Protein AF-0000000078266854 (afdb_homodimer)

Radius of gyration: 40.48 Å; Cα contacts (8 Å, |Δi|>4): 2737; chains: 2; bounding box: 69×132×96 Å

Sequence (1358 aa):
MKRDEHLATLQALGISSAATYREAAFSRNIGLFSPGEQERLAKARVAIPGMGGVGGVHLINLVRTGIGRFNLADFDQYEPVNVNRQYGARVPSFGRPKLEVMIDEAHSINPFLDITPYPAGLTADNMETFLTDVDVVLDGLDFFQFEIRRALFNMARSMGVPVITAGPLGFSSALLVFTPQGMGFDDYFDVGGKLPEEQKYLRFAMGLAPRPTHIGYMDLSRVDLKGGKGPSLNIACQLCSSLAATEAVRIIHCKPGLKPAPHFLQFDPFRQVLRKGRLARGNRSLSQRAKLWYVQNVLIKATDQARVRIPDPPALSVAHFDSLPQGVGTYLLQAAIQAPSGDNVQPWQFRLAGNDIHVFLNPEADVSFFNVRQTASIIACGAAMENIRLAATTMGMNATTQIRPDAAQKNLMATVRIHPGDRTADPLARHIWTRCTNRRPYSKRPLPDWVQADLETRIRSMPEAHLHLLTDRAQLRKLAKVIYLADRIRTEHQGLHEHFTSMIRFNMKEAEQRRDGLPLKNLEAGLPGEAFLRLTKPWPAMRVANGIGLGRLVALHSAQGILTSGAAGMVVIDGFESRDFMLGGQALQRIWLAMEHHGLQMQPMTAVTLFWLRWLWEGPSSFSEKHRKLLERVWQDLKRLFASVDFEKQGLVMLFRTGYGPGIRHRTLRRGAGDSLMKMKRDEHLATLQALGISSAATYREAAFSRNIGLFSPGEQERLAKARVAIPGMGGVGGVHLINLVRTGIGRFNLADFDQYEPVNVNRQYGARVPSFGRPKLEVMIDEAHSINPFLDITPYPAGLTADNMETFLTDVDVVLDGLDFFQFEIRRALFNMARSMGVPVITAGPLGFSSALLVFTPQGMGFDDYFDVGGKLPEEQKYLRFAMGLAPRPTHIGYMDLSRVDLKGGKGPSLNIACQLCSSLAATEAVRIIHCKPGLKPAPHFLQFDPFRQVLRKGRLARGNRSLSQRAKLWYVQNVLIKATDQARVRIPDPPALSVAHFDSLPQGVGTYLLQAAIQAPSGDNVQPWQFRLAGNDIHVFLNPEADVSFFNVRQTASIIACGAAMENIRLAATTMGMNATTQIRPDAAQKNLMATVRIHPGDRTADPLARHIWTRCTNRRPYSKRPLPDWVQADLETRIRSMPEAHLHLLTDRAQLRKLAKVIYLADRIRTEHQGLHEHFTSMIRFNMKEAEQRRDGLPLKNLEAGLPGEAFLRLTKPWPAMRVANGIGLGRLVALHSAQGILTSGAAGMVVIDGFESRDFMLGGQALQRIWLAMEHHGLQMQPMTAVTLFWLRWLWEGPSSFSEKHRKLLERVWQDLKRLFASVDFEKQGLVMLFRTGYGPGIRHRTLRRGAGDSLMK

InterPro domains:
  IPR000415 Nitroreductase-like [G3DSA:3.40.109.10] (320-425)
  IPR000415 Nitroreductase-like [G3DSA:3.40.109.10] (426-678)
  IPR000415 Nitroreductase-like [SSF55469] (324-405)
  IPR000594 THIF-type NAD/FAD binding fold [PF00899] (26-278)
  IPR035985 Ubiquitin-activating enzyme-like [SSF69572] (23-268)
  IPR045886 ThiF/MoeB/HesA family [PTHR43267] (24-166)

Foldseek 3Di:
DLLVVLQVVCVVVVNNDLVSCLCPLQVVCPPVDDPVLLVLQQVAEEEEQAQAQQRLVLLQVSLSNRHAEYEYFDQDFADPVRPQGGPQHDDVRHPPTSQVSSVSVSSNSPSRHHYDYHNVTDDPVCLLVSLPRHLEYEYHDALLPQPSVLVNQVSCLVVQHKYKYWDQAALKIKIAIAGNPEDGPCQQLVPPDDDDSVLSSLSVVCSRCVPDPRVVPDDLLPADVVVVGGDDGNNRSNVRSVVRSVVVSCSSVVPPDDDHPVWMWMAHVVVRDIDIDHPPRHCPDPSNVVVSCCCVPPVVVLSVLLHFDFDDQDADPDQFFQADDPSNVQQLLVLLLLFDAVLQLSQWFWAGDGQKIWIFGNQVSDPFPLCVVPLRSLLRSLLSLLLSQLLLVSNQKHKDKDQDPDPVDHRTGIMIGIGHHRHHRDLLNRLSRVFFAALDFFAQAADDPVLVVVLQVLCVVPVQKGKDKDQDLVLLLLVLVLLLLLCLCCLVPLRNLQVLLVQEDLDVVVQVVVLGGHDLVLNVLPPVRSVVCVQPSDSVSSNVCVVVPNSSVVSNSSSVRSNRFRMKMWMKGFADDSSRSSSSSSSVSSSSSSCVVVQKHKHWSFSLLSVLVCCLPVNLVSDDPVSSVSNVVSVVSVCVSVVVDDSNGMRTNTMMGMHHDDDGSDGGGTDRSVVRYDD/DLLVVLQVVCVVVVNNDLVSCLCPLQVVCPPVDDPVLLVLQQVAEEEEQEQAQQRLVLLQVSLSNRHAEYEYFDQDFADPVRPQGGPQHDDVRHPPTSQVSSVSVSSNSPSRHHYDYHNVTDDPVCLLVSLPRHLEYEYHDALLPQPSVLVNQVSCLVVQHKYKYWDQAALKIKIAIAGNPEDGPCQQLVPPDDDDSVLSSLSVVCQRCVPDPRVVPDDLLVADVVVVGGDDGNNSSNVRSVVRSVVVSCSSVVPPDDDHPVWMWMAHVVVRDIDIDHPPRHCPDPSNVVVSCCCVPPVVVLSVLLHFDFDDQDADPDQDDQADDPSNVQQLLVLLLLFDAVLQLSQWFWAGDGQKIWIFGNQVSDPFPLCVVPLRSLLRSLLSLLLSQLLLVSNQKHKDKDQDPDPVDHRTGIMIGIGHHRHHRDLLNRLSRVFFAALDFFAQAADDPVLVVVLQVLCVVPVQKDKDKDQDLVLLLLVLVLLLLLCLCCLQPLRNLQVLLVQEDLDVVVQVVVLGGHDLVQNVLPPVRSVVCVQPSDSVSSNVCVVVPNSSVVSNSSSVNSNRFRMKMWMKGFADDSSRSSSSSSSVSSSSSSCVVVQKHKHWSFSLLSVLVCCLPVNLVSDDPVSSVSNVVSVVSVCVSVVVDDSNGMRTNTMMGMHHDDDGSDGGGTDRSVVRYDD

Structure (mmCIF, N/CA/C/O backbone):
data_AF-0000000078266854-model_v1
#
loop_
_entity.id
_entity.type
_entity.pdbx_description
1 polymer 'Molybdopterin or thiamine biosynthesis adenylyltransferase'
#
loop_
_atom_site.group_PDB
_atom_site.id
_atom_site.type_symbol
_atom_site.label_atom_id
_atom_site.label_alt_id
_atom_site.label_comp_id
_atom_site.label_asym_id
_atom_site.label_entity_id
_atom_site.label_seq_id
_atom_site.pdbx_PDB_ins_code
_atom_site.Cartn_x
_atom_site.Cartn_y
_atom_site.Cartn_z
_atom_site.occupancy
_atom_site.B_iso_or_equiv
_atom_site.auth_seq_id
_atom_site.auth_comp_id
_atom_site.auth_asym_id
_atom_site.auth_atom_id
_atom_site.pdbx_PDB_model_num
ATOM 1 N N . MET A 1 1 ? -1.176 -5.699 32.781 1 56.78 1 MET A N 1
ATOM 2 C CA . MET A 1 1 ? 0.141 -6.086 33.281 1 56.78 1 MET A CA 1
ATOM 3 C C . MET A 1 1 ? 1.23 -5.723 32.281 1 56.78 1 MET A C 1
ATOM 5 O O . MET A 1 1 ? 2.227 -5.094 32.625 1 56.78 1 MET A O 1
ATOM 9 N N . LYS A 1 2 ? 0.969 -5.871 31.094 1 81.31 2 LYS A N 1
ATOM 10 C CA . LYS A 1 2 ? 2.043 -5.602 30.141 1 81.31 2 LYS A CA 1
ATOM 11 C C . LYS A 1 2 ? 2.176 -4.102 29.875 1 81.31 2 LYS A C 1
ATOM 13 O O . LYS A 1 2 ? 3.289 -3.576 29.797 1 81.31 2 LYS A O 1
ATOM 18 N N . ARG A 1 3 ? 1.038 -3.502 30 1 91 3 ARG A N 1
ATOM 19 C CA . ARG A 1 3 ? 1.066 -2.068 29.734 1 91 3 ARG A CA 1
ATOM 20 C C . ARG A 1 3 ? 1.845 -1.324 30.812 1 91 3 ARG A C 1
ATOM 22 O O . ARG A 1 3 ? 2.643 -0.436 30.516 1 91 3 ARG A O 1
ATOM 29 N N . ASP A 1 4 ? 1.665 -1.671 32.031 1 93.06 4 ASP A N 1
ATOM 30 C CA . ASP A 1 4 ? 2.348 -1.031 33.156 1 93.06 4 ASP A CA 1
ATOM 31 C C . ASP A 1 4 ? 3.859 -1.24 33.062 1 93.06 4 ASP A C 1
ATOM 33 O O . ASP A 1 4 ? 4.633 -0.347 33.406 1 93.06 4 ASP A O 1
ATOM 37 N N . GLU A 1 5 ? 4.152 -2.385 32.625 1 94.75 5 GLU A N 1
ATOM 38 C CA . GLU A 1 5 ? 5.57 -2.672 32.406 1 94.75 5 GLU A CA 1
ATOM 39 C C . GLU A 1 5 ? 6.176 -1.769 31.344 1 94.75 5 GLU A C 1
ATOM 41 O O . GLU A 1 5 ? 7.316 -1.315 31.484 1 94.75 5 GLU A O 1
ATOM 46 N N . HIS A 1 6 ? 5.41 -1.521 30.297 1 96.19 6 HIS A N 1
ATOM 47 C CA . HIS A 1 6 ? 5.875 -0.64 29.234 1 96.19 6 HIS A CA 1
ATOM 48 C C . HIS A 1 6 ? 6.047 0.79 29.734 1 96.19 6 HIS A C 1
ATOM 50 O O . HIS A 1 6 ? 7.035 1.451 29.406 1 96.19 6 HIS A O 1
ATOM 56 N N . LEU A 1 7 ? 5.133 1.234 30.562 1 95.44 7 LEU A N 1
ATOM 57 C CA . LEU A 1 7 ? 5.203 2.58 31.125 1 95.44 7 LEU A CA 1
ATOM 58 C C . LEU A 1 7 ? 6.418 2.73 32.031 1 95.44 7 LEU A C 1
ATOM 60 O O . LEU A 1 7 ? 7.086 3.768 32 1 95.44 7 LEU A O 1
ATOM 64 N N . ALA A 1 8 ? 6.711 1.694 32.75 1 94.69 8 ALA A N 1
ATOM 65 C CA . ALA A 1 8 ? 7.883 1.697 33.625 1 94.69 8 ALA A CA 1
ATOM 66 C C . ALA A 1 8 ? 9.172 1.771 32.812 1 94.69 8 ALA A C 1
ATOM 68 O O . ALA A 1 8 ? 10.117 2.469 33.188 1 94.69 8 ALA A O 1
ATOM 69 N N . THR A 1 9 ? 9.141 1.059 31.734 1 94.69 9 THR A N 1
ATOM 70 C CA . THR A 1 9 ? 10.297 1.074 30.859 1 94.69 9 THR A CA 1
ATOM 71 C C . THR A 1 9 ? 10.523 2.471 30.281 1 94.69 9 THR A C 1
ATOM 73 O O . THR A 1 9 ? 11.656 2.949 30.219 1 94.69 9 THR A O 1
ATOM 76 N N . LEU A 1 10 ? 9.492 3.113 29.859 1 95.06 10 LEU A N 1
ATOM 77 C CA . LEU A 1 10 ? 9.594 4.461 29.312 1 95.06 10 LEU A CA 1
ATOM 78 C C . LEU A 1 10 ? 10.078 5.445 30.359 1 95.06 10 LEU A C 1
ATOM 80 O O . LEU A 1 10 ? 10.906 6.312 30.078 1 95.06 10 LEU A O 1
ATOM 84 N N . GLN A 1 11 ? 9.594 5.285 31.531 1 93.38 11 GLN A N 1
ATOM 85 C CA . GLN A 1 11 ? 10.031 6.148 32.625 1 93.38 11 GLN A CA 1
ATOM 86 C C . GLN A 1 11 ? 11.531 6.008 32.875 1 93.38 11 GLN A C 1
ATOM 88 O O . GLN A 1 11 ? 12.219 7 33.125 1 93.38 11 GLN A O 1
ATOM 93 N N . ALA A 1 12 ? 11.969 4.852 32.781 1 92.88 12 ALA A N 1
ATOM 94 C CA . ALA A 1 12 ? 13.391 4.582 32.969 1 92.88 12 ALA A CA 1
ATOM 95 C C . ALA A 1 12 ? 14.219 5.227 31.844 1 92.88 12 ALA A C 1
ATOM 97 O O . ALA A 1 12 ? 15.391 5.566 32.062 1 92.88 12 ALA A O 1
ATOM 98 N N . LEU A 1 13 ? 13.609 5.473 30.734 1 92.69 13 LEU A N 1
ATOM 99 C CA . LEU A 1 13 ? 14.289 6.09 29.594 1 92.69 13 LEU A CA 1
ATOM 100 C C . LEU A 1 13 ? 14.109 7.605 29.609 1 92.69 13 LEU A C 1
ATOM 102 O O . LEU A 1 13 ? 14.492 8.289 28.656 1 92.69 13 LEU A O 1
ATOM 106 N N . GLY A 1 14 ? 13.453 8.125 30.625 1 90.12 14 GLY A N 1
ATOM 107 C CA . GLY A 1 14 ? 13.266 9.562 30.766 1 90.12 14 GLY A CA 1
ATOM 108 C C . GLY A 1 14 ? 12.016 10.07 30.078 1 90.12 14 GLY A C 1
ATOM 109 O O . GLY A 1 14 ? 11.844 11.273 29.891 1 90.12 14 GLY A O 1
ATOM 110 N N . ILE A 1 15 ? 11.219 9.188 29.578 1 91.94 15 ILE A N 1
ATOM 111 C CA . ILE A 1 15 ? 9.953 9.539 28.953 1 91.94 15 ILE A CA 1
ATOM 112 C C . ILE A 1 15 ? 8.812 9.32 29.938 1 91.94 15 ILE A C 1
ATOM 114 O O . ILE A 1 15 ? 8.32 8.203 30.094 1 91.94 15 ILE A O 1
ATOM 118 N N . SER A 1 16 ? 8.359 10.414 30.5 1 87.44 16 SER A N 1
ATOM 119 C CA . SER A 1 16 ? 7.492 10.25 31.656 1 87.44 16 SER A CA 1
ATOM 120 C C . SER A 1 16 ? 6.051 10.625 31.328 1 87.44 16 SER A C 1
ATOM 122 O O . SER A 1 16 ? 5.156 10.445 32.156 1 87.44 16 SER A O 1
ATOM 124 N N . SER A 1 17 ? 5.84 11.164 30.156 1 91.06 17 SER A N 1
ATOM 125 C CA . SER A 1 17 ? 4.484 11.594 29.828 1 91.06 17 SER A CA 1
ATOM 126 C C . SER A 1 17 ? 4.129 11.242 28.391 1 91.06 17 SER A C 1
ATOM 128 O O . SER A 1 17 ? 5.016 10.969 27.578 1 91.06 17 SER A O 1
ATOM 130 N N . ALA A 1 18 ? 2.824 11.234 28.125 1 94.19 18 ALA A N 1
ATOM 131 C CA . ALA A 1 18 ? 2.328 10.992 26.781 1 94.19 18 ALA A CA 1
ATOM 132 C C . ALA A 1 18 ? 2.865 12.039 25.797 1 94.19 18 ALA A C 1
ATOM 134 O O . ALA A 1 18 ? 3.178 11.719 24.656 1 94.19 18 ALA A O 1
ATOM 135 N N . ALA A 1 19 ? 2.943 13.242 26.266 1 91.19 19 ALA A N 1
ATOM 136 C CA . ALA A 1 19 ? 3.414 14.344 25.422 1 91.19 19 ALA A CA 1
ATOM 137 C C . ALA A 1 19 ? 4.875 14.148 25.031 1 91.19 19 ALA A C 1
ATOM 139 O O . ALA A 1 19 ? 5.238 14.312 23.859 1 91.19 19 ALA A O 1
ATOM 140 N N . THR A 1 20 ? 5.668 13.797 26 1 91.12 20 THR A N 1
ATOM 141 C CA . THR A 1 20 ? 7.086 13.578 25.734 1 91.12 20 THR A CA 1
ATOM 142 C C . THR A 1 20 ? 7.285 12.375 24.812 1 91.12 20 THR A C 1
ATOM 144 O O . THR A 1 20 ? 8.148 12.391 23.938 1 91.12 20 THR A O 1
ATOM 147 N N . TYR A 1 21 ? 6.535 11.352 25.031 1 95.56 21 TYR A N 1
ATOM 148 C CA . TYR A 1 21 ? 6.609 10.18 24.172 1 95.56 21 TYR A CA 1
ATOM 149 C C . TYR A 1 21 ? 6.238 10.539 22.734 1 95.56 21 TYR A C 1
ATOM 151 O O . TYR A 1 21 ? 6.91 10.117 21.781 1 95.56 21 TYR A O 1
ATOM 159 N N . ARG A 1 22 ? 5.188 11.273 22.594 1 95.19 22 ARG A N 1
ATOM 160 C CA . ARG A 1 22 ? 4.715 11.68 21.266 1 95.19 22 ARG A CA 1
ATOM 161 C C . ARG A 1 22 ? 5.785 12.453 20.516 1 95.19 22 ARG A C 1
ATOM 163 O O . ARG A 1 22 ? 5.984 12.25 19.312 1 95.19 22 ARG A O 1
ATOM 170 N N . GLU A 1 23 ? 6.461 13.289 21.172 1 91.56 23 GLU A N 1
ATOM 171 C CA . GLU A 1 23 ? 7.508 14.102 20.547 1 91.56 23 GLU A CA 1
ATOM 172 C C . GLU A 1 23 ? 8.641 13.227 20.031 1 91.56 23 GLU A C 1
ATOM 174 O O . GLU A 1 23 ? 9.203 13.508 18.969 1 91.56 23 GLU A O 1
ATOM 179 N N . ALA A 1 24 ? 8.914 12.25 20.719 1 93.81 24 ALA A N 1
ATOM 180 C CA . ALA A 1 24 ? 10.008 11.367 20.328 1 93.81 24 ALA A CA 1
ATOM 181 C C . ALA A 1 24 ? 9.539 10.359 19.281 1 93.81 24 ALA A C 1
ATOM 183 O O . ALA A 1 24 ? 10.156 10.234 18.219 1 93.81 24 ALA A O 1
ATOM 184 N N . ALA A 1 25 ? 8.477 9.727 19.531 1 96.69 25 ALA A N 1
ATOM 185 C CA . ALA A 1 25 ? 8.008 8.578 18.766 1 96.69 25 ALA A CA 1
ATOM 186 C C . ALA A 1 25 ? 7.527 9 17.375 1 96.69 25 ALA A C 1
ATOM 188 O O . ALA A 1 25 ? 7.633 8.234 16.422 1 96.69 25 ALA A O 1
ATOM 189 N N . PHE A 1 26 ? 7.035 10.234 17.266 1 96.31 26 PHE A N 1
ATOM 190 C CA . PHE A 1 26 ? 6.418 10.625 16 1 96.31 26 PHE A CA 1
ATOM 191 C C . PHE A 1 26 ? 7.156 11.797 15.375 1 96.31 26 PHE A C 1
ATOM 193 O O . PHE A 1 26 ? 6.598 12.523 14.555 1 96.31 26 PHE A O 1
ATOM 200 N N . SER A 1 27 ? 8.414 11.977 15.758 1 92.62 27 SER A N 1
ATOM 201 C CA . SER A 1 27 ? 9.227 13.102 15.297 1 92.62 27 SER A CA 1
ATOM 202 C C . SER A 1 27 ? 9.461 13.039 13.789 1 92.62 27 SER A C 1
ATOM 204 O O . SER A 1 27 ? 9.609 14.07 13.141 1 92.62 27 SER A O 1
ATOM 206 N N . ARG A 1 28 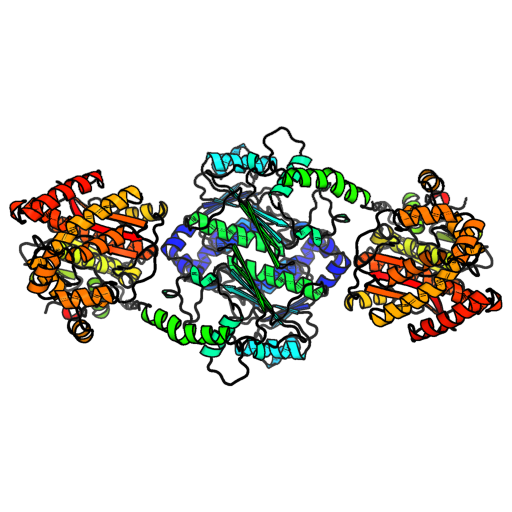? 9.367 11.82 13.211 1 93.12 28 ARG A N 1
ATOM 207 C CA . ARG A 1 28 ? 9.688 11.664 11.797 1 93.12 28 ARG A CA 1
ATOM 208 C C . ARG A 1 28 ? 8.453 11.883 10.93 1 93.12 28 ARG A C 1
ATOM 210 O O . ARG A 1 28 ? 8.531 11.789 9.703 1 93.12 28 ARG A O 1
ATOM 217 N N . ASN A 1 29 ? 7.32 12.242 11.602 1 95.06 29 ASN A N 1
ATOM 218 C CA . ASN A 1 29 ? 6.168 12.719 10.844 1 95.06 29 ASN A CA 1
ATOM 219 C C . ASN A 1 29 ? 6.352 14.172 10.398 1 95.06 29 ASN A C 1
ATOM 221 O O . ASN A 1 29 ? 5.465 14.742 9.758 1 95.06 29 ASN A O 1
ATOM 225 N N . 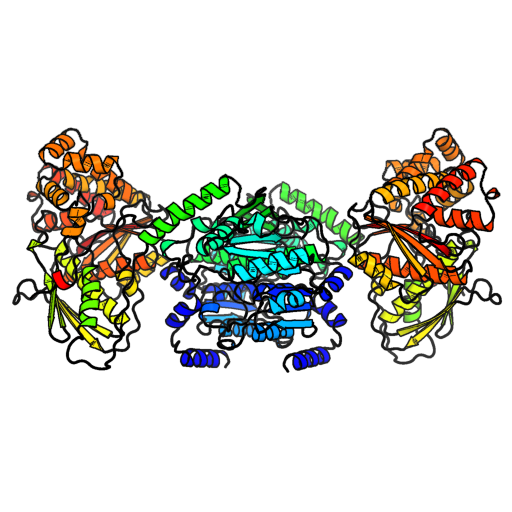ILE A 1 30 ? 7.516 14.703 10.609 1 89.31 30 ILE A N 1
ATOM 226 C CA . ILE A 1 30 ? 7.867 16.109 10.383 1 89.31 30 ILE A CA 1
ATOM 227 C C . ILE A 1 30 ? 7.637 16.453 8.914 1 89.31 30 ILE A C 1
ATOM 229 O O . ILE A 1 30 ? 7.926 15.656 8.023 1 89.31 30 ILE A O 1
ATOM 233 N N . GLY A 1 31 ? 7 17.594 8.719 1 89.94 31 GLY A N 1
ATOM 234 C CA . GLY A 1 31 ? 6.754 18.078 7.363 1 89.94 31 GLY A CA 1
ATOM 235 C C . GLY A 1 31 ? 5.43 17.594 6.801 1 89.94 31 GLY A C 1
ATOM 236 O O . GLY A 1 31 ? 4.934 18.156 5.816 1 89.94 31 GLY A O 1
ATOM 237 N N . LEU A 1 32 ? 4.898 16.547 7.434 1 94.56 32 LEU A N 1
ATOM 238 C CA . LEU A 1 32 ? 3.623 16.031 6.949 1 94.56 32 LEU A CA 1
ATOM 239 C C . LEU A 1 32 ? 2.477 16.5 7.84 1 94.56 32 LEU A C 1
ATOM 241 O O . LEU A 1 32 ? 1.359 16.703 7.359 1 94.56 32 LEU A O 1
ATOM 245 N N . PHE A 1 33 ? 2.791 16.547 9.117 1 95.62 33 PHE A N 1
ATOM 246 C CA . PHE A 1 33 ? 1.842 17.062 10.094 1 95.62 33 PHE A CA 1
ATOM 247 C C . PHE A 1 33 ? 2.434 18.234 10.859 1 95.62 33 PHE A C 1
ATOM 249 O O . PHE A 1 33 ? 3.613 18.219 11.219 1 95.62 33 PHE A O 1
ATOM 256 N N . SER A 1 34 ? 1.61 19.281 11.039 1 93.81 34 SER A N 1
ATOM 257 C CA . SER A 1 34 ? 1.988 20.297 12.023 1 93.81 34 SER A CA 1
ATOM 258 C C . SER A 1 34 ? 1.932 19.734 13.445 1 93.81 34 SER A C 1
ATOM 260 O O . SER A 1 34 ? 1.326 18.688 13.68 1 93.81 34 SER A O 1
ATOM 262 N N . PRO A 1 35 ? 2.602 20.375 14.398 1 94.19 35 PRO A N 1
ATOM 263 C CA . PRO A 1 35 ? 2.477 19.906 15.781 1 94.19 35 PRO A CA 1
ATOM 264 C C . PRO A 1 35 ? 1.026 19.844 16.25 1 94.19 35 PRO A C 1
ATOM 266 O O . PRO A 1 35 ? 0.651 18.922 16.984 1 94.19 35 PRO A O 1
ATOM 269 N N . GLY A 1 36 ? 0.238 20.797 15.852 1 95.12 36 GLY A N 1
ATOM 270 C CA . GLY A 1 36 ? -1.177 20.766 16.188 1 95.12 36 GLY A CA 1
ATOM 271 C C . GLY A 1 36 ? -1.917 19.594 15.594 1 95.12 36 GLY A C 1
ATOM 272 O O . GLY A 1 36 ? -2.779 19 16.25 1 95.12 36 GLY A O 1
ATOM 273 N N . GLU A 1 37 ? -1.59 19.328 14.391 1 96.69 37 GLU A N 1
ATOM 274 C CA . GLU A 1 37 ? -2.201 18.172 13.734 1 96.69 37 GLU A CA 1
ATOM 275 C C . GLU A 1 37 ? -1.797 16.859 14.422 1 96.69 37 GLU A C 1
ATOM 277 O O . GLU A 1 37 ? -2.611 15.953 14.547 1 96.69 37 GLU A O 1
ATOM 282 N N . GLN A 1 38 ? -0.554 16.781 14.812 1 97.06 38 GLN A N 1
ATOM 283 C CA . GLN A 1 38 ? -0.101 15.594 15.539 1 97.06 38 GLN A CA 1
ATOM 284 C C . GLN A 1 38 ? -0.859 15.438 16.859 1 97.06 38 GLN A C 1
ATOM 286 O O . GLN A 1 38 ? -1.235 14.32 17.234 1 97.06 38 GLN A O 1
ATOM 291 N N . GLU A 1 39 ? -1.042 16.516 17.531 1 96.38 39 GLU A N 1
ATOM 292 C CA . GLU A 1 39 ? -1.827 16.5 18.766 1 96.38 39 GLU A CA 1
ATOM 293 C C . GLU A 1 39 ? -3.27 16.094 18.484 1 96.38 39 GLU A C 1
ATOM 295 O O . GLU A 1 39 ? -3.865 15.344 19.266 1 96.38 39 GLU A O 1
ATOM 300 N N . ARG A 1 40 ? -3.811 16.594 17.375 1 97.38 40 ARG A N 1
ATOM 301 C CA . ARG A 1 40 ? -5.172 16.25 16.984 1 97.38 40 ARG A CA 1
ATOM 302 C C . ARG A 1 40 ? -5.309 14.75 16.766 1 97.38 40 ARG A C 1
ATOM 304 O O . ARG A 1 40 ? -6.305 14.141 17.172 1 97.38 40 ARG A O 1
ATOM 311 N N . LEU A 1 41 ? -4.32 14.18 16.156 1 98.31 41 LEU A N 1
ATOM 312 C CA . LEU A 1 41 ? -4.336 12.734 15.93 1 98.31 41 LEU A CA 1
ATOM 313 C C . LEU A 1 41 ? -4.371 11.984 17.266 1 98.31 41 LEU A C 1
ATOM 315 O O . LEU A 1 41 ? -5.09 10.992 17.391 1 98.31 41 LEU A O 1
ATOM 319 N N . ALA A 1 42 ? -3.631 12.438 18.25 1 97.88 42 ALA A N 1
ATOM 320 C CA . ALA A 1 42 ? -3.555 11.781 19.547 1 97.88 42 ALA A CA 1
ATOM 321 C C . ALA A 1 42 ? -4.906 11.805 20.266 1 97.88 42 ALA A C 1
ATOM 323 O O . ALA A 1 42 ? -5.207 10.922 21.078 1 97.88 42 ALA A O 1
ATOM 324 N N . LYS A 1 43 ? -5.738 12.75 19.938 1 97.19 43 LYS A N 1
ATOM 325 C CA . LYS A 1 43 ? -7.035 12.914 20.578 1 97.19 43 LYS A CA 1
ATOM 326 C C . LYS A 1 43 ? -8.148 12.281 19.75 1 97.19 43 LYS A C 1
ATOM 328 O O . LYS A 1 43 ? -9.266 12.094 20.25 1 97.19 43 LYS A O 1
ATOM 333 N N . ALA A 1 44 ? -7.863 11.945 18.516 1 98.38 44 ALA A N 1
ATOM 334 C CA . ALA A 1 44 ? -8.867 11.367 17.609 1 98.38 44 ALA A CA 1
ATOM 335 C C . ALA A 1 44 ? -9.211 9.945 18.031 1 98.38 44 ALA A C 1
ATOM 337 O O . ALA A 1 44 ? -8.352 9.195 18.5 1 98.38 44 ALA A O 1
ATOM 338 N N . ARG A 1 45 ? -10.469 9.57 17.906 1 98.81 45 ARG A N 1
ATOM 339 C CA . ARG A 1 45 ? -10.953 8.227 18.203 1 98.81 45 ARG A CA 1
ATOM 340 C C . ARG A 1 45 ? -11.391 7.504 16.938 1 98.81 45 ARG A C 1
ATOM 342 O O . ARG A 1 45 ? -12.227 8.008 16.188 1 98.81 45 ARG A O 1
ATOM 349 N N . VAL A 1 46 ? -10.82 6.355 16.672 1 98.88 46 VAL A N 1
ATOM 350 C CA . VAL A 1 46 ? -11.133 5.539 15.5 1 98.88 46 VAL A CA 1
ATOM 351 C C . VAL A 1 46 ? -11.758 4.219 15.945 1 98.88 46 VAL A C 1
ATOM 353 O O . VAL A 1 46 ? -11.273 3.586 16.891 1 98.88 46 VAL A O 1
ATOM 356 N N . ALA A 1 47 ? -12.867 3.857 15.328 1 98.94 47 ALA A N 1
ATOM 357 C CA . ALA A 1 47 ? -13.5 2.566 15.586 1 98.94 47 ALA A CA 1
ATOM 358 C C . ALA A 1 47 ? -13.148 1.557 14.492 1 98.94 47 ALA A C 1
ATOM 360 O O . ALA A 1 47 ? -13.211 1.874 13.305 1 98.94 47 ALA A O 1
ATOM 361 N N . ILE A 1 48 ? -12.719 0.353 14.883 1 98.88 48 ILE A N 1
ATOM 362 C CA . ILE A 1 48 ? -12.406 -0.722 13.945 1 98.88 48 ILE A CA 1
ATOM 363 C C . ILE A 1 48 ? -13.18 -1.981 14.328 1 98.88 48 ILE A C 1
ATOM 365 O O . ILE A 1 48 ? -12.805 -2.689 15.266 1 98.88 48 ILE A O 1
ATOM 369 N N . PRO A 1 49 ? -14.266 -2.244 13.57 1 98.38 49 PRO A N 1
ATOM 370 C CA . PRO A 1 49 ? -15.047 -3.459 13.828 1 98.38 49 PRO A CA 1
ATOM 371 C C . PRO A 1 49 ? -14.43 -4.699 13.18 1 98.38 49 PRO A C 1
ATOM 373 O O . PRO A 1 49 ? -14.781 -5.055 12.055 1 98.38 49 PRO A O 1
ATOM 376 N N . GLY A 1 50 ? -13.531 -5.395 13.867 1 97.62 50 GLY A N 1
ATOM 377 C CA . GLY A 1 50 ? -12.875 -6.59 13.367 1 97.62 50 GLY A CA 1
ATOM 378 C C . GLY A 1 50 ? -11.359 -6.496 13.398 1 97.62 50 GLY A C 1
ATOM 379 O O . GLY A 1 50 ? -10.789 -5.48 12.984 1 97.62 50 GLY A O 1
ATOM 380 N N . MET A 1 51 ? -10.711 -7.523 13.805 1 97.5 51 MET A N 1
ATOM 381 C CA . MET A 1 51 ? -9.25 -7.57 13.906 1 97.5 51 MET A CA 1
ATOM 382 C C . MET A 1 51 ? -8.688 -8.664 13.008 1 97.5 51 MET A C 1
ATOM 384 O O . MET A 1 51 ? -7.676 -9.281 13.336 1 97.5 51 MET A O 1
ATOM 388 N N . GLY A 1 52 ? -9.359 -8.891 11.859 1 94.69 52 GLY A N 1
ATOM 389 C CA . GLY A 1 52 ? -8.938 -9.938 10.938 1 94.69 52 GLY A CA 1
ATOM 390 C C . GLY A 1 52 ? -7.883 -9.469 9.953 1 94.69 52 GLY A C 1
ATOM 391 O O . GLY A 1 52 ? -6.875 -8.875 10.336 1 94.69 52 GLY A O 1
ATOM 392 N N . GLY A 1 53 ? -8.047 -9.758 8.648 1 92.62 53 GLY A N 1
ATOM 393 C CA . GLY A 1 53 ? -7.078 -9.539 7.59 1 92.62 53 GLY A CA 1
ATOM 394 C C . GLY A 1 53 ? -6.664 -8.086 7.457 1 92.62 53 GLY A C 1
ATOM 395 O O . GLY A 1 53 ? -5.48 -7.785 7.281 1 92.62 53 GLY A O 1
ATOM 396 N N . VAL A 1 54 ? -7.566 -7.184 7.566 1 95.62 54 VAL A N 1
ATOM 397 C CA . VAL A 1 54 ? -7.199 -5.789 7.359 1 95.62 54 VAL A CA 1
ATOM 398 C C . VAL A 1 54 ? -7.309 -5.023 8.672 1 95.62 54 VAL A C 1
ATOM 400 O O . VAL A 1 54 ? -6.566 -4.066 8.906 1 95.62 54 VAL A O 1
ATOM 403 N N . GLY A 1 55 ? -8.195 -5.438 9.609 1 98.06 55 GLY A N 1
ATOM 404 C CA . GLY A 1 55 ? -8.438 -4.691 10.836 1 98.06 55 GLY A CA 1
ATOM 405 C C . GLY A 1 55 ? -7.203 -4.551 11.703 1 98.06 55 GLY A C 1
ATOM 406 O O . GLY A 1 55 ? -6.926 -3.465 12.219 1 98.06 55 GLY A O 1
ATOM 407 N N . GLY A 1 56 ? -6.523 -5.645 11.898 1 98.12 56 GLY A N 1
ATOM 408 C CA . GLY A 1 56 ? -5.301 -5.586 12.68 1 98.12 56 GLY A CA 1
ATOM 409 C C . GLY A 1 56 ? -4.246 -4.676 12.078 1 98.12 56 GLY A C 1
ATOM 410 O O . GLY A 1 56 ? -3.578 -3.928 12.797 1 98.12 56 GLY A O 1
ATOM 411 N N . VAL A 1 57 ? -4.086 -4.734 10.781 1 97.94 57 VAL A N 1
ATOM 412 C CA . VAL A 1 57 ? -3.113 -3.902 10.086 1 97.94 57 VAL A CA 1
ATOM 413 C C . VAL A 1 57 ? -3.539 -2.438 10.156 1 97.94 57 VAL A C 1
ATOM 415 O O . VAL A 1 57 ? -2.701 -1.55 10.328 1 97.94 57 VAL A O 1
ATOM 418 N N . HIS A 1 58 ? -4.879 -2.176 10.031 1 98.69 58 HIS A N 1
ATOM 419 C CA . HIS A 1 58 ? -5.383 -0.82 10.211 1 98.69 58 HIS A CA 1
ATOM 420 C C . HIS A 1 58 ? -4.969 -0.25 11.562 1 98.69 58 HIS A C 1
ATOM 422 O O . HIS A 1 58 ? -4.441 0.861 11.641 1 98.69 58 HIS A O 1
ATOM 428 N N . LEU A 1 59 ? -5.219 -1.036 12.57 1 98.81 59 LEU A N 1
ATOM 429 C CA . LEU A 1 59 ? -4.945 -0.588 13.93 1 98.81 59 LEU A CA 1
ATOM 430 C C . LEU A 1 59 ? -3.486 -0.176 14.086 1 98.81 59 LEU A C 1
ATOM 432 O O . LEU A 1 59 ? -3.195 0.941 14.516 1 98.81 59 LEU A O 1
ATOM 436 N N . ILE A 1 60 ? -2.586 -1.024 13.688 1 98.56 60 ILE A N 1
ATOM 437 C CA . ILE A 1 60 ? -1.162 -0.796 13.906 1 98.56 60 ILE A CA 1
ATOM 438 C C . ILE A 1 60 ? -0.696 0.388 13.062 1 98.56 60 ILE A C 1
ATOM 440 O O . ILE A 1 60 ? 0.091 1.217 13.523 1 98.56 60 ILE A O 1
ATOM 444 N N . ASN A 1 61 ? -1.163 0.445 11.836 1 98.38 61 ASN A N 1
ATOM 445 C CA . ASN A 1 61 ? -0.817 1.57 10.977 1 98.38 61 ASN A CA 1
ATOM 446 C C . ASN A 1 61 ? -1.252 2.898 11.586 1 98.38 61 ASN A C 1
ATOM 448 O O . ASN A 1 61 ? -0.49 3.867 11.586 1 98.38 61 ASN A O 1
ATOM 452 N N . LEU A 1 62 ? -2.449 2.939 12.141 1 98.81 62 LEU A N 1
ATOM 453 C CA . LEU A 1 62 ? -2.982 4.16 12.742 1 98.81 62 LEU A CA 1
ATOM 454 C C . LEU A 1 62 ? -2.248 4.5 14.031 1 98.81 62 LEU A C 1
ATOM 456 O O . LEU A 1 62 ? -1.963 5.668 14.305 1 98.81 62 LEU A O 1
ATOM 460 N N . VAL A 1 63 ? -1.921 3.465 14.82 1 98.75 63 VAL A N 1
ATOM 461 C CA . VAL A 1 63 ? -1.152 3.676 16.047 1 98.75 63 VAL A CA 1
ATOM 462 C C . VAL A 1 63 ? 0.189 4.324 15.703 1 98.75 63 VAL A C 1
ATOM 464 O O . VAL A 1 63 ? 0.59 5.305 16.328 1 98.75 63 VAL A O 1
ATOM 467 N N . ARG A 1 64 ? 0.831 3.859 14.711 1 98.56 64 ARG A N 1
ATOM 468 C CA . ARG A 1 64 ? 2.16 4.34 14.344 1 98.56 64 ARG A CA 1
ATOM 469 C C . ARG A 1 64 ? 2.08 5.695 13.656 1 98.56 64 ARG A C 1
ATOM 471 O O . ARG A 1 64 ? 3.086 6.398 13.539 1 98.56 64 ARG A O 1
ATOM 478 N N . THR A 1 65 ? 0.875 6.059 13.227 1 98.25 65 THR A N 1
ATOM 479 C CA . THR A 1 65 ? 0.663 7.375 12.633 1 98.25 65 THR A CA 1
ATOM 480 C C . THR A 1 65 ? 0.449 8.43 13.719 1 98.25 65 THR A C 1
ATOM 482 O O . THR A 1 65 ? 0.631 9.625 13.484 1 98.25 65 THR A O 1
ATOM 485 N N . GLY A 1 66 ? 0.023 7.973 14.914 1 98.31 66 GLY A N 1
ATOM 486 C CA . GLY A 1 66 ? -0.109 8.891 16.031 1 98.31 66 GLY A CA 1
ATOM 487 C C . GLY A 1 66 ? -1.525 8.977 16.578 1 98.31 66 GLY A C 1
ATOM 488 O O . GLY A 1 66 ? -1.812 9.789 17.453 1 98.31 66 GLY A O 1
ATOM 489 N N . ILE A 1 67 ? -2.479 8.148 16.062 1 98.69 67 ILE A N 1
ATOM 490 C CA . ILE A 1 67 ? -3.834 8.133 16.594 1 98.69 67 ILE A CA 1
ATOM 491 C C . ILE A 1 67 ? -3.822 7.566 18.016 1 98.69 67 ILE A C 1
ATOM 493 O O . ILE A 1 67 ? -3.117 6.594 18.297 1 98.69 67 ILE A O 1
ATOM 497 N N . GLY A 1 68 ? -4.664 8.164 18.922 1 98.56 68 GLY A N 1
ATOM 498 C CA . GLY A 1 68 ? -4.461 7.844 20.328 1 98.56 68 GLY A CA 1
ATOM 499 C C . GLY A 1 68 ? -5.625 7.09 20.938 1 98.56 68 GLY A C 1
ATOM 500 O O . GLY A 1 68 ? -5.5 6.516 22.031 1 98.56 68 GLY A O 1
ATOM 501 N N . ARG A 1 69 ? -6.801 7.031 20.281 1 98.81 69 ARG A N 1
ATOM 502 C CA . ARG A 1 69 ? -7.973 6.41 20.891 1 98.81 69 ARG A CA 1
ATOM 503 C C . ARG A 1 69 ? -8.664 5.465 19.922 1 98.81 69 ARG A C 1
ATOM 505 O O . ARG A 1 69 ? -8.742 5.758 18.719 1 98.81 69 ARG A O 1
ATOM 512 N N . PHE A 1 70 ? -9.125 4.305 20.516 1 98.88 70 PHE A N 1
ATOM 513 C CA . PHE A 1 70 ? -9.711 3.305 19.625 1 98.88 70 PHE A CA 1
ATOM 514 C C . PHE A 1 70 ? -10.898 2.615 20.297 1 98.88 70 PHE A C 1
ATOM 516 O O . PHE A 1 70 ? -10.883 2.393 21.516 1 98.88 70 PHE A O 1
ATOM 523 N N . ASN A 1 71 ? -11.969 2.385 19.562 1 98.88 71 ASN A N 1
ATOM 524 C CA . ASN A 1 71 ? -12.953 1.341 19.828 1 98.88 71 ASN A CA 1
ATOM 525 C C . ASN A 1 71 ? -12.719 0.11 18.953 1 98.88 71 ASN A C 1
ATOM 527 O O . ASN A 1 71 ? -12.781 0.19 17.734 1 98.88 71 ASN A O 1
ATOM 531 N N . LEU A 1 72 ? -12.391 -1.051 19.625 1 98.81 72 LEU A N 1
ATOM 532 C CA . LEU A 1 72 ? -12.008 -2.246 18.875 1 98.81 72 LEU A CA 1
ATOM 533 C C . LEU A 1 72 ? -12.953 -3.402 19.188 1 98.81 72 LEU A C 1
ATOM 535 O O . LEU A 1 72 ? -13.266 -3.664 20.344 1 98.81 72 LEU A O 1
ATOM 539 N N . ALA A 1 73 ? -13.422 -4.047 18.109 1 98.5 73 ALA A N 1
ATOM 540 C CA . ALA A 1 73 ? -14.344 -5.164 18.297 1 98.5 73 ALA A CA 1
ATOM 541 C C . ALA A 1 73 ? -13.867 -6.398 17.531 1 98.5 73 ALA A C 1
ATOM 543 O O . ALA A 1 73 ? -13.453 -6.297 16.375 1 98.5 73 ALA A O 1
ATOM 544 N N . ASP A 1 74 ? -13.828 -7.504 18.125 1 97.94 74 ASP A N 1
ATOM 545 C CA . ASP A 1 74 ? -13.562 -8.812 17.531 1 97.94 74 ASP A CA 1
ATOM 546 C C . ASP A 1 74 ? -13.852 -9.93 18.516 1 97.94 74 ASP A C 1
ATOM 548 O O . ASP A 1 74 ? -13.578 -9.805 19.719 1 97.94 74 ASP A O 1
ATOM 552 N N . PHE A 1 75 ? -14.375 -11.07 18.047 1 96.81 75 PHE A N 1
ATOM 553 C CA . PHE A 1 75 ? -14.719 -12.148 18.969 1 96.81 75 PHE A CA 1
ATOM 554 C C . PHE A 1 75 ? -13.953 -13.422 18.609 1 96.81 75 PHE A C 1
ATOM 556 O O . PHE A 1 75 ? -14.102 -14.445 19.266 1 96.81 75 PHE A O 1
ATOM 563 N N . ASP A 1 76 ? -13.133 -13.445 17.516 1 96.44 76 ASP A N 1
ATOM 564 C CA . ASP A 1 76 ? -12.461 -14.641 17.016 1 96.44 76 ASP A CA 1
ATOM 565 C C . ASP A 1 76 ? -11.117 -14.852 17.719 1 96.44 76 ASP A C 1
ATOM 567 O O . ASP A 1 76 ? -10.648 -13.977 18.438 1 96.44 76 ASP A O 1
ATOM 571 N N . GLN A 1 77 ? -10.555 -16.016 17.422 1 98.06 77 GLN A N 1
ATOM 572 C CA . GLN A 1 77 ? -9.227 -16.391 17.891 1 98.06 77 GLN A CA 1
ATOM 573 C C . GLN A 1 77 ? -8.273 -16.609 16.719 1 98.06 77 GLN A C 1
ATOM 575 O O . GLN A 1 77 ? -8.711 -16.828 15.594 1 98.06 77 GLN A O 1
ATOM 580 N N . TYR A 1 78 ? -6.996 -16.531 16.984 1 98.06 78 TYR A N 1
ATOM 581 C CA . TYR A 1 78 ? -6.016 -16.766 15.922 1 98.06 78 TYR A CA 1
ATOM 582 C C . TYR A 1 78 ? -5.797 -18.25 15.703 1 98.06 78 TYR A C 1
ATOM 584 O O . TYR A 1 78 ? -5.754 -19.031 16.656 1 98.06 78 TYR A O 1
ATOM 592 N N . GLU A 1 79 ? -5.695 -18.594 14.484 1 96.69 79 GLU A N 1
ATOM 593 C CA . GLU A 1 79 ? -5.402 -19.953 14.016 1 96.69 79 GLU A CA 1
ATOM 594 C C . GLU A 1 79 ? -4.328 -19.938 12.938 1 96.69 79 GLU A C 1
ATOM 596 O O . GLU A 1 79 ? -4.047 -18.891 12.344 1 96.69 79 GLU A O 1
ATOM 601 N N . PRO A 1 80 ? -3.75 -21.062 12.633 1 96.19 80 PRO A N 1
ATOM 602 C CA . PRO A 1 80 ? -2.695 -21.109 11.617 1 96.19 80 PRO A CA 1
ATOM 603 C C . PRO A 1 80 ? -3.16 -20.562 10.266 1 96.19 80 PRO A C 1
ATOM 605 O O . PRO A 1 80 ? -2.381 -19.938 9.547 1 96.19 80 PRO A O 1
ATOM 608 N N . VAL A 1 81 ? -4.434 -20.719 9.93 1 94.5 81 VAL A N 1
ATOM 609 C CA . VAL A 1 81 ? -4.969 -20.312 8.633 1 94.5 81 VAL A CA 1
ATOM 610 C C . VAL A 1 81 ? -4.898 -18.797 8.5 1 94.5 81 VAL A C 1
ATOM 612 O O . VAL A 1 81 ? -4.938 -18.266 7.391 1 94.5 81 VAL A O 1
ATOM 615 N N . ASN A 1 82 ? -4.68 -18.062 9.656 1 96.81 82 ASN A N 1
ATOM 616 C CA . ASN A 1 82 ? -4.664 -16.609 9.664 1 96.81 82 ASN A CA 1
ATOM 617 C C . ASN A 1 82 ? -3.266 -16.062 9.383 1 96.81 82 ASN A C 1
ATOM 619 O O . ASN A 1 82 ? -3.1 -14.867 9.141 1 96.81 82 ASN A O 1
ATOM 623 N N . VAL A 1 83 ? -2.242 -16.859 9.273 1 97.38 83 VAL A N 1
ATOM 624 C CA . VAL A 1 83 ? -0.833 -16.484 9.305 1 97.38 83 VAL A CA 1
ATOM 625 C C . VAL A 1 83 ? -0.487 -15.695 8.039 1 97.38 83 VAL A C 1
ATOM 627 O O . VAL A 1 83 ? 0.278 -14.727 8.094 1 97.38 83 VAL A O 1
ATOM 630 N N . ASN A 1 84 ? -1.073 -16.016 6.98 1 97.12 84 ASN A N 1
ATOM 631 C CA . ASN A 1 84 ? -0.643 -15.453 5.703 1 97.12 84 ASN A CA 1
ATOM 632 C C . ASN A 1 84 ? -1.002 -13.969 5.594 1 97.12 84 ASN A C 1
ATOM 634 O O . ASN A 1 84 ? -0.454 -13.258 4.754 1 97.12 84 ASN A O 1
ATOM 638 N N . ARG A 1 85 ? -1.927 -13.453 6.555 1 96.31 85 ARG A N 1
ATOM 639 C CA . ARG A 1 85 ? -2.322 -12.086 6.227 1 96.31 85 ARG A CA 1
ATOM 640 C C . ARG A 1 85 ? -2.676 -11.305 7.48 1 96.31 85 ARG A C 1
ATOM 642 O O . ARG A 1 85 ? -2.82 -10.078 7.434 1 96.31 85 ARG A O 1
ATOM 649 N N . GLN A 1 86 ? -2.871 -11.945 8.602 1 98 86 GLN A N 1
ATOM 650 C CA . GLN A 1 86 ? -3.328 -11.203 9.773 1 98 86 GLN A CA 1
ATOM 651 C C . GLN A 1 86 ? -2.158 -10.82 10.672 1 98 86 GLN A C 1
ATOM 653 O O . GLN A 1 86 ? -1.351 -11.672 11.047 1 98 86 GLN A O 1
ATOM 658 N N . TYR A 1 87 ? -2.104 -9.625 11.078 1 97.81 87 TYR A N 1
ATOM 659 C CA . TYR A 1 87 ? -0.96 -9.016 11.75 1 97.81 87 TYR A CA 1
ATOM 660 C C . TYR A 1 87 ? -0.585 -9.781 13.008 1 97.81 87 TYR A C 1
ATOM 662 O O . TYR A 1 87 ? 0.594 -10.047 13.25 1 97.81 87 TYR A O 1
ATOM 670 N N . GLY A 1 88 ? -1.521 -10.188 13.773 1 98 88 GLY A N 1
ATOM 671 C CA . GLY A 1 88 ? -1.266 -10.789 15.07 1 98 88 GLY A CA 1
ATOM 672 C C . GLY A 1 88 ? -1.145 -12.305 15.016 1 98 88 GLY A C 1
ATOM 673 O O . GLY A 1 88 ? -0.898 -12.953 16.031 1 98 88 GLY A O 1
ATOM 674 N N . ALA A 1 89 ? -1.342 -12.852 13.852 1 98.19 89 ALA A N 1
ATOM 675 C CA . ALA A 1 89 ? -1.31 -14.305 13.711 1 98.19 89 ALA A CA 1
ATOM 676 C C . ALA A 1 89 ? 0.124 -14.828 13.727 1 98.19 89 ALA A C 1
ATOM 678 O O . ALA A 1 89 ? 0.841 -14.719 12.727 1 98.19 89 ALA A O 1
ATOM 679 N N . ARG A 1 90 ? 0.522 -15.438 14.742 1 97.5 90 ARG A N 1
ATOM 680 C CA . ARG A 1 90 ? 1.815 -16.078 14.969 1 97.5 90 ARG A CA 1
ATOM 681 C C . ARG A 1 90 ? 1.687 -17.25 15.938 1 97.5 90 ARG A C 1
ATOM 683 O O . ARG A 1 90 ? 0.64 -17.438 16.562 1 97.5 90 ARG A O 1
ATOM 690 N N . VAL A 1 91 ? 2.699 -18 16.062 1 97.56 91 VAL A N 1
ATOM 691 C CA . VAL A 1 91 ? 2.65 -19.266 16.797 1 97.56 91 VAL A CA 1
ATOM 692 C C . VAL A 1 91 ? 2.25 -19.016 18.234 1 97.56 91 VAL A C 1
ATOM 694 O O . VAL A 1 91 ? 1.345 -19.672 18.766 1 97.56 91 VAL A O 1
ATOM 697 N N . PRO A 1 92 ? 2.807 -17.969 18.859 1 96.44 92 PRO A N 1
ATOM 698 C CA . PRO A 1 92 ? 2.441 -17.766 20.266 1 96.44 92 PRO A CA 1
ATOM 699 C C . PRO A 1 92 ? 1.009 -17.266 20.438 1 96.44 92 PRO A C 1
ATOM 701 O O . PRO A 1 92 ? 0.466 -17.312 21.547 1 96.44 92 PRO A O 1
ATOM 704 N N . SER A 1 93 ? 0.423 -16.797 19.406 1 97.81 93 SER A N 1
ATOM 705 C CA . SER A 1 93 ? -0.906 -16.203 19.531 1 97.81 93 SER A CA 1
ATOM 706 C C . SER A 1 93 ? -1.995 -17.219 19.203 1 97.81 93 SER A C 1
ATOM 708 O O . SER A 1 93 ? -3.178 -16.969 19.438 1 97.81 93 SER A O 1
ATOM 710 N N . PHE A 1 94 ? -1.619 -18.422 18.75 1 97.69 94 PHE A N 1
ATOM 711 C CA . PHE A 1 94 ? -2.625 -19.422 18.375 1 97.69 94 PHE A CA 1
ATOM 712 C C . PHE A 1 94 ? -3.5 -19.781 19.578 1 97.69 94 PHE A C 1
ATOM 714 O O . PHE A 1 94 ? -2.992 -20.047 20.656 1 97.69 94 PHE A O 1
ATOM 721 N N . GLY A 1 95 ? -4.828 -19.688 19.359 1 97.12 95 GLY A N 1
ATOM 722 C CA . GLY A 1 95 ? -5.785 -20.016 20.406 1 97.12 95 GLY A CA 1
ATOM 723 C C . GLY A 1 95 ? -6.164 -18.828 21.281 1 97.12 95 GLY A C 1
ATOM 724 O O . GLY A 1 95 ? -7.117 -18.906 22.047 1 97.12 95 GLY A O 1
ATOM 725 N N . ARG A 1 96 ? -5.488 -17.734 21.141 1 97.81 96 ARG A N 1
ATOM 726 C CA . ARG A 1 96 ? -5.793 -16.531 21.906 1 97.81 96 ARG A CA 1
ATOM 727 C C . ARG A 1 96 ? -6.785 -15.641 21.156 1 97.81 96 ARG A C 1
ATOM 729 O O . ARG A 1 96 ? -6.793 -15.602 19.922 1 97.81 96 ARG A O 1
ATOM 736 N N . PRO A 1 97 ? -7.617 -14.891 21.938 1 98.38 97 PRO A N 1
ATOM 737 C CA . PRO A 1 97 ? -8.523 -13.953 21.281 1 98.38 97 PRO A CA 1
ATOM 738 C C . PRO A 1 97 ? -7.781 -12.875 20.484 1 98.38 97 PRO A C 1
ATOM 740 O O . PRO A 1 97 ? -6.82 -12.289 20.984 1 98.38 97 PRO A O 1
ATOM 743 N N . LYS A 1 98 ? -8.25 -12.672 19.266 1 98.38 98 LYS A N 1
ATOM 744 C CA . LYS A 1 98 ? -7.609 -11.695 18.391 1 98.38 98 LYS A CA 1
ATOM 745 C C . LYS A 1 98 ? -7.555 -10.32 19.062 1 98.38 98 LYS A C 1
ATOM 747 O O . LYS A 1 98 ? -6.539 -9.625 18.969 1 98.38 98 LYS A O 1
ATOM 752 N N . LEU A 1 99 ? -8.641 -9.922 19.688 1 98.38 99 LEU A N 1
ATOM 753 C CA . LEU A 1 99 ? -8.758 -8.602 20.297 1 98.38 99 LEU A CA 1
ATOM 754 C C . LEU A 1 99 ? -7.703 -8.414 21.375 1 98.38 99 LEU A C 1
ATOM 756 O O . LEU A 1 99 ? -7.051 -7.367 21.438 1 98.38 99 LEU A O 1
ATOM 760 N N . GLU A 1 100 ? -7.496 -9.375 22.219 1 98.19 100 GLU A N 1
ATOM 761 C CA . GLU A 1 100 ? -6.508 -9.312 23.281 1 98.19 100 GLU A CA 1
ATOM 762 C C . GLU A 1 100 ? -5.094 -9.18 22.734 1 98.19 100 GLU A C 1
ATOM 764 O O . GLU A 1 100 ? -4.309 -8.352 23.203 1 98.19 100 GLU A O 1
ATOM 769 N N . VAL A 1 101 ? -4.789 -10 21.75 1 98.25 101 VAL A N 1
ATOM 770 C CA . VAL A 1 101 ? -3.467 -10 21.141 1 98.25 101 VAL A CA 1
ATOM 771 C C . VAL A 1 101 ? -3.188 -8.633 20.516 1 98.25 101 VAL A C 1
ATOM 773 O O . VAL A 1 101 ? -2.109 -8.062 20.719 1 98.25 101 VAL A O 1
ATOM 776 N N . MET A 1 102 ? -4.148 -8.078 19.812 1 98.5 102 MET A N 1
ATOM 777 C CA . MET A 1 102 ? -3.939 -6.828 19.094 1 98.5 102 MET A CA 1
ATOM 778 C C . MET A 1 102 ? -3.85 -5.648 20.047 1 98.5 102 MET A C 1
ATOM 780 O O . MET A 1 102 ? -3.111 -4.695 19.797 1 98.5 102 MET A O 1
ATOM 784 N N . ILE A 1 103 ? -4.59 -5.664 21.156 1 98.5 103 ILE A N 1
ATOM 785 C CA . ILE A 1 103 ? -4.484 -4.621 22.172 1 98.5 103 ILE A CA 1
ATOM 786 C C . ILE A 1 103 ? -3.094 -4.648 22.797 1 98.5 103 ILE A C 1
ATOM 788 O O . ILE A 1 103 ? -2.471 -3.604 22.984 1 98.5 103 ILE A O 1
ATOM 792 N N . ASP A 1 104 ? -2.6 -5.875 23.062 1 97.94 104 ASP A N 1
ATOM 793 C CA . ASP A 1 104 ? -1.243 -6.023 23.578 1 97.94 104 ASP A CA 1
ATOM 794 C C . ASP A 1 104 ? -0.218 -5.449 22.594 1 97.94 104 ASP A C 1
ATOM 796 O O . ASP A 1 104 ? 0.716 -4.754 23.016 1 97.94 104 ASP A O 1
ATOM 800 N N . GLU A 1 105 ? -0.428 -5.762 21.328 1 97.69 105 GLU A N 1
ATOM 801 C CA . GLU A 1 105 ? 0.463 -5.246 20.297 1 97.69 105 GLU A CA 1
ATOM 802 C C . GLU A 1 105 ? 0.441 -3.719 20.266 1 97.69 105 GLU A C 1
ATOM 804 O O . GLU A 1 105 ? 1.493 -3.08 20.219 1 97.69 105 GLU A O 1
ATOM 809 N N . ALA A 1 106 ? -0.708 -3.176 20.281 1 98.5 106 ALA A N 1
ATOM 810 C CA . ALA A 1 106 ? -0.86 -1.726 20.219 1 98.5 106 ALA A CA 1
ATOM 811 C C . ALA A 1 106 ? -0.212 -1.05 21.422 1 98.5 106 ALA A C 1
ATOM 813 O O . ALA A 1 106 ? 0.526 -0.073 21.266 1 98.5 106 ALA A O 1
ATOM 814 N N . HIS A 1 107 ? -0.43 -1.581 22.594 1 98.44 107 HIS A N 1
ATOM 815 C CA . HIS A 1 107 ? 0.114 -1.002 23.828 1 98.44 107 HIS A CA 1
ATOM 816 C C . HIS A 1 107 ? 1.631 -1.147 23.875 1 98.44 107 HIS A C 1
ATOM 818 O O . HIS A 1 107 ? 2.316 -0.33 24.5 1 98.44 107 HIS A O 1
ATOM 824 N N . SER A 1 108 ? 2.141 -2.207 23.234 1 98.06 108 SER A N 1
ATOM 825 C CA . SER A 1 108 ? 3.592 -2.355 23.188 1 98.06 108 SER A CA 1
ATOM 826 C C . SER A 1 108 ? 4.234 -1.26 22.344 1 98.06 108 SER A C 1
ATOM 828 O O . SER A 1 108 ? 5.402 -0.917 22.547 1 98.06 108 SER A O 1
ATOM 830 N N . ILE A 1 109 ? 3.527 -0.701 21.406 1 98.25 109 ILE A N 1
ATOM 831 C CA . ILE A 1 109 ? 4.004 0.368 20.531 1 98.25 109 ILE A CA 1
ATOM 832 C C . ILE A 1 109 ? 3.797 1.72 21.219 1 98.25 109 ILE A C 1
ATOM 834 O O . ILE A 1 109 ? 4.703 2.553 21.234 1 98.25 109 ILE A O 1
ATOM 838 N N . ASN A 1 110 ? 2.635 1.924 21.781 1 98.25 110 ASN A N 1
ATOM 839 C CA . ASN A 1 110 ? 2.268 3.139 22.5 1 98.25 110 ASN A CA 1
ATOM 840 C C . ASN A 1 110 ? 1.431 2.824 23.734 1 98.25 110 ASN A C 1
ATOM 842 O O . ASN A 1 110 ? 0.208 2.695 23.641 1 98.25 110 ASN A O 1
ATOM 846 N N . PRO A 1 111 ? 2.023 2.791 24.844 1 97.81 111 PRO A N 1
ATOM 847 C CA . PRO A 1 111 ? 1.319 2.404 26.062 1 97.81 111 PRO A CA 1
ATOM 848 C C . PRO A 1 111 ? 0.33 3.467 26.547 1 97.81 111 PRO A C 1
ATOM 850 O O . PRO A 1 111 ? -0.431 3.23 27.484 1 97.81 111 PRO A O 1
ATOM 853 N N . PHE A 1 112 ? 0.257 4.629 25.938 1 97.5 112 PHE A N 1
ATOM 854 C CA . PHE A 1 112 ? -0.61 5.723 26.375 1 97.5 112 PHE A CA 1
ATOM 855 C C . PHE A 1 112 ? -1.942 5.676 25.641 1 97.5 112 PHE A C 1
ATOM 857 O O . PHE A 1 112 ? -2.797 6.543 25.828 1 97.5 112 PHE A O 1
ATOM 864 N N . LEU A 1 113 ? -2.18 4.68 24.812 1 98.25 113 LEU A N 1
ATOM 865 C CA . LEU A 1 113 ? -3.404 4.57 24.016 1 98.25 113 LEU A CA 1
ATOM 866 C C . LEU A 1 113 ? -4.617 4.398 24.938 1 98.25 113 LEU A C 1
ATOM 868 O O . LEU A 1 113 ? -4.539 3.721 25.953 1 98.25 113 LEU A O 1
ATOM 872 N N . ASP A 1 114 ? -5.66 5.074 24.562 1 98.38 114 ASP A N 1
ATOM 873 C CA . ASP A 1 114 ? -6.98 4.844 25.141 1 98.38 114 ASP A CA 1
ATOM 874 C C . ASP A 1 114 ? -7.797 3.887 24.266 1 98.38 114 ASP A C 1
ATOM 876 O O . ASP A 1 114 ? -8.344 4.289 23.234 1 98.38 114 ASP A O 1
ATOM 880 N N . ILE A 1 115 ? -7.941 2.611 24.719 1 98.62 115 ILE A N 1
ATOM 881 C CA . ILE A 1 115 ? -8.609 1.599 23.906 1 98.62 115 ILE A CA 1
ATOM 882 C C . ILE A 1 115 ? -9.836 1.07 24.641 1 98.62 115 ILE A C 1
ATOM 884 O O . ILE A 1 115 ? -9.734 0.633 25.797 1 98.62 115 ILE A O 1
ATOM 888 N N . THR A 1 116 ? -11.008 1.153 24.031 1 98.69 116 THR A N 1
ATOM 889 C CA . THR A 1 116 ? -12.219 0.509 24.516 1 98.69 116 THR A CA 1
ATOM 890 C C . THR A 1 116 ? -12.484 -0.79 23.766 1 98.69 116 THR A C 1
ATOM 892 O O . THR A 1 116 ? -12.812 -0.766 22.578 1 98.69 116 THR A O 1
ATOM 895 N N . PRO A 1 117 ? -12.375 -1.917 24.422 1 98.56 117 PRO A N 1
ATOM 896 C CA . PRO A 1 117 ? -12.547 -3.213 23.766 1 98.56 117 PRO A CA 1
ATOM 897 C C . PRO A 1 117 ? -14 -3.686 23.75 1 98.56 117 PRO A C 1
ATOM 899 O O . PRO A 1 117 ? -14.742 -3.443 24.703 1 98.56 117 PRO A O 1
ATOM 902 N N . TYR A 1 118 ? -14.414 -4.305 22.703 1 98.44 118 TYR A N 1
ATOM 903 C CA . TYR A 1 118 ? -15.68 -5.012 22.547 1 98.44 118 TYR A CA 1
ATOM 904 C C . TYR A 1 118 ? -15.445 -6.477 22.203 1 98.44 118 TYR A C 1
ATOM 906 O O . TYR A 1 118 ? -15.57 -6.871 21.047 1 98.44 118 TYR A O 1
ATOM 914 N N . PRO A 1 119 ? -15.203 -7.32 23.203 1 97.62 119 PRO A N 1
ATOM 915 C CA . PRO A 1 119 ? -14.773 -8.703 22.984 1 97.62 119 PRO A CA 1
ATOM 916 C C . PRO A 1 119 ? -15.875 -9.57 22.391 1 97.62 119 PRO A C 1
ATOM 918 O O . PRO A 1 119 ? -15.586 -10.609 21.781 1 97.62 119 PRO A O 1
ATOM 921 N N . ALA A 1 120 ? -17.141 -9.172 22.547 1 96.38 120 ALA A N 1
ATOM 922 C CA . ALA A 1 120 ? -18.25 -9.93 21.969 1 96.38 120 ALA A CA 1
ATOM 923 C C . ALA A 1 120 ? -18.406 -9.641 20.484 1 96.38 120 ALA A C 1
ATOM 925 O O . ALA A 1 120 ? -19.25 -10.25 19.812 1 96.38 120 ALA A O 1
ATOM 926 N N . GLY A 1 121 ? -17.578 -8.797 19.984 1 96.56 121 GLY A N 1
ATOM 927 C CA . GLY A 1 121 ? -17.766 -8.328 18.625 1 96.56 121 GLY A CA 1
ATOM 928 C C . GLY A 1 121 ? -18.828 -7.238 18.5 1 96.56 121 GLY A C 1
ATOM 929 O O . GLY A 1 121 ? -19.344 -6.762 19.516 1 96.56 121 GLY A O 1
ATOM 930 N N . LEU A 1 122 ? -19.016 -6.828 17.281 1 95.81 122 LEU A N 1
ATOM 931 C CA . LEU A 1 122 ? -20.047 -5.832 17.031 1 95.81 122 LEU A CA 1
ATOM 932 C C . LEU A 1 122 ? -21.422 -6.484 16.938 1 95.81 122 LEU A C 1
ATOM 934 O O . LEU A 1 122 ? -21.594 -7.477 16.234 1 95.81 122 LEU A O 1
ATOM 938 N N . THR A 1 123 ? -22.344 -5.996 17.703 1 94.75 123 THR A N 1
ATOM 939 C CA . THR A 1 123 ? -23.719 -6.461 17.703 1 94.75 123 THR A CA 1
ATOM 940 C C . THR A 1 123 ? -24.688 -5.289 17.578 1 94.75 123 THR A C 1
ATOM 942 O O . THR A 1 123 ? -24.281 -4.129 17.703 1 94.75 123 THR A O 1
ATOM 945 N N . ALA A 1 124 ? -25.922 -5.617 17.359 1 93.38 124 ALA A N 1
ATOM 946 C CA . ALA A 1 124 ? -26.938 -4.574 17.281 1 93.38 124 ALA A CA 1
ATOM 947 C C . ALA A 1 124 ? -27.047 -3.812 18.594 1 93.38 124 ALA A C 1
ATOM 949 O O . ALA A 1 124 ? -27.312 -2.609 18.609 1 93.38 124 ALA A O 1
ATOM 950 N N . ASP A 1 125 ? -26.75 -4.453 19.641 1 95.62 125 ASP A N 1
ATOM 951 C CA . ASP A 1 125 ? -26.953 -3.885 20.969 1 95.62 125 ASP A CA 1
ATOM 952 C C . ASP A 1 125 ? -25.812 -2.924 21.328 1 95.62 125 ASP A C 1
ATOM 954 O O . ASP A 1 125 ? -26.016 -1.974 22.078 1 95.62 125 ASP A O 1
ATOM 958 N N . ASN A 1 126 ? -24.656 -3.125 20.828 1 97.56 126 ASN A N 1
ATOM 959 C CA . ASN A 1 126 ? -23.516 -2.312 21.266 1 97.56 126 ASN A CA 1
ATOM 960 C C . ASN A 1 126 ? -23.062 -1.356 20.172 1 97.56 126 ASN A C 1
ATOM 962 O O . ASN A 1 126 ? -22.141 -0.557 20.391 1 97.56 126 ASN A O 1
ATOM 966 N N . MET A 1 127 ? -23.672 -1.37 19.078 1 97.81 127 MET A N 1
ATOM 967 C CA . MET A 1 127 ? -23.234 -0.625 17.906 1 97.81 127 MET A CA 1
ATOM 968 C C . MET A 1 127 ? -23.266 0.877 18.172 1 97.81 127 MET A C 1
ATOM 970 O O . MET A 1 127 ? -22.344 1.599 17.797 1 97.81 127 MET A O 1
ATOM 974 N N . GLU A 1 128 ? -24.344 1.376 18.781 1 98 128 GLU A N 1
ATOM 975 C CA . GLU A 1 128 ? -24.453 2.803 19.078 1 98 128 GLU A CA 1
ATOM 976 C C . GLU A 1 128 ? -23.328 3.279 19.984 1 98 128 GLU A C 1
ATOM 978 O O . GLU A 1 128 ? -22.703 4.316 19.719 1 98 128 GLU A O 1
ATOM 983 N N . THR A 1 129 ? -23.062 2.537 21.031 1 98.38 129 THR A N 1
ATOM 984 C CA . THR A 1 129 ? -21.969 2.889 21.938 1 98.38 129 THR A CA 1
ATOM 985 C C . THR A 1 129 ? -20.625 2.797 21.234 1 98.38 129 THR A C 1
ATOM 987 O O . THR A 1 129 ? -19.734 3.613 21.484 1 98.38 129 THR A O 1
ATOM 990 N N . PHE A 1 130 ? -20.484 1.81 20.422 1 98.5 130 PHE A N 1
ATOM 991 C CA . PHE A 1 130 ? -19.266 1.586 19.641 1 98.5 130 PHE A CA 1
ATOM 992 C C . PHE A 1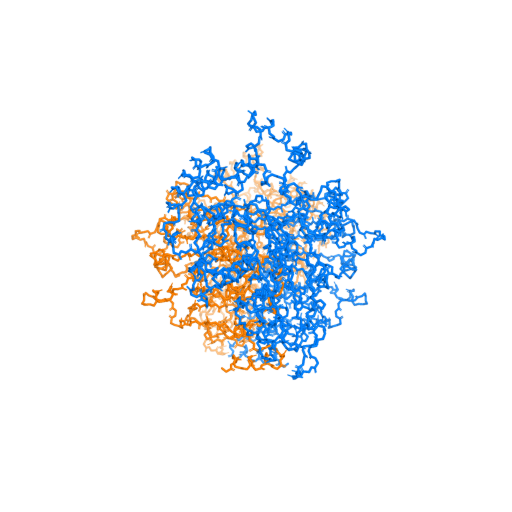 130 ? -18.953 2.791 18.766 1 98.5 130 PHE A C 1
ATOM 994 O O . PHE A 1 130 ? -17.797 3.104 18.531 1 98.5 130 PHE A O 1
ATOM 1001 N N . LEU A 1 131 ? -20 3.518 18.328 1 98.62 131 LEU A N 1
ATOM 1002 C CA . LEU A 1 131 ? -19.859 4.609 17.375 1 98.62 131 LEU A CA 1
ATOM 1003 C C . LEU A 1 131 ? -19.875 5.961 18.078 1 98.62 131 LEU A C 1
ATOM 1005 O O . LEU A 1 131 ? -19.672 7 17.453 1 98.62 131 LEU A O 1
ATOM 1009 N N . THR A 1 132 ? -20.094 5.996 19.391 1 98.19 132 THR A N 1
ATOM 1010 C CA . THR A 1 132 ? -20.203 7.25 20.125 1 98.19 132 THR A CA 1
ATOM 1011 C C . THR A 1 132 ? -18.844 7.941 20.234 1 98.19 132 THR A C 1
ATOM 1013 O O . THR A 1 132 ? -17.859 7.312 20.609 1 98.19 132 THR A O 1
ATOM 1016 N N . ASP A 1 133 ? -18.766 9.211 19.906 1 96.94 133 ASP A N 1
ATOM 1017 C CA . ASP A 1 133 ? -17.609 10.086 20 1 96.94 133 ASP A CA 1
ATOM 1018 C C . ASP A 1 133 ? -16.469 9.602 19.094 1 96.94 133 ASP A C 1
ATOM 1020 O O . ASP A 1 133 ? -15.297 9.672 19.469 1 96.94 133 ASP A O 1
ATOM 1024 N N . VAL A 1 134 ? -16.859 8.93 17.984 1 98.5 134 VAL A N 1
ATOM 1025 C CA . VAL A 1 134 ? -15.891 8.398 17.016 1 98.5 134 VAL A CA 1
ATOM 1026 C C . VAL A 1 134 ? -15.727 9.375 15.859 1 98.5 134 VAL A C 1
ATOM 1028 O O . VAL A 1 134 ? -16.719 9.914 15.352 1 98.5 134 VAL A O 1
ATOM 1031 N N . ASP A 1 135 ? -14.461 9.57 15.484 1 98.56 135 ASP A N 1
ATOM 1032 C CA . ASP A 1 135 ? -14.172 10.484 14.383 1 98.56 135 ASP A CA 1
ATOM 1033 C C . ASP A 1 135 ? -14.328 9.781 13.031 1 98.56 135 ASP A C 1
ATOM 1035 O O . ASP A 1 135 ? -14.742 10.398 12.047 1 98.56 135 ASP A O 1
ATOM 1039 N N . VAL A 1 136 ? -14.008 8.531 12.984 1 98.81 136 VAL A N 1
ATOM 1040 C CA . VAL A 1 136 ? -14.086 7.781 11.734 1 98.81 136 VAL A CA 1
ATOM 1041 C C . VAL A 1 136 ? -14.047 6.281 12.023 1 98.81 136 VAL A C 1
ATOM 1043 O O . VAL A 1 136 ? -13.453 5.852 13.016 1 98.81 136 VAL A O 1
ATOM 1046 N N . VAL A 1 137 ? -14.734 5.496 11.211 1 98.88 137 VAL A N 1
ATOM 1047 C CA . VAL A 1 137 ? -14.719 4.039 11.297 1 98.88 137 VAL A CA 1
ATOM 1048 C C . VAL A 1 137 ? -13.883 3.465 10.156 1 98.88 137 VAL A C 1
ATOM 1050 O O . VAL A 1 137 ? -14 3.898 9.008 1 98.88 137 VAL A O 1
ATOM 1053 N N . LEU A 1 138 ? -12.938 2.557 10.445 1 98.75 138 LEU A N 1
ATOM 1054 C CA . LEU A 1 138 ? -12.289 1.729 9.438 1 98.75 138 LEU A CA 1
ATOM 1055 C C . LEU A 1 138 ? -12.844 0.309 9.461 1 98.75 138 LEU A C 1
ATOM 1057 O O . LEU A 1 138 ? -12.594 -0.445 10.398 1 98.75 138 LEU A O 1
ATOM 1061 N N . ASP A 1 139 ? -13.531 0.005 8.406 1 97.81 139 ASP A N 1
ATOM 1062 C CA . ASP A 1 139 ? -14.211 -1.279 8.281 1 97.81 139 ASP A CA 1
ATOM 1063 C C . ASP A 1 139 ? -13.211 -2.434 8.25 1 97.81 139 ASP A C 1
ATOM 1065 O O . ASP A 1 139 ? -12.367 -2.51 7.355 1 97.81 139 ASP A O 1
ATOM 1069 N N . GLY A 1 140 ? -13.273 -3.314 9.227 1 96 140 GLY A N 1
ATOM 1070 C CA . GLY A 1 140 ? -12.445 -4.508 9.297 1 96 140 GLY A CA 1
ATOM 1071 C C . GLY A 1 140 ? -13.25 -5.789 9.383 1 96 140 GLY A C 1
ATOM 1072 O O . GLY A 1 140 ? -12.742 -6.82 9.836 1 96 140 GLY A O 1
ATOM 1073 N N . LEU A 1 141 ? -14.492 -5.719 9 1 93 141 LEU A N 1
ATOM 1074 C CA . LEU A 1 141 ? -15.391 -6.867 9.094 1 93 141 LEU A CA 1
ATOM 1075 C C . LEU A 1 141 ? -15.109 -7.871 7.977 1 93 141 LEU A C 1
ATOM 1077 O O . LEU A 1 141 ? -14.695 -7.484 6.883 1 93 141 LEU A O 1
ATOM 1081 N N . ASP A 1 142 ? -15.375 -9.047 8.328 1 83.75 142 ASP A N 1
ATOM 1082 C CA . ASP A 1 142 ? -15.25 -10.125 7.348 1 83.75 142 ASP A CA 1
ATOM 1083 C C . ASP A 1 142 ? -16.234 -9.938 6.195 1 83.75 142 ASP A C 1
ATOM 1085 O O . ASP A 1 142 ? -17.344 -9.438 6.398 1 83.75 142 ASP A O 1
ATOM 1089 N N . PHE A 1 143 ? -15.852 -10.406 5.141 1 74.62 143 PHE A N 1
ATOM 1090 C CA . PHE A 1 143 ? -16.641 -10.25 3.928 1 74.62 143 PHE A CA 1
ATOM 1091 C C . PHE A 1 143 ? -18.016 -10.883 4.098 1 74.62 143 PHE A C 1
ATOM 1093 O O . PHE A 1 143 ? -19.016 -10.375 3.572 1 74.62 143 PHE A O 1
ATOM 1100 N N . PHE A 1 144 ? -18.188 -11.828 4.977 1 75.5 144 PHE A N 1
ATOM 1101 C CA . PHE A 1 144 ? -19.422 -12.617 5.059 1 75.5 144 PHE A CA 1
ATOM 1102 C C . PHE A 1 144 ? -20.312 -12.117 6.188 1 75.5 144 PHE A C 1
ATOM 1104 O O . PHE A 1 144 ? -21.422 -12.617 6.375 1 75.5 144 PHE A O 1
ATOM 1111 N N . GLN A 1 145 ? -19.828 -11.117 6.785 1 83.88 145 GLN A N 1
ATOM 1112 C CA . GLN A 1 145 ? -20.656 -10.453 7.793 1 83.88 145 GLN A CA 1
ATOM 1113 C C . GLN A 1 145 ? -21.406 -9.273 7.203 1 83.88 145 GLN A C 1
ATOM 1115 O O . GLN A 1 145 ? -21.25 -8.133 7.652 1 83.88 145 GLN A O 1
ATOM 1120 N N . PHE A 1 146 ? -22.328 -9.586 6.398 1 90.19 146 PHE A N 1
ATOM 1121 C CA . PHE A 1 146 ? -22.969 -8.57 5.566 1 90.19 146 PHE A CA 1
ATOM 1122 C C . PHE A 1 146 ? -23.969 -7.758 6.379 1 90.19 146 PHE A C 1
ATOM 1124 O O . PHE A 1 146 ? -23.953 -6.527 6.324 1 90.19 146 PHE A O 1
ATOM 1131 N N . GLU A 1 147 ? -24.797 -8.391 7.176 1 92.44 147 GLU A N 1
ATOM 1132 C CA . GLU A 1 147 ? -25.891 -7.68 7.852 1 92.44 147 GLU A CA 1
ATOM 1133 C C . GLU A 1 147 ? -25.344 -6.742 8.922 1 92.44 147 GLU A C 1
ATOM 1135 O O . GLU A 1 147 ? -25.859 -5.637 9.109 1 92.44 147 GLU A O 1
ATOM 1140 N N . ILE A 1 148 ? -24.406 -7.207 9.625 1 94.75 148 ILE A N 1
ATOM 1141 C CA . ILE A 1 148 ? -23.812 -6.367 10.656 1 94.75 148 ILE A CA 1
ATOM 1142 C C . ILE A 1 148 ? -23.094 -5.18 10.008 1 94.75 148 ILE A C 1
ATOM 1144 O O . ILE A 1 148 ? -23.094 -4.078 10.555 1 94.75 148 ILE A O 1
ATOM 1148 N N . ARG A 1 149 ? -22.469 -5.398 8.906 1 95.88 149 ARG A N 1
ATOM 1149 C CA . ARG A 1 149 ? -21.828 -4.324 8.156 1 95.88 149 ARG A CA 1
ATOM 1150 C C . ARG A 1 149 ? -22.844 -3.293 7.691 1 95.88 149 ARG A C 1
ATOM 1152 O O . ARG A 1 149 ? -22.641 -2.088 7.863 1 95.88 149 ARG A O 1
ATOM 1159 N N . ARG A 1 150 ? -23.875 -3.826 7.066 1 96.06 150 ARG A N 1
ATOM 1160 C CA . ARG A 1 150 ? -24.938 -2.945 6.605 1 96.06 150 ARG A CA 1
ATOM 1161 C C . ARG A 1 150 ? -25.484 -2.096 7.75 1 96.06 150 ARG A C 1
ATOM 1163 O O . ARG A 1 150 ? -25.625 -0.879 7.613 1 96.06 150 ARG A O 1
ATOM 1170 N N . ALA A 1 151 ? -25.734 -2.738 8.859 1 96.81 151 ALA A N 1
ATOM 1171 C CA . ALA A 1 151 ? -26.25 -2.035 10.031 1 96.81 151 ALA A CA 1
ATOM 1172 C C . ALA A 1 151 ? -25.25 -0.978 10.516 1 96.81 151 ALA A C 1
ATOM 1174 O O . ALA A 1 151 ? -25.656 0.125 10.898 1 96.81 151 ALA A O 1
ATOM 1175 N N . LEU A 1 152 ? -24.016 -1.278 10.523 1 97.81 152 LEU A N 1
ATOM 1176 C CA . LEU A 1 152 ? -22.953 -0.368 10.953 1 97.81 152 LEU A CA 1
ATOM 1177 C C . LEU A 1 152 ? -22.938 0.888 10.094 1 97.81 152 LEU A C 1
ATOM 1179 O O . LEU A 1 152 ? -22.891 2.004 10.609 1 97.81 152 LEU A O 1
ATOM 1183 N N . PHE A 1 153 ? -22.922 0.698 8.805 1 97.88 153 PHE A N 1
ATOM 1184 C CA . PHE A 1 153 ? -22.844 1.813 7.867 1 97.88 153 PHE A CA 1
ATOM 1185 C C . PHE A 1 153 ? -24.062 2.729 8.016 1 97.88 153 PHE A C 1
ATOM 1187 O O . PHE A 1 153 ? -23.922 3.953 8.008 1 97.88 153 PHE A O 1
ATOM 1194 N N . ASN A 1 154 ? -25.203 2.133 8.148 1 97.31 154 ASN A N 1
ATOM 1195 C CA . ASN A 1 154 ? -26.422 2.92 8.289 1 97.31 154 ASN A CA 1
ATOM 1196 C C . ASN A 1 154 ? -26.453 3.678 9.617 1 97.31 154 ASN A C 1
ATOM 1198 O O . ASN A 1 154 ? -26.844 4.848 9.656 1 97.31 154 ASN A O 1
ATOM 1202 N N . MET A 1 155 ? -26.094 3.027 10.672 1 98.06 155 MET A N 1
ATOM 1203 C CA . MET A 1 155 ? -26.062 3.684 11.977 1 98.06 155 MET A CA 1
ATOM 1204 C C . MET A 1 155 ? -25.016 4.793 12.008 1 98.06 155 MET A C 1
ATOM 1206 O O . MET A 1 155 ? -25.266 5.875 12.547 1 98.06 155 MET A O 1
ATOM 1210 N N . ALA A 1 156 ? -23.844 4.508 11.492 1 98.5 156 ALA A N 1
ATOM 1211 C CA . ALA A 1 156 ? -22.797 5.523 11.43 1 98.5 156 ALA A CA 1
ATOM 1212 C C . ALA A 1 156 ? -23.297 6.77 10.695 1 98.5 156 ALA A C 1
ATOM 1214 O O . ALA A 1 156 ? -23.047 7.895 11.133 1 98.5 156 ALA A O 1
ATOM 1215 N N . ARG A 1 157 ? -23.969 6.57 9.586 1 97.94 157 ARG A N 1
ATOM 1216 C CA . ARG A 1 157 ? -24.516 7.68 8.82 1 97.94 157 ARG A CA 1
ATOM 1217 C C . ARG A 1 157 ? -25.484 8.5 9.664 1 97.94 157 ARG A C 1
ATOM 1219 O O . ARG A 1 157 ? -25.422 9.734 9.68 1 97.94 157 ARG A O 1
ATOM 1226 N N . SER A 1 158 ? -26.359 7.82 10.336 1 97.56 158 SER A N 1
ATOM 1227 C CA . SER A 1 158 ? -27.359 8.492 11.156 1 97.56 158 SER A CA 1
ATOM 1228 C C . SER A 1 158 ? -26.703 9.281 12.289 1 97.56 158 SER A C 1
ATOM 1230 O O . SER A 1 158 ? -27.234 10.305 12.727 1 97.56 158 SER A O 1
ATOM 1232 N N . MET A 1 159 ? -25.547 8.805 12.719 1 98.06 159 MET A N 1
ATOM 1233 C CA . MET A 1 159 ? -24.859 9.43 13.844 1 98.06 159 MET A CA 1
ATOM 1234 C C . MET A 1 159 ? -23.828 10.445 13.359 1 98.06 159 MET A C 1
ATOM 1236 O O . MET A 1 159 ? -23.125 11.047 14.164 1 98.06 159 MET A O 1
ATOM 1240 N N . GLY A 1 160 ? -23.688 10.57 12.07 1 97.69 160 GLY A N 1
ATOM 1241 C CA . GLY A 1 160 ? -22.797 11.562 11.492 1 97.69 160 GLY A CA 1
ATOM 1242 C C . GLY A 1 160 ? -21.344 11.109 11.453 1 97.69 160 GLY A C 1
ATOM 1243 O O . GLY A 1 160 ? -20.438 11.938 11.398 1 97.69 160 GLY A O 1
ATOM 1244 N N . VAL A 1 161 ? -21.078 9.789 11.484 1 98.62 161 VAL A N 1
ATOM 1245 C CA . VAL A 1 161 ? -19.719 9.25 11.539 1 98.62 161 VAL A CA 1
ATOM 1246 C C . VAL A 1 161 ? -19.328 8.68 10.172 1 98.62 161 VAL A C 1
ATOM 1248 O O . VAL A 1 161 ? -20 7.789 9.656 1 98.62 161 VAL A O 1
ATOM 1251 N N . PRO A 1 162 ? -18.281 9.164 9.523 1 98.75 162 PRO A N 1
ATOM 1252 C CA . PRO A 1 162 ? -17.828 8.578 8.258 1 98.75 162 PRO A CA 1
ATOM 1253 C C . PRO A 1 162 ? -17.297 7.156 8.422 1 98.75 162 PRO A C 1
ATOM 1255 O O . PRO A 1 162 ? -16.75 6.816 9.477 1 98.75 162 PRO A O 1
ATOM 1258 N N . VAL A 1 163 ? -17.453 6.344 7.352 1 98.81 163 VAL A N 1
ATOM 1259 C CA . VAL A 1 163 ? -16.953 4.969 7.344 1 98.81 163 VAL A CA 1
ATOM 1260 C C . VAL A 1 163 ? -16.094 4.738 6.109 1 98.81 163 VAL A C 1
ATOM 1262 O O . VAL A 1 163 ? -16.484 5.086 4.992 1 98.81 163 VAL A O 1
ATOM 1265 N N . ILE A 1 164 ? -14.883 4.203 6.375 1 98.81 164 ILE A N 1
ATOM 1266 C CA . ILE A 1 164 ? -13.961 3.834 5.305 1 98.81 164 ILE A CA 1
ATOM 1267 C C . ILE A 1 164 ? -13.938 2.314 5.141 1 98.81 164 ILE A C 1
ATOM 1269 O O . ILE A 1 164 ? -13.789 1.582 6.121 1 98.81 164 ILE A O 1
ATOM 1273 N N . THR A 1 165 ? -14.125 1.849 3.943 1 98 165 THR A N 1
ATOM 1274 C CA . THR A 1 165 ? -13.984 0.426 3.652 1 98 165 THR A CA 1
ATOM 1275 C C . THR A 1 165 ? -12.992 0.203 2.516 1 98 165 THR A C 1
ATOM 1277 O O . THR A 1 165 ? -13.133 0.789 1.439 1 98 165 THR A O 1
ATOM 1280 N N . ALA A 1 166 ? -12.016 -0.562 2.785 1 97.25 166 ALA A N 1
ATOM 1281 C CA . ALA A 1 166 ? -11.031 -1.005 1.801 1 97.25 166 ALA A CA 1
ATOM 1282 C C . ALA A 1 166 ? -10.922 -2.527 1.776 1 97.25 166 ALA A C 1
ATOM 1284 O O . ALA A 1 166 ? -10.859 -3.168 2.828 1 97.25 166 ALA A O 1
ATOM 1285 N N . GLY A 1 167 ? -11.008 -3.105 0.569 1 96.5 167 GLY A N 1
ATOM 1286 C CA . GLY A 1 167 ? -10.953 -4.555 0.459 1 96.5 167 GLY A CA 1
ATOM 1287 C C . GLY A 1 167 ? -9.766 -5.051 -0.339 1 96.5 167 GLY A C 1
ATOM 1288 O O . GLY A 1 167 ? -9.453 -4.504 -1.4 1 96.5 167 GLY A O 1
ATOM 1289 N N . PRO A 1 168 ? -9.031 -6.004 0.236 1 96.38 168 PRO A N 1
ATOM 1290 C CA . PRO A 1 168 ? -7.977 -6.664 -0.536 1 96.38 168 PRO A CA 1
ATOM 1291 C C . PRO A 1 168 ? -8.531 -7.602 -1.606 1 96.38 168 PRO A C 1
ATOM 1293 O O . PRO A 1 168 ? -9.398 -8.43 -1.319 1 96.38 168 PRO A O 1
ATOM 1296 N N . LEU A 1 169 ? -8.141 -7.457 -2.824 1 95.19 169 LEU A N 1
ATOM 1297 C CA . LEU A 1 169 ? -8.539 -8.258 -3.98 1 95.19 169 LEU A CA 1
ATOM 1298 C C . LEU A 1 169 ? -7.324 -8.703 -4.781 1 95.19 169 LEU A C 1
ATOM 1300 O O . LEU A 1 169 ? -6.816 -7.945 -5.613 1 95.19 169 LEU A O 1
ATOM 1304 N N . GLY A 1 170 ? -6.922 -10.039 -4.633 1 95.69 170 GLY A N 1
ATOM 1305 C CA . GLY A 1 170 ? -5.66 -10.438 -5.234 1 95.69 170 GLY A CA 1
ATOM 1306 C C . GLY A 1 170 ? -4.473 -9.648 -4.711 1 95.69 170 GLY A C 1
ATOM 1307 O O . GLY A 1 170 ? -4.266 -9.562 -3.498 1 95.69 170 GLY A O 1
ATOM 1308 N N . PHE A 1 171 ? -3.791 -8.984 -5.633 1 97.75 171 PHE A N 1
ATOM 1309 C CA . PHE A 1 171 ? -2.703 -8.086 -5.258 1 97.75 171 PHE A CA 1
ATOM 1310 C C . PHE A 1 171 ? -3.215 -6.664 -5.074 1 97.75 171 PHE A C 1
ATOM 1312 O O . PHE A 1 171 ? -2.482 -5.789 -4.602 1 97.75 171 PHE A O 1
ATOM 1319 N N . SER A 1 172 ? -4.457 -6.434 -5.355 1 97.62 172 SER A N 1
ATOM 1320 C CA . SER A 1 172 ? -5 -5.086 -5.473 1 97.62 172 SER A CA 1
ATOM 1321 C C . SER A 1 172 ? -5.867 -4.734 -4.27 1 97.62 172 SER A C 1
ATOM 1323 O O . SER A 1 172 ? -6.059 -5.555 -3.371 1 97.62 172 SER A O 1
ATOM 1325 N N . SER A 1 173 ? -6.297 -3.518 -4.23 1 97.94 173 SER A N 1
ATOM 1326 C CA . SER A 1 173 ? -7.211 -3.031 -3.203 1 97.94 173 SER A CA 1
ATOM 1327 C C . SER A 1 173 ? -8.242 -2.072 -3.791 1 97.94 173 SER A C 1
ATOM 1329 O O . SER A 1 173 ? -7.957 -1.358 -4.754 1 97.94 173 SER A O 1
ATOM 1331 N N . ALA A 1 174 ? -9.445 -2.178 -3.291 1 98.19 174 ALA A N 1
ATOM 1332 C CA . ALA A 1 174 ? -10.523 -1.246 -3.6 1 98.19 174 ALA A CA 1
ATOM 1333 C C . ALA A 1 174 ? -10.891 -0.409 -2.377 1 98.19 174 ALA A C 1
ATOM 1335 O O . ALA A 1 174 ? -10.898 -0.911 -1.251 1 98.19 174 ALA A O 1
ATOM 1336 N N . LEU A 1 175 ? -11.219 0.841 -2.588 1 98.5 175 LEU A N 1
ATOM 1337 C CA . LEU A 1 175 ? -11.477 1.771 -1.496 1 98.5 175 LEU A CA 1
ATOM 1338 C C . LEU A 1 175 ? -12.781 2.533 -1.729 1 98.5 175 LEU A C 1
ATOM 1340 O O . LEU A 1 175 ? -13.016 3.049 -2.824 1 98.5 175 LEU A O 1
ATOM 1344 N N . LEU A 1 176 ? -13.617 2.588 -0.714 1 98.56 176 LEU A N 1
ATOM 1345 C CA . LEU A 1 176 ? -14.82 3.418 -0.643 1 98.56 176 LEU A CA 1
ATOM 1346 C C . LEU A 1 176 ? -14.867 4.191 0.67 1 98.56 176 LEU A C 1
ATOM 1348 O O . LEU A 1 176 ? -14.484 3.666 1.72 1 98.56 176 LEU A O 1
ATOM 1352 N N . VAL A 1 177 ? -15.273 5.391 0.588 1 98.75 177 VAL A N 1
ATOM 1353 C CA . VAL A 1 177 ? -15.523 6.219 1.765 1 98.75 177 VAL A CA 1
ATOM 1354 C C . VAL A 1 177 ? -16.984 6.641 1.801 1 98.75 177 VAL A C 1
ATOM 1356 O O . VAL A 1 177 ? -17.5 7.203 0.831 1 98.75 177 VAL A O 1
ATOM 1359 N N . PHE A 1 178 ? -17.641 6.406 2.914 1 98.75 178 PHE A N 1
ATOM 1360 C CA . PHE A 1 178 ? -19.031 6.824 3.109 1 98.75 178 PHE A CA 1
ATOM 1361 C C . PHE A 1 178 ? -19.109 7.953 4.129 1 98.75 178 PHE A C 1
ATOM 1363 O O . PHE A 1 178 ? -18.625 7.82 5.254 1 98.75 178 PHE A O 1
ATOM 1370 N N . THR A 1 179 ? -19.688 9.031 3.736 1 97.88 179 THR A N 1
ATOM 1371 C CA . THR A 1 179 ? -19.938 10.156 4.633 1 97.88 179 THR A CA 1
ATOM 1372 C C . THR A 1 179 ? -21.438 10.375 4.832 1 97.88 179 THR A C 1
ATOM 1374 O O . THR A 1 179 ? -22.25 9.898 4.039 1 97.88 179 THR A O 1
ATOM 1377 N N . PRO A 1 180 ? -21.797 11.047 5.887 1 95.38 180 PRO A N 1
ATOM 1378 C CA . PRO A 1 180 ? -23.219 11.305 6.148 1 95.38 180 PRO A CA 1
ATOM 1379 C C . PRO A 1 180 ? -23.906 12.055 5.008 1 95.38 180 PRO A C 1
ATOM 1381 O O . PRO A 1 180 ? -25.109 11.898 4.797 1 95.38 180 PRO A O 1
ATOM 1384 N N . GLN A 1 181 ? -23.203 12.852 4.25 1 93 181 GLN A N 1
ATOM 1385 C CA . GLN A 1 181 ? -23.766 13.688 3.201 1 93 181 GLN A CA 1
ATOM 1386 C C . GLN A 1 181 ? -23.734 12.977 1.851 1 93 181 GLN A C 1
ATOM 1388 O O . GLN A 1 181 ? -24.406 13.406 0.902 1 93 181 GLN A O 1
ATOM 1393 N N . GLY A 1 182 ? -22.984 11.906 1.738 1 93.88 182 GLY A N 1
ATOM 1394 C CA . GLY A 1 182 ? -22.844 11.203 0.474 1 93.88 182 GLY A CA 1
ATOM 1395 C C . GLY A 1 182 ? -23.891 10.125 0.278 1 93.88 182 GLY A C 1
ATOM 1396 O O . GLY A 1 182 ? -24.859 10.047 1.04 1 93.88 182 GLY A O 1
ATOM 1397 N N . MET A 1 183 ? -23.719 9.32 -0.772 1 96.44 183 MET A N 1
ATOM 1398 C CA . MET A 1 183 ? -24.609 8.195 -1.038 1 96.44 183 MET A CA 1
ATOM 1399 C C . MET A 1 183 ? -24.516 7.145 0.062 1 96.44 183 MET A C 1
ATOM 1401 O O . MET A 1 183 ? -23.406 6.836 0.533 1 96.44 183 MET A O 1
ATOM 1405 N N . GLY A 1 184 ? -25.625 6.641 0.451 1 97.06 184 GLY A N 1
ATOM 1406 C CA . GLY A 1 184 ? -25.656 5.656 1.522 1 97.06 184 GLY A CA 1
ATOM 1407 C C . GLY A 1 184 ? -25.312 4.254 1.054 1 97.06 184 GLY A C 1
ATOM 1408 O O . GLY A 1 184 ? -25.344 3.969 -0.145 1 97.06 184 GLY A O 1
ATOM 1409 N N . PHE A 1 185 ? -25.016 3.42 2.002 1 97.56 185 PHE A N 1
ATOM 1410 C CA . PHE A 1 185 ? -24.609 2.037 1.774 1 97.56 185 PHE A CA 1
ATOM 1411 C C . PHE A 1 185 ? -25.672 1.293 0.966 1 97.56 185 PHE A C 1
ATOM 1413 O O . PHE A 1 185 ? -25.359 0.667 -0.048 1 97.56 185 PHE A O 1
ATOM 1420 N N . ASP A 1 186 ? -26.922 1.318 1.37 1 96.94 186 ASP A N 1
ATOM 1421 C CA . ASP A 1 186 ? -28.016 0.591 0.732 1 96.94 186 ASP A CA 1
ATOM 1422 C C . ASP A 1 186 ? -28.203 1.043 -0.714 1 96.94 186 ASP A C 1
ATOM 1424 O O . ASP A 1 186 ? -28.422 0.218 -1.604 1 96.94 186 ASP A O 1
ATOM 1428 N N . ASP A 1 187 ? -28.109 2.312 -0.908 1 96.62 187 ASP A N 1
ATOM 1429 C CA . ASP A 1 187 ? -28.297 2.859 -2.248 1 96.62 187 ASP A CA 1
ATOM 1430 C C . ASP A 1 187 ? -27.109 2.518 -3.148 1 96.62 187 ASP A C 1
ATOM 1432 O O . ASP A 1 187 ? -27.281 2.166 -4.316 1 96.62 187 ASP A O 1
ATOM 1436 N N . TYR A 1 188 ? -25.938 2.617 -2.633 1 97.88 188 TYR A N 1
ATOM 1437 C CA . TYR A 1 188 ? -24.734 2.381 -3.422 1 97.88 188 TYR A CA 1
ATOM 1438 C C . TYR A 1 188 ? -24.656 0.927 -3.869 1 97.88 188 TYR A C 1
ATOM 1440 O O . TYR A 1 188 ? -24.406 0.645 -5.043 1 97.88 188 TYR A O 1
ATOM 1448 N N . PHE A 1 189 ? -24.938 0.011 -2.945 1 97.38 189 PHE A N 1
ATOM 1449 C CA . PHE A 1 189 ? -24.766 -1.408 -3.24 1 97.38 189 PHE A CA 1
ATOM 1450 C C . PHE A 1 189 ? -26.078 -2.014 -3.732 1 97.38 189 PHE A C 1
ATOM 1452 O O . PHE A 1 189 ? -26.109 -3.174 -4.148 1 97.38 189 PHE A O 1
ATOM 1459 N N . ASP A 1 190 ? -27.203 -1.26 -3.697 1 95.88 190 ASP A N 1
ATOM 1460 C CA . ASP A 1 190 ? -28.531 -1.708 -4.105 1 95.88 190 ASP A CA 1
ATOM 1461 C C . ASP A 1 190 ? -28.953 -2.938 -3.311 1 95.88 190 ASP A C 1
ATOM 1463 O O . ASP A 1 190 ? -29.281 -3.977 -3.891 1 95.88 190 ASP A O 1
ATOM 1467 N N . VAL A 1 191 ? -28.969 -2.748 -1.934 1 94.25 191 VAL A N 1
ATOM 1468 C CA . VAL A 1 191 ? -29.25 -3.895 -1.076 1 94.25 191 VAL A CA 1
ATOM 1469 C C . VAL A 1 191 ? -30.344 -3.541 -0.079 1 94.25 191 VAL A C 1
ATOM 1471 O O . VAL A 1 191 ? -30.516 -4.223 0.934 1 94.25 191 VAL A O 1
ATOM 1474 N N . GLY A 1 192 ? -31.125 -2.58 -0.267 1 85.19 192 GLY A N 1
ATOM 1475 C CA . GLY A 1 192 ? -32.156 -2.131 0.637 1 85.19 192 GLY A CA 1
ATOM 1476 C C . GLY A 1 192 ? -33.344 -3.074 0.693 1 85.19 192 GLY A C 1
ATOM 1477 O O . GLY A 1 192 ? -34.062 -3.127 1.698 1 85.19 192 GLY A O 1
ATOM 1478 N N . GLY A 1 193 ? -33.531 -3.846 -0.323 1 82.38 193 GLY A N 1
ATOM 1479 C CA . GLY A 1 193 ? -34.688 -4.73 -0.354 1 82.38 193 GLY A CA 1
ATOM 1480 C C . GLY A 1 193 ? -34.375 -6.129 0.152 1 82.38 193 GLY A C 1
ATOM 1481 O O . GLY A 1 193 ? -33.281 -6.371 0.707 1 82.38 193 GLY A O 1
ATOM 1482 N N . LYS A 1 194 ? -35.438 -7.004 0.256 1 86.06 194 LYS A N 1
ATOM 1483 C CA . LYS A 1 194 ? -35.281 -8.406 0.624 1 86.06 194 LYS A CA 1
ATOM 1484 C C . LYS A 1 194 ? -34.562 -9.18 -0.473 1 86.06 194 LYS A C 1
ATOM 1486 O O . LYS A 1 194 ? -35.062 -9.312 -1.589 1 86.06 194 LYS A O 1
ATOM 1491 N N . LEU A 1 195 ? -33.25 -9.469 -0.269 1 90.5 195 LEU A N 1
ATOM 1492 C CA . LEU A 1 195 ? -32.438 -10.211 -1.214 1 90.5 195 LEU A CA 1
ATOM 1493 C C . LEU A 1 195 ? -31.812 -11.445 -0.554 1 90.5 195 LEU A C 1
ATOM 1495 O O . LEU A 1 195 ? -31.516 -11.43 0.639 1 90.5 195 LEU A O 1
ATOM 1499 N N . PRO A 1 196 ? -31.781 -12.469 -1.336 1 89.19 196 PRO A N 1
ATOM 1500 C CA . PRO A 1 196 ? -31.031 -13.617 -0.813 1 89.19 196 PRO A CA 1
ATOM 1501 C C . PRO A 1 196 ? -29.578 -13.266 -0.474 1 89.19 196 PRO A C 1
ATOM 1503 O O . PRO A 1 196 ? -29.016 -12.336 -1.055 1 89.19 196 PRO A O 1
ATOM 1506 N N . GLU A 1 197 ? -29 -13.969 0.421 1 87.19 197 GLU A N 1
ATOM 1507 C CA . GLU A 1 197 ? -27.656 -13.703 0.936 1 87.19 197 GLU A CA 1
ATOM 1508 C C . GLU A 1 197 ? -26.625 -13.711 -0.186 1 87.19 197 GLU A C 1
ATOM 1510 O O . GLU A 1 197 ? -25.719 -12.867 -0.215 1 87.19 197 GLU A O 1
ATOM 1515 N N . GLU A 1 198 ? -26.703 -14.594 -1.049 1 84.38 198 GLU A N 1
ATOM 1516 C CA . GLU A 1 198 ? -25.75 -14.711 -2.148 1 84.38 198 GLU A CA 1
ATOM 1517 C C . GLU A 1 198 ? -25.766 -13.477 -3.037 1 84.38 198 GLU A C 1
ATOM 1519 O O . GLU A 1 198 ? -24.734 -13.047 -3.543 1 84.38 198 GLU A O 1
ATOM 1524 N N . GLN A 1 199 ? -26.922 -12.977 -3.18 1 89.12 199 GLN A N 1
ATOM 1525 C CA . GLN A 1 199 ? -27.062 -11.781 -4 1 89.12 199 GLN A CA 1
ATOM 1526 C C . GLN A 1 199 ? -26.469 -10.562 -3.303 1 89.12 199 GLN A C 1
ATOM 1528 O O . GLN A 1 199 ? -25.922 -9.664 -3.957 1 89.12 199 GLN A O 1
ATOM 1533 N N . LYS A 1 200 ? -26.656 -10.531 -2.035 1 91.88 200 LYS A N 1
ATOM 1534 C CA . LYS A 1 200 ? -26.078 -9.43 -1.263 1 91.88 200 LYS A CA 1
ATOM 1535 C C . LYS A 1 200 ? -24.562 -9.414 -1.377 1 91.88 200 LYS A C 1
ATOM 1537 O O . LYS A 1 200 ? -23.953 -8.359 -1.564 1 91.88 200 LYS A O 1
ATOM 1542 N N . TYR A 1 201 ? -23.984 -10.578 -1.263 1 89.25 201 TYR A N 1
ATOM 1543 C CA . TYR A 1 201 ? -22.547 -10.695 -1.374 1 89.25 201 TYR A CA 1
ATOM 1544 C C . TYR A 1 201 ? -22.062 -10.281 -2.762 1 89.25 201 TYR A C 1
ATOM 1546 O O . TYR A 1 201 ? -21.047 -9.609 -2.896 1 89.25 201 TYR A O 1
ATOM 1554 N N . LEU A 1 202 ? -22.766 -10.719 -3.715 1 90.12 202 LEU A N 1
ATOM 1555 C CA . LEU A 1 202 ? -22.391 -10.398 -5.086 1 90.12 202 LEU A CA 1
ATOM 1556 C C . LEU A 1 202 ? -22.5 -8.891 -5.336 1 90.12 202 LEU A C 1
ATOM 1558 O O . LEU A 1 202 ? -21.609 -8.297 -5.961 1 90.12 202 LEU A O 1
ATOM 1562 N N . ARG A 1 203 ? -23.578 -8.312 -4.895 1 94.06 203 ARG A N 1
ATOM 1563 C CA . ARG A 1 203 ? -23.781 -6.879 -5.062 1 94.06 203 ARG A CA 1
ATOM 1564 C C . ARG A 1 203 ? -22.719 -6.086 -4.301 1 94.06 203 ARG A C 1
ATOM 1566 O O . ARG A 1 203 ? -22.266 -5.043 -4.773 1 94.06 203 ARG A O 1
ATOM 1573 N N . PHE A 1 204 ? -22.375 -6.527 -3.188 1 94.31 204 PHE A N 1
ATOM 1574 C CA . PHE A 1 204 ? -21.312 -5.902 -2.416 1 94.31 204 PHE A CA 1
ATOM 1575 C C . PHE A 1 204 ? -20 -5.949 -3.182 1 94.31 204 PHE A C 1
ATOM 1577 O O . PHE A 1 204 ? -19.312 -4.934 -3.314 1 94.31 204 PHE A O 1
ATOM 1584 N N . ALA A 1 205 ? -19.672 -7.148 -3.674 1 92 205 ALA A N 1
ATOM 1585 C CA . ALA A 1 205 ? -18.422 -7.336 -4.402 1 92 205 ALA A CA 1
ATOM 1586 C C . ALA A 1 205 ? -18.375 -6.449 -5.645 1 92 205 ALA A C 1
ATOM 1588 O O . ALA A 1 205 ? -17.344 -5.832 -5.934 1 92 205 ALA A O 1
ATOM 1589 N N . MET A 1 206 ? -19.469 -6.352 -6.309 1 93.44 206 MET A N 1
ATOM 1590 C CA . MET A 1 206 ? -19.531 -5.602 -7.562 1 93.44 206 MET A CA 1
ATOM 1591 C C . MET A 1 206 ? -19.438 -4.102 -7.301 1 93.44 206 MET A C 1
ATOM 1593 O O . MET A 1 206 ? -18.891 -3.355 -8.109 1 93.44 206 MET A O 1
ATOM 1597 N N . GLY A 1 207 ? -20.047 -3.725 -6.246 1 95.81 207 GLY A N 1
ATOM 1598 C CA . GLY A 1 207 ? -19.969 -2.32 -5.879 1 95.81 207 GLY A CA 1
ATOM 1599 C C . GLY A 1 207 ? -18.594 -1.922 -5.344 1 95.81 207 GLY A C 1
ATOM 1600 O O . GLY A 1 207 ? -18.125 -0.809 -5.594 1 95.81 207 GLY A O 1
ATOM 1601 N N . LEU A 1 208 ? -17.984 -2.805 -4.613 1 95.56 208 LEU A N 1
ATOM 1602 C CA . LEU A 1 208 ? -16.672 -2.537 -4.035 1 95.56 208 LEU A CA 1
ATOM 1603 C C . LEU A 1 208 ? -15.617 -2.361 -5.125 1 95.56 208 LEU A C 1
ATOM 1605 O O . LEU A 1 208 ? -14.766 -1.474 -5.035 1 95.56 208 LEU A O 1
ATOM 1609 N N . ALA A 1 209 ? -15.703 -3.215 -6.125 1 95.38 209 ALA A N 1
ATOM 1610 C CA . ALA A 1 209 ? -14.766 -3.156 -7.242 1 95.38 209 ALA A CA 1
ATOM 1611 C C . ALA A 1 209 ? -15.5 -3.156 -8.578 1 95.38 209 ALA A C 1
ATOM 1613 O O . ALA A 1 209 ? -15.531 -4.172 -9.273 1 95.38 209 ALA A O 1
ATOM 1614 N N . PRO A 1 210 ? -15.984 -2.014 -9 1 95.88 210 PRO A N 1
ATOM 1615 C CA . PRO A 1 210 ? -16.734 -1.917 -10.25 1 95.88 210 PRO A CA 1
ATOM 1616 C C . PRO A 1 210 ? -15.883 -2.238 -11.477 1 95.88 210 PRO A C 1
ATOM 1618 O O . PRO A 1 210 ? -16.422 -2.627 -12.516 1 95.88 210 PRO A O 1
ATOM 1621 N N . ARG A 1 211 ? -14.586 -2.086 -11.422 1 95.19 211 ARG A N 1
ATOM 1622 C CA . ARG A 1 211 ? -13.633 -2.416 -12.477 1 95.19 211 ARG A CA 1
ATOM 1623 C C . ARG A 1 211 ? -12.57 -3.381 -11.969 1 95.19 211 ARG A C 1
ATOM 1625 O O . ARG A 1 211 ? -11.406 -3.004 -11.812 1 95.19 211 ARG A O 1
ATOM 1632 N N . PRO A 1 212 ? -12.945 -4.613 -11.828 1 92.25 212 PRO A N 1
ATOM 1633 C CA . PRO A 1 212 ? -12.055 -5.574 -11.164 1 92.25 212 PRO A CA 1
ATOM 1634 C C . PRO A 1 212 ? -10.82 -5.914 -12 1 92.25 212 PRO A C 1
ATOM 1636 O O . PRO A 1 212 ? -10.945 -6.516 -13.07 1 92.25 212 PRO A O 1
ATOM 1639 N N . THR A 1 213 ? -9.695 -5.57 -11.539 1 94.12 213 THR A N 1
ATOM 1640 C CA . THR A 1 213 ? -8.445 -5.805 -12.266 1 94.12 213 THR A CA 1
ATOM 1641 C C . THR A 1 213 ? -7.832 -7.145 -11.867 1 94.12 213 THR A C 1
ATOM 1643 O O . THR A 1 213 ? -7.023 -7.707 -12.609 1 94.12 213 THR A O 1
ATOM 1646 N N . HIS A 1 214 ? -8.234 -7.711 -10.727 1 93.44 214 HIS A N 1
ATOM 1647 C CA . HIS A 1 214 ? -7.594 -8.875 -10.133 1 93.44 214 HIS A CA 1
ATOM 1648 C C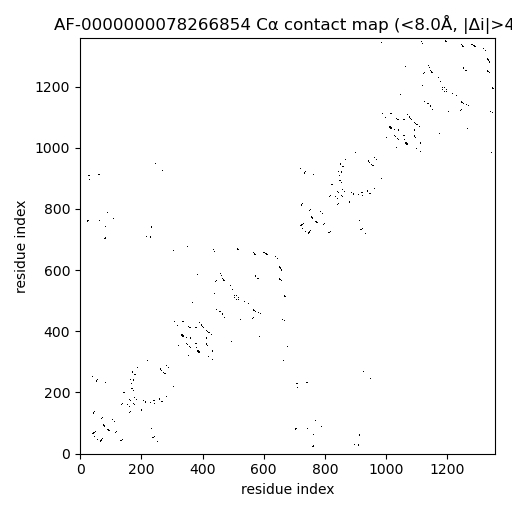 . HIS A 1 214 ? -8.047 -10.164 -10.812 1 93.44 214 HIS A C 1
ATOM 1650 O O . HIS A 1 214 ? -7.363 -11.188 -10.734 1 93.44 214 HIS A O 1
ATOM 1656 N N . ILE A 1 215 ? -9.164 -10.18 -11.484 1 89 215 ILE A N 1
ATOM 1657 C CA . ILE A 1 215 ? -9.75 -11.375 -12.078 1 89 215 ILE A CA 1
ATOM 1658 C C . ILE A 1 215 ? -8.812 -11.93 -13.148 1 89 215 ILE A C 1
ATOM 1660 O O . ILE A 1 215 ? -8.703 -13.148 -13.32 1 89 215 ILE A O 1
ATOM 1664 N N . GLY A 1 216 ? -8.055 -11.047 -13.695 1 87.69 216 GLY A N 1
ATOM 1665 C CA . GLY A 1 216 ? -7.211 -11.43 -14.82 1 87.69 216 GLY A CA 1
ATOM 1666 C C . GLY A 1 216 ? -6.055 -12.328 -14.414 1 87.69 216 GLY A C 1
ATOM 1667 O O . GLY A 1 216 ? -5.473 -13.016 -15.25 1 87.69 216 GLY A O 1
ATOM 1668 N N . TYR A 1 217 ? -5.715 -12.344 -13.133 1 91.81 217 TYR A N 1
ATOM 1669 C CA . TYR A 1 217 ? -4.57 -13.156 -12.742 1 91.81 217 TYR A CA 1
ATOM 1670 C C . TYR A 1 217 ? -4.949 -14.141 -11.633 1 91.81 217 TYR A C 1
ATOM 1672 O O . TYR A 1 217 ? -4.078 -14.773 -11.039 1 91.81 217 TYR A O 1
ATOM 1680 N N . MET A 1 218 ? -6.184 -14.289 -11.398 1 90.12 218 MET A N 1
ATOM 1681 C CA . MET A 1 218 ? -6.648 -15.258 -10.414 1 90.12 218 MET A CA 1
ATOM 1682 C C . MET A 1 218 ? -7.176 -16.516 -11.086 1 90.12 218 MET A C 1
ATOM 1684 O O . MET A 1 218 ? -7.801 -16.453 -12.148 1 90.12 218 MET A O 1
ATOM 1688 N N . ASP A 1 219 ? -6.891 -17.625 -10.477 1 86.81 219 ASP A N 1
ATOM 1689 C CA . ASP A 1 219 ? -7.508 -18.875 -10.898 1 86.81 219 ASP A CA 1
ATOM 1690 C C . ASP A 1 219 ? -8.805 -19.125 -10.133 1 86.81 219 ASP A C 1
ATOM 1692 O O . ASP A 1 219 ? -8.797 -19.75 -9.07 1 86.81 219 ASP A O 1
ATOM 1696 N N . LEU A 1 220 ? -9.875 -18.781 -10.695 1 80.5 220 LEU A N 1
ATOM 1697 C CA . LEU A 1 220 ? -11.18 -18.812 -10.039 1 80.5 220 LEU A CA 1
ATOM 1698 C C . LEU A 1 220 ? -11.648 -20.25 -9.82 1 80.5 220 LEU A C 1
ATOM 1700 O O . LEU A 1 220 ? -12.516 -20.5 -8.984 1 80.5 220 LEU A O 1
ATOM 1704 N N . SER A 1 221 ? -11.102 -21.156 -10.57 1 77 221 SER A N 1
ATOM 1705 C CA . SER A 1 221 ? -11.508 -22.547 -10.43 1 77 221 SER A CA 1
ATOM 1706 C C . SER A 1 221 ? -11.031 -23.125 -9.102 1 77 221 SER A C 1
ATOM 1708 O O . SER A 1 221 ? -11.555 -24.141 -8.641 1 77 221 SER A O 1
ATOM 1710 N N . ARG A 1 222 ? -10.141 -22.438 -8.555 1 79.19 222 ARG A N 1
ATOM 1711 C CA . ARG A 1 222 ? -9.594 -22.938 -7.289 1 79.19 222 ARG A CA 1
ATOM 1712 C C . ARG A 1 222 ? -10.227 -22.219 -6.102 1 79.19 222 ARG A C 1
ATOM 1714 O O . ARG A 1 222 ? -10.016 -22.609 -4.953 1 79.19 222 ARG A O 1
ATOM 1721 N N . VAL A 1 223 ? -10.945 -21.172 -6.457 1 76.62 223 VAL A N 1
ATOM 1722 C CA . VAL A 1 223 ? -11.508 -20.359 -5.391 1 76.62 223 VAL A CA 1
ATOM 1723 C C . VAL A 1 223 ? -12.836 -20.938 -4.934 1 76.62 223 VAL A C 1
ATOM 1725 O O . VAL A 1 223 ? -13.648 -21.375 -5.754 1 76.62 223 VAL A O 1
ATOM 1728 N N . ASP A 1 224 ? -12.938 -21.125 -3.641 1 69.94 224 ASP A N 1
ATOM 1729 C CA . ASP A 1 224 ? -14.18 -21.625 -3.045 1 69.94 224 ASP A CA 1
ATOM 1730 C C . ASP A 1 224 ? -14.891 -20.516 -2.256 1 69.94 224 ASP A C 1
ATOM 1732 O O . ASP A 1 224 ? -14.75 -20.438 -1.034 1 69.94 224 ASP A O 1
ATOM 1736 N N . LEU A 1 225 ? -15.672 -19.781 -2.941 1 64.75 225 LEU A N 1
ATOM 1737 C CA . LEU A 1 225 ? -16.359 -18.688 -2.275 1 64.75 225 LEU A CA 1
ATOM 1738 C C . LEU A 1 225 ? -17.484 -19.188 -1.4 1 64.75 225 LEU A C 1
ATOM 1740 O O . LEU A 1 225 ? -17.75 -18.641 -0.326 1 64.75 225 LEU A O 1
ATOM 1744 N N . LYS A 1 226 ? -18.109 -20.328 -1.864 1 61.56 226 LYS A N 1
ATOM 1745 C CA . LYS A 1 226 ? -19.219 -20.891 -1.117 1 61.56 226 LYS A CA 1
ATOM 1746 C C . LYS A 1 226 ? -18.75 -21.469 0.21 1 61.56 226 LYS A C 1
ATOM 1748 O O . LYS A 1 226 ? -19.469 -21.391 1.217 1 61.56 226 LYS A O 1
ATOM 1753 N N . GLY A 1 227 ? -17.5 -21.938 0.146 1 61.12 227 GLY A N 1
ATOM 1754 C CA . GLY A 1 227 ? -16.953 -22.531 1.363 1 61.12 227 GLY A CA 1
ATOM 1755 C C . GLY A 1 227 ? -16.344 -21.5 2.295 1 61.12 227 GLY A C 1
ATOM 1756 O O . GLY A 1 227 ? -15.773 -21.859 3.332 1 61.12 227 GLY A O 1
ATOM 1757 N N . GLY A 1 228 ? -16.5 -20.312 1.858 1 63.38 228 GLY A N 1
ATOM 1758 C CA . GLY A 1 228 ? -16 -19.234 2.713 1 63.38 228 GLY A CA 1
ATOM 1759 C C . GLY A 1 228 ? -14.5 -19.062 2.631 1 63.38 228 GLY A C 1
ATOM 1760 O O . GLY A 1 228 ? -13.891 -18.484 3.533 1 63.38 228 GLY A O 1
ATOM 1761 N N . LYS A 1 229 ? -13.867 -19.656 1.716 1 71.31 229 LYS A N 1
ATOM 1762 C CA . LYS A 1 229 ? -12.414 -19.562 1.616 1 71.31 229 LYS A CA 1
ATOM 1763 C C . LYS A 1 229 ? -12 -18.797 0.362 1 71.31 229 LYS A C 1
ATOM 1765 O O . LYS A 1 229 ? -11.758 -19.391 -0.687 1 71.31 229 LYS A O 1
ATOM 1770 N N . GLY A 1 230 ? -11.961 -17.516 0.474 1 79.06 230 GLY A N 1
ATOM 1771 C CA . GLY A 1 230 ? -11.508 -16.703 -0.65 1 79.06 230 GLY A CA 1
ATOM 1772 C C . GLY A 1 230 ? -10.062 -16.266 -0.527 1 79.06 230 GLY A C 1
ATOM 1773 O O . GLY A 1 230 ? -9.469 -16.344 0.554 1 79.06 230 GLY A O 1
ATOM 1774 N N . PRO A 1 231 ? -9.477 -15.93 -1.631 1 88 231 PRO A N 1
ATOM 1775 C CA . PRO A 1 231 ? -8.086 -15.477 -1.64 1 88 231 PRO A CA 1
ATOM 1776 C C . PRO A 1 231 ? -7.879 -14.18 -0.867 1 88 231 PRO A C 1
ATOM 1778 O O . PRO A 1 231 ? -8.711 -13.266 -0.949 1 88 231 PRO A O 1
ATOM 1781 N N . SER A 1 232 ? -6.902 -14.148 -0.061 1 91.69 232 SER A N 1
ATOM 1782 C CA . SER A 1 232 ? -6.461 -12.945 0.634 1 91.69 232 SER A CA 1
ATOM 1783 C C . SER A 1 232 ? -4.949 -12.953 0.842 1 91.69 232 SER A C 1
ATOM 1785 O O . SER A 1 232 ? -4.406 -13.875 1.457 1 91.69 232 SER A O 1
ATOM 1787 N N . LEU A 1 233 ? -4.336 -12.008 0.346 1 95.69 233 LEU A N 1
ATOM 1788 C CA . LEU A 1 233 ? -2.881 -11.891 0.358 1 95.69 233 LEU A CA 1
ATOM 1789 C C . LEU A 1 233 ? -2.432 -10.742 1.246 1 95.69 233 LEU A C 1
ATOM 1791 O O . LEU A 1 233 ? -3.016 -9.656 1.204 1 95.69 233 LEU A O 1
ATOM 1795 N N . ASN A 1 234 ? -1.422 -11 2.104 1 97.25 234 ASN A N 1
ATOM 1796 C CA . ASN A 1 234 ? -0.927 -9.953 2.99 1 97.25 234 ASN A CA 1
ATOM 1797 C C . ASN A 1 234 ? -0.507 -8.711 2.213 1 97.25 234 ASN A C 1
ATOM 1799 O O . ASN A 1 234 ? -0.662 -7.59 2.695 1 97.25 234 ASN A O 1
ATOM 1803 N N . ILE A 1 235 ? 0.113 -8.859 1.035 1 98 235 ILE A N 1
ATOM 1804 C CA . ILE A 1 235 ? 0.542 -7.754 0.185 1 98 235 ILE A CA 1
ATOM 1805 C C . ILE A 1 235 ? -0.629 -6.801 -0.052 1 98 235 ILE A C 1
ATOM 1807 O O . ILE A 1 235 ? -0.494 -5.59 0.119 1 98 235 ILE A O 1
ATOM 1811 N N . ALA A 1 236 ? -1.761 -7.375 -0.361 1 98 236 ALA A N 1
ATOM 1812 C CA . ALA A 1 236 ? -2.961 -6.582 -0.613 1 98 236 ALA A CA 1
ATOM 1813 C C . ALA A 1 236 ? -3.506 -5.984 0.681 1 98 236 ALA A C 1
ATOM 1815 O O . ALA A 1 236 ? -4.047 -4.875 0.681 1 98 236 ALA A O 1
ATOM 1816 N N . CYS A 1 237 ? -3.402 -6.715 1.783 1 97.88 237 CYS A N 1
ATOM 1817 C CA . CYS A 1 237 ? -3.875 -6.215 3.068 1 97.88 237 CYS A CA 1
ATOM 1818 C C . CYS A 1 237 ? -3.09 -4.977 3.494 1 97.88 237 CYS A C 1
ATOM 1820 O O . CYS A 1 237 ? -3.664 -4.023 4.02 1 97.88 237 CYS A O 1
ATOM 1822 N N . GLN A 1 238 ? -1.754 -5 3.262 1 97.88 238 GLN A N 1
ATOM 1823 C CA . GLN A 1 238 ? -0.933 -3.828 3.545 1 97.88 238 GLN A CA 1
ATOM 1824 C C . GLN A 1 238 ? -1.35 -2.643 2.68 1 97.88 238 GLN A C 1
ATOM 1826 O O . GLN A 1 238 ? -1.429 -1.512 3.164 1 97.88 238 GLN A O 1
ATOM 1831 N N . LEU A 1 239 ? -1.585 -2.924 1.41 1 98.31 239 LEU A N 1
ATOM 1832 C CA . LEU A 1 239 ? -2.057 -1.89 0.494 1 98.31 239 LEU A CA 1
ATOM 1833 C C . LEU A 1 239 ? -3.375 -1.295 0.977 1 98.31 239 LEU A C 1
ATOM 1835 O O . LEU A 1 239 ? -3.547 -0.074 0.975 1 98.31 239 LEU A O 1
ATOM 1839 N N . CYS A 1 240 ? -4.27 -2.164 1.396 1 97.5 240 CYS A N 1
ATOM 1840 C CA . CYS A 1 240 ? -5.57 -1.754 1.914 1 97.5 240 CYS A CA 1
ATOM 1841 C C . CYS A 1 240 ? -5.41 -0.788 3.082 1 97.5 240 CYS A C 1
ATOM 1843 O O . CYS A 1 240 ? -6.07 0.253 3.127 1 97.5 240 CYS A O 1
ATOM 1845 N N . SER A 1 241 ? -4.598 -1.181 3.969 1 98.19 241 SER A N 1
ATOM 1846 C CA . SER A 1 241 ? -4.41 -0.367 5.164 1 98.19 241 SER A CA 1
ATOM 1847 C C . SER A 1 241 ? -3.787 0.983 4.824 1 98.19 241 SER A C 1
ATOM 1849 O O . SER A 1 241 ? -4.105 1.995 5.449 1 98.19 241 SER A O 1
ATOM 1851 N N . SER A 1 242 ? -2.855 1.006 3.867 1 98.31 242 SER A N 1
ATOM 1852 C CA . SER A 1 242 ? -2.252 2.264 3.438 1 98.31 242 SER A CA 1
ATOM 1853 C C . SER A 1 242 ? -3.299 3.213 2.863 1 98.31 242 SER A C 1
ATOM 1855 O O . SER A 1 242 ? -3.318 4.398 3.197 1 98.31 242 SER A O 1
ATOM 1857 N N . LEU A 1 243 ? -4.172 2.68 2.027 1 98.62 243 LEU A N 1
ATOM 1858 C CA . LEU A 1 243 ? -5.223 3.494 1.421 1 98.62 243 LEU A CA 1
ATOM 1859 C C . LEU A 1 243 ? -6.199 3.996 2.479 1 98.62 243 LEU A C 1
ATOM 1861 O O . LEU A 1 243 ? -6.512 5.188 2.523 1 98.62 243 LEU A O 1
ATOM 1865 N N . ALA A 1 244 ? -6.637 3.094 3.33 1 98.75 244 ALA A N 1
ATOM 1866 C CA . ALA A 1 244 ? -7.637 3.43 4.34 1 98.75 244 ALA A CA 1
ATOM 1867 C C . ALA A 1 244 ? -7.078 4.43 5.352 1 98.75 244 ALA A C 1
ATOM 1869 O O . ALA A 1 244 ? -7.758 5.387 5.727 1 98.75 244 ALA A O 1
ATOM 1870 N N . ALA A 1 245 ? -5.867 4.203 5.816 1 98.75 245 ALA A N 1
ATOM 1871 C CA . ALA A 1 245 ? -5.254 5.086 6.805 1 98.75 245 ALA A CA 1
ATOM 1872 C C . ALA A 1 245 ? -5.047 6.488 6.234 1 98.75 245 ALA A C 1
ATOM 1874 O O . ALA A 1 245 ? -5.168 7.48 6.953 1 98.75 245 ALA A O 1
ATOM 1875 N N . THR A 1 246 ? -4.68 6.57 4.949 1 98.75 246 THR A N 1
ATOM 1876 C CA . THR A 1 246 ? -4.551 7.863 4.289 1 98.75 246 THR A CA 1
ATOM 1877 C C . THR A 1 246 ? -5.855 8.648 4.383 1 98.75 246 THR A C 1
ATOM 1879 O O . THR A 1 246 ? -5.852 9.828 4.742 1 98.75 246 THR A O 1
ATOM 1882 N N . GLU A 1 247 ? -6.965 8.039 4.137 1 98.75 247 GLU A N 1
ATOM 1883 C CA . GLU A 1 247 ? -8.258 8.711 4.18 1 98.75 247 GLU A CA 1
ATOM 1884 C C . GLU A 1 247 ? -8.664 9.031 5.613 1 98.75 247 GLU A C 1
ATOM 1886 O O . GLU A 1 247 ? -9.312 10.047 5.871 1 98.75 247 GLU A O 1
ATOM 1891 N N . ALA A 1 248 ? -8.281 8.156 6.539 1 98.81 248 ALA A N 1
ATOM 1892 C CA . ALA A 1 248 ? -8.562 8.438 7.945 1 98.81 248 ALA A CA 1
ATOM 1893 C C . ALA A 1 248 ? -7.898 9.742 8.383 1 98.81 248 ALA A C 1
ATOM 1895 O O . ALA A 1 248 ? -8.531 10.586 9.016 1 98.81 248 ALA A O 1
ATOM 1896 N N . VAL A 1 249 ? -6.645 9.891 8.008 1 98.56 249 VAL A N 1
ATOM 1897 C CA . VAL A 1 249 ? -5.906 11.109 8.328 1 98.56 249 VAL A CA 1
ATOM 1898 C C . VAL A 1 249 ? -6.574 12.312 7.664 1 98.56 249 VAL A C 1
ATOM 1900 O O . VAL A 1 249 ? -6.738 13.359 8.289 1 98.56 249 VAL A O 1
ATOM 1903 N N . ARG A 1 250 ? -6.957 12.156 6.434 1 98.12 250 ARG A N 1
ATOM 1904 C CA . ARG A 1 250 ? -7.629 13.227 5.699 1 98.12 250 ARG A CA 1
ATOM 1905 C C . ARG A 1 250 ? -8.891 13.68 6.422 1 98.12 250 ARG A C 1
ATOM 1907 O O . ARG A 1 250 ? -9.133 14.875 6.582 1 98.12 250 ARG A O 1
ATOM 1914 N N . ILE A 1 251 ? -9.656 12.727 6.883 1 98.38 251 ILE A N 1
ATOM 1915 C CA . ILE A 1 251 ? -10.938 13.008 7.527 1 98.38 251 ILE A CA 1
ATOM 1916 C C . ILE A 1 251 ? -10.695 13.672 8.883 1 98.38 251 ILE A C 1
ATOM 1918 O O . ILE A 1 251 ? -11.32 14.688 9.195 1 98.38 251 ILE A O 1
ATOM 1922 N N . ILE A 1 252 ? -9.766 13.156 9.641 1 98.38 252 ILE A N 1
ATOM 1923 C CA . ILE A 1 252 ? -9.5 13.648 10.992 1 98.38 252 ILE A CA 1
ATOM 1924 C C . ILE A 1 252 ? -8.984 15.086 10.922 1 98.38 252 ILE A C 1
ATOM 1926 O O . ILE A 1 252 ? -9.375 15.93 11.734 1 98.38 252 ILE A O 1
ATOM 1930 N N . HIS A 1 253 ? -8.156 15.367 9.922 1 97.06 253 HIS A N 1
ATOM 1931 C CA . HIS A 1 253 ? -7.555 16.688 9.789 1 97.06 253 HIS A CA 1
ATOM 1932 C C . HIS A 1 253 ? -8.414 17.609 8.922 1 97.06 253 HIS A C 1
ATOM 1934 O O . HIS A 1 253 ? -8.109 18.797 8.773 1 97.06 253 HIS A O 1
ATOM 1940 N N . CYS A 1 254 ? -9.484 17.062 8.312 1 95.44 254 CYS A N 1
ATOM 1941 C CA . CYS A 1 254 ? -10.344 17.812 7.402 1 95.44 254 CYS A CA 1
ATOM 1942 C C . CYS A 1 254 ? -9.539 18.375 6.234 1 95.44 254 CYS A C 1
ATOM 1944 O O . CYS A 1 254 ? -9.664 19.547 5.898 1 95.44 254 CYS A O 1
ATOM 1946 N N . LYS A 1 255 ? -8.648 17.562 5.711 1 94.88 255 LYS A N 1
ATOM 1947 C CA . LYS A 1 255 ? -7.875 17.953 4.539 1 94.88 255 LYS A CA 1
ATOM 1948 C C . LYS A 1 255 ? -8.711 17.844 3.266 1 94.88 255 LYS A C 1
ATOM 1950 O O . LYS A 1 255 ? -9.648 17.047 3.197 1 94.88 255 LYS A O 1
ATOM 1955 N N . PRO A 1 256 ? -8.391 18.641 2.238 1 93.12 256 PRO A N 1
ATOM 1956 C CA . PRO A 1 256 ? -9.18 18.609 1.002 1 93.12 256 PRO A CA 1
ATOM 1957 C C . PRO A 1 256 ? -8.922 17.344 0.184 1 93.12 256 PRO A C 1
ATOM 1959 O O . PRO A 1 256 ? -7.926 16.656 0.399 1 93.12 256 PRO A O 1
ATOM 1962 N N . GLY A 1 257 ? -9.859 17.031 -0.689 1 93.94 257 GLY A N 1
ATOM 1963 C CA . GLY A 1 257 ? -9.656 15.969 -1.667 1 93.94 257 GLY A CA 1
ATOM 1964 C C . GLY A 1 257 ? -10.406 14.695 -1.336 1 93.94 257 GLY A C 1
ATOM 1965 O O . GLY A 1 257 ? -10.258 13.68 -2.021 1 93.94 257 GLY A O 1
ATOM 1966 N N . LEU A 1 258 ? -11.227 14.664 -0.279 1 96.31 258 LEU A N 1
ATOM 1967 C CA . LEU A 1 258 ? -12.047 13.508 0.055 1 96.31 258 LEU A CA 1
ATOM 1968 C C . LEU A 1 258 ? -13.062 13.227 -1.05 1 96.31 258 LEU A C 1
ATOM 1970 O O . LEU A 1 258 ? -13.719 14.141 -1.548 1 96.31 258 LEU A O 1
ATOM 1974 N N . LYS A 1 259 ? -13.172 12.031 -1.486 1 97.44 259 LYS A N 1
ATOM 1975 C CA . LYS A 1 259 ? -14.109 11.609 -2.52 1 97.44 259 LYS A CA 1
ATOM 1976 C C . LYS A 1 259 ? -15.016 10.484 -2.012 1 97.44 259 LYS A C 1
ATOM 1978 O O . LYS A 1 259 ? -14.742 9.305 -2.258 1 97.44 259 LYS A O 1
ATOM 1983 N N . PRO A 1 260 ? -16.047 10.797 -1.383 1 98 260 PRO A N 1
ATOM 1984 C CA . PRO A 1 260 ? -16.953 9.781 -0.826 1 98 260 PRO A CA 1
ATOM 1985 C C . PRO A 1 260 ? -17.781 9.086 -1.896 1 98 260 PRO A C 1
ATOM 1987 O O . PRO A 1 260 ? -17.859 9.562 -3.033 1 98 260 PRO A O 1
ATOM 1990 N N . ALA A 1 261 ? -18.359 7.91 -1.525 1 97.75 261 ALA A N 1
ATOM 1991 C CA . ALA A 1 261 ? -19.344 7.281 -2.398 1 97.75 261 ALA A CA 1
ATOM 1992 C C . ALA A 1 261 ? -20.359 8.305 -2.908 1 97.75 261 ALA A C 1
ATOM 1994 O O . ALA A 1 261 ? -20.844 9.141 -2.143 1 97.75 261 ALA A O 1
ATOM 1995 N N . PRO A 1 262 ? -20.609 8.336 -4.277 1 97.62 262 PRO A N 1
ATOM 1996 C CA . PRO A 1 262 ? -20.469 7.137 -5.109 1 97.62 262 PRO A CA 1
ATOM 1997 C C . PRO A 1 262 ? -19.125 7.078 -5.844 1 97.62 262 PRO A C 1
ATOM 1999 O O . PRO A 1 262 ? -19 6.375 -6.852 1 97.62 262 PRO A O 1
ATOM 2002 N N . HIS A 1 263 ? -18.172 7.918 -5.426 1 98.06 263 HIS A N 1
ATOM 2003 C CA . HIS A 1 263 ? -16.828 7.777 -5.98 1 98.06 263 HIS A CA 1
ATOM 2004 C C . HIS A 1 263 ? -16.156 6.5 -5.492 1 98.06 263 HIS A C 1
ATOM 2006 O O . HIS A 1 263 ? -16.375 6.082 -4.352 1 98.06 263 HIS A O 1
ATOM 2012 N N . PHE A 1 264 ? -15.398 5.812 -6.371 1 98.06 264 PHE A N 1
ATOM 2013 C CA . PHE A 1 264 ? -14.633 4.633 -5.988 1 98.06 264 PHE A CA 1
ATOM 2014 C C . PHE A 1 264 ? -13.195 4.746 -6.465 1 98.06 264 PHE A C 1
ATOM 2016 O O . PHE A 1 264 ? -12.898 5.5 -7.395 1 98.06 264 PHE A O 1
ATOM 2023 N N . LEU A 1 265 ? -12.297 4.062 -5.762 1 98.5 265 LEU A N 1
ATOM 2024 C CA . LEU A 1 265 ? -10.875 4 -6.105 1 98.5 265 LEU A CA 1
ATOM 2025 C C . LEU A 1 265 ? -10.367 2.568 -6.039 1 98.5 265 LEU A C 1
ATOM 2027 O O . LEU A 1 265 ? -10.656 1.843 -5.086 1 98.5 265 LEU A O 1
ATOM 2031 N N . GLN A 1 266 ? -9.688 2.111 -7.09 1 98.31 266 GLN A N 1
ATOM 2032 C CA . GLN A 1 266 ? -9.023 0.812 -7.141 1 98.31 266 GLN A CA 1
ATOM 2033 C C . GLN A 1 266 ? -7.582 0.948 -7.625 1 98.31 266 GLN A C 1
ATOM 2035 O O . GLN A 1 266 ? -7.309 1.67 -8.586 1 98.31 266 GLN A O 1
ATOM 2040 N N . PHE A 1 267 ? -6.688 0.297 -6.918 1 98.62 267 PHE A N 1
ATOM 2041 C CA . PHE A 1 267 ? -5.297 0.268 -7.352 1 98.62 267 PHE A CA 1
ATOM 2042 C C . PHE A 1 267 ? -4.766 -1.16 -7.371 1 98.62 267 PHE A C 1
ATOM 2044 O O . PHE A 1 267 ? -4.961 -1.913 -6.414 1 98.62 267 PHE A O 1
ATOM 2051 N N . ASP A 1 268 ? -4.141 -1.544 -8.461 1 98.5 268 ASP A N 1
ATOM 2052 C CA . ASP A 1 268 ? -3.551 -2.863 -8.664 1 98.5 268 ASP A CA 1
ATOM 2053 C C . ASP A 1 268 ? -2.064 -2.756 -9 1 98.5 268 ASP A C 1
ATOM 2055 O O . ASP A 1 268 ? -1.696 -2.486 -10.141 1 98.5 268 ASP A O 1
ATOM 2059 N N . PRO A 1 269 ? -1.224 -3.006 -8.016 1 98.19 269 PRO A N 1
ATOM 2060 C CA . PRO A 1 269 ? 0.213 -2.879 -8.273 1 98.19 269 PRO A CA 1
ATOM 2061 C C . PRO A 1 269 ? 0.735 -3.951 -9.227 1 98.19 269 PRO A C 1
ATOM 2063 O O . PRO A 1 269 ? 1.732 -3.732 -9.922 1 98.19 269 PRO A O 1
ATOM 2066 N N . PHE A 1 270 ? 0.149 -5.121 -9.273 1 98.12 270 PHE A N 1
ATOM 2067 C CA . PHE A 1 270 ? 0.599 -6.191 -10.156 1 98.12 270 PHE A CA 1
ATOM 2068 C C . PHE A 1 270 ? 0.414 -5.801 -11.617 1 98.12 270 PHE A C 1
ATOM 2070 O O . PHE A 1 270 ? 1.302 -6.023 -12.445 1 98.12 270 PHE A O 1
ATOM 2077 N N . ARG A 1 271 ? -0.704 -5.199 -11.891 1 97.62 271 ARG A N 1
ATOM 2078 C CA . ARG A 1 271 ? -0.981 -4.73 -13.242 1 97.62 271 ARG A CA 1
ATOM 2079 C C . ARG A 1 271 ? -0.486 -3.305 -13.438 1 97.62 271 ARG A C 1
ATOM 2081 O O . ARG A 1 271 ? -0.419 -2.816 -14.57 1 97.62 271 ARG A O 1
ATOM 2088 N N . GLN A 1 272 ? -0.156 -2.621 -12.406 1 97.62 272 GLN A N 1
ATOM 2089 C CA . GLN A 1 272 ? 0.255 -1.221 -12.391 1 97.62 272 GLN A CA 1
ATOM 2090 C C . GLN A 1 272 ? -0.82 -0.325 -13 1 97.62 272 GLN A C 1
ATOM 2092 O O . GLN A 1 272 ? -0.539 0.465 -13.906 1 97.62 272 GLN A O 1
ATOM 2097 N N . VAL A 1 273 ? -2.043 -0.45 -12.422 1 97.94 273 VAL A N 1
ATOM 2098 C CA . VAL A 1 273 ? -3.193 0.285 -12.938 1 97.94 273 VAL A CA 1
ATOM 2099 C C . VAL A 1 273 ? -3.949 0.939 -11.781 1 97.94 273 VAL A C 1
ATOM 2101 O O . VAL A 1 273 ? -4.105 0.341 -10.711 1 97.94 273 VAL A O 1
ATOM 2104 N N . LEU A 1 274 ? -4.328 2.176 -11.961 1 98.38 274 LEU A N 1
ATOM 2105 C CA . LEU A 1 274 ? -5.227 2.912 -11.078 1 98.38 274 LEU A CA 1
ATOM 2106 C C . LEU A 1 274 ? -6.574 3.146 -11.742 1 98.38 274 LEU A C 1
ATOM 2108 O O . LEU A 1 274 ? -6.637 3.697 -12.844 1 98.38 274 LEU A O 1
ATOM 2112 N N . ARG A 1 275 ? -7.66 2.656 -11.125 1 97.94 275 ARG A N 1
ATOM 2113 C CA . ARG A 1 275 ? -9.023 2.885 -11.602 1 97.94 275 ARG A CA 1
ATOM 2114 C C . ARG A 1 275 ? -9.812 3.746 -10.625 1 97.94 275 ARG A C 1
ATOM 2116 O O . ARG A 1 275 ? -9.875 3.436 -9.43 1 97.94 275 ARG A O 1
ATOM 2123 N N . LYS A 1 276 ? -10.258 4.832 -11.039 1 96.94 276 LYS A N 1
ATOM 2124 C CA . LYS A 1 276 ? -11.141 5.676 -10.242 1 96.94 276 LYS A CA 1
ATOM 2125 C C . LYS A 1 276 ? -12.336 6.16 -11.062 1 96.94 276 LYS A C 1
ATOM 2127 O O . LYS A 1 276 ? -12.25 6.258 -12.289 1 96.94 276 LYS A O 1
ATOM 2132 N N . GLY A 1 277 ? -13.461 6.359 -10.438 1 95.94 277 GLY A N 1
ATOM 2133 C CA . GLY A 1 277 ? -14.672 6.801 -11.117 1 95.94 277 GLY A CA 1
ATOM 2134 C C . GLY A 1 277 ? -15.828 7.035 -10.164 1 95.94 277 GLY A C 1
ATOM 2135 O O . GLY A 1 277 ? -15.633 7.156 -8.953 1 95.94 277 GLY A O 1
ATOM 2136 N N . ARG A 1 278 ? -16.984 7.262 -10.75 1 95.69 278 ARG A N 1
ATOM 2137 C CA . ARG A 1 278 ? -18.219 7.516 -10.016 1 95.69 278 ARG A CA 1
ATOM 2138 C C . ARG A 1 278 ? -19.328 6.59 -10.484 1 95.69 278 ARG A C 1
ATOM 2140 O O . ARG A 1 278 ? -19.594 6.48 -11.688 1 95.69 278 ARG A O 1
ATOM 2147 N N . LEU A 1 279 ? -19.891 5.852 -9.531 1 95.81 279 LEU A N 1
ATOM 2148 C CA . LEU A 1 279 ? -21.125 5.121 -9.805 1 95.81 279 LEU A CA 1
ATOM 2149 C C . LEU A 1 279 ? -22.344 5.945 -9.406 1 95.81 279 LEU A C 1
ATOM 2151 O O . LEU A 1 279 ? -22.953 5.695 -8.359 1 95.81 279 LEU A O 1
ATOM 2155 N N . ALA A 1 280 ? -22.797 6.781 -10.227 1 94.31 280 ALA A N 1
ATOM 2156 C CA . ALA A 1 280 ? -23.797 7.793 -9.906 1 94.31 280 ALA A CA 1
ATOM 2157 C C . ALA A 1 280 ? -25.062 7.156 -9.328 1 94.31 280 ALA A C 1
ATOM 2159 O O . ALA A 1 280 ? -25.703 7.734 -8.453 1 94.31 280 ALA A O 1
ATOM 2160 N N . ARG A 1 281 ? -25.422 5.992 -9.82 1 95.56 281 ARG A N 1
ATOM 2161 C CA . ARG A 1 281 ? -26.594 5.312 -9.297 1 95.56 281 ARG A CA 1
ATOM 2162 C C . ARG A 1 281 ? -26.219 4.027 -8.57 1 95.56 281 ARG A C 1
ATOM 2164 O O . ARG A 1 281 ? -27.016 3.088 -8.5 1 95.56 281 ARG A O 1
ATOM 2171 N N . GLY A 1 282 ? -24.969 3.957 -8.125 1 96.12 282 GLY A N 1
ATOM 2172 C CA . GLY A 1 282 ? -24.516 2.727 -7.496 1 96.12 282 GLY A CA 1
ATOM 2173 C C . GLY A 1 282 ? -24.656 1.51 -8.391 1 96.12 282 GLY A C 1
ATOM 2174 O O . GLY A 1 282 ? -24.453 1.592 -9.602 1 96.12 282 GLY A O 1
ATOM 2175 N N . ASN A 1 283 ? -24.969 0.422 -7.793 1 96.12 283 ASN A N 1
ATOM 2176 C CA . ASN A 1 283 ? -25.141 -0.837 -8.508 1 96.12 283 ASN A CA 1
ATOM 2177 C C . ASN A 1 283 ? -26.391 -0.814 -9.391 1 96.12 283 ASN A C 1
ATOM 2179 O O . ASN A 1 283 ? -26.609 -1.73 -10.188 1 96.12 283 ASN A O 1
ATOM 2183 N N . ARG A 1 284 ? -27.125 0.241 -9.352 1 94.38 284 ARG A N 1
ATOM 2184 C CA . ARG A 1 284 ? -28.359 0.33 -10.133 1 94.38 284 ARG A CA 1
ATOM 2185 C C . ARG A 1 284 ? -28.078 0.817 -11.547 1 94.38 284 ARG A C 1
ATOM 2187 O O . ARG A 1 284 ? -28.953 0.781 -12.406 1 94.38 284 ARG A O 1
ATOM 2194 N N . SER A 1 285 ? -26.875 1.261 -11.734 1 93.75 285 SER A N 1
ATOM 2195 C CA . SER A 1 285 ? -26.531 1.683 -13.086 1 93.75 285 SER A CA 1
ATOM 2196 C C . SER A 1 285 ? -26.672 0.533 -14.078 1 93.75 285 SER A C 1
ATOM 2198 O O . SER A 1 285 ? -26.516 -0.633 -13.711 1 93.75 285 SER A O 1
ATOM 2200 N N . LEU A 1 286 ? -26.906 0.77 -15.352 1 92.44 286 LEU A N 1
ATOM 2201 C CA . LEU A 1 286 ? -27.156 -0.237 -16.375 1 92.44 286 LEU A CA 1
ATOM 2202 C C . LEU A 1 286 ? -25.922 -1.127 -16.562 1 92.44 286 LEU A C 1
ATOM 2204 O O . LEU A 1 286 ? -26.062 -2.344 -16.719 1 92.44 286 LEU A O 1
ATOM 2208 N N . SER A 1 287 ? -24.844 -0.477 -16.594 1 91.94 287 SER A N 1
ATOM 2209 C CA . SER A 1 287 ? -23.609 -1.245 -16.781 1 91.94 287 SER A CA 1
ATOM 2210 C C . SER A 1 287 ? -23.391 -2.211 -15.617 1 91.94 287 SER A C 1
ATOM 2212 O O . SER A 1 287 ? -23 -3.361 -15.828 1 91.94 287 SER A O 1
ATOM 2214 N N . GLN A 1 288 ? -23.656 -1.768 -14.438 1 93.94 288 GLN A N 1
ATOM 2215 C CA . GLN A 1 288 ? -23.484 -2.617 -13.266 1 93.94 288 GLN A CA 1
ATOM 2216 C C . GLN A 1 288 ? -24.5 -3.754 -13.258 1 93.94 288 GLN A C 1
ATOM 2218 O O . GLN A 1 288 ? -24.172 -4.879 -12.867 1 93.94 288 GLN A O 1
ATOM 2223 N N . ARG A 1 289 ? -25.625 -3.463 -13.656 1 92.75 289 ARG A N 1
ATOM 2224 C CA . ARG A 1 289 ? -26.672 -4.488 -13.703 1 92.75 289 ARG A CA 1
ATOM 2225 C C . ARG A 1 289 ? -26.328 -5.559 -14.734 1 92.75 289 ARG A C 1
ATOM 2227 O O . ARG A 1 289 ? -26.562 -6.746 -14.5 1 92.75 289 ARG A O 1
ATOM 2234 N N . ALA A 1 290 ? -25.828 -5.16 -15.812 1 94.12 290 ALA A N 1
ATOM 2235 C CA . ALA A 1 290 ? -25.406 -6.102 -16.844 1 94.12 290 ALA A CA 1
ATOM 2236 C C . ALA A 1 290 ? -24.266 -6.996 -16.344 1 94.12 290 ALA A C 1
ATOM 2238 O O . ALA A 1 290 ? -24.266 -8.203 -16.594 1 94.12 290 ALA A O 1
ATOM 2239 N N . LYS A 1 291 ? -23.344 -6.41 -15.688 1 93.25 291 LYS A N 1
ATOM 2240 C CA . LYS A 1 291 ? -22.234 -7.176 -15.125 1 93.25 291 LYS A CA 1
ATOM 2241 C C . LYS A 1 291 ? -22.734 -8.172 -14.086 1 93.25 291 LYS A C 1
ATOM 2243 O O . LYS A 1 291 ? -22.266 -9.32 -14.039 1 93.25 291 LYS A O 1
ATOM 2248 N N . LEU A 1 292 ? -23.609 -7.684 -13.273 1 91.19 292 LEU A N 1
ATOM 2249 C CA . LEU A 1 292 ? -24.172 -8.555 -12.242 1 91.19 292 LEU A CA 1
ATOM 2250 C C . LEU A 1 292 ? -24.844 -9.766 -12.867 1 91.19 292 LEU A C 1
ATOM 2252 O O . LEU A 1 292 ? -24.672 -10.891 -12.391 1 91.19 292 LEU A O 1
ATOM 2256 N N . TRP A 1 293 ? -25.562 -9.523 -13.82 1 90.62 293 TRP A N 1
ATOM 2257 C CA . TRP A 1 293 ? -26.234 -10.609 -14.523 1 90.62 293 TRP A CA 1
ATOM 2258 C C . TRP A 1 293 ? -25.234 -11.586 -15.109 1 90.62 293 TRP A C 1
ATOM 2260 O O . TRP A 1 293 ? -25.391 -12.805 -15 1 90.62 293 TRP A O 1
ATOM 2270 N N . TYR A 1 294 ? -24.219 -11.078 -15.688 1 90.12 294 TYR A N 1
ATOM 2271 C CA . TYR A 1 294 ? -23.203 -11.906 -16.312 1 90.12 294 TYR A CA 1
ATOM 2272 C C . TYR A 1 294 ? -22.469 -12.758 -15.281 1 90.12 294 TYR A C 1
ATOM 2274 O O . TYR A 1 294 ? -22.266 -13.953 -15.484 1 90.12 294 TYR A O 1
ATOM 2282 N N . VAL A 1 295 ? -22.094 -12.203 -14.195 1 87.44 295 VAL A N 1
ATOM 2283 C CA . VAL A 1 295 ? -21.375 -12.914 -13.148 1 87.44 295 VAL A CA 1
ATOM 2284 C C . VAL A 1 295 ? -22.266 -14 -12.555 1 87.44 295 VAL A C 1
ATOM 2286 O O . VAL A 1 295 ? -21.828 -15.141 -12.367 1 87.44 295 VAL A O 1
ATOM 2289 N N . GLN A 1 296 ? -23.484 -13.664 -12.391 1 86 296 GLN A N 1
ATOM 2290 C CA . GLN A 1 296 ? -24.422 -14.57 -11.75 1 86 296 GLN A CA 1
ATOM 2291 C C . GLN A 1 296 ? -24.781 -15.727 -12.672 1 86 296 GLN A C 1
ATOM 2293 O O . GLN A 1 296 ? -24.906 -16.875 -12.227 1 86 296 GLN A O 1
ATOM 2298 N N . ASN A 1 297 ? -24.906 -15.398 -13.867 1 86.38 297 ASN A N 1
ATOM 2299 C CA . ASN A 1 297 ? -25.547 -16.375 -14.742 1 86.38 297 ASN A CA 1
ATOM 2300 C C . ASN A 1 297 ? -24.516 -17.062 -15.648 1 86.38 297 ASN A C 1
ATOM 2302 O O . ASN A 1 297 ? -24.797 -18.109 -16.234 1 86.38 297 ASN A O 1
ATOM 2306 N N . VAL A 1 298 ? -23.375 -16.5 -15.688 1 83.5 298 VAL A N 1
ATOM 2307 C CA . VAL A 1 298 ? -22.406 -17.047 -16.641 1 83.5 298 VAL A CA 1
ATOM 2308 C C . VAL A 1 298 ? -21.141 -17.453 -15.906 1 83.5 298 VAL A C 1
ATOM 2310 O O . VAL A 1 298 ? -20.797 -18.641 -15.852 1 83.5 298 VAL A O 1
ATOM 2313 N N . LEU A 1 299 ? -20.578 -16.578 -15.234 1 80.25 299 LEU A N 1
ATOM 2314 C CA . LEU A 1 299 ? -19.25 -16.812 -14.672 1 80.25 299 LEU A CA 1
ATOM 2315 C C . LEU A 1 299 ? -19.312 -17.828 -13.539 1 80.25 299 LEU A C 1
ATOM 2317 O O . LEU A 1 299 ? -18.516 -18.75 -13.492 1 80.25 299 LEU A O 1
ATOM 2321 N N . ILE A 1 300 ? -20.188 -17.656 -12.672 1 79.06 300 ILE A N 1
ATOM 2322 C CA . ILE A 1 300 ? -20.281 -18.547 -11.516 1 79.06 300 ILE A CA 1
ATOM 2323 C C . ILE A 1 300 ? -20.656 -19.953 -11.977 1 79.06 300 ILE A C 1
ATOM 2325 O O . ILE A 1 300 ? -20.078 -20.938 -11.492 1 79.06 300 ILE A O 1
ATOM 2329 N N . LYS A 1 301 ? -21.516 -20.047 -12.875 1 77.38 301 LYS A N 1
ATOM 2330 C CA . LYS A 1 301 ? -21.922 -21.344 -13.406 1 77.38 301 LYS A CA 1
ATOM 2331 C C . LYS A 1 301 ? -20.766 -22.031 -14.125 1 77.38 301 LYS A C 1
ATOM 2333 O O . LYS A 1 301 ? -20.531 -23.234 -13.961 1 77.38 301 LYS A O 1
ATOM 2338 N N . ALA A 1 302 ? -20.109 -21.25 -14.82 1 75.75 302 ALA A N 1
ATOM 2339 C CA . ALA A 1 302 ? -18.969 -21.797 -15.562 1 75.75 302 ALA A CA 1
ATOM 2340 C C . ALA A 1 302 ? -17.875 -22.281 -14.617 1 75.75 302 ALA A C 1
ATOM 2342 O O . ALA A 1 302 ? -17.281 -23.328 -14.836 1 75.75 302 ALA A O 1
ATOM 2343 N N . THR A 1 303 ? -17.703 -21.609 -13.602 1 77.19 303 THR A N 1
ATOM 2344 C CA . THR A 1 303 ? -16.672 -21.953 -12.633 1 77.19 303 THR A CA 1
ATOM 2345 C C . THR A 1 303 ? -17.062 -23.188 -11.844 1 77.19 303 THR A C 1
ATOM 2347 O O . THR A 1 303 ? -16.203 -24.031 -11.523 1 77.19 303 THR A O 1
ATOM 2350 N N . ASP A 1 304 ? -18.297 -23.281 -11.555 1 76.56 304 ASP A N 1
ATOM 2351 C CA . ASP A 1 304 ? -18.797 -24.438 -10.836 1 76.56 304 ASP A CA 1
ATOM 2352 C C . ASP A 1 304 ? -18.672 -25.703 -11.688 1 76.56 304 ASP A C 1
ATOM 2354 O O . ASP A 1 304 ? -18.344 -26.781 -11.172 1 76.56 304 ASP A O 1
ATOM 2358 N N . GLN A 1 305 ? -18.906 -25.531 -12.883 1 73.25 305 GLN A N 1
ATOM 2359 C CA . GLN A 1 305 ? -18.812 -26.672 -13.805 1 73.25 305 GLN A CA 1
ATOM 2360 C C . GLN A 1 305 ? -17.359 -27.078 -14.023 1 73.25 305 GLN A C 1
ATOM 2362 O O . GLN A 1 305 ? -17.078 -28.25 -14.25 1 73.25 305 GLN A O 1
ATOM 2367 N N . ALA A 1 306 ? -16.516 -26.172 -13.852 1 75.25 306 ALA A N 1
ATOM 2368 C CA . ALA A 1 306 ? -15.102 -26.406 -14.109 1 75.25 306 ALA A CA 1
ATOM 2369 C C . ALA A 1 306 ? -14.414 -27 -12.883 1 75.25 306 ALA A C 1
ATOM 2371 O O . ALA A 1 306 ? -13.328 -27.578 -12.992 1 75.25 306 ALA A O 1
ATOM 2372 N N . ARG A 1 307 ? -15.039 -26.922 -11.773 1 80.56 307 ARG A N 1
ATOM 2373 C CA . ARG A 1 307 ? -14.43 -27.422 -10.539 1 80.56 307 ARG A CA 1
ATOM 2374 C C . ARG A 1 307 ? -14.469 -28.938 -10.484 1 80.56 307 ARG A C 1
ATOM 2376 O O . ARG A 1 307 ? -15.516 -29.547 -10.703 1 80.56 307 ARG A O 1
ATOM 2383 N N . VAL A 1 308 ? -13.297 -29.516 -10.258 1 82.75 308 VAL A N 1
ATOM 2384 C CA . VAL A 1 308 ? -13.18 -30.969 -10.141 1 82.75 308 VAL A CA 1
ATOM 2385 C C . VAL A 1 308 ? -13.297 -31.375 -8.672 1 82.75 308 VAL A C 1
ATOM 2387 O O . VAL A 1 308 ? -12.633 -30.797 -7.809 1 82.75 308 VAL A O 1
ATOM 2390 N N . ARG A 1 309 ? -14.148 -32.25 -8.453 1 82.94 309 ARG A N 1
ATOM 2391 C CA . ARG A 1 309 ? -14.289 -32.75 -7.09 1 82.94 309 ARG A CA 1
ATOM 2392 C C . ARG A 1 309 ? -13.234 -33.812 -6.789 1 82.94 309 ARG A C 1
ATOM 2394 O O . ARG A 1 309 ? -13.141 -34.812 -7.496 1 82.94 309 ARG A O 1
ATOM 2401 N N . ILE A 1 310 ? -12.492 -33.562 -5.848 1 88.94 310 ILE A N 1
ATOM 2402 C CA . ILE A 1 310 ? -11.484 -34.5 -5.387 1 88.94 310 ILE A CA 1
ATOM 2403 C C . ILE A 1 310 ? -12.07 -35.406 -4.289 1 88.94 310 ILE A C 1
ATOM 2405 O O . ILE A 1 310 ? -12.5 -34.906 -3.248 1 88.94 310 ILE A O 1
ATOM 2409 N N . PRO A 1 311 ? -12.109 -36.656 -4.508 1 92.12 311 PRO A N 1
ATOM 2410 C CA . PRO A 1 311 ? -12.656 -37.531 -3.463 1 92.12 311 PRO A CA 1
ATOM 2411 C C . PRO A 1 311 ? -11.797 -37.562 -2.199 1 92.12 311 PRO A C 1
ATOM 2413 O O . PRO A 1 311 ? -10.57 -37.5 -2.281 1 92.12 311 PRO A O 1
ATOM 2416 N N . ASP A 1 312 ? -12.461 -37.719 -1.087 1 91.69 312 ASP A N 1
ATOM 2417 C CA . ASP A 1 312 ? -11.75 -37.844 0.182 1 91.69 312 ASP A CA 1
ATOM 2418 C C . ASP A 1 312 ? -11.18 -39.25 0.351 1 91.69 312 ASP A C 1
ATOM 2420 O O . ASP A 1 312 ? -11.875 -40.25 0.102 1 91.69 312 ASP A O 1
ATOM 2424 N N . PRO A 1 313 ? -9.969 -39.281 0.752 1 92.56 313 PRO A N 1
ATOM 2425 C CA . PRO A 1 313 ? -9.453 -40.594 1.061 1 92.56 313 PRO A CA 1
ATOM 2426 C C . PRO A 1 313 ? -10.164 -41.25 2.242 1 92.56 313 PRO A C 1
ATOM 2428 O O . PRO A 1 313 ? -10.539 -40.562 3.197 1 92.56 313 PRO A O 1
ATOM 2431 N N . PRO A 1 314 ? -10.328 -42.531 2.137 1 90.69 314 PRO A N 1
ATOM 2432 C CA . PRO A 1 314 ? -10.992 -43.188 3.258 1 90.69 314 PRO A CA 1
ATOM 2433 C C . PRO A 1 314 ? -10.172 -43.156 4.543 1 90.69 314 PRO A C 1
ATOM 2435 O O . PRO A 1 314 ? -8.938 -43.156 4.492 1 90.69 314 PRO A O 1
ATOM 2438 N N . ALA A 1 315 ? -10.812 -43.062 5.707 1 80.62 315 ALA A N 1
ATOM 2439 C CA . ALA A 1 315 ? -10.172 -43.094 7.016 1 80.62 315 ALA A CA 1
ATOM 2440 C C . ALA A 1 315 ? -9.664 -44.469 7.352 1 80.62 315 ALA A C 1
ATOM 2442 O O . ALA A 1 315 ? -10.375 -45.469 7.141 1 80.62 315 ALA A O 1
ATOM 2443 N N . LEU A 1 316 ? -8.414 -44.562 7.637 1 78.12 316 LEU A N 1
ATOM 2444 C CA . LEU A 1 316 ? -7.871 -45.875 8.016 1 78.12 316 LEU A CA 1
ATOM 2445 C C . LEU A 1 316 ? -8.117 -46.156 9.492 1 78.12 316 LEU A C 1
ATOM 2447 O O . LEU A 1 316 ? -7.742 -45.344 10.352 1 78.12 316 LEU A O 1
ATOM 2451 N N . SER A 1 317 ? -9.094 -46.906 9.844 1 62.59 317 SER A N 1
ATOM 2452 C CA . SER A 1 317 ? -9.414 -47.25 11.227 1 62.59 317 SER A CA 1
ATOM 2453 C C . SER A 1 317 ? -8.383 -48.219 11.812 1 62.59 317 SER A C 1
ATOM 2455 O O . SER A 1 317 ? -8.336 -48.406 13.031 1 62.59 317 SER A O 1
ATOM 2457 N N . VAL A 1 318 ? -7.602 -49 10.969 1 65.88 318 VAL A N 1
ATOM 2458 C CA . VAL A 1 318 ? -6.762 -50.062 11.5 1 65.88 318 VAL A CA 1
ATOM 2459 C C . VAL A 1 318 ? -5.305 -49.812 11.133 1 65.88 318 VAL A C 1
ATOM 2461 O O . VAL A 1 318 ? -5.004 -49.344 10.023 1 65.88 318 VAL A O 1
ATOM 2464 N N . ALA A 1 319 ? -4.477 -50 12.125 1 67.81 319 ALA A N 1
ATOM 2465 C CA . ALA A 1 319 ? -3.031 -49.844 11.961 1 67.81 319 ALA A CA 1
ATOM 2466 C C . ALA A 1 319 ? -2.455 -51 11.125 1 67.81 319 ALA A C 1
ATOM 2468 O O . ALA A 1 319 ? -1.418 -50.844 10.477 1 67.81 319 ALA A O 1
ATOM 2469 N N . HIS A 1 320 ? -3.117 -52.156 11.125 1 74.88 320 HIS A N 1
ATOM 2470 C CA . HIS A 1 320 ? -2.637 -53.312 10.422 1 74.88 320 HIS A CA 1
ATOM 2471 C C . HIS A 1 320 ? -3.783 -54.062 9.742 1 74.88 320 HIS A C 1
ATOM 2473 O O . HIS A 1 320 ? -4.902 -54.094 10.266 1 74.88 320 HIS A O 1
ATOM 2479 N N . PHE A 1 321 ? -3.594 -54.438 8.461 1 79.31 321 PHE A N 1
ATOM 2480 C CA . PHE A 1 321 ? -4.594 -55.25 7.773 1 79.31 321 PHE A CA 1
ATOM 2481 C C . PHE A 1 321 ? -3.93 -56.375 6.992 1 79.31 321 PHE A C 1
ATOM 2483 O O . PHE A 1 321 ? -2.84 -56.219 6.445 1 79.31 321 PHE A O 1
ATOM 2490 N N . ASP A 1 322 ? -4.566 -57.531 6.992 1 80.06 322 ASP A N 1
ATOM 2491 C CA . ASP A 1 322 ? -4.113 -58.656 6.211 1 80.06 322 ASP A CA 1
ATOM 2492 C C . ASP A 1 322 ? -4.559 -58.531 4.754 1 80.06 322 ASP A C 1
ATOM 2494 O O . ASP A 1 322 ? -3.945 -59.125 3.861 1 80.06 322 ASP A O 1
ATOM 2498 N N . SER A 1 323 ? -5.793 -57.875 4.586 1 88.44 323 SER A N 1
ATOM 2499 C CA . SER A 1 323 ? -6.316 -57.562 3.258 1 88.44 323 SER A CA 1
ATOM 2500 C C . SER A 1 323 ? -6.773 -56.125 3.154 1 88.44 323 SER A C 1
ATOM 2502 O O . SER A 1 323 ? -7.27 -55.531 4.129 1 88.44 323 SER A O 1
ATOM 2504 N N . LEU A 1 324 ? -6.594 -55.656 1.938 1 90.25 324 LEU A N 1
ATOM 2505 C CA . LEU A 1 324 ? -6.969 -54.281 1.708 1 90.25 324 LEU A CA 1
ATOM 2506 C C . LEU A 1 324 ? -8.43 -54.031 2.055 1 90.25 324 LEU A C 1
ATOM 2508 O O . LEU A 1 324 ? -9.32 -54.719 1.523 1 90.25 324 LEU A O 1
ATOM 2512 N N . PRO A 1 325 ? -8.656 -53.125 2.943 1 90.69 325 PRO A N 1
ATOM 2513 C CA . PRO A 1 325 ? -10.055 -52.781 3.178 1 90.69 325 PRO A CA 1
ATOM 2514 C C . PRO A 1 325 ? -10.781 -52.344 1.904 1 90.69 325 PRO A C 1
ATOM 2516 O O . PRO A 1 325 ? -10.188 -51.656 1.061 1 90.69 325 PRO A O 1
ATOM 2519 N N . GLN A 1 326 ? -12.047 -52.656 1.814 1 89.12 326 GLN A N 1
ATOM 2520 C CA . GLN A 1 326 ? -12.828 -52.438 0.601 1 89.12 326 GLN A CA 1
ATOM 2521 C C . GLN A 1 326 ? -12.797 -50.969 0.192 1 89.12 326 GLN A C 1
ATOM 2523 O O . GLN A 1 326 ? -12.625 -50.656 -0.986 1 89.12 326 GLN A O 1
ATOM 2528 N N . GLY A 1 327 ? -13.031 -50.094 1.112 1 91.62 327 GLY A N 1
ATOM 2529 C CA . GLY A 1 327 ? -13.023 -48.688 0.811 1 91.62 327 GLY A CA 1
ATOM 2530 C C . GLY A 1 327 ? -11.695 -48.188 0.263 1 91.62 327 GLY A C 1
ATOM 2531 O O . GLY A 1 327 ? -11.656 -47.344 -0.629 1 91.62 327 GLY A O 1
ATOM 2532 N N . VAL A 1 328 ? -10.625 -48.75 0.8 1 94.06 328 VAL A N 1
ATOM 2533 C CA . VAL A 1 328 ? -9.273 -48.375 0.369 1 94.06 328 VAL A CA 1
ATOM 2534 C C . VAL A 1 328 ? -9.031 -48.875 -1.053 1 94.06 328 VAL A C 1
ATOM 2536 O O . VAL A 1 328 ? -8.539 -48.156 -1.904 1 94.06 328 VAL A O 1
ATOM 2539 N N . GLY A 1 329 ? -9.414 -50.125 -1.243 1 93.88 329 GLY A N 1
ATOM 2540 C CA . GLY A 1 329 ? -9.281 -50.688 -2.578 1 93.88 329 GLY A CA 1
ATOM 2541 C C . GLY A 1 329 ? -10.039 -49.906 -3.633 1 93.88 329 GLY A C 1
ATOM 2542 O O . GLY A 1 329 ? -9.508 -49.625 -4.711 1 93.88 329 GLY A O 1
ATOM 2543 N N . THR A 1 330 ? -11.219 -49.531 -3.34 1 94.56 330 THR A N 1
ATOM 2544 C CA . THR A 1 330 ? -12.047 -48.75 -4.258 1 94.56 330 THR A CA 1
ATOM 2545 C C . THR A 1 330 ? -11.422 -47.406 -4.559 1 94.56 330 THR A C 1
ATOM 2547 O O . THR A 1 330 ? -11.398 -46.969 -5.711 1 94.56 330 THR A O 1
ATOM 2550 N N . TYR A 1 331 ? -10.93 -46.75 -3.523 1 96.12 331 TYR A N 1
ATOM 2551 C CA . TYR A 1 331 ? -10.305 -45.438 -3.686 1 96.12 331 TYR A CA 1
ATOM 2552 C C . TYR A 1 331 ? -9.078 -45.531 -4.59 1 96.12 331 TYR A C 1
ATOM 2554 O O . TYR A 1 331 ? -8.883 -44.688 -5.469 1 96.12 331 TYR A O 1
ATOM 2562 N N . LEU A 1 332 ? -8.273 -46.531 -4.355 1 97.19 332 LEU A N 1
ATOM 2563 C CA . LEU A 1 332 ? -7.059 -46.719 -5.141 1 97.19 332 LEU A CA 1
ATOM 2564 C C . LEU A 1 332 ? -7.395 -47.031 -6.594 1 97.19 332 LEU A C 1
ATOM 2566 O O . LEU A 1 332 ? -6.711 -46.562 -7.512 1 97.19 332 LEU A O 1
ATOM 2570 N N . LEU A 1 333 ? -8.453 -47.781 -6.852 1 96.94 333 LEU A N 1
ATOM 2571 C CA . LEU A 1 333 ? -8.883 -48.094 -8.211 1 96.94 333 LEU A CA 1
ATOM 2572 C C . LEU A 1 333 ? -9.461 -46.875 -8.898 1 96.94 333 LEU A C 1
ATOM 2574 O O . LEU A 1 333 ? -9.258 -46.688 -10.102 1 96.94 333 LEU A O 1
ATOM 2578 N N . GLN A 1 334 ? -10.203 -46.125 -8.164 1 96.69 334 GLN A N 1
ATOM 2579 C CA . GLN A 1 334 ? -10.703 -44.844 -8.711 1 96.69 334 GLN A CA 1
ATOM 2580 C C . GLN A 1 334 ? -9.555 -43.969 -9.164 1 96.69 334 GLN A C 1
ATOM 2582 O O . GLN A 1 334 ? -9.664 -43.281 -10.18 1 96.69 334 GLN A O 1
ATOM 2587 N N . ALA A 1 335 ? -8.477 -43.938 -8.359 1 98.06 335 ALA A N 1
ATOM 2588 C CA . ALA A 1 335 ? -7.289 -43.188 -8.734 1 98.06 335 ALA A CA 1
ATOM 2589 C C . ALA A 1 335 ? -6.633 -43.75 -9.984 1 98.06 335 ALA A C 1
ATOM 2591 O O . ALA A 1 335 ? -6.215 -43.031 -10.875 1 98.06 335 ALA A O 1
ATOM 2592 N N . ALA A 1 336 ? -6.582 -45.031 -10.062 1 98.25 336 ALA A N 1
ATOM 2593 C CA . ALA A 1 336 ? -5.941 -45.719 -11.18 1 98.25 336 ALA A CA 1
ATOM 2594 C C . ALA A 1 336 ? -6.613 -45.375 -12.5 1 98.25 336 ALA A C 1
ATOM 2596 O O . ALA A 1 336 ? -5.938 -45.094 -13.492 1 98.25 336 ALA A O 1
ATOM 2597 N N . ILE A 1 337 ? -7.891 -45.312 -12.5 1 97.31 337 ILE A N 1
ATOM 2598 C CA . ILE A 1 337 ? -8.633 -45.188 -13.758 1 97.31 337 ILE A CA 1
ATOM 2599 C C . ILE A 1 337 ? -8.578 -43.719 -14.242 1 97.31 337 ILE A C 1
ATOM 2601 O O . ILE A 1 337 ? -9 -43.438 -15.367 1 97.31 337 ILE A O 1
ATOM 2605 N N . GLN A 1 338 ? -8.031 -42.844 -13.414 1 97.56 338 GLN A N 1
ATOM 2606 C CA . GLN A 1 338 ? -7.859 -41.469 -13.859 1 97.56 338 GLN A CA 1
ATOM 2607 C C . GLN A 1 338 ? -6.664 -41.344 -14.797 1 97.56 338 GLN A C 1
ATOM 2609 O O . GLN A 1 338 ? -6.438 -40.281 -15.383 1 97.56 338 GLN A O 1
ATOM 2614 N N . ALA A 1 339 ? -5.898 -42.406 -15.023 1 98.25 339 ALA A N 1
ATOM 2615 C CA . ALA A 1 339 ? -4.703 -42.375 -15.859 1 98.25 339 ALA A CA 1
ATOM 2616 C C . ALA A 1 339 ? -5.055 -42.031 -17.312 1 98.25 339 ALA A C 1
ATOM 2618 O O . ALA A 1 339 ? -6.164 -42.312 -17.766 1 98.25 339 ALA A O 1
ATOM 2619 N N . PRO A 1 340 ? -4.141 -41.406 -18 1 97.88 340 PRO A N 1
ATOM 2620 C CA . PRO A 1 340 ? -4.375 -41.156 -19.422 1 97.88 340 PRO A CA 1
ATOM 2621 C C . PRO A 1 340 ? -4.254 -42.438 -20.266 1 97.88 340 PRO A C 1
ATOM 2623 O O . PRO A 1 340 ? -3.602 -43.406 -19.859 1 97.88 340 PRO A O 1
ATOM 2626 N N . SER A 1 341 ? -4.91 -42.469 -21.375 1 97.81 341 SER A N 1
ATOM 2627 C CA . SER A 1 341 ? -4.789 -43.5 -22.391 1 97.81 341 SER A CA 1
ATOM 2628 C C . SER A 1 341 ? -5.09 -42.969 -23.781 1 97.81 341 SER A C 1
ATOM 2630 O O . SER A 1 341 ? -5.73 -41.906 -23.922 1 97.81 341 SER A O 1
ATOM 2632 N N . GLY A 1 342 ? -4.496 -43.594 -24.75 1 96.44 342 GLY A N 1
ATOM 2633 C CA . GLY A 1 342 ? -4.785 -43.156 -26.109 1 96.44 342 GLY A CA 1
ATOM 2634 C C . GLY A 1 342 ? -6.27 -43.062 -26.406 1 96.44 342 GLY A C 1
ATOM 2635 O O . GLY A 1 342 ? -7.02 -44.031 -26.188 1 96.44 342 GLY A O 1
ATOM 2636 N N . ASP A 1 343 ? -6.676 -41.906 -26.828 1 96.38 343 ASP A N 1
ATOM 2637 C CA . ASP A 1 343 ? -8.062 -41.625 -27.188 1 96.38 343 ASP A CA 1
ATOM 2638 C C . ASP A 1 343 ? -9.016 -42.031 -26.078 1 96.38 343 ASP A C 1
ATOM 2640 O O . ASP A 1 343 ? -10.188 -42.312 -26.328 1 96.38 343 ASP A O 1
ATOM 2644 N N . ASN A 1 344 ? -8.477 -42.188 -24.906 1 97.62 344 ASN A N 1
ATOM 2645 C CA . ASN A 1 344 ? -9.258 -42.531 -23.719 1 97.62 344 ASN A CA 1
ATOM 2646 C C . ASN A 1 344 ? -9.953 -43.875 -23.859 1 97.62 344 ASN A C 1
ATOM 2648 O O . ASN A 1 344 ? -11.125 -44.031 -23.5 1 97.62 344 ASN A O 1
ATOM 2652 N N . VAL A 1 345 ? -9.227 -44.844 -24.312 1 97.38 345 VAL A N 1
ATOM 2653 C CA . VAL A 1 345 ? -9.766 -46.188 -24.516 1 97.38 345 VAL A CA 1
ATOM 2654 C C . VAL A 1 345 ? -9.805 -46.938 -23.188 1 97.38 345 VAL A C 1
ATOM 2656 O O . VAL A 1 345 ? -10.523 -47.938 -23.047 1 97.38 345 VAL A O 1
ATOM 2659 N N . GLN A 1 346 ? -8.93 -46.562 -22.203 1 97.88 346 GLN A N 1
ATOM 2660 C CA . GLN A 1 346 ? -8.898 -47.125 -20.859 1 97.88 346 GLN A CA 1
ATOM 2661 C C . GLN A 1 346 ? -8.57 -48.625 -20.906 1 97.88 346 GLN A C 1
ATOM 2663 O O . GLN A 1 346 ? -9.359 -49.469 -20.453 1 97.88 346 GLN A O 1
ATOM 2668 N N . PRO A 1 347 ? -7.262 -48.906 -21.375 1 97.62 347 PRO A N 1
ATOM 2669 C CA . PRO A 1 347 ? -6.887 -50.281 -21.703 1 97.62 347 PRO A CA 1
ATOM 2670 C C . PRO A 1 347 ? -6.395 -51.094 -20.5 1 97.62 347 PRO A C 1
ATOM 2672 O O . PRO A 1 347 ? -5.406 -51.812 -20.594 1 97.62 347 PRO A O 1
ATOM 2675 N N . TRP A 1 348 ? -7.008 -50.969 -19.359 1 97.12 348 TRP A N 1
ATOM 2676 C CA . TRP A 1 348 ? -6.543 -51.625 -18.141 1 97.12 348 TRP A CA 1
ATOM 2677 C C . TRP A 1 348 ? -7.672 -52.406 -17.484 1 97.12 348 TRP A C 1
ATOM 2679 O O . TRP A 1 348 ? -8.852 -52.094 -17.672 1 97.12 348 TRP A O 1
ATOM 2689 N N . GLN A 1 349 ? -7.301 -53.438 -16.75 1 96.12 349 GLN A N 1
ATOM 2690 C CA . GLN A 1 349 ? -8.133 -54.156 -15.805 1 96.12 349 GLN A CA 1
ATOM 2691 C C . GLN A 1 349 ? -7.379 -54.438 -14.5 1 96.12 349 GLN A C 1
ATOM 2693 O O . GLN A 1 349 ? -6.148 -54.438 -14.484 1 96.12 349 GLN A O 1
ATOM 2698 N N . PHE A 1 350 ? -8.141 -54.625 -13.477 1 96.81 350 PHE A N 1
ATOM 2699 C CA . PHE A 1 350 ? -7.504 -54.781 -12.172 1 96.81 350 PHE A CA 1
ATOM 2700 C C . PHE A 1 350 ? -8.078 -56 -11.43 1 96.81 350 PHE A C 1
ATOM 2702 O O . PHE A 1 350 ? -9.219 -56.375 -11.672 1 96.81 350 PHE A O 1
ATOM 2709 N N . ARG A 1 351 ? -7.281 -56.562 -10.609 1 95.19 351 ARG A N 1
ATOM 2710 C CA . ARG A 1 351 ? -7.703 -57.594 -9.664 1 95.19 351 ARG A CA 1
ATOM 2711 C C . ARG A 1 351 ? -7.141 -57.312 -8.273 1 95.19 351 ARG A C 1
ATOM 2713 O O . ARG A 1 351 ? -5.953 -57.031 -8.125 1 95.19 351 ARG A O 1
ATOM 2720 N N . LEU A 1 352 ? -8.008 -57.344 -7.312 1 94.12 352 LEU A N 1
ATOM 2721 C CA . LEU A 1 352 ? -7.598 -57.188 -5.918 1 94.12 352 LEU A CA 1
ATOM 2722 C C . LEU A 1 352 ? -7.414 -58.562 -5.27 1 94.12 352 LEU A C 1
ATOM 2724 O O . LEU A 1 352 ? -8.305 -59.406 -5.336 1 94.12 352 LEU A O 1
ATOM 2728 N N . ALA A 1 353 ? -6.254 -58.812 -4.695 1 93.25 353 ALA A N 1
ATOM 2729 C CA . ALA A 1 353 ? -5.941 -60.031 -3.986 1 93.25 353 ALA A CA 1
ATOM 2730 C C . ALA A 1 353 ? -5.113 -59.75 -2.734 1 93.25 353 ALA A C 1
ATOM 2732 O O . ALA A 1 353 ? -3.896 -59.562 -2.814 1 93.25 353 ALA A O 1
ATOM 2733 N N . GLY A 1 354 ? -5.766 -59.844 -1.565 1 93 354 GLY A N 1
ATOM 2734 C CA . GLY A 1 354 ? -5.074 -59.469 -0.346 1 93 354 GLY A CA 1
ATOM 2735 C C . GLY A 1 354 ? -4.688 -58 -0.318 1 93 354 GLY A C 1
ATOM 2736 O O . GLY A 1 354 ? -5.543 -57.125 -0.465 1 93 354 GLY A O 1
ATOM 2737 N N . ASN A 1 355 ? -3.348 -57.844 -0.275 1 94.12 355 ASN A N 1
ATOM 2738 C CA . ASN A 1 355 ? -2.83 -56.5 -0.27 1 94.12 355 ASN A CA 1
ATOM 2739 C C . ASN A 1 355 ? -2.279 -56.094 -1.637 1 94.12 355 ASN A C 1
ATOM 2741 O O . ASN A 1 355 ? -1.646 -55.031 -1.777 1 94.12 355 ASN A O 1
ATOM 2745 N N . ASP A 1 356 ? -2.617 -56.969 -2.562 1 94.88 356 ASP A N 1
ATOM 2746 C CA . ASP A 1 356 ? -2.043 -56.75 -3.887 1 94.88 356 ASP A CA 1
ATOM 2747 C C . ASP A 1 356 ? -3.094 -56.219 -4.863 1 94.88 356 ASP A C 1
ATOM 2749 O O . ASP A 1 356 ? -4.25 -56.656 -4.828 1 94.88 356 ASP A O 1
ATOM 2753 N N . ILE A 1 357 ? -2.684 -55.312 -5.621 1 96.31 357 ILE A N 1
ATOM 2754 C CA . ILE A 1 357 ? -3.443 -54.875 -6.789 1 96.31 357 ILE A CA 1
ATOM 2755 C C . ILE A 1 357 ? -2.711 -55.312 -8.062 1 96.31 357 ILE A C 1
ATOM 2757 O O . ILE A 1 357 ? -1.617 -54.812 -8.352 1 96.31 357 ILE A O 1
ATOM 2761 N N . HIS A 1 358 ? -3.33 -56.219 -8.781 1 95.62 358 HIS A N 1
ATOM 2762 C CA . HIS A 1 358 ? -2.764 -56.656 -10.047 1 95.62 358 HIS A CA 1
ATOM 2763 C C . HIS A 1 358 ? -3.277 -55.812 -11.211 1 95.62 358 HIS A C 1
ATOM 2765 O O . HIS A 1 358 ? -4.484 -55.594 -11.344 1 95.62 358 HIS A O 1
ATOM 2771 N N . VAL A 1 359 ? -2.404 -55.312 -12.031 1 96.75 359 VAL A N 1
ATOM 2772 C CA . VAL A 1 359 ? -2.738 -54.5 -13.195 1 96.75 359 VAL A CA 1
ATOM 2773 C C . VAL A 1 359 ? -2.617 -55.344 -14.461 1 96.75 359 VAL A C 1
ATOM 2775 O O . VAL A 1 359 ? -1.538 -55.875 -14.773 1 96.75 359 VAL A O 1
ATOM 2778 N N . PHE A 1 360 ? -3.709 -55.438 -15.188 1 96.19 360 PHE A N 1
ATOM 2779 C CA . PHE A 1 360 ? -3.742 -56.219 -16.422 1 96.19 360 PHE A CA 1
ATOM 2780 C C . PHE A 1 360 ? -3.959 -55.312 -17.625 1 96.19 360 PHE A C 1
ATOM 2782 O O . PHE A 1 360 ? -4.684 -54.312 -17.531 1 96.19 360 PHE A O 1
ATOM 2789 N N . LEU A 1 361 ? -3.32 -55.656 -18.703 1 96.19 361 LEU A N 1
ATOM 2790 C CA . LEU A 1 361 ? -3.572 -55.031 -20 1 96.19 361 LEU A CA 1
ATOM 2791 C C . LEU A 1 361 ? -4.781 -55.656 -20.688 1 96.19 361 LEU A C 1
ATOM 2793 O O . LEU A 1 361 ? -4.945 -56.875 -20.672 1 96.19 361 LEU A O 1
ATOM 2797 N N . ASN A 1 362 ? -5.691 -54.844 -21.125 1 95.75 362 ASN A N 1
ATOM 2798 C CA . ASN A 1 362 ? -6.746 -55.281 -22.031 1 95.75 362 ASN A CA 1
ATOM 2799 C C . ASN A 1 362 ? -6.406 -54.938 -23.484 1 95.75 362 ASN A C 1
ATOM 2801 O O . ASN A 1 362 ? -6.746 -53.875 -24 1 95.75 362 ASN A O 1
ATOM 2805 N N . PRO A 1 363 ? -5.875 -55.875 -24.188 1 95.06 363 PRO A N 1
ATOM 2806 C CA . PRO A 1 363 ? -5.367 -55.594 -25.531 1 95.06 363 PRO A CA 1
ATOM 2807 C C . PRO A 1 363 ? -6.484 -55.281 -26.531 1 95.06 363 PRO A C 1
ATOM 2809 O O . PRO A 1 363 ? -6.234 -54.688 -27.578 1 95.06 363 PRO A O 1
ATOM 2812 N N . GLU A 1 364 ? -7.719 -55.656 -26.266 1 95.31 364 GLU A N 1
ATOM 2813 C CA . GLU A 1 364 ? -8.836 -55.469 -27.203 1 95.31 364 GLU A CA 1
ATOM 2814 C C . GLU A 1 364 ? -9.328 -54.031 -27.188 1 95.31 364 GLU A C 1
ATOM 2816 O O . GLU A 1 364 ? -10.055 -53.594 -28.078 1 95.31 364 GLU A O 1
ATOM 2821 N N . ALA A 1 365 ? -8.93 -53.312 -26.172 1 95.56 365 ALA A N 1
ATOM 2822 C CA . ALA A 1 365 ? -9.422 -51.938 -26.031 1 95.56 365 ALA A CA 1
ATOM 2823 C C . ALA A 1 365 ? -8.914 -51.062 -27.156 1 95.56 365 ALA A C 1
ATOM 2825 O O . ALA A 1 365 ? -9.578 -50.094 -27.531 1 95.56 365 ALA A O 1
ATOM 2826 N N . ASP A 1 366 ? -7.758 -51.375 -27.719 1 96.81 366 ASP A N 1
ATOM 2827 C CA . ASP A 1 366 ? -7.184 -50.562 -28.812 1 96.81 366 ASP A CA 1
ATOM 2828 C C . ASP A 1 366 ? -6.371 -51.469 -29.75 1 96.81 366 ASP A C 1
ATOM 2830 O O . ASP A 1 366 ? -5.258 -51.875 -29.422 1 96.81 366 ASP A O 1
ATOM 2834 N N . VAL A 1 367 ? -6.859 -51.656 -30.859 1 95.62 367 VAL A N 1
ATOM 2835 C CA . VAL A 1 367 ? -6.18 -52.469 -31.875 1 95.62 367 VAL A CA 1
ATOM 2836 C C . VAL A 1 367 ? -5.855 -51.594 -33.094 1 95.62 367 VAL A C 1
ATOM 2838 O O . VAL A 1 367 ? -5.68 -52.094 -34.188 1 95.62 367 VAL A O 1
ATOM 2841 N N . SER A 1 368 ? -5.855 -50.406 -32.938 1 94.88 368 SER A N 1
ATOM 2842 C CA . SER A 1 368 ? -5.672 -49.438 -34.031 1 94.88 368 SER A CA 1
ATOM 2843 C C . SER A 1 368 ? -4.246 -49.5 -34.562 1 94.88 368 SER A C 1
ATOM 2845 O O . SER A 1 368 ? -3.348 -50.031 -33.938 1 94.88 368 SER A O 1
ATOM 2847 N N . PHE A 1 369 ? -4.043 -48.844 -35.688 1 95.19 369 PHE A N 1
ATOM 2848 C CA . PHE A 1 369 ? -2.756 -48.75 -36.375 1 95.19 369 PHE A CA 1
ATOM 2849 C C . PHE A 1 369 ? -1.729 -48.031 -35.5 1 95.19 369 PHE A C 1
ATOM 2851 O O . PHE A 1 369 ? -0.533 -48.344 -35.594 1 95.19 369 PHE A O 1
ATOM 2858 N N . PHE A 1 370 ? -2.102 -47.156 -34.656 1 92.75 370 PHE A N 1
ATOM 2859 C CA . PHE A 1 370 ? -1.222 -46.406 -33.75 1 92.75 370 PHE A CA 1
ATOM 2860 C C . PHE A 1 370 ? -0.578 -47.312 -32.719 1 92.75 370 PHE A C 1
ATOM 2862 O O . PHE A 1 370 ? 0.604 -47.188 -32.406 1 92.75 370 PHE A O 1
ATOM 2869 N N . ASN A 1 371 ? -1.346 -48.25 -32.219 1 96.94 371 ASN A N 1
ATOM 2870 C CA . ASN A 1 371 ? -0.963 -48.969 -31.016 1 96.94 371 ASN A CA 1
ATOM 2871 C C . ASN A 1 371 ? -0.101 -50.188 -31.344 1 96.94 371 ASN A C 1
ATOM 2873 O O . ASN A 1 371 ? -0.419 -51.312 -30.953 1 96.94 371 ASN A O 1
ATOM 2877 N N . VAL A 1 372 ? 1.001 -49.875 -31.953 1 96.19 372 VAL A N 1
ATOM 2878 C CA . VAL A 1 372 ? 1.934 -50.938 -32.375 1 96.19 372 VAL A CA 1
ATOM 2879 C C . VAL A 1 372 ? 2.441 -51.688 -31.141 1 96.19 372 VAL A C 1
ATOM 2881 O O . VAL A 1 372 ? 2.895 -51.062 -30.172 1 96.19 372 VAL A O 1
ATOM 2884 N N . ARG A 1 373 ? 2.252 -53 -31.125 1 95.69 373 ARG A N 1
ATOM 2885 C CA . ARG A 1 373 ? 2.688 -53.906 -30.078 1 95.69 373 ARG A CA 1
ATOM 2886 C C . ARG A 1 373 ? 2.088 -53.531 -28.734 1 95.69 373 ARG A C 1
ATOM 2888 O O . ARG A 1 373 ? 2.717 -53.719 -27.688 1 95.69 373 ARG A O 1
ATOM 2895 N N . GLN A 1 374 ? 0.972 -52.781 -28.734 1 96.5 374 GLN A N 1
ATOM 2896 C CA . GLN A 1 374 ? 0.213 -52.375 -27.562 1 96.5 374 GLN A CA 1
ATOM 2897 C C . GLN A 1 374 ? 0.992 -51.344 -26.734 1 96.5 374 GLN A C 1
ATOM 2899 O O . GLN A 1 374 ? 0.762 -51.219 -25.531 1 96.5 374 GLN A O 1
ATOM 2904 N N . THR A 1 375 ? 1.909 -50.719 -27.344 1 97.56 375 THR A N 1
ATOM 2905 C CA . THR A 1 375 ? 2.822 -49.844 -26.609 1 97.56 375 THR A CA 1
ATOM 2906 C C . THR A 1 375 ? 2.059 -48.719 -25.922 1 97.56 375 THR A C 1
ATOM 2908 O O . THR A 1 375 ? 2.293 -48.438 -24.75 1 97.56 375 THR A O 1
ATOM 2911 N N . ALA A 1 376 ? 1.171 -48.062 -26.609 1 98.12 376 ALA A N 1
ATOM 2912 C CA . ALA A 1 376 ? 0.384 -46.969 -26.016 1 98.12 376 ALA A CA 1
ATOM 2913 C C . ALA A 1 376 ? -0.415 -47.5 -24.812 1 98.12 376 ALA A C 1
ATOM 2915 O O . ALA A 1 376 ? -0.522 -46.812 -23.797 1 98.12 376 ALA A O 1
ATOM 2916 N N . SER A 1 377 ? -0.991 -48.656 -24.938 1 98.12 377 SER A N 1
ATOM 2917 C CA . SER A 1 377 ? -1.773 -49.281 -23.875 1 98.12 377 SER A CA 1
ATOM 2918 C C . SER A 1 377 ? -0.897 -49.625 -22.672 1 98.12 377 SER A C 1
ATOM 2920 O O . SER A 1 377 ? -1.317 -49.469 -21.516 1 98.12 377 SER A O 1
ATOM 2922 N N . ILE A 1 378 ? 0.28 -50.094 -22.969 1 97.69 378 ILE A N 1
ATOM 2923 C CA . ILE A 1 378 ? 1.222 -50.438 -21.906 1 97.69 378 ILE A CA 1
ATOM 2924 C C . ILE A 1 378 ? 1.635 -49.188 -21.141 1 97.69 378 ILE A C 1
ATOM 2926 O O . ILE A 1 378 ? 1.688 -49.188 -19.906 1 97.69 378 ILE A O 1
ATOM 2930 N N . ILE A 1 379 ? 1.936 -48.125 -21.844 1 98.31 379 ILE A N 1
ATOM 2931 C CA . ILE A 1 379 ? 2.26 -46.844 -21.219 1 98.31 379 ILE A CA 1
ATOM 2932 C C . ILE A 1 379 ? 1.113 -46.406 -20.312 1 98.31 379 ILE A C 1
ATOM 2934 O O . ILE A 1 379 ? 1.341 -45.938 -19.188 1 98.31 379 ILE A O 1
ATOM 2938 N N . ALA A 1 380 ? -0.113 -46.562 -20.75 1 98.5 380 ALA A N 1
ATOM 2939 C CA . ALA A 1 380 ? -1.296 -46.188 -19.969 1 98.5 380 ALA A CA 1
ATOM 2940 C C . ALA A 1 380 ? -1.36 -47.031 -18.672 1 98.5 380 ALA A C 1
ATOM 2942 O O . ALA A 1 380 ? -1.712 -46.5 -17.625 1 98.5 380 ALA A O 1
ATOM 2943 N N . CYS A 1 381 ? -1.09 -48.281 -18.766 1 98 381 CYS A N 1
ATOM 2944 C CA . CYS A 1 381 ? -1.069 -49.125 -17.578 1 98 381 CYS A CA 1
ATOM 2945 C C . CYS A 1 381 ? -0.01 -48.656 -16.594 1 98 381 CYS A C 1
ATOM 2947 O O . CYS A 1 381 ? -0.229 -48.688 -15.383 1 98 381 CYS A O 1
ATOM 2949 N N . GLY A 1 382 ? 1.148 -48.25 -17.141 1 98.19 382 GLY A N 1
ATOM 2950 C CA . GLY A 1 382 ? 2.168 -47.688 -16.281 1 98.19 382 GLY A CA 1
ATOM 2951 C C . GLY A 1 382 ? 1.693 -46.469 -15.531 1 98.19 382 GLY A C 1
ATOM 2952 O O . GLY A 1 382 ? 1.992 -46.281 -14.352 1 98.19 382 GLY A O 1
ATOM 2953 N N . ALA A 1 383 ? 1.015 -45.594 -16.25 1 98.69 383 ALA A N 1
ATOM 2954 C CA . ALA A 1 383 ? 0.451 -44.406 -15.641 1 98.69 383 ALA A CA 1
ATOM 2955 C C . ALA A 1 383 ? -0.565 -44.781 -14.555 1 98.69 383 ALA A C 1
ATOM 2957 O O . ALA A 1 383 ? -0.604 -44.125 -13.5 1 98.69 383 ALA A O 1
ATOM 2958 N N . ALA A 1 384 ? -1.407 -45.719 -14.805 1 98.44 384 ALA A N 1
ATOM 2959 C CA . ALA A 1 384 ? -2.395 -46.188 -13.828 1 98.44 384 ALA A CA 1
ATOM 2960 C C . ALA A 1 384 ? -1.716 -46.719 -12.57 1 98.44 384 ALA A C 1
ATOM 2962 O O . ALA A 1 384 ? -2.168 -46.438 -11.453 1 98.44 384 ALA A O 1
ATOM 2963 N N . MET A 1 385 ? -0.692 -47.469 -12.766 1 97.88 385 MET A N 1
ATOM 2964 C CA . MET A 1 385 ? 0.079 -48 -11.641 1 97.88 385 MET A CA 1
ATOM 2965 C C . MET A 1 385 ? 0.644 -46.875 -10.789 1 97.88 385 MET A C 1
ATOM 2967 O O . MET A 1 385 ? 0.611 -46.938 -9.562 1 97.88 385 MET A O 1
ATOM 2971 N N . GLU A 1 386 ? 1.179 -45.844 -11.461 1 98.06 386 GLU A N 1
ATOM 2972 C CA . GLU A 1 386 ? 1.731 -44.719 -10.734 1 98.06 386 GLU A CA 1
ATOM 2973 C C . GLU A 1 386 ? 0.652 -44 -9.93 1 98.06 386 GLU A C 1
ATOM 2975 O O . GLU A 1 386 ? 0.905 -43.531 -8.812 1 98.06 386 GLU A O 1
ATOM 2980 N N . ASN A 1 387 ? -0.546 -43.844 -10.469 1 98.5 387 ASN A N 1
ATOM 2981 C CA . ASN A 1 387 ? -1.661 -43.25 -9.742 1 98.5 387 ASN A CA 1
ATOM 2982 C C . ASN A 1 387 ? -1.949 -44.031 -8.445 1 98.5 387 ASN A C 1
ATOM 2984 O O . ASN A 1 387 ? -2.193 -43.406 -7.406 1 98.5 387 ASN A O 1
ATOM 2988 N N . ILE A 1 388 ? -1.937 -45.344 -8.531 1 98.12 388 ILE A N 1
ATOM 2989 C CA . ILE A 1 388 ? -2.174 -46.156 -7.355 1 98.12 388 ILE A CA 1
ATOM 2990 C C . ILE A 1 388 ? -1.119 -45.875 -6.293 1 98.12 388 ILE A C 1
ATOM 2992 O O . ILE A 1 388 ? -1.449 -45.656 -5.125 1 98.12 388 ILE A O 1
ATOM 2996 N N . ARG A 1 389 ? 0.083 -45.844 -6.719 1 97.19 389 ARG A N 1
ATOM 2997 C CA . ARG A 1 389 ? 1.198 -45.594 -5.805 1 97.19 389 ARG A CA 1
ATOM 2998 C C . ARG A 1 389 ? 1.059 -44.25 -5.105 1 97.19 389 ARG A C 1
ATOM 3000 O O . ARG A 1 389 ? 1.187 -44.156 -3.883 1 97.19 389 ARG A O 1
ATOM 3007 N N . LEU A 1 390 ? 0.812 -43.219 -5.871 1 97.06 390 LEU A N 1
ATOM 3008 C CA . LEU A 1 390 ? 0.709 -41.875 -5.336 1 97.06 390 LEU A CA 1
ATOM 3009 C C . LEU A 1 390 ? -0.518 -41.75 -4.441 1 97.06 390 LEU A C 1
ATOM 3011 O O . LEU A 1 390 ? -0.454 -41.094 -3.387 1 97.06 390 LEU A O 1
ATOM 3015 N N . ALA A 1 391 ? -1.646 -42.281 -4.867 1 97.56 391 ALA A N 1
ATOM 3016 C CA . ALA A 1 391 ? -2.875 -42.219 -4.082 1 97.56 391 ALA A CA 1
ATOM 3017 C C . ALA A 1 391 ? -2.703 -42.906 -2.727 1 97.56 391 ALA A C 1
ATOM 3019 O O . ALA A 1 391 ? -3.281 -42.469 -1.729 1 97.56 391 ALA A O 1
ATOM 3020 N N . ALA A 1 392 ? -1.944 -43.938 -2.648 1 96.44 392 ALA A N 1
ATOM 3021 C CA . ALA A 1 392 ? -1.694 -44.656 -1.402 1 96.44 392 ALA A CA 1
ATOM 3022 C C . ALA A 1 392 ? -1.049 -43.75 -0.362 1 96.44 392 ALA A C 1
ATOM 3024 O O . ALA A 1 392 ? -1.342 -43.844 0.832 1 96.44 392 ALA A O 1
ATOM 3025 N N . THR A 1 393 ? -0.232 -42.875 -0.795 1 94.38 393 THR A N 1
ATOM 3026 C CA . THR A 1 393 ? 0.475 -42 0.128 1 94.38 393 THR A CA 1
ATOM 3027 C C . THR A 1 393 ? -0.5 -41.062 0.833 1 94.38 393 THR A C 1
ATOM 3029 O O . THR A 1 393 ? -0.221 -40.562 1.934 1 94.38 393 THR A O 1
ATOM 3032 N N . THR A 1 394 ? -1.61 -40.719 0.209 1 93.75 394 THR A N 1
ATOM 3033 C CA . THR A 1 394 ? -2.586 -39.812 0.812 1 93.75 394 THR A CA 1
ATOM 3034 C C . THR A 1 394 ? -3.186 -40.406 2.072 1 93.75 394 THR A C 1
ATOM 3036 O O . THR A 1 394 ? -3.742 -39.719 2.912 1 93.75 394 THR A O 1
ATOM 3039 N N . MET A 1 395 ? -3.059 -41.688 2.199 1 92.75 395 MET A N 1
ATOM 3040 C CA . MET A 1 395 ? -3.559 -42.406 3.369 1 92.75 395 MET A CA 1
ATOM 3041 C C . MET A 1 395 ? -2.406 -42.844 4.262 1 92.75 395 MET A C 1
ATOM 3043 O O . MET A 1 395 ? -2.59 -43.719 5.133 1 92.75 395 MET A O 1
ATOM 3047 N N . GLY A 1 396 ? -1.202 -42.406 3.934 1 90.5 396 GLY A N 1
ATOM 3048 C CA . GLY A 1 396 ? -0.026 -42.719 4.723 1 90.5 396 GLY A CA 1
ATOM 3049 C C . GLY A 1 396 ? 0.534 -44.094 4.422 1 90.5 396 GLY A C 1
ATOM 3050 O O . GLY A 1 396 ? 1.354 -44.625 5.18 1 90.5 396 GLY A O 1
ATOM 3051 N N . MET A 1 397 ? 0.14 -44.719 3.363 1 93.19 397 MET A N 1
ATOM 3052 C CA . MET A 1 397 ? 0.533 -46.094 3.061 1 93.19 397 MET A CA 1
ATOM 3053 C C . MET A 1 397 ? 1.713 -46.125 2.094 1 93.19 397 MET A C 1
ATOM 3055 O O . MET A 1 397 ? 1.968 -45.125 1.391 1 93.19 397 MET A O 1
ATOM 3059 N N . ASN A 1 398 ? 2.375 -47.25 2.15 1 92.44 398 ASN A N 1
ATOM 3060 C CA . ASN A 1 398 ? 3.451 -47.531 1.205 1 92.44 398 ASN A CA 1
ATOM 3061 C C . ASN A 1 398 ? 2.99 -48.438 0.083 1 92.44 398 ASN A C 1
ATOM 3063 O O . ASN A 1 398 ? 2.121 -49.312 0.289 1 92.44 398 ASN A O 1
ATOM 3067 N N . ALA A 1 399 ? 3.529 -48.219 -1.079 1 94.81 399 ALA A N 1
ATOM 3068 C CA . ALA A 1 399 ? 3.244 -49.094 -2.229 1 94.81 399 ALA A CA 1
ATOM 3069 C C . ALA A 1 399 ? 4.535 -49.562 -2.879 1 94.81 399 ALA A C 1
ATOM 3071 O O . ALA A 1 399 ? 5.398 -48.781 -3.242 1 94.81 399 ALA A O 1
ATOM 3072 N N . THR A 1 400 ? 4.684 -50.844 -2.922 1 93.69 400 THR A N 1
ATOM 3073 C CA . THR A 1 400 ? 5.793 -51.438 -3.65 1 93.69 400 THR A CA 1
ATOM 3074 C C . THR A 1 400 ? 5.316 -52.031 -4.977 1 93.69 400 THR A C 1
ATOM 3076 O O . THR A 1 400 ? 4.281 -52.688 -5.031 1 93.69 400 THR A O 1
ATOM 3079 N N . THR A 1 401 ? 6.055 -51.75 -6.008 1 93.81 401 THR A N 1
ATOM 3080 C CA . THR A 1 401 ? 5.605 -52.188 -7.332 1 93.81 401 THR A CA 1
ATOM 3081 C C . THR A 1 401 ? 6.543 -53.219 -7.914 1 93.81 401 THR A C 1
ATOM 3083 O O . THR A 1 401 ? 7.758 -53.156 -7.73 1 93.81 401 THR A O 1
ATOM 3086 N N . GLN A 1 402 ? 5.98 -54.219 -8.43 1 92.81 402 GLN A N 1
ATOM 3087 C CA . GLN A 1 402 ? 6.691 -55.219 -9.234 1 92.81 402 GLN A CA 1
ATOM 3088 C C . GLN A 1 402 ? 6.188 -55.219 -10.672 1 92.81 402 GLN A C 1
ATOM 3090 O O . GLN A 1 402 ? 5.043 -55.594 -10.93 1 92.81 402 GLN A O 1
ATOM 3095 N N . ILE A 1 403 ? 7.043 -54.75 -11.57 1 92.19 403 ILE A N 1
ATOM 3096 C CA . ILE A 1 403 ? 6.695 -54.781 -12.984 1 92.19 403 ILE A CA 1
ATOM 3097 C C . ILE A 1 403 ? 7.117 -56.094 -13.609 1 92.19 403 ILE A C 1
ATOM 3099 O O . ILE A 1 403 ? 8.312 -56.406 -13.719 1 92.19 403 ILE A O 1
ATOM 3103 N N . ARG A 1 404 ? 6.262 -56.969 -13.797 1 78.88 404 ARG A N 1
ATOM 3104 C CA . ARG A 1 404 ? 6.602 -58.281 -14.344 1 78.88 404 ARG A CA 1
ATOM 3105 C C . ARG A 1 404 ? 5.609 -58.688 -15.422 1 78.88 404 ARG A C 1
ATOM 3107 O O . ARG A 1 404 ? 4.66 -59.406 -15.148 1 78.88 404 ARG A O 1
ATOM 3114 N N . PRO A 1 405 ? 5.758 -57.969 -16.625 1 67.19 405 PRO A N 1
ATOM 3115 C CA . PRO A 1 405 ? 4.914 -58.594 -17.641 1 67.19 405 PRO A CA 1
ATOM 3116 C C . PRO A 1 405 ? 5.141 -60.094 -17.766 1 67.19 405 PRO A C 1
ATOM 3118 O O . PRO A 1 405 ? 6.281 -60.531 -17.891 1 67.19 405 PRO A O 1
ATOM 3121 N N . ASP A 1 406 ? 4.438 -60.812 -16.891 1 64.81 406 ASP A N 1
ATOM 3122 C CA . ASP A 1 406 ? 4.641 -62.25 -16.688 1 64.81 406 ASP A CA 1
ATOM 3123 C C . ASP A 1 406 ? 4.102 -63.062 -17.875 1 64.81 406 ASP A C 1
ATOM 3125 O O . ASP A 1 406 ? 2.924 -62.938 -18.219 1 64.81 406 ASP A O 1
ATOM 3129 N N . ALA A 1 407 ? 4.945 -63.625 -18.453 1 60.47 407 ALA A N 1
ATOM 3130 C CA . ALA A 1 407 ? 4.574 -64.5 -19.547 1 60.47 407 ALA A CA 1
ATOM 3131 C C . ALA A 1 407 ? 3.629 -65.625 -19.062 1 60.47 407 ALA A C 1
ATOM 3133 O O . ALA A 1 407 ? 2.805 -66.125 -19.828 1 60.47 407 ALA A O 1
ATOM 3134 N N . ALA A 1 408 ? 3.711 -65.875 -17.797 1 63.75 408 ALA A N 1
ATOM 3135 C CA . ALA A 1 408 ? 2.904 -66.938 -17.297 1 63.75 408 ALA A CA 1
ATOM 3136 C C . ALA A 1 408 ? 1.436 -66.562 -17.188 1 63.75 408 ALA A C 1
ATOM 3138 O O . ALA A 1 408 ? 0.545 -67.375 -17.344 1 63.75 408 ALA A O 1
ATOM 3139 N N . GLN A 1 409 ? 1.192 -65.375 -16.859 1 74.94 409 GLN A N 1
ATOM 3140 C CA . GLN A 1 409 ? -0.177 -64.875 -16.812 1 74.94 409 GLN A CA 1
ATOM 3141 C C . GLN A 1 409 ? -0.419 -63.844 -17.906 1 74.94 409 GLN A C 1
ATOM 3143 O O . GLN A 1 409 ? 0.153 -62.75 -17.875 1 74.94 409 GLN A O 1
ATOM 3148 N N . LYS A 1 410 ? -1.294 -64.25 -18.625 1 82.81 410 LYS A N 1
ATOM 3149 C CA . LYS A 1 410 ? -1.574 -63.469 -19.812 1 82.81 410 LYS A CA 1
ATOM 3150 C C . LYS A 1 410 ? -2.037 -62.062 -19.453 1 82.81 410 LYS A C 1
ATOM 3152 O O . LYS A 1 410 ? -2.885 -61.906 -18.578 1 82.81 410 LYS A O 1
ATOM 3157 N N . ASN A 1 411 ? -1.331 -61.062 -19.938 1 91.56 411 ASN A N 1
ATOM 3158 C CA . ASN A 1 411 ? -1.714 -59.656 -19.922 1 91.56 411 ASN A CA 1
ATOM 3159 C C . ASN A 1 411 ? -1.439 -59.031 -18.562 1 91.56 411 ASN A C 1
ATOM 3161 O O . ASN A 1 411 ? -1.768 -57.844 -18.344 1 91.56 411 ASN A O 1
ATOM 3165 N N . LEU A 1 412 ? -0.896 -59.781 -17.594 1 94.75 412 LEU A N 1
ATOM 3166 C CA . LEU A 1 412 ? -0.493 -59.188 -16.328 1 94.75 412 LEU A CA 1
ATOM 3167 C C . LEU A 1 412 ? 0.709 -58.25 -16.531 1 94.75 412 LEU A C 1
ATOM 3169 O O . LEU A 1 412 ? 1.754 -58.688 -17.016 1 94.75 412 LEU A O 1
ATOM 3173 N N . MET A 1 413 ? 0.56 -57.062 -16.172 1 95.25 413 MET A N 1
ATOM 3174 C CA . MET A 1 413 ? 1.605 -56.062 -16.438 1 95.25 413 MET A CA 1
ATOM 3175 C C . MET A 1 413 ? 2.398 -55.781 -15.172 1 95.25 413 MET A C 1
ATOM 3177 O O . MET A 1 413 ? 3.607 -55.531 -15.227 1 95.25 413 MET A O 1
ATOM 3181 N N . ALA A 1 414 ? 1.704 -55.719 -14.023 1 95.44 414 ALA A N 1
ATOM 3182 C CA . ALA A 1 414 ? 2.379 -55.375 -12.781 1 95.44 414 ALA A CA 1
ATOM 3183 C C . ALA A 1 414 ? 1.53 -55.75 -11.562 1 95.44 414 ALA A C 1
ATOM 3185 O O . ALA A 1 414 ? 0.327 -55.969 -11.695 1 95.44 414 ALA A O 1
ATOM 3186 N N . THR A 1 415 ? 2.168 -55.844 -10.438 1 95.31 415 THR A N 1
ATOM 3187 C CA . THR A 1 415 ? 1.539 -55.969 -9.133 1 95.31 415 THR A CA 1
ATOM 3188 C C . THR A 1 415 ? 1.973 -54.844 -8.195 1 95.31 415 THR A C 1
ATOM 3190 O O . THR A 1 415 ? 3.166 -54.562 -8.07 1 95.31 415 THR A O 1
ATOM 3193 N N . VAL A 1 416 ? 1.015 -54.219 -7.602 1 96.75 416 VAL A N 1
ATOM 3194 C CA . VAL A 1 416 ? 1.267 -53.188 -6.586 1 96.75 416 VAL A CA 1
ATOM 3195 C C . VAL A 1 416 ? 0.865 -53.719 -5.211 1 96.75 416 VAL A C 1
ATOM 3197 O O . VAL A 1 416 ? -0.314 -53.969 -4.961 1 96.75 416 VAL A O 1
ATOM 3200 N N . ARG A 1 417 ? 1.817 -53.844 -4.309 1 96 417 ARG A N 1
ATOM 3201 C CA . ARG A 1 417 ? 1.55 -54.281 -2.949 1 96 417 ARG A CA 1
ATOM 3202 C C . ARG A 1 417 ? 1.461 -53.125 -1.979 1 96 417 ARG A C 1
ATOM 3204 O O . ARG A 1 417 ? 2.389 -52.312 -1.885 1 96 417 ARG A O 1
ATOM 3211 N N . ILE A 1 418 ? 0.36 -53.062 -1.348 1 95.19 418 ILE A N 1
ATOM 3212 C CA . ILE A 1 418 ? 0.095 -51.969 -0.437 1 95.19 418 ILE A CA 1
ATOM 3213 C C . ILE A 1 418 ? 0.381 -52.406 1 1 95.19 418 ILE A C 1
ATOM 3215 O O . ILE A 1 418 ? -0.082 -53.469 1.439 1 95.19 418 ILE A O 1
ATOM 3219 N N . HIS A 1 419 ? 1.171 -51.562 1.736 1 91.25 419 HIS A N 1
ATOM 3220 C CA . HIS A 1 419 ? 1.502 -51.812 3.133 1 91.25 419 HIS A CA 1
ATOM 3221 C C . HIS A 1 419 ? 1.241 -50.594 3.998 1 91.25 419 HIS A C 1
ATOM 3223 O O . HIS A 1 419 ? 1.412 -49.438 3.543 1 91.25 419 HIS A O 1
ATOM 3229 N N . PRO A 1 420 ? 0.778 -50.844 5.223 1 88.12 420 PRO A N 1
ATOM 3230 C CA . PRO A 1 420 ? 0.687 -49.719 6.133 1 88.12 420 PRO A CA 1
ATOM 3231 C C . PRO A 1 420 ? 2.029 -49 6.34 1 88.12 420 PRO A C 1
ATOM 3233 O O . PRO A 1 420 ? 3.078 -49.656 6.285 1 88.12 420 PRO A O 1
ATOM 3236 N N . GLY A 1 421 ? 1.974 -47.719 6.504 1 85.69 421 GLY A N 1
ATOM 3237 C CA . GLY A 1 421 ? 3.174 -46.938 6.734 1 85.69 421 GLY A CA 1
ATOM 3238 C C . GLY A 1 421 ? 2.883 -45.562 7.262 1 85.69 421 GLY A C 1
ATOM 3239 O O . GLY A 1 421 ? 1.82 -45.312 7.84 1 85.69 421 GLY A O 1
ATOM 3240 N N . ASP A 1 422 ? 3.906 -44.719 7.402 1 81.12 422 ASP A N 1
ATOM 3241 C CA . ASP A 1 422 ? 3.787 -43.344 7.859 1 81.12 422 ASP A CA 1
ATOM 3242 C C . ASP A 1 422 ? 4.305 -42.344 6.805 1 81.12 422 ASP A C 1
ATOM 3244 O O . ASP A 1 422 ? 4.949 -41.344 7.137 1 81.12 422 ASP A O 1
ATOM 3248 N N . ARG A 1 423 ? 3.877 -42.625 5.625 1 80.81 423 ARG A N 1
ATOM 3249 C CA . ARG A 1 423 ? 4.344 -41.781 4.52 1 80.81 423 ARG A CA 1
ATOM 3250 C C . ARG A 1 423 ? 3.584 -40.469 4.477 1 80.81 423 ARG A C 1
ATOM 3252 O O . ARG A 1 423 ? 2.375 -40.438 4.719 1 80.81 423 ARG A O 1
ATOM 3259 N N . THR A 1 424 ? 4.328 -39.469 4.25 1 84.44 424 THR A N 1
ATOM 3260 C CA . THR A 1 424 ? 3.689 -38.188 3.951 1 84.44 424 THR A CA 1
ATOM 3261 C C . THR A 1 424 ? 3.064 -38.188 2.559 1 84.44 424 THR A C 1
ATOM 3263 O O . THR A 1 424 ? 3.637 -38.75 1.624 1 84.44 424 THR A O 1
ATOM 3266 N N . ALA A 1 425 ? 1.941 -37.625 2.479 1 89.06 425 ALA A N 1
ATOM 3267 C CA . ALA A 1 425 ? 1.257 -37.562 1.189 1 89.06 425 ALA A CA 1
ATOM 3268 C C . ALA A 1 425 ? 2.127 -36.875 0.141 1 89.06 425 ALA A C 1
ATOM 3270 O O . ALA A 1 425 ? 2.666 -35.781 0.386 1 89.06 425 ALA A O 1
ATOM 3271 N N . ASP A 1 426 ? 2.307 -37.531 -0.997 1 92.75 426 ASP A N 1
ATOM 3272 C CA . ASP A 1 426 ? 3.012 -36.906 -2.115 1 92.75 426 ASP A CA 1
ATOM 3273 C C . ASP A 1 426 ? 2.252 -35.688 -2.635 1 92.75 426 ASP A C 1
ATOM 3275 O O . ASP A 1 426 ? 1.033 -35.75 -2.809 1 92.75 426 ASP A O 1
ATOM 3279 N N . PRO A 1 427 ? 2.936 -34.594 -2.924 1 92 427 PRO A N 1
ATOM 3280 C CA . PRO A 1 427 ? 2.262 -33.406 -3.395 1 92 427 PRO A CA 1
ATOM 3281 C C . PRO A 1 427 ? 1.566 -33.594 -4.738 1 92 427 PRO A C 1
ATOM 3283 O O . PRO A 1 427 ? 0.658 -32.812 -5.086 1 92 427 PRO A O 1
ATOM 3286 N N . LEU A 1 428 ? 1.896 -34.562 -5.469 1 96.69 428 LEU A N 1
ATOM 3287 C CA . LEU A 1 428 ? 1.322 -34.781 -6.793 1 96.69 428 LEU A CA 1
ATOM 3288 C C . LEU A 1 428 ? 0.012 -35.562 -6.691 1 96.69 428 LEU A C 1
ATOM 3290 O O . LEU A 1 428 ? -0.76 -35.594 -7.652 1 96.69 428 LEU A O 1
ATOM 3294 N N . ALA A 1 429 ? -0.278 -36.188 -5.547 1 96.56 429 ALA A N 1
ATOM 3295 C CA . ALA A 1 429 ? -1.405 -37.125 -5.41 1 96.56 429 ALA A CA 1
ATOM 3296 C C . ALA A 1 429 ? -2.729 -36.406 -5.676 1 96.56 429 ALA A C 1
ATOM 3298 O O . ALA A 1 429 ? -3.631 -36.969 -6.297 1 96.56 429 ALA A O 1
ATOM 3299 N N . ARG A 1 430 ? -2.803 -35.219 -5.281 1 92.88 430 ARG A N 1
ATOM 3300 C CA . ARG A 1 430 ? -4.062 -34.5 -5.434 1 92.88 430 ARG A CA 1
ATOM 3301 C C . ARG A 1 430 ? -4.375 -34.25 -6.902 1 92.88 430 ARG A C 1
ATOM 3303 O O . ARG A 1 430 ? -5.539 -34.125 -7.285 1 92.88 430 ARG A O 1
ATOM 3310 N N . HIS A 1 431 ? -3.365 -34.188 -7.711 1 96.38 431 HIS A N 1
ATOM 3311 C CA . HIS A 1 431 ? -3.539 -33.812 -9.102 1 96.38 431 HIS A CA 1
ATOM 3312 C C . HIS A 1 431 ? -3.943 -35 -9.969 1 96.38 431 HIS A C 1
ATOM 3314 O O . HIS A 1 431 ? -4.23 -34.812 -11.156 1 96.38 431 HIS A O 1
ATOM 3320 N N . ILE A 1 432 ? -3.998 -36.188 -9.297 1 97.94 432 ILE A N 1
ATOM 3321 C CA . ILE A 1 432 ? -4.562 -37.344 -9.984 1 97.94 432 ILE A CA 1
ATOM 3322 C C . ILE A 1 432 ? -5.98 -37.031 -10.453 1 97.94 432 ILE A C 1
ATOM 3324 O O . ILE A 1 432 ? -6.383 -37.438 -11.547 1 97.94 432 ILE A O 1
ATOM 3328 N N . TRP A 1 433 ? -6.609 -36.281 -9.711 1 95.81 433 TRP A N 1
ATOM 3329 C CA . TRP A 1 433 ? -8.031 -36.031 -9.93 1 95.81 433 TRP A CA 1
ATOM 3330 C C . TRP A 1 433 ? -8.25 -34.844 -10.852 1 95.81 433 TRP A C 1
ATOM 3332 O O . TRP A 1 433 ? -9.258 -34.75 -11.555 1 95.81 433 TRP A O 1
ATOM 3342 N N . THR A 1 434 ? -7.305 -33.938 -10.867 1 93.44 434 THR A N 1
ATOM 3343 C CA . THR A 1 434 ? -7.508 -32.688 -11.625 1 93.44 434 THR A CA 1
ATOM 3344 C C . THR A 1 434 ? -6.828 -32.781 -12.992 1 93.44 434 THR A C 1
ATOM 3346 O O . THR A 1 434 ? -7.172 -32.031 -13.914 1 93.44 434 THR A O 1
ATOM 3349 N N . ARG A 1 435 ? -5.945 -33.688 -13.148 1 95.75 435 ARG A N 1
ATOM 3350 C CA . ARG A 1 435 ? -5.207 -33.812 -14.398 1 95.75 435 ARG A CA 1
ATOM 3351 C C . ARG A 1 435 ? -6.141 -34.156 -15.555 1 95.75 435 ARG A C 1
ATOM 3353 O O . ARG A 1 435 ? -7.004 -35.031 -15.43 1 95.75 435 ARG A O 1
ATOM 3360 N N . CYS A 1 436 ? -6.02 -33.469 -16.656 1 95.31 436 CYS A N 1
ATOM 3361 C CA . CYS A 1 436 ? -6.773 -33.75 -17.875 1 95.31 436 CYS A CA 1
ATOM 3362 C C . CYS A 1 436 ? -6.008 -33.281 -19.109 1 95.31 436 CYS A C 1
ATOM 3364 O O . CYS A 1 436 ? -5.023 -32.531 -18.984 1 95.31 436 CYS A O 1
ATOM 3366 N N . THR A 1 437 ? -6.355 -33.781 -20.234 1 96.75 437 THR A N 1
ATOM 3367 C CA . THR A 1 437 ? -5.852 -33.25 -21.5 1 96.75 437 THR A CA 1
ATOM 3368 C C . THR A 1 437 ? -6.539 -31.938 -21.859 1 96.75 437 THR A C 1
ATOM 3370 O O . THR A 1 437 ? -7.766 -31.844 -21.766 1 96.75 437 THR A O 1
ATOM 3373 N N . ASN A 1 438 ? -5.766 -30.984 -22.156 1 96 438 ASN A N 1
ATOM 3374 C CA . ASN A 1 438 ? -6.293 -29.672 -22.531 1 96 438 ASN A CA 1
ATOM 3375 C C . ASN A 1 438 ? -5.828 -29.266 -23.922 1 96 438 ASN A C 1
ATOM 3377 O O . ASN A 1 438 ? -4.637 -29.047 -24.141 1 96 438 ASN A O 1
ATOM 3381 N N . ARG A 1 439 ? -6.777 -29.047 -24.828 1 95.56 439 ARG A N 1
ATOM 3382 C CA . ARG A 1 439 ? -6.445 -28.812 -26.219 1 95.56 439 ARG A CA 1
ATOM 3383 C C . ARG A 1 439 ? -6.605 -27.344 -26.594 1 95.56 439 ARG A C 1
ATOM 3385 O O . ARG A 1 439 ? -6.512 -26.969 -27.766 1 95.56 439 ARG A O 1
ATOM 3392 N N . ARG A 1 440 ? -6.793 -26.5 -25.609 1 94.94 440 ARG A N 1
ATOM 3393 C CA . ARG A 1 440 ? -6.934 -25.062 -25.844 1 94.94 440 ARG A CA 1
ATOM 3394 C C . ARG A 1 440 ? -5.582 -24.422 -26.125 1 94.94 440 ARG A C 1
ATOM 3396 O O . ARG A 1 440 ? -4.535 -25.016 -25.891 1 94.94 440 ARG A O 1
ATOM 3403 N N . PRO A 1 441 ? -5.637 -23.172 -26.734 1 95.81 441 PRO A N 1
ATOM 3404 C CA . PRO A 1 441 ? -4.371 -22.453 -26.875 1 95.81 441 PRO A CA 1
ATOM 3405 C C . PRO A 1 441 ? -3.785 -22.031 -25.516 1 95.81 441 PRO A C 1
ATOM 3407 O O . PRO A 1 441 ? -4.531 -21.688 -24.609 1 95.81 441 PRO A O 1
ATOM 3410 N N . TYR A 1 442 ? -2.428 -22.078 -25.453 1 96.81 442 TYR A N 1
ATOM 3411 C CA . TYR A 1 442 ? -1.711 -21.672 -24.25 1 96.81 442 TYR A CA 1
ATOM 3412 C C . TYR A 1 442 ? -0.932 -20.391 -24.484 1 96.81 442 TYR A C 1
ATOM 3414 O O . TYR A 1 442 ? -0.913 -19.859 -25.609 1 96.81 442 TYR A O 1
ATOM 3422 N N . SER A 1 443 ? -0.398 -19.922 -23.406 1 95.06 443 SER A N 1
ATOM 3423 C CA . SER A 1 443 ? 0.513 -18.781 -23.516 1 95.06 443 SER A CA 1
ATOM 3424 C C . SER A 1 443 ? 1.802 -19.172 -24.219 1 95.06 443 SER A C 1
ATOM 3426 O O . SER A 1 443 ? 2.33 -20.266 -24.016 1 95.06 443 SER A O 1
ATOM 3428 N N . LYS A 1 444 ? 2.285 -18.234 -25.016 1 96.06 444 LYS A N 1
ATOM 3429 C CA . LYS A 1 444 ? 3.533 -18.469 -25.75 1 96.06 444 LYS A CA 1
ATOM 3430 C C . LYS A 1 444 ? 4.742 -18.188 -24.844 1 96.06 444 LYS A C 1
ATOM 3432 O O . LYS A 1 444 ? 5.879 -18.469 -25.234 1 96.06 444 LYS A O 1
ATOM 3437 N N . ARG A 1 445 ? 4.488 -17.797 -23.719 1 93.25 445 ARG A N 1
ATOM 3438 C CA . ARG A 1 445 ? 5.586 -17.516 -22.797 1 93.25 445 ARG A CA 1
ATOM 3439 C C . ARG A 1 445 ? 6.367 -18.781 -22.469 1 93.25 445 ARG A C 1
ATOM 3441 O O . ARG A 1 445 ? 5.781 -19.797 -22.078 1 93.25 445 ARG A O 1
ATOM 3448 N N . PRO A 1 446 ? 7.629 -18.625 -22.594 1 95.25 446 PRO A N 1
ATOM 3449 C CA . PRO A 1 446 ? 8.43 -19.828 -22.297 1 95.25 446 PRO A CA 1
ATOM 3450 C C . PRO A 1 446 ? 8.297 -20.281 -20.844 1 95.25 446 PRO A C 1
ATOM 3452 O O . PRO A 1 446 ? 8.188 -19.453 -19.938 1 95.25 446 PRO A O 1
ATOM 3455 N N . LEU A 1 447 ? 8.375 -21.578 -20.656 1 95.88 447 LEU A N 1
ATOM 3456 C CA . LEU A 1 447 ? 8.352 -22.125 -19.312 1 95.88 447 LEU A CA 1
ATOM 3457 C C . LEU A 1 447 ? 9.555 -21.641 -18.516 1 95.88 447 LEU A C 1
ATOM 3459 O O . LEU A 1 447 ? 10.695 -21.688 -18.984 1 95.88 447 LEU A O 1
ATOM 3463 N N . PRO A 1 448 ? 9.352 -21.25 -17.344 1 95.12 448 PRO A N 1
ATOM 3464 C CA . PRO A 1 448 ? 10.477 -20.828 -16.5 1 95.12 448 PRO A CA 1
ATOM 3465 C C . PRO A 1 448 ? 11.461 -21.953 -16.219 1 95.12 448 PRO A C 1
ATOM 3467 O O . PRO A 1 448 ? 11.062 -23.109 -16.094 1 95.12 448 PRO A O 1
ATOM 3470 N N . ASP A 1 449 ? 12.711 -21.562 -15.945 1 95.75 449 ASP A N 1
ATOM 3471 C CA . ASP A 1 449 ? 13.781 -22.531 -15.688 1 95.75 449 ASP A CA 1
ATOM 3472 C C . ASP A 1 449 ? 13.484 -23.359 -14.438 1 95.75 449 ASP A C 1
ATOM 3474 O O . ASP A 1 449 ? 13.734 -24.562 -14.406 1 95.75 449 ASP A O 1
ATOM 3478 N N . TRP A 1 450 ? 12.953 -22.703 -13.461 1 95.56 450 TRP A N 1
ATOM 3479 C CA . TRP A 1 450 ? 12.734 -23.422 -12.203 1 95.56 450 TRP A CA 1
ATOM 3480 C C . TRP A 1 450 ? 11.641 -24.469 -12.359 1 95.56 450 TRP A C 1
ATOM 3482 O O . TRP A 1 450 ? 11.688 -25.516 -11.711 1 95.56 450 TRP A O 1
ATOM 3492 N N . VAL A 1 451 ? 10.641 -24.219 -13.211 1 97.69 451 VAL A N 1
ATOM 3493 C CA . VAL A 1 451 ? 9.594 -25.188 -13.477 1 97.69 451 VAL A CA 1
ATOM 3494 C C . VAL A 1 451 ? 10.172 -26.375 -14.242 1 97.69 451 VAL A C 1
ATOM 3496 O O . VAL A 1 451 ? 9.891 -27.531 -13.914 1 97.69 451 VAL A O 1
ATOM 3499 N N . GLN A 1 452 ? 11 -26.062 -15.273 1 97.62 452 GLN A N 1
ATOM 3500 C CA . GLN A 1 452 ? 11.664 -27.109 -16.031 1 97.62 452 GLN A CA 1
ATOM 3501 C C . GLN A 1 452 ? 12.484 -28.016 -15.125 1 97.62 452 GLN A C 1
ATOM 3503 O O . GLN A 1 452 ? 12.406 -29.25 -15.227 1 97.62 452 GLN A O 1
ATOM 3508 N N . ALA A 1 453 ? 13.203 -27.375 -14.25 1 96.81 453 ALA A N 1
ATOM 3509 C CA . ALA A 1 453 ? 14.047 -28.125 -13.32 1 96.81 453 ALA A CA 1
ATOM 3510 C C . ALA A 1 453 ? 13.211 -29 -12.398 1 96.81 453 ALA A C 1
ATOM 3512 O O . ALA A 1 453 ? 13.602 -30.125 -12.086 1 96.81 453 ALA A O 1
ATOM 3513 N N . ASP A 1 454 ? 12.094 -28.516 -11.961 1 96.88 454 ASP A N 1
ATOM 3514 C CA . ASP A 1 454 ? 11.234 -29.281 -11.062 1 96.88 454 ASP A CA 1
ATOM 3515 C C . ASP A 1 454 ? 10.656 -30.5 -11.781 1 96.88 454 ASP A C 1
ATOM 3517 O O . ASP A 1 454 ? 10.555 -31.594 -11.195 1 96.88 454 ASP A O 1
ATOM 3521 N N . LEU A 1 455 ? 10.234 -30.297 -13.008 1 97.75 455 LEU A N 1
ATOM 3522 C CA . LEU A 1 455 ? 9.703 -31.406 -13.789 1 97.75 455 LEU A CA 1
ATOM 3523 C C . LEU A 1 455 ? 10.727 -32.531 -13.906 1 97.75 455 LEU A C 1
ATOM 3525 O O . LEU A 1 455 ? 10.391 -33.719 -13.758 1 97.75 455 LEU A O 1
ATOM 3529 N N . GLU A 1 456 ? 11.938 -32.188 -14.133 1 97.06 456 GLU A N 1
ATOM 3530 C CA . GLU A 1 456 ? 13.008 -33.156 -14.242 1 97.06 456 GLU A CA 1
ATOM 3531 C C . GLU A 1 456 ? 13.273 -33.844 -12.898 1 97.06 456 GLU A C 1
ATOM 3533 O O . GLU A 1 456 ? 13.508 -35.062 -12.836 1 97.06 456 GLU A O 1
ATOM 3538 N N . THR A 1 457 ? 13.188 -33.094 -11.898 1 96.38 457 THR A N 1
ATOM 3539 C CA . THR A 1 457 ? 13.461 -33.594 -10.562 1 96.38 457 THR A CA 1
ATOM 3540 C C . THR A 1 457 ? 12.414 -34.625 -10.156 1 96.38 457 THR A C 1
ATOM 3542 O O . THR A 1 457 ? 12.719 -35.594 -9.43 1 96.38 457 THR A O 1
ATOM 3545 N N . ARG A 1 458 ? 11.188 -34.469 -10.664 1 96.38 458 ARG A N 1
ATOM 3546 C CA . ARG A 1 458 ? 10.086 -35.344 -10.289 1 96.38 458 ARG A CA 1
ATOM 3547 C C . ARG A 1 458 ? 10.336 -36.781 -10.758 1 96.38 458 ARG A C 1
ATOM 3549 O O . ARG A 1 458 ? 9.734 -37.719 -10.234 1 96.38 458 ARG A O 1
ATOM 3556 N N . ILE A 1 459 ? 11.281 -36.969 -11.688 1 97.12 459 ILE A N 1
ATOM 3557 C CA . ILE A 1 459 ? 11.5 -38.312 -12.203 1 97.12 459 ILE A CA 1
ATOM 3558 C C . ILE A 1 459 ? 12.945 -38.75 -11.953 1 97.12 459 ILE A C 1
ATOM 3560 O O . ILE A 1 459 ? 13.43 -39.719 -12.547 1 97.12 459 ILE A O 1
ATOM 3564 N N . ARG A 1 460 ? 13.609 -38.094 -11.125 1 95.31 460 ARG A N 1
ATOM 3565 C CA . ARG A 1 460 ? 15.008 -38.406 -10.836 1 95.31 460 ARG A CA 1
ATOM 3566 C C . ARG A 1 460 ? 15.156 -39.781 -10.242 1 95.31 460 ARG A C 1
ATOM 3568 O O . ARG A 1 460 ? 16.188 -40.438 -10.414 1 95.31 460 ARG A O 1
ATOM 3575 N N . SER A 1 461 ? 14.141 -40.219 -9.523 1 94.19 461 SER A N 1
ATOM 3576 C CA . SER A 1 461 ? 14.172 -41.531 -8.898 1 94.19 461 SER A CA 1
ATOM 3577 C C . SER A 1 461 ? 14.031 -42.656 -9.938 1 94.19 461 SER A C 1
ATOM 3579 O O . SER A 1 461 ? 14.188 -43.812 -9.617 1 94.19 461 SER A O 1
ATOM 3581 N N . MET A 1 462 ? 13.75 -42.344 -11.195 1 95.94 462 MET A N 1
ATOM 3582 C CA . MET A 1 462 ? 13.656 -43.281 -12.32 1 95.94 462 MET A CA 1
ATOM 3583 C C . MET A 1 462 ? 14.766 -43 -13.336 1 95.94 462 MET A C 1
ATOM 3585 O O . MET A 1 462 ? 14.516 -42.438 -14.398 1 95.94 462 MET A O 1
ATOM 3589 N N . PRO A 1 463 ? 15.906 -43.562 -13.109 1 95.69 463 PRO A N 1
ATOM 3590 C CA . PRO A 1 463 ? 17.078 -43.188 -13.906 1 95.69 463 PRO A CA 1
ATOM 3591 C C . PRO A 1 463 ? 16.922 -43.562 -15.375 1 95.69 463 PRO A C 1
ATOM 3593 O O . PRO A 1 463 ? 17.594 -42.969 -16.234 1 95.69 463 PRO A O 1
ATOM 3596 N N . GLU A 1 464 ? 16.078 -44.469 -15.711 1 97.12 464 GLU A N 1
ATOM 3597 C CA . GLU A 1 464 ? 15.898 -44.906 -17.094 1 97.12 464 GLU A CA 1
ATOM 3598 C C . GLU A 1 464 ? 15 -43.969 -17.875 1 97.12 464 GLU A C 1
ATOM 3600 O O . GLU A 1 464 ? 14.945 -44 -19.094 1 97.12 464 GLU A O 1
ATOM 3605 N N . ALA A 1 465 ? 14.305 -43.125 -17.188 1 98.25 465 ALA A N 1
ATOM 3606 C CA . ALA A 1 465 ? 13.375 -42.188 -17.828 1 98.25 465 ALA A CA 1
ATOM 3607 C C . ALA A 1 465 ? 13.984 -40.812 -17.953 1 98.25 465 ALA A C 1
ATOM 3609 O O . ALA A 1 465 ? 14.68 -40.344 -17.047 1 98.25 465 ALA A O 1
ATOM 3610 N N . HIS A 1 466 ? 13.719 -40.156 -19.078 1 98.38 466 HIS A N 1
ATOM 3611 C CA . HIS A 1 466 ? 14.266 -38.812 -19.312 1 98.38 466 HIS A CA 1
ATOM 3612 C C . HIS A 1 466 ? 13.203 -37.875 -19.906 1 98.38 466 HIS A C 1
ATOM 3614 O O . HIS A 1 466 ? 12.297 -38.344 -20.609 1 98.38 466 HIS A O 1
ATOM 3620 N N . LEU A 1 467 ? 13.312 -36.625 -19.578 1 98.5 467 LEU A N 1
ATOM 3621 C CA . LEU A 1 467 ? 12.461 -35.562 -20.125 1 98.5 467 LEU A CA 1
ATOM 3622 C C . LEU A 1 467 ? 13.281 -34.562 -20.938 1 98.5 467 LEU A C 1
ATOM 3624 O O . LEU A 1 467 ? 14.281 -34.031 -20.453 1 98.5 467 LEU A O 1
ATOM 3628 N N . HIS A 1 468 ? 12.945 -34.344 -22.172 1 98.31 468 HIS A N 1
ATOM 3629 C CA . HIS A 1 468 ? 13.562 -33.344 -23.047 1 98.31 468 HIS A CA 1
ATOM 3630 C C . HIS A 1 468 ? 12.586 -32.25 -23.391 1 98.31 468 HIS A C 1
ATOM 3632 O O . HIS A 1 468 ? 11.539 -32.5 -23.984 1 98.31 468 HIS A O 1
ATOM 3638 N N . LEU A 1 469 ? 12.945 -30.984 -23.062 1 98 469 LEU A N 1
ATOM 3639 C CA . LEU A 1 469 ? 12.031 -29.859 -23.25 1 98 469 LEU A CA 1
ATOM 3640 C C . LEU A 1 469 ? 12.555 -28.938 -24.344 1 98 469 LEU A C 1
ATOM 3642 O O . LEU A 1 469 ? 13.766 -28.766 -24.5 1 98 469 LEU A O 1
ATOM 3646 N N . LEU A 1 470 ? 11.688 -28.406 -25.172 1 97.94 470 LEU A N 1
ATOM 3647 C CA . LEU A 1 470 ? 11.914 -27.328 -26.109 1 97.94 470 LEU A CA 1
ATOM 3648 C C . LEU A 1 470 ? 11.172 -26.062 -25.688 1 97.94 470 LEU A C 1
ATOM 3650 O O . LEU A 1 470 ? 9.938 -26.078 -25.578 1 97.94 470 LEU A O 1
ATOM 3654 N N . THR A 1 471 ? 11.875 -25 -25.438 1 96.62 471 THR A N 1
ATOM 3655 C CA . THR A 1 471 ? 11.219 -23.766 -25.016 1 96.62 471 THR A CA 1
ATOM 3656 C C . THR A 1 471 ? 11.531 -22.625 -25.984 1 96.62 471 THR A C 1
ATOM 3658 O O . THR A 1 471 ? 10.875 -21.578 -25.969 1 96.62 471 THR A O 1
ATOM 3661 N N . ASP A 1 472 ? 12.477 -22.906 -26.906 1 96.56 472 ASP A N 1
ATOM 3662 C CA . ASP A 1 472 ? 12.852 -21.891 -27.891 1 96.56 472 ASP A CA 1
ATOM 3663 C C . ASP A 1 472 ? 11.781 -21.75 -28.969 1 96.56 472 ASP A C 1
ATOM 3665 O O . ASP A 1 472 ? 11.305 -22.766 -29.5 1 96.56 472 ASP A O 1
ATOM 3669 N N . ARG A 1 473 ? 11.453 -20.547 -29.375 1 97 473 ARG A N 1
ATOM 3670 C CA . ARG A 1 473 ? 10.367 -20.281 -30.312 1 97 473 ARG A CA 1
ATOM 3671 C C . ARG A 1 473 ? 10.695 -20.844 -31.688 1 97 473 ARG A C 1
ATOM 3673 O O . ARG A 1 473 ? 9.812 -21.344 -32.406 1 97 473 ARG A O 1
ATOM 3680 N N . ALA A 1 474 ? 11.914 -20.703 -32.094 1 97.5 474 ALA A N 1
ATOM 3681 C CA . ALA A 1 474 ? 12.32 -21.234 -33.375 1 97.5 474 ALA A CA 1
ATOM 3682 C C . ALA A 1 474 ? 12.203 -22.75 -33.438 1 97.5 474 ALA A C 1
ATOM 3684 O O . ALA A 1 474 ? 11.781 -23.312 -34.438 1 97.5 474 ALA A O 1
ATOM 3685 N N . GLN A 1 475 ? 12.578 -23.344 -32.406 1 98.06 475 GLN A N 1
ATOM 3686 C CA . GLN A 1 475 ? 12.461 -24.797 -32.312 1 98.06 475 GLN A CA 1
ATOM 3687 C C . GLN A 1 475 ? 11 -25.234 -32.312 1 98.06 475 GLN A C 1
ATOM 3689 O O . GLN A 1 475 ? 10.648 -26.25 -32.938 1 98.06 475 GLN A O 1
ATOM 3694 N N . LEU A 1 476 ? 10.18 -24.5 -31.656 1 98.38 476 LEU A N 1
ATOM 3695 C CA . LEU A 1 476 ? 8.766 -24.828 -31.609 1 98.38 476 LEU A CA 1
ATOM 3696 C C . LEU A 1 476 ? 8.141 -24.672 -33 1 98.38 476 LEU A C 1
ATOM 3698 O O . LEU A 1 476 ? 7.25 -25.438 -33.375 1 98.38 476 LEU A O 1
ATOM 3702 N N . ARG A 1 477 ? 8.555 -23.688 -33.781 1 98.19 477 ARG A N 1
ATOM 3703 C CA . ARG A 1 477 ? 8.078 -23.531 -35.156 1 98.19 477 ARG A CA 1
ATOM 3704 C C . ARG A 1 477 ? 8.453 -24.734 -36 1 98.19 477 ARG A C 1
ATOM 3706 O O . ARG A 1 477 ? 7.641 -25.219 -36.812 1 98.19 477 ARG A O 1
ATOM 3713 N N . LYS A 1 478 ? 9.672 -25.125 -35.844 1 98.44 478 LYS A N 1
ATOM 3714 C CA . LYS A 1 478 ? 10.125 -26.312 -36.594 1 98.44 478 LYS A CA 1
ATOM 3715 C C . LY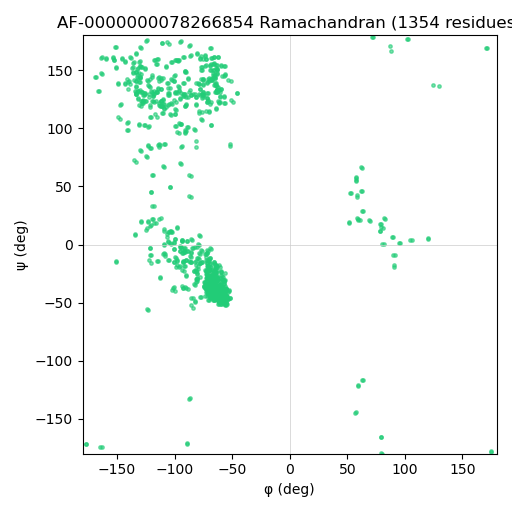S A 1 478 ? 9.344 -27.547 -36.156 1 98.44 478 LYS A C 1
ATOM 3717 O O . LYS A 1 478 ? 8.992 -28.391 -37 1 98.44 478 LYS A O 1
ATOM 3722 N N . LEU A 1 479 ? 9.133 -27.625 -34.906 1 98.62 479 LEU A N 1
ATOM 3723 C CA . LEU A 1 479 ? 8.367 -28.781 -34.406 1 98.62 479 LEU A CA 1
ATOM 3724 C C . LEU A 1 479 ? 6.941 -28.75 -34.938 1 98.62 479 LEU A C 1
ATOM 3726 O O . LEU A 1 479 ? 6.359 -29.797 -35.219 1 98.62 479 LEU A O 1
ATOM 3730 N N . ALA A 1 480 ? 6.367 -27.562 -35.031 1 98.56 480 ALA A N 1
ATOM 3731 C CA . ALA A 1 480 ? 5.023 -27.438 -35.562 1 98.56 480 ALA A CA 1
ATOM 3732 C C . ALA A 1 480 ? 4.938 -28.016 -36.969 1 98.56 480 ALA A C 1
ATOM 3734 O O . ALA A 1 480 ? 3.943 -28.656 -37.312 1 98.56 480 ALA A O 1
ATOM 3735 N N . LYS A 1 481 ? 5.941 -27.812 -37.719 1 98 481 LYS A N 1
ATOM 3736 C CA . LYS A 1 481 ? 5.992 -28.375 -39.062 1 98 481 LYS A CA 1
ATOM 3737 C C . LYS A 1 481 ? 6.051 -29.891 -39.031 1 98 481 LYS A C 1
ATOM 3739 O O . 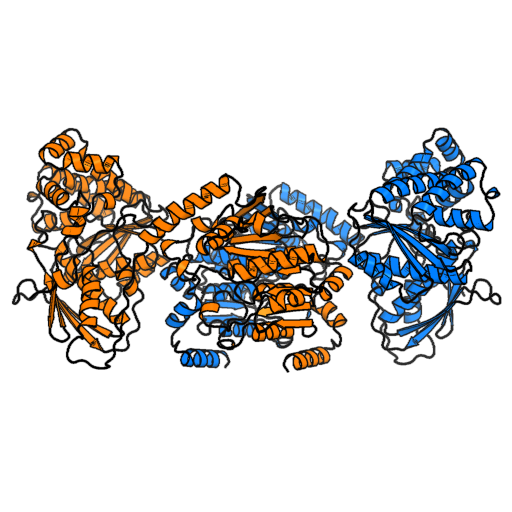LYS A 1 481 ? 5.402 -30.562 -39.844 1 98 481 LYS A O 1
ATOM 3744 N N . VAL A 1 482 ? 6.871 -30.359 -38.156 1 98.19 482 VAL A N 1
ATOM 3745 C CA . VAL A 1 482 ? 7.004 -31.797 -37.969 1 98.19 482 VAL A CA 1
ATOM 3746 C C . VAL A 1 482 ? 5.645 -32.406 -37.625 1 98.19 482 VAL A C 1
ATOM 3748 O O . VAL A 1 482 ? 5.242 -33.406 -38.219 1 98.19 482 VAL A O 1
ATOM 3751 N N . ILE A 1 483 ? 4.953 -31.812 -36.719 1 98 483 ILE A N 1
ATOM 3752 C CA . ILE A 1 483 ? 3.664 -32.312 -36.25 1 98 483 ILE A CA 1
ATOM 3753 C C . ILE A 1 483 ? 2.631 -32.188 -37.375 1 98 483 ILE A C 1
ATOM 3755 O O . ILE A 1 483 ? 1.795 -33.094 -37.531 1 98 483 ILE A O 1
ATOM 3759 N N . TYR A 1 484 ? 2.68 -31.125 -38.125 1 97.44 484 TYR A N 1
ATOM 3760 C CA . TYR A 1 484 ? 1.795 -30.969 -39.281 1 97.44 484 TYR A CA 1
ATOM 3761 C C . TYR A 1 484 ? 1.932 -32.125 -40.219 1 97.44 484 TYR A C 1
ATOM 3763 O O . TYR A 1 484 ? 0.933 -32.75 -40.625 1 97.44 484 TYR A O 1
ATOM 3771 N N . LEU A 1 485 ? 3.133 -32.469 -40.594 1 96.94 485 LEU A N 1
ATOM 3772 C CA . LEU A 1 485 ? 3.395 -33.531 -41.531 1 96.94 485 LEU A CA 1
ATOM 3773 C C . LEU A 1 485 ? 2.938 -34.906 -41 1 96.94 485 LEU A C 1
ATOM 3775 O O . LEU A 1 485 ? 2.307 -35.688 -41.719 1 96.94 485 LEU A O 1
ATOM 3779 N N . ALA A 1 486 ? 3.254 -35.125 -39.781 1 96.44 486 ALA A N 1
ATOM 3780 C CA . ALA A 1 486 ? 2.891 -36.406 -39.188 1 96.44 486 ALA A CA 1
ATOM 3781 C C . ALA A 1 486 ? 1.376 -36.562 -39.031 1 96.44 486 ALA A C 1
ATOM 3783 O O . ALA A 1 486 ? 0.816 -37.625 -39.281 1 96.44 486 ALA A O 1
ATOM 3784 N N . ASP A 1 487 ? 0.701 -35.5 -38.688 1 95.38 487 ASP A N 1
ATOM 3785 C CA . ASP A 1 487 ? -0.727 -35.562 -38.406 1 95.38 487 ASP A CA 1
ATOM 3786 C C . ASP A 1 487 ? -1.554 -35.625 -39.688 1 95.38 487 ASP A C 1
ATOM 3788 O O . ASP A 1 487 ? -2.744 -35.938 -39.656 1 95.38 487 ASP A O 1
ATOM 3792 N N . ARG A 1 488 ? -0.97 -35.312 -40.781 1 95.19 488 ARG A N 1
ATOM 3793 C CA . ARG A 1 488 ? -1.642 -35.531 -42.062 1 95.19 488 ARG A CA 1
ATOM 3794 C C . ARG A 1 488 ? -2.006 -37 -42.25 1 95.19 488 ARG A C 1
ATOM 3796 O O . ARG A 1 488 ? -3.041 -37.312 -42.844 1 95.19 488 ARG A O 1
ATOM 3803 N N . ILE A 1 489 ? -1.128 -37.781 -41.781 1 96.19 489 ILE A N 1
ATOM 3804 C CA . ILE A 1 489 ? -1.307 -39.219 -41.969 1 96.19 489 ILE A CA 1
ATOM 3805 C C . ILE A 1 489 ? -2.576 -39.656 -41.25 1 96.19 489 ILE A C 1
ATOM 3807 O O . ILE A 1 489 ? -3.25 -40.594 -41.688 1 96.19 489 ILE A O 1
ATOM 3811 N N . ARG A 1 490 ? -2.959 -39 -40.188 1 92 490 ARG A N 1
ATOM 3812 C CA . ARG A 1 490 ? -4.113 -39.375 -39.375 1 92 490 ARG A CA 1
ATOM 3813 C C . ARG A 1 490 ? -5.398 -39.312 -40.188 1 92 490 ARG A C 1
ATOM 3815 O O . ARG A 1 490 ? -6.309 -40.125 -40 1 92 490 ARG A O 1
ATOM 3822 N N . THR A 1 491 ? -5.512 -38.344 -41.125 1 92.81 491 THR A N 1
ATOM 3823 C CA . THR A 1 491 ? -6.719 -38.188 -41.906 1 92.81 491 THR A CA 1
ATOM 3824 C C . THR A 1 491 ? -6.578 -38.906 -43.25 1 92.81 491 THR A C 1
ATOM 3826 O O . THR A 1 491 ? -7.578 -39.25 -43.906 1 92.81 491 THR A O 1
ATOM 3829 N N . GLU A 1 492 ? -5.371 -39.188 -43.656 1 95.94 492 GLU A N 1
ATOM 3830 C CA . GLU A 1 492 ? -5.129 -39.781 -44.969 1 95.94 492 GLU A CA 1
ATOM 3831 C C . GLU A 1 492 ? -5.102 -41.281 -44.906 1 95.94 492 GLU A C 1
ATOM 3833 O O . GLU A 1 492 ? -5.23 -41.969 -45.938 1 95.94 492 GLU A O 1
ATOM 3838 N N . HIS A 1 493 ? -4.836 -41.781 -43.75 1 95.5 493 HIS A N 1
ATOM 3839 C CA . HIS A 1 493 ? -4.836 -43.219 -43.531 1 95.5 493 HIS A CA 1
ATOM 3840 C C . HIS A 1 493 ? -6.215 -43.719 -43.094 1 95.5 493 HIS A C 1
ATOM 3842 O O . HIS A 1 493 ? -6.703 -43.344 -42.031 1 95.5 493 HIS A O 1
ATOM 3848 N N . GLN A 1 494 ? -6.812 -44.625 -43.875 1 95.5 494 GLN A N 1
ATOM 3849 C CA . GLN A 1 494 ? -8.188 -45.062 -43.656 1 95.5 494 GLN A CA 1
ATOM 3850 C C . GLN A 1 494 ? -8.359 -45.656 -42.25 1 95.5 494 GLN A C 1
ATOM 3852 O O . GLN A 1 494 ? -9.305 -45.312 -41.531 1 95.5 494 GLN A O 1
ATOM 3857 N N . GLY A 1 495 ? -7.508 -46.531 -41.875 1 95.62 495 GLY A N 1
ATOM 3858 C CA . GLY A 1 495 ? -7.598 -47.188 -40.562 1 95.62 495 GLY A CA 1
ATOM 3859 C C . GLY A 1 495 ? -7.539 -46.219 -39.406 1 95.62 495 GLY A C 1
ATOM 3860 O O . GLY A 1 495 ? -8.281 -46.344 -38.438 1 95.62 495 GLY A O 1
ATOM 3861 N N . LEU A 1 496 ? -6.645 -45.281 -39.531 1 95.62 496 LEU A N 1
ATOM 3862 C CA . LEU A 1 496 ? -6.496 -44.312 -38.5 1 95.62 496 LEU A CA 1
ATOM 3863 C C . LEU A 1 496 ? -7.723 -43.406 -38.406 1 95.62 496 LEU A C 1
ATOM 3865 O O . LEU A 1 496 ? -8.188 -43.062 -37.312 1 95.62 496 LEU A O 1
ATOM 3869 N N . HIS A 1 497 ? -8.234 -42.969 -39.531 1 95.5 497 HIS A N 1
ATOM 3870 C CA . HIS A 1 497 ? -9.422 -42.125 -39.562 1 95.5 497 HIS A CA 1
ATOM 3871 C C . HIS A 1 497 ? -10.625 -42.844 -38.969 1 95.5 497 HIS A C 1
ATOM 3873 O O . HIS A 1 497 ? -11.352 -42.281 -38.156 1 95.5 497 HIS A O 1
ATOM 3879 N N . GLU A 1 498 ? -10.797 -44.062 -39.344 1 96.19 498 GLU A N 1
ATOM 3880 C CA . GLU A 1 498 ? -11.938 -44.812 -38.875 1 96.19 498 GLU A CA 1
ATOM 3881 C C . GLU A 1 498 ? -11.836 -45.062 -37.375 1 96.19 498 GLU A C 1
ATOM 3883 O O . GLU A 1 498 ? -12.836 -45 -36.656 1 96.19 498 GLU A O 1
ATOM 3888 N N . HIS A 1 499 ? -10.68 -45.344 -36.938 1 95.31 499 HIS A N 1
ATOM 3889 C CA . HIS A 1 499 ? -10.484 -45.5 -35.5 1 95.31 499 HIS A CA 1
ATOM 3890 C C . HIS A 1 499 ? -10.812 -44.188 -34.781 1 95.31 499 HIS A C 1
ATOM 3892 O O . HIS A 1 499 ? -11.539 -44.219 -33.781 1 95.31 499 HIS A O 1
ATOM 3898 N N . PHE A 1 500 ? -10.297 -43.125 -35.25 1 94.12 500 PHE A N 1
ATOM 3899 C CA . PHE A 1 500 ? -10.5 -41.844 -34.625 1 94.12 500 PHE A CA 1
ATOM 3900 C C . PHE A 1 500 ? -11.984 -41.5 -34.531 1 94.12 500 PHE A C 1
ATOM 3902 O O . PHE A 1 500 ? -12.477 -41.094 -33.469 1 94.12 500 PHE A O 1
ATOM 3909 N N . THR A 1 501 ? -12.664 -41.656 -35.594 1 95.31 501 THR A N 1
ATOM 3910 C CA . THR A 1 501 ? -14.086 -41.312 -35.625 1 95.31 501 THR A CA 1
ATOM 3911 C C . THR A 1 501 ? -14.883 -42.25 -34.719 1 95.31 501 THR A C 1
ATOM 3913 O O . THR A 1 501 ? -15.883 -41.844 -34.125 1 95.31 501 THR A O 1
ATOM 3916 N N . SER A 1 502 ? -14.391 -43.438 -34.625 1 95.38 502 SER A N 1
ATOM 3917 C CA . SER A 1 502 ? -15.07 -44.375 -33.719 1 95.38 502 SER A CA 1
ATOM 3918 C C . SER A 1 502 ? -14.898 -43.969 -32.281 1 95.38 502 SER A C 1
ATOM 3920 O O . SER A 1 502 ? -15.695 -44.375 -31.406 1 95.38 502 SER A O 1
ATOM 3922 N N . MET A 1 503 ? -13.906 -43.25 -31.984 1 95.94 503 MET A N 1
ATOM 3923 C CA . MET A 1 503 ? -13.617 -42.844 -30.609 1 95.94 503 MET A CA 1
ATOM 3924 C C . MET A 1 503 ? -14.25 -41.5 -30.266 1 95.94 503 MET A C 1
ATOM 3926 O O . MET A 1 503 ? -14.344 -41.125 -29.109 1 95.94 503 MET A O 1
ATOM 3930 N N . ILE A 1 504 ? -14.68 -40.781 -31.25 1 96.31 504 ILE A N 1
ATOM 3931 C CA . ILE A 1 504 ? -15.375 -39.531 -31 1 96.31 504 ILE A CA 1
ATOM 3932 C C . ILE A 1 504 ? -16.812 -39.812 -30.578 1 96.31 504 ILE A C 1
ATOM 3934 O O . ILE A 1 504 ? -17.5 -40.625 -31.203 1 96.31 504 ILE A O 1
ATOM 3938 N N . ARG A 1 505 ? -17.188 -39.25 -29.531 1 96.62 505 ARG A N 1
ATOM 3939 C CA . ARG A 1 505 ? -18.594 -39.281 -29.125 1 96.62 505 ARG A CA 1
ATOM 3940 C C . ARG A 1 505 ? -19.344 -38.031 -29.609 1 96.62 505 ARG A C 1
ATOM 3942 O O . ARG A 1 505 ? -19.266 -37 -28.984 1 96.62 505 ARG A O 1
ATOM 3949 N N . PHE A 1 506 ? -20.109 -38.219 -30.625 1 93.62 506 PHE A N 1
ATOM 3950 C CA . PHE A 1 506 ? -20.719 -37.094 -31.328 1 93.62 506 PHE A CA 1
ATOM 3951 C C . PHE A 1 506 ? -21.969 -36.625 -30.594 1 93.62 506 PHE A C 1
ATOM 3953 O O . PHE A 1 506 ? -22.469 -35.531 -30.844 1 93.62 506 PHE A O 1
ATOM 3960 N N . ASN A 1 507 ? -22.469 -37.438 -29.75 1 90.88 507 ASN A N 1
ATOM 3961 C CA . ASN A 1 507 ? -23.594 -37.031 -28.906 1 90.88 507 ASN A CA 1
ATOM 3962 C C . ASN A 1 507 ? -23.344 -37.312 -27.438 1 90.88 507 ASN A C 1
ATOM 3964 O O . ASN A 1 507 ? -22.672 -38.312 -27.109 1 90.88 507 ASN A O 1
ATOM 3968 N N . MET A 1 508 ? -23.844 -36.5 -26.625 1 89.12 508 MET A N 1
ATOM 3969 C CA . MET A 1 508 ? -23.562 -36.594 -25.188 1 89.12 508 MET A CA 1
ATOM 3970 C C . MET A 1 508 ? -24.172 -37.844 -24.594 1 89.12 508 MET A C 1
ATOM 3972 O O . MET A 1 508 ? -23.625 -38.406 -23.641 1 89.12 508 MET A O 1
ATOM 3976 N N . LYS A 1 509 ? -25.234 -38.25 -25.062 1 93.5 509 LYS A N 1
ATOM 3977 C CA . LYS A 1 509 ? -25.844 -39.5 -24.578 1 93.5 509 LYS A CA 1
ATOM 3978 C C . LYS A 1 509 ? -24.922 -40.688 -24.766 1 93.5 509 LYS A C 1
ATOM 3980 O O . LYS A 1 509 ? -24.766 -41.5 -23.859 1 93.5 509 LYS A O 1
ATOM 3985 N N . GLU A 1 510 ? -24.359 -40.719 -25.969 1 93.75 510 GLU A N 1
ATOM 3986 C CA . GLU A 1 510 ? -23.391 -41.781 -26.234 1 93.75 510 GLU A CA 1
ATOM 3987 C C . GLU A 1 510 ? -22.188 -41.688 -25.312 1 93.75 510 GLU A C 1
ATOM 3989 O O . GLU A 1 510 ? -21.688 -42.719 -24.828 1 93.75 510 GLU A O 1
ATOM 3994 N N . ALA A 1 511 ? -21.719 -40.531 -25.125 1 94.25 511 ALA A N 1
ATOM 3995 C CA . ALA A 1 511 ? -20.562 -40.312 -24.25 1 94.25 511 ALA A CA 1
ATOM 3996 C C . ALA A 1 511 ? -20.844 -40.781 -22.844 1 94.25 511 ALA A C 1
ATOM 3998 O O . ALA A 1 511 ? -20 -41.438 -22.219 1 94.25 511 ALA A O 1
ATOM 3999 N N . GLU A 1 512 ? -22.016 -40.562 -22.297 1 93.69 512 GLU A N 1
ATOM 4000 C CA . GLU A 1 512 ? -22.391 -40.938 -20.938 1 93.69 512 GLU A CA 1
ATOM 4001 C C . GLU A 1 512 ? -22.609 -42.438 -20.812 1 93.69 512 GLU A C 1
ATOM 4003 O O . GLU A 1 512 ? -22.344 -43.031 -19.766 1 93.69 512 GLU A O 1
ATOM 4008 N N . GLN A 1 513 ? -23.062 -42.969 -21.859 1 93.81 513 GLN A N 1
ATOM 4009 C CA . GLN A 1 513 ? -23.312 -44.406 -21.859 1 93.81 513 GLN A CA 1
ATOM 4010 C C . GLN A 1 513 ? -22 -45.188 -21.922 1 93.81 513 GLN A C 1
ATOM 4012 O O . GLN A 1 513 ? -21.812 -46.156 -21.172 1 93.81 513 GLN A O 1
ATOM 4017 N N . ARG A 1 514 ? -21.078 -44.812 -22.75 1 93.94 514 ARG A N 1
ATOM 4018 C CA . ARG A 1 514 ? -19.859 -45.562 -22.969 1 93.94 514 ARG A CA 1
ATOM 4019 C C . ARG A 1 514 ? -18.766 -45.156 -22 1 93.94 514 ARG A C 1
ATOM 4021 O O . ARG A 1 514 ? -17.938 -45.969 -21.594 1 93.94 514 ARG A O 1
ATOM 4028 N N . ARG A 1 515 ? -18.688 -43.812 -21.688 1 96.25 515 ARG A N 1
ATOM 4029 C CA . ARG A 1 515 ? -17.781 -43.219 -20.719 1 96.25 515 ARG A CA 1
ATOM 4030 C C . ARG A 1 515 ? -16.328 -43.469 -21.109 1 96.25 515 ARG A C 1
ATOM 4032 O O . ARG A 1 515 ? -15.469 -43.656 -20.25 1 96.25 515 ARG A O 1
ATOM 4039 N N . ASP A 1 516 ? -16.078 -43.75 -22.375 1 95.81 516 ASP A N 1
ATOM 4040 C CA . ASP A 1 516 ? -14.773 -43.75 -23.031 1 95.81 516 ASP A CA 1
ATOM 4041 C C . ASP A 1 516 ? -14.766 -42.844 -24.25 1 95.81 516 ASP A C 1
ATOM 4043 O O . ASP A 1 516 ? -15.75 -42.156 -24.516 1 95.81 516 ASP A O 1
ATOM 4047 N N . GLY A 1 517 ? -13.609 -42.719 -24.828 1 96.62 517 GLY A N 1
ATOM 4048 C CA . GLY A 1 517 ? -13.539 -41.875 -26.031 1 96.62 517 GLY A CA 1
ATOM 4049 C C . GLY A 1 517 ? -13.484 -40.375 -25.719 1 96.62 517 GLY A C 1
ATOM 4050 O O . GLY A 1 517 ? -13.094 -40 -24.609 1 96.62 517 GLY A O 1
ATOM 4051 N N . LEU A 1 518 ? -13.742 -39.656 -26.828 1 96.62 518 LEU A N 1
ATOM 4052 C CA . LEU A 1 518 ? -13.602 -38.188 -26.75 1 96.62 518 LEU A CA 1
ATOM 4053 C C . LEU A 1 518 ? -14.922 -37.5 -27.094 1 96.62 518 LEU A C 1
ATOM 4055 O O . LEU A 1 518 ? -15.352 -37.5 -28.25 1 96.62 518 LEU A O 1
ATOM 4059 N N . PRO A 1 519 ? -15.547 -36.906 -26.031 1 95.25 519 PRO A N 1
ATOM 4060 C CA . PRO A 1 519 ? -16.656 -36.031 -26.438 1 95.25 519 PRO A CA 1
ATOM 4061 C C . PRO A 1 519 ? -16.266 -35.031 -27.516 1 95.25 519 PRO A C 1
ATOM 4063 O O . PRO A 1 519 ? -15.172 -34.469 -27.453 1 95.25 519 PRO A O 1
ATOM 4066 N N . LEU A 1 520 ? -17.172 -34.812 -28.438 1 94.56 520 LEU A N 1
ATOM 4067 C CA . LEU A 1 520 ? -16.891 -33.938 -29.562 1 94.56 520 LEU A CA 1
ATOM 4068 C C . LEU A 1 520 ? -16.391 -32.594 -29.109 1 94.56 520 LEU A C 1
ATOM 4070 O O . LEU A 1 520 ? -15.414 -32.062 -29.656 1 94.56 520 LEU A O 1
ATOM 4074 N N . LYS A 1 521 ? -16.922 -32 -28.047 1 92.44 521 LYS A N 1
ATOM 4075 C CA . LYS A 1 521 ? -16.578 -30.672 -27.562 1 92.44 521 LYS A CA 1
ATOM 4076 C C . LYS A 1 521 ? -15.203 -30.656 -26.891 1 92.44 521 LYS A C 1
ATOM 4078 O O . LYS A 1 521 ? -14.578 -29.594 -26.766 1 92.44 521 LYS A O 1
ATOM 4083 N N . ASN A 1 522 ? -14.75 -31.812 -26.438 1 94 522 ASN A N 1
ATOM 4084 C CA . ASN A 1 522 ? -13.438 -31.938 -25.812 1 94 522 ASN A CA 1
ATOM 4085 C C . ASN A 1 522 ? -12.32 -31.641 -26.797 1 94 522 ASN A C 1
ATOM 4087 O O . ASN A 1 522 ? -11.211 -31.266 -26.406 1 94 522 ASN A O 1
ATOM 4091 N N . LEU A 1 523 ? -12.586 -31.719 -28.094 1 93.56 523 LEU A N 1
ATOM 4092 C CA . LEU A 1 523 ? -11.578 -31.516 -29.125 1 93.56 523 LEU A CA 1
ATOM 4093 C C . LEU A 1 523 ? -11.32 -30.047 -29.375 1 93.56 523 LEU A C 1
ATOM 4095 O O . LEU A 1 523 ? -10.336 -29.672 -30.016 1 93.56 523 LEU A O 1
ATOM 4099 N N . GLU A 1 524 ? -12.148 -29.188 -28.844 1 91.19 524 GLU A N 1
ATOM 4100 C CA . GLU A 1 524 ? -11.969 -27.734 -28.891 1 91.19 524 GLU A CA 1
ATOM 4101 C C . GLU A 1 524 ? -11.742 -27.25 -30.328 1 91.19 524 GLU A C 1
ATOM 4103 O O . GLU A 1 524 ? -10.812 -26.484 -30.578 1 91.19 524 GLU A O 1
ATOM 4108 N N . ALA A 1 525 ? -12.539 -27.766 -31.266 1 89.75 525 ALA A N 1
ATOM 4109 C CA . ALA A 1 525 ? -12.383 -27.406 -32.656 1 89.75 525 ALA A CA 1
ATOM 4110 C C . ALA A 1 525 ? -13.328 -26.281 -33.062 1 89.75 525 ALA A C 1
ATOM 4112 O O . ALA A 1 525 ? -13.336 -25.844 -34.219 1 89.75 525 ALA A O 1
ATOM 4113 N N . GLY A 1 526 ? -14.109 -25.812 -32.25 1 89 526 GLY A N 1
ATOM 4114 C CA . GLY A 1 526 ? -15.102 -24.797 -32.562 1 89 526 GLY A CA 1
ATOM 4115 C C . GLY A 1 526 ? -16.25 -25.328 -33.406 1 89 526 GLY A C 1
ATOM 4116 O O . GLY A 1 526 ? -16.25 -26.484 -33.812 1 89 526 GLY A O 1
ATOM 4117 N N . LEU A 1 527 ? -17.188 -24.469 -33.688 1 90.38 527 LEU A N 1
ATOM 4118 C CA . LEU A 1 527 ? -18.375 -24.875 -34.406 1 90.38 527 LEU A CA 1
ATOM 4119 C C . LEU A 1 527 ? -18.016 -25.344 -35.812 1 90.38 527 LEU A C 1
ATOM 4121 O O . LEU A 1 527 ? -18.5 -26.406 -36.25 1 90.38 527 LEU A O 1
ATOM 4125 N N . PRO A 1 528 ? -17.203 -24.625 -36.469 1 91.5 528 PRO A N 1
ATOM 4126 C CA . PRO A 1 528 ? -16.844 -25.094 -37.812 1 91.5 528 PRO A CA 1
ATOM 4127 C C . PRO A 1 528 ? -16.094 -26.422 -37.781 1 91.5 528 PRO A C 1
ATOM 4129 O O . PRO A 1 528 ? -16.312 -27.281 -38.656 1 91.5 528 PRO A O 1
ATOM 4132 N N . GLY A 1 529 ? -15.219 -26.594 -36.844 1 91.5 529 GLY A N 1
ATOM 4133 C CA . GLY A 1 529 ? -14.484 -27.844 -36.719 1 91.5 529 GLY A CA 1
ATOM 4134 C C . GLY A 1 529 ? -15.375 -29.016 -36.375 1 91.5 529 GLY A C 1
ATOM 4135 O O . GLY A 1 529 ? -15.172 -30.125 -36.875 1 91.5 529 GLY A O 1
ATOM 4136 N N . GLU A 1 530 ? -16.281 -28.766 -35.562 1 92.75 530 GLU A N 1
ATOM 4137 C CA . GLU A 1 530 ? -17.234 -29.828 -35.188 1 92.75 530 GLU A CA 1
ATOM 4138 C C . GLU A 1 530 ? -18.047 -30.266 -36.406 1 92.75 530 GLU A C 1
ATOM 4140 O O . GLU A 1 530 ? -18.297 -31.453 -36.594 1 92.75 530 GLU A O 1
ATOM 4145 N N . ALA A 1 531 ? -18.484 -29.281 -37.156 1 93.75 531 ALA A N 1
ATOM 4146 C CA . ALA A 1 531 ? -19.234 -29.578 -38.375 1 93.75 531 ALA A CA 1
ATOM 4147 C C . ALA A 1 531 ? -18.391 -30.391 -39.344 1 93.75 531 ALA A C 1
ATOM 4149 O O . ALA A 1 531 ? -18.875 -31.328 -39.969 1 93.75 531 ALA A O 1
ATOM 4150 N N . PHE A 1 532 ? -17.234 -30.031 -39.469 1 93.5 532 PHE A N 1
ATOM 4151 C CA . PHE A 1 532 ? -16.297 -30.719 -40.344 1 93.5 532 PHE A CA 1
ATOM 4152 C C . PHE A 1 532 ? -16.141 -32.188 -39.938 1 93.5 532 PHE A C 1
ATOM 4154 O O . PHE A 1 532 ? -16.188 -33.062 -40.781 1 93.5 532 PHE A O 1
ATOM 4161 N N . LEU A 1 533 ? -15.953 -32.375 -38.656 1 92.69 533 LEU A N 1
ATOM 4162 C CA . LEU A 1 533 ? -15.75 -33.719 -38.156 1 92.69 533 LEU A CA 1
ATOM 4163 C C . LEU A 1 533 ? -17 -34.562 -38.344 1 92.69 533 LEU A C 1
ATOM 4165 O O . LEU A 1 533 ? -16.891 -35.781 -38.656 1 92.69 533 LEU A O 1
ATOM 4169 N N . ARG A 1 534 ? -18.156 -34 -38.219 1 94.38 534 ARG A N 1
ATOM 4170 C CA . ARG A 1 534 ? -19.406 -34.719 -38.469 1 94.38 534 ARG A CA 1
ATOM 4171 C C . ARG A 1 534 ? -19.547 -35.094 -39.938 1 94.38 534 ARG A C 1
ATOM 4173 O O . ARG A 1 534 ? -19.969 -36.188 -40.25 1 94.38 534 ARG A O 1
ATOM 4180 N N . LEU A 1 535 ? -19.172 -34.156 -40.719 1 94.44 535 LEU A N 1
ATOM 4181 C CA . LEU A 1 535 ? -19.344 -34.344 -42.156 1 94.44 535 LEU A CA 1
ATOM 4182 C C . LEU A 1 535 ? -18.359 -35.375 -42.719 1 94.44 535 LEU A C 1
ATOM 4184 O O . LEU A 1 535 ? -18.656 -36.094 -43.656 1 94.44 535 LEU A O 1
ATOM 4188 N N . THR A 1 536 ? -17.234 -35.469 -42.125 1 94.88 536 THR A N 1
ATOM 4189 C CA . THR A 1 536 ? -16.172 -36.312 -42.656 1 94.88 536 THR A CA 1
ATOM 4190 C C . THR A 1 536 ? -16.078 -37.625 -41.875 1 94.88 536 THR A C 1
ATOM 4192 O O . THR A 1 536 ? -15.102 -38.375 -42 1 94.88 536 THR A O 1
ATOM 4195 N N . LYS A 1 537 ? -17 -37.875 -41.094 1 94.62 537 LYS A N 1
ATOM 4196 C CA . LYS A 1 537 ? -17.016 -39.094 -40.312 1 94.62 537 LYS A CA 1
ATOM 4197 C C . LYS A 1 537 ? -16.875 -40.312 -41.188 1 94.62 537 LYS A C 1
ATOM 4199 O O . LYS A 1 537 ? -16.047 -41.188 -40.938 1 94.62 537 LYS A O 1
ATOM 4204 N N . PRO A 1 538 ? -17.625 -40.406 -42.344 1 96.19 538 PRO A N 1
ATOM 4205 C CA . PRO A 1 538 ? -17.438 -41.562 -43.219 1 96.19 538 PRO A CA 1
ATOM 4206 C C . PRO A 1 538 ? -16.156 -41.438 -44.062 1 96.19 538 PRO A C 1
ATOM 4208 O O . PRO A 1 538 ? -15.836 -40.375 -44.562 1 96.19 538 PRO A O 1
ATOM 4211 N N . TRP A 1 539 ? -15.516 -42.531 -44.25 1 95.75 539 TRP A N 1
ATOM 4212 C CA . TRP A 1 539 ? -14.234 -42.531 -44.938 1 95.75 539 TRP A CA 1
ATOM 4213 C C . TRP A 1 539 ? -14.375 -41.969 -46.344 1 95.75 539 TRP A C 1
ATOM 4215 O O . TRP A 1 539 ? -13.531 -41.188 -46.781 1 95.75 539 TRP A O 1
ATOM 4225 N N . PRO A 1 540 ? -15.414 -42.281 -47.094 1 96.69 540 PRO A N 1
ATOM 4226 C CA . PRO A 1 540 ? -15.523 -41.688 -48.438 1 96.69 540 PRO A CA 1
ATOM 4227 C C . PRO A 1 540 ? -15.539 -40.156 -48.438 1 96.69 540 PRO A C 1
ATOM 4229 O O . PRO A 1 540 ? -14.961 -39.531 -49.312 1 96.69 540 PRO A O 1
ATOM 4232 N N . ALA A 1 541 ? -16.188 -39.688 -47.469 1 96.88 541 ALA A N 1
ATOM 4233 C CA . ALA A 1 541 ? -16.219 -38.219 -47.344 1 96.88 541 ALA A CA 1
ATOM 4234 C C . ALA A 1 541 ? -14.836 -37.656 -47.031 1 96.88 541 ALA A C 1
ATOM 4236 O O . ALA A 1 541 ? -14.422 -36.656 -47.625 1 96.88 541 ALA A O 1
ATOM 4237 N N . MET A 1 542 ? -14.172 -38.312 -46.188 1 95.69 542 MET A N 1
ATOM 4238 C CA . MET A 1 542 ? -12.828 -37.875 -45.812 1 95.69 542 MET A CA 1
ATOM 4239 C C . MET A 1 542 ? -11.867 -38.031 -47 1 95.69 542 MET A C 1
ATOM 4241 O O . MET A 1 542 ? -10.977 -37.188 -47.188 1 95.69 542 MET A O 1
ATOM 4245 N N . ARG A 1 543 ? -12.047 -39.062 -47.688 1 95.19 543 ARG A N 1
ATOM 4246 C CA . ARG A 1 543 ? -11.219 -39.281 -48.875 1 95.19 543 ARG A CA 1
ATOM 4247 C C . ARG A 1 543 ? -11.359 -38.125 -49.875 1 95.19 543 ARG A C 1
ATOM 4249 O O . ARG A 1 543 ? -10.367 -37.688 -50.438 1 95.19 543 ARG A O 1
ATOM 4256 N N . VAL A 1 544 ? -12.547 -37.719 -50.031 1 95.94 544 VAL A N 1
ATOM 4257 C CA . VAL A 1 544 ? -12.805 -36.594 -50.938 1 95.94 544 VAL A CA 1
ATOM 4258 C C . VAL A 1 544 ? -12.164 -35.312 -50.375 1 95.94 544 VAL A C 1
ATOM 4260 O O . VAL A 1 544 ? -11.531 -34.562 -51.094 1 95.94 544 VAL A O 1
ATOM 4263 N N . ALA A 1 545 ? -12.438 -35.156 -49.094 1 95.38 545 ALA A N 1
ATOM 4264 C CA . ALA A 1 545 ? -11.859 -34 -48.438 1 95.38 545 ALA A CA 1
ATOM 4265 C C . ALA A 1 545 ? -10.344 -33.969 -48.594 1 95.38 545 ALA A C 1
ATOM 4267 O O . ALA A 1 545 ? -9.75 -32.906 -48.812 1 95.38 545 ALA A O 1
ATOM 4268 N N . ASN A 1 546 ? -9.711 -35.094 -48.406 1 94.31 546 ASN A N 1
ATOM 4269 C CA . ASN A 1 546 ? -8.266 -35.219 -48.594 1 94.31 546 ASN A CA 1
ATOM 4270 C C . ASN A 1 546 ? -7.855 -34.906 -50.031 1 94.31 546 ASN A C 1
ATOM 4272 O O . ASN A 1 546 ? -6.801 -34.312 -50.281 1 94.31 546 ASN A O 1
ATOM 4276 N N . GLY A 1 547 ? -8.625 -35.312 -50.969 1 93.88 547 GLY A N 1
ATOM 4277 C CA . GLY A 1 547 ? -8.359 -35.094 -52.375 1 93.88 547 GLY A CA 1
ATOM 4278 C C . GLY A 1 547 ? -8.281 -33.625 -52.75 1 93.88 547 GLY A C 1
ATOM 4279 O O . GLY A 1 547 ? -7.484 -33.219 -53.594 1 93.88 547 GLY A O 1
ATOM 4280 N N . ILE A 1 548 ? -9.047 -32.875 -52.031 1 94.19 548 ILE A N 1
ATOM 4281 C CA . ILE A 1 548 ? -9.047 -31.453 -52.375 1 94.19 548 ILE A CA 1
ATOM 4282 C C . ILE A 1 548 ? -8.227 -30.688 -51.344 1 94.19 548 ILE A C 1
ATOM 4284 O O . ILE A 1 548 ? -8.258 -29.453 -51.281 1 94.19 548 ILE A O 1
ATOM 4288 N N . GLY A 1 549 ? -7.672 -31.312 -50.406 1 90.94 549 GLY A N 1
ATOM 4289 C CA . GLY A 1 549 ? -6.723 -30.719 -49.469 1 90.94 549 GLY A CA 1
ATOM 4290 C C . GLY A 1 549 ? -7.359 -30.25 -48.188 1 90.94 549 GLY A C 1
ATOM 4291 O O . GLY A 1 549 ? -6.672 -29.734 -47.312 1 90.94 549 GLY A O 1
ATOM 4292 N N . LEU A 1 550 ? -8.617 -30.422 -48 1 89.81 550 LEU A N 1
ATOM 4293 C CA . LEU A 1 550 ? -9.336 -29.953 -46.812 1 89.81 550 LEU A CA 1
ATOM 4294 C C . LEU A 1 550 ? -8.984 -30.781 -45.594 1 89.81 550 LEU A C 1
ATOM 4296 O O . LEU A 1 550 ? -9.094 -30.297 -44.469 1 89.81 550 LEU A O 1
ATOM 4300 N N . GLY A 1 551 ? -8.594 -31.969 -45.75 1 89 551 GLY A N 1
ATOM 4301 C CA . GLY A 1 551 ? -8.164 -32.812 -44.625 1 89 551 GLY A CA 1
ATOM 4302 C C . GLY A 1 551 ? -6.965 -32.25 -43.906 1 89 551 GLY A C 1
ATOM 4303 O O . GLY A 1 551 ? -6.754 -32.562 -42.719 1 89 551 GLY A O 1
ATOM 4304 N N . ARG A 1 552 ? -6.242 -31.359 -44.5 1 90.69 552 ARG A N 1
ATOM 4305 C CA . ARG A 1 552 ? -5.031 -30.781 -43.938 1 90.69 552 ARG A CA 1
ATOM 4306 C C . ARG A 1 552 ? -5.375 -29.812 -42.812 1 90.69 552 ARG A C 1
ATOM 4308 O O . ARG A 1 552 ? -4.508 -29.469 -42 1 90.69 552 ARG A O 1
ATOM 4315 N N . LEU A 1 553 ? -6.617 -29.469 -42.719 1 89.44 553 LEU A N 1
ATOM 4316 C CA . LEU A 1 553 ? -7.051 -28.547 -41.656 1 89.44 553 LEU A CA 1
ATOM 4317 C C . LEU A 1 553 ? -6.875 -29.172 -40.281 1 89.44 553 LEU A C 1
ATOM 4319 O O . LEU A 1 553 ? -6.586 -28.469 -39.312 1 89.44 553 LEU A O 1
ATOM 4323 N N . VAL A 1 554 ? -7.008 -30.391 -40.156 1 89.56 554 VAL A N 1
ATOM 4324 C CA . VAL A 1 554 ? -6.82 -31.094 -38.906 1 89.56 554 VAL A CA 1
ATOM 4325 C C . VAL A 1 554 ? -5.352 -31.047 -38.5 1 89.56 554 VAL A C 1
ATOM 4327 O O . VAL A 1 554 ? -5.039 -30.75 -37.344 1 89.56 554 VAL A O 1
ATOM 4330 N N . ALA A 1 555 ? -4.504 -31.297 -39.438 1 92.94 555 ALA A N 1
ATOM 4331 C CA . ALA A 1 555 ? -3.068 -31.234 -39.188 1 92.94 555 ALA A CA 1
ATOM 4332 C C . ALA A 1 555 ? -2.637 -29.812 -38.844 1 92.94 555 ALA A C 1
ATOM 4334 O O . ALA A 1 555 ? -1.757 -29.609 -38 1 92.94 555 ALA A O 1
ATOM 4335 N N . LEU A 1 556 ? -3.225 -28.859 -39.5 1 93.5 556 LEU A N 1
ATOM 4336 C CA . LEU A 1 556 ? -2.908 -27.453 -39.25 1 93.5 556 LEU A CA 1
ATOM 4337 C C . LEU A 1 556 ? -3.314 -27.062 -37.812 1 93.5 556 LEU A C 1
ATOM 4339 O O . LEU A 1 556 ? -2.633 -26.25 -37.188 1 93.5 556 LEU A O 1
ATOM 4343 N N . HIS A 1 557 ? -4.41 -27.578 -37.375 1 93.06 557 HIS A N 1
ATOM 4344 C CA . HIS A 1 557 ? -4.871 -27.312 -36.031 1 93.06 557 HIS A CA 1
ATOM 4345 C C . HIS A 1 557 ? -3.863 -27.812 -35 1 93.06 557 HIS A C 1
ATOM 4347 O O . HIS A 1 557 ? -3.59 -27.141 -34 1 93.06 557 HIS A O 1
ATOM 4353 N N . SER A 1 558 ? -3.307 -28.953 -35.219 1 94.94 558 SER A N 1
ATOM 4354 C CA . SER A 1 558 ? -2.293 -29.5 -34.312 1 94.94 558 SER A CA 1
ATOM 4355 C C . SER A 1 558 ? -1.026 -28.656 -34.312 1 94.94 558 SER A C 1
ATOM 4357 O O . SER A 1 558 ? -0.447 -28.391 -33.281 1 94.94 558 SER A O 1
ATOM 4359 N N . ALA A 1 559 ? -0.618 -28.266 -35.5 1 97.06 559 ALA A N 1
ATOM 4360 C CA . ALA A 1 559 ? 0.566 -27.422 -35.625 1 97.06 559 ALA A CA 1
ATOM 4361 C C . ALA A 1 559 ? 0.368 -26.094 -34.875 1 97.06 559 ALA A C 1
ATOM 4363 O O . ALA A 1 559 ? 1.288 -25.594 -34.219 1 97.06 559 ALA A O 1
ATOM 4364 N N . GLN A 1 560 ? -0.81 -25.578 -35.031 1 96.31 560 GLN A N 1
ATOM 4365 C CA . GLN A 1 560 ? -1.128 -24.328 -34.344 1 96.31 560 GLN A CA 1
ATOM 4366 C C . GLN A 1 560 ? -1.065 -24.516 -32.812 1 96.31 560 GLN A C 1
ATOM 4368 O O . GLN A 1 560 ? -0.687 -23.578 -32.094 1 96.31 560 GLN A O 1
ATOM 4373 N N . GLY A 1 561 ? -1.464 -25.656 -32.375 1 96.69 561 GLY A N 1
ATOM 4374 C CA . GLY A 1 561 ? -1.334 -25.953 -30.953 1 96.69 561 GLY A CA 1
ATOM 4375 C C . GLY A 1 561 ? 0.089 -25.828 -30.438 1 96.69 561 GLY A C 1
ATOM 4376 O O . GLY A 1 561 ? 0.323 -25.234 -29.391 1 96.69 561 GLY A O 1
ATOM 4377 N N . ILE A 1 562 ? 1.021 -26.344 -31.203 1 97.75 562 ILE A N 1
ATOM 4378 C CA . ILE A 1 562 ? 2.43 -26.266 -30.828 1 97.75 562 ILE A CA 1
ATOM 4379 C C . ILE A 1 562 ? 2.873 -24.797 -30.812 1 97.75 562 ILE A C 1
ATOM 4381 O O . ILE A 1 562 ? 3.588 -24.375 -29.906 1 97.75 562 ILE A O 1
ATOM 4385 N N . LEU A 1 563 ? 2.4 -24.047 -31.75 1 97.62 563 LEU A N 1
ATOM 4386 C CA . LEU A 1 563 ? 2.82 -22.656 -31.891 1 97.62 563 LEU A CA 1
ATOM 4387 C C . LEU A 1 563 ? 2.281 -21.812 -30.734 1 97.62 563 LEU A C 1
ATOM 4389 O O . LEU A 1 563 ? 2.861 -20.766 -30.406 1 97.62 563 LEU A O 1
ATOM 4393 N N . THR A 1 564 ? 1.179 -22.266 -30.203 1 97.06 564 THR A N 1
ATOM 4394 C CA . THR A 1 564 ? 0.573 -21.531 -29.094 1 97.06 564 THR A CA 1
ATOM 4395 C C . THR A 1 564 ? 0.847 -22.25 -27.766 1 97.06 564 THR A C 1
ATOM 4397 O O . THR A 1 564 ? -0.085 -22.578 -27.031 1 97.06 564 THR A O 1
ATOM 4400 N N . SER A 1 565 ? 2.01 -22.578 -27.531 1 97.88 565 SER A N 1
ATOM 4401 C CA . SER A 1 565 ? 2.467 -23.234 -26.312 1 97.88 565 SER A CA 1
ATOM 4402 C C . SER A 1 565 ? 3.768 -22.609 -25.812 1 97.88 565 SER A C 1
ATOM 4404 O O . SER A 1 565 ? 4.523 -22.016 -26.578 1 97.88 565 SER A O 1
ATOM 4406 N N . GLY A 1 566 ? 3.963 -22.703 -24.531 1 97.31 566 GLY A N 1
ATOM 4407 C CA . GLY A 1 566 ? 5.199 -22.203 -23.953 1 97.31 566 GLY A CA 1
ATOM 4408 C C . GLY A 1 566 ? 6.355 -23.172 -24.078 1 97.31 566 GLY A C 1
ATOM 4409 O O . GLY A 1 566 ? 7.52 -22.781 -23.984 1 97.31 566 GLY A O 1
ATOM 4410 N N . ALA A 1 567 ? 6.012 -24.422 -24.234 1 98.44 567 ALA A N 1
ATOM 4411 C CA . ALA A 1 567 ? 7.02 -25.469 -24.391 1 98.44 567 ALA A CA 1
ATOM 4412 C C . ALA A 1 567 ? 6.426 -26.719 -25.031 1 98.44 567 ALA A C 1
ATOM 4414 O O . ALA A 1 567 ? 5.203 -26.875 -25.094 1 98.44 567 ALA A O 1
ATOM 4415 N N . ALA A 1 568 ? 7.305 -27.516 -25.562 1 98.38 568 ALA A N 1
ATOM 4416 C CA . ALA A 1 568 ? 7.023 -28.906 -25.922 1 98.38 568 ALA A CA 1
ATOM 4417 C C . ALA A 1 568 ? 8.031 -29.844 -25.281 1 98.38 568 ALA A C 1
ATOM 4419 O O . ALA A 1 568 ? 9.148 -29.438 -24.938 1 98.38 568 ALA A O 1
ATOM 4420 N N . GLY A 1 569 ? 7.574 -31.047 -25.047 1 98.06 569 GLY A N 1
ATOM 4421 C CA . GLY A 1 569 ? 8.477 -32 -24.406 1 98.06 569 GLY A CA 1
ATOM 4422 C C . GLY A 1 569 ? 8.312 -33.406 -24.922 1 98.06 569 GLY A C 1
ATOM 4423 O O . GLY A 1 569 ? 7.281 -33.75 -25.5 1 98.06 569 GLY A O 1
ATOM 4424 N N . MET A 1 570 ? 9.352 -34.156 -24.734 1 98.31 570 MET A N 1
ATOM 4425 C CA . MET A 1 570 ? 9.352 -35.562 -25.078 1 98.31 570 MET A CA 1
ATOM 4426 C C . MET A 1 570 ? 9.852 -36.406 -23.891 1 98.31 570 MET A C 1
ATOM 4428 O O . MET A 1 570 ? 10.922 -36.156 -23.344 1 98.31 570 MET A O 1
ATOM 4432 N N . VAL A 1 571 ? 9.047 -37.312 -23.5 1 98.62 571 VAL A N 1
ATOM 4433 C CA . VAL A 1 571 ? 9.438 -38.312 -22.484 1 98.62 571 VAL A CA 1
ATOM 4434 C C . VAL A 1 571 ? 9.977 -39.562 -23.172 1 98.62 571 VAL A C 1
ATOM 4436 O O . VAL A 1 571 ? 9.344 -40.094 -24.078 1 98.62 571 VAL A O 1
ATOM 4439 N N . VAL A 1 572 ? 11.141 -40 -22.734 1 98.62 572 VAL A N 1
ATOM 4440 C CA . VAL A 1 572 ? 11.734 -41.188 -23.312 1 98.62 572 VAL A CA 1
ATOM 4441 C C . VAL A 1 572 ? 12.156 -42.156 -22.203 1 98.62 572 VAL A C 1
ATOM 4443 O O . VAL A 1 572 ? 12.266 -41.75 -21.031 1 98.62 572 VAL A O 1
ATOM 4446 N N . ILE A 1 573 ? 12.281 -43.406 -22.531 1 98.56 573 ILE A N 1
ATOM 4447 C CA . ILE A 1 573 ? 12.703 -44.438 -21.594 1 98.56 573 ILE A CA 1
ATOM 4448 C C . ILE A 1 573 ? 13.797 -45.312 -22.234 1 98.56 573 ILE A C 1
ATOM 4450 O O . ILE A 1 573 ? 13.789 -45.531 -23.453 1 98.56 573 ILE A O 1
ATOM 4454 N N . ASP A 1 574 ? 14.742 -45.75 -21.438 1 98.19 574 ASP A N 1
ATOM 4455 C CA . ASP A 1 574 ? 15.773 -46.625 -21.953 1 98.19 574 ASP A CA 1
ATOM 4456 C C . ASP A 1 574 ? 15.211 -48.031 -22.234 1 98.19 574 ASP A C 1
ATOM 4458 O O . ASP A 1 574 ? 14.656 -48.656 -21.328 1 98.19 574 ASP A O 1
ATOM 4462 N N . GLY A 1 575 ? 15.359 -48.438 -23.469 1 97.38 575 GLY A N 1
ATOM 4463 C CA . GLY A 1 575 ? 14.891 -49.75 -23.844 1 97.38 575 GLY A CA 1
ATOM 4464 C C . GLY A 1 575 ? 13.586 -49.75 -24.609 1 97.38 575 GLY A C 1
ATOM 4465 O O . GLY A 1 575 ? 13.023 -48.656 -24.859 1 97.38 575 GLY A O 1
ATOM 4466 N N . PHE A 1 576 ? 13.133 -51 -25.047 1 96.69 576 PHE A N 1
ATOM 4467 C CA . PHE A 1 576 ? 11.969 -51.094 -25.922 1 96.69 576 PHE A CA 1
ATOM 4468 C C . PHE A 1 576 ? 11.016 -52.188 -25.438 1 96.69 576 PHE A C 1
ATOM 4470 O O . PHE A 1 576 ? 10.023 -52.5 -26.109 1 96.69 576 PHE A O 1
ATOM 4477 N N . GLU A 1 577 ? 11.312 -52.688 -24.297 1 94.62 577 GLU A N 1
ATOM 4478 C CA . GLU A 1 577 ? 10.484 -53.812 -23.812 1 94.62 577 GLU A CA 1
ATOM 4479 C C . GLU A 1 577 ? 9.258 -53.281 -23.062 1 94.62 577 GLU A C 1
ATOM 4481 O O . GLU A 1 577 ? 9.203 -52.094 -22.703 1 94.62 577 GLU A O 1
ATOM 4486 N N . SER A 1 578 ? 8.32 -54.188 -22.938 1 95.19 578 SER A N 1
ATOM 4487 C CA . SER A 1 578 ? 7.094 -53.812 -22.234 1 95.19 578 SER A CA 1
ATOM 4488 C C . SER A 1 578 ? 7.391 -53.25 -20.844 1 95.19 578 SER A C 1
ATOM 4490 O O . SER A 1 578 ? 6.746 -52.281 -20.422 1 95.19 578 SER A O 1
ATOM 4492 N N . ARG A 1 579 ? 8.336 -53.812 -20.172 1 95.19 579 ARG A N 1
ATOM 4493 C CA . ARG A 1 579 ? 8.742 -53.344 -18.859 1 95.19 579 ARG A CA 1
ATOM 4494 C C . ARG A 1 579 ? 9.195 -51.875 -18.938 1 95.19 579 ARG A C 1
ATOM 4496 O O . ARG A 1 579 ? 8.883 -51.062 -18.062 1 95.19 579 ARG A O 1
ATOM 4503 N N . ASP A 1 580 ? 10.016 -51.625 -19.969 1 97 580 ASP A N 1
ATOM 4504 C CA . ASP A 1 580 ? 10.523 -50.25 -20.156 1 97 580 ASP A CA 1
ATOM 4505 C C . ASP A 1 580 ? 9.383 -49.281 -20.375 1 97 580 ASP A C 1
ATOM 4507 O O . ASP A 1 580 ? 9.352 -48.219 -19.75 1 97 580 ASP A O 1
ATOM 4511 N N . PHE A 1 581 ? 8.453 -49.625 -21.156 1 97.69 581 PHE A N 1
ATOM 4512 C CA . PHE A 1 581 ? 7.352 -48.719 -21.469 1 97.69 581 PHE A CA 1
ATOM 4513 C C . PHE A 1 581 ? 6.414 -48.562 -20.281 1 97.69 581 PHE A C 1
ATOM 4515 O O . PHE A 1 581 ? 5.773 -47.531 -20.109 1 97.69 581 PHE A O 1
ATOM 4522 N N . MET A 1 582 ? 6.293 -49.594 -19.391 1 97.38 582 MET A N 1
ATOM 4523 C CA . MET A 1 582 ? 5.578 -49.469 -18.125 1 97.38 582 MET A CA 1
ATOM 4524 C C . MET A 1 582 ? 6.215 -48.375 -17.266 1 97.38 582 MET A C 1
ATOM 4526 O O . MET A 1 582 ? 5.516 -47.531 -16.703 1 97.38 582 MET A O 1
ATOM 4530 N N . LEU A 1 583 ? 7.539 -48.438 -17.203 1 97.44 583 LEU A N 1
ATOM 4531 C CA . LEU A 1 583 ? 8.273 -47.406 -16.453 1 97.44 583 LEU A CA 1
ATOM 4532 C C . LEU A 1 583 ? 8.094 -46.031 -17.094 1 97.44 583 LEU A C 1
ATOM 4534 O O . LEU A 1 583 ? 7.965 -45.031 -16.375 1 97.44 583 LEU A O 1
ATOM 4538 N N . GLY A 1 584 ? 8.148 -46.062 -18.375 1 98.19 584 GLY A N 1
ATOM 4539 C CA . GLY A 1 584 ? 7.879 -44.812 -19.094 1 98.19 584 GLY A CA 1
ATOM 4540 C C . GLY A 1 584 ? 6.527 -44.219 -18.766 1 98.19 584 GLY A C 1
ATOM 4541 O O . GLY A 1 584 ? 6.395 -43 -18.656 1 98.19 584 GLY A O 1
ATOM 4542 N N . GLY A 1 585 ? 5.52 -45.062 -18.656 1 98.44 585 GLY A N 1
ATOM 4543 C CA . GLY A 1 585 ? 4.199 -44.625 -18.266 1 98.44 585 GLY A CA 1
ATOM 4544 C C . GLY A 1 585 ? 4.168 -43.969 -16.875 1 98.44 585 GLY A C 1
ATOM 4545 O O . GLY A 1 585 ? 3.465 -43 -16.656 1 98.44 585 GLY A O 1
ATOM 4546 N N . GLN A 1 586 ? 4.906 -44.562 -15.945 1 98.06 586 GLN A N 1
ATOM 4547 C CA . GLN A 1 586 ? 5.043 -43.969 -14.609 1 98.06 586 GLN A CA 1
ATOM 4548 C C . GLN A 1 586 ? 5.66 -42.562 -14.68 1 98.06 586 GLN A C 1
ATOM 4550 O O . GLN A 1 586 ? 5.145 -41.625 -14.078 1 98.06 586 GLN A O 1
ATOM 4555 N N . ALA A 1 587 ? 6.73 -42.5 -15.398 1 98.56 587 ALA A N 1
ATOM 4556 C CA . ALA A 1 587 ? 7.434 -41.219 -15.531 1 98.56 587 ALA A CA 1
ATOM 4557 C C . ALA A 1 587 ? 6.543 -40.188 -16.188 1 98.56 587 ALA A C 1
ATOM 4559 O O . ALA A 1 587 ? 6.5 -39.031 -15.727 1 98.56 587 ALA A O 1
ATOM 4560 N N . LEU A 1 588 ? 5.879 -40.594 -17.219 1 98.62 588 LEU A N 1
ATOM 4561 C CA . LEU A 1 588 ? 4.977 -39.688 -17.906 1 98.62 588 LEU A CA 1
ATOM 4562 C C . LEU A 1 588 ? 3.914 -39.156 -16.969 1 98.62 588 LEU A C 1
ATOM 4564 O O . LEU A 1 588 ? 3.633 -37.938 -16.969 1 98.62 588 LEU A O 1
ATOM 4568 N N . GLN A 1 589 ? 3.354 -40 -16.234 1 98.62 589 GLN A N 1
ATOM 4569 C CA . GLN A 1 589 ? 2.289 -39.594 -15.32 1 98.62 589 GLN A CA 1
ATOM 4570 C C . GLN A 1 589 ? 2.814 -38.625 -14.258 1 98.62 589 GLN A C 1
ATOM 4572 O O . GLN A 1 589 ? 2.152 -37.625 -13.93 1 98.62 589 GLN A O 1
ATOM 4577 N N . ARG A 1 590 ? 3.955 -38.844 -13.734 1 98.25 590 ARG A N 1
ATOM 4578 C CA . ARG A 1 590 ? 4.559 -37.938 -12.766 1 98.25 590 ARG A CA 1
ATOM 4579 C C . ARG A 1 590 ? 4.781 -36.562 -13.367 1 98.25 590 ARG A C 1
ATOM 4581 O O . ARG A 1 590 ? 4.496 -35.562 -12.734 1 98.25 590 ARG A O 1
ATOM 4588 N N . ILE A 1 591 ? 5.301 -36.562 -14.547 1 98.56 591 ILE A N 1
ATOM 4589 C CA . ILE A 1 591 ? 5.555 -35.281 -15.234 1 98.56 591 ILE A CA 1
ATOM 4590 C C . ILE A 1 591 ? 4.238 -34.562 -15.453 1 98.56 591 ILE A C 1
ATOM 4592 O O . ILE A 1 591 ? 4.152 -33.344 -15.234 1 98.56 591 ILE A O 1
ATOM 4596 N N . TRP A 1 592 ? 3.223 -35.281 -15.883 1 98.69 592 TRP A N 1
ATOM 4597 C CA . TRP A 1 592 ? 1.916 -34.719 -16.172 1 98.69 592 TRP A CA 1
ATOM 4598 C C . TRP A 1 592 ? 1.294 -34.125 -14.898 1 98.69 592 TRP A C 1
ATOM 4600 O O . TRP A 1 592 ? 0.782 -33 -14.906 1 98.69 592 TRP A O 1
ATOM 4610 N N . LEU A 1 593 ? 1.358 -34.844 -13.836 1 98.44 593 LEU A N 1
ATOM 4611 C CA . LEU A 1 593 ? 0.843 -34.375 -12.555 1 98.44 593 LEU A CA 1
ATOM 4612 C C . LEU A 1 593 ? 1.651 -33.188 -12.047 1 98.44 593 LEU A C 1
ATOM 4614 O O . LEU A 1 593 ? 1.098 -32.25 -11.438 1 98.44 593 LEU A O 1
ATOM 4618 N N . ALA A 1 594 ? 2.936 -33.219 -12.266 1 98.25 594 ALA A N 1
ATOM 4619 C CA . ALA A 1 594 ? 3.783 -32.094 -11.883 1 98.25 594 ALA A CA 1
ATOM 4620 C C . ALA A 1 594 ? 3.4 -30.828 -12.648 1 98.25 594 ALA A C 1
ATOM 4622 O O . ALA A 1 594 ? 3.471 -29.719 -12.109 1 98.25 594 ALA A O 1
ATOM 4623 N N . MET A 1 595 ? 3.078 -30.969 -13.922 1 97.94 595 MET A N 1
ATOM 4624 C CA . MET A 1 595 ? 2.621 -29.812 -14.695 1 97.94 595 MET A CA 1
ATOM 4625 C C . MET A 1 595 ? 1.354 -29.219 -14.094 1 97.94 595 MET A C 1
ATOM 4627 O O . MET A 1 595 ? 1.243 -28 -13.953 1 97.94 595 MET A O 1
ATOM 4631 N N . GLU A 1 596 ? 0.453 -30.109 -13.727 1 95.88 596 GLU A N 1
ATOM 4632 C CA . GLU A 1 596 ? -0.744 -29.641 -13.023 1 95.88 596 GLU A CA 1
ATOM 4633 C C . GLU A 1 596 ? -0.385 -28.922 -11.727 1 95.88 596 GLU A C 1
ATOM 4635 O O . GLU A 1 596 ? -1.042 -27.953 -11.344 1 95.88 596 GLU A O 1
ATOM 4640 N N . HIS A 1 597 ? 0.562 -29.5 -11.039 1 96.31 597 HIS A N 1
ATOM 4641 C CA . HIS A 1 597 ? 1.053 -28.938 -9.789 1 96.31 597 HIS A CA 1
ATOM 4642 C C . HIS A 1 597 ? 1.539 -27.5 -9.977 1 96.31 597 HIS A C 1
ATOM 4644 O O . HIS A 1 597 ? 1.413 -26.688 -9.07 1 96.31 597 HIS A O 1
ATOM 4650 N N . HIS A 1 598 ? 2.018 -27.172 -11.109 1 96.5 598 HIS A N 1
ATOM 4651 C CA . HIS A 1 598 ? 2.566 -25.859 -11.422 1 96.5 598 HIS A CA 1
ATOM 4652 C C . HIS A 1 598 ? 1.559 -25 -12.18 1 96.5 598 HIS A C 1
ATOM 4654 O O . HIS A 1 598 ? 1.896 -23.922 -12.664 1 96.5 598 HIS A O 1
ATOM 4660 N N . GLY A 1 599 ? 0.307 -25.516 -12.352 1 93.44 599 GLY A N 1
ATOM 4661 C CA . GLY A 1 599 ? -0.744 -24.781 -13.031 1 93.44 599 GLY A CA 1
ATOM 4662 C C . GLY A 1 599 ? -0.618 -24.812 -14.547 1 93.44 599 GLY A C 1
ATOM 4663 O O . GLY A 1 599 ? -1.181 -23.969 -15.242 1 93.44 599 GLY A O 1
ATOM 4664 N N . LEU A 1 600 ? 0.127 -25.719 -15.078 1 96.56 600 LEU A N 1
ATOM 4665 C CA . LEU A 1 600 ? 0.334 -25.844 -16.516 1 96.56 600 LEU A CA 1
ATOM 4666 C C . LEU A 1 600 ? -0.706 -26.781 -17.125 1 96.56 600 LEU A C 1
ATOM 4668 O O . LEU A 1 600 ? -1.203 -27.688 -16.469 1 96.56 600 LEU A O 1
ATOM 4672 N N . GLN A 1 601 ? -1.019 -26.453 -18.359 1 96.56 601 GLN A N 1
ATOM 4673 C CA . GLN A 1 601 ? -1.86 -27.328 -19.188 1 96.56 601 GLN A CA 1
ATOM 4674 C C . GLN A 1 601 ? -1.015 -28.219 -20.094 1 96.56 601 GLN A C 1
ATOM 4676 O O . GLN A 1 601 ? 0.153 -27.922 -20.344 1 96.56 601 GLN A O 1
ATOM 4681 N N . MET A 1 602 ? -1.663 -29.312 -20.531 1 97.69 602 MET A N 1
ATOM 4682 C CA . MET A 1 602 ? -0.88 -30.266 -21.312 1 97.69 602 MET A CA 1
ATOM 4683 C C . MET A 1 602 ? -1.76 -30.984 -22.328 1 97.69 602 MET A C 1
ATOM 4685 O O . MET A 1 602 ? -2.914 -31.297 -22.047 1 97.69 602 MET A O 1
ATOM 4689 N N . GLN A 1 603 ? -1.182 -31.125 -23.531 1 98 603 GLN A N 1
ATOM 4690 C CA . GLN A 1 603 ? -1.825 -31.906 -24.594 1 98 603 GLN A CA 1
ATOM 4691 C C . GLN A 1 603 ? -0.844 -32.875 -25.234 1 98 603 GLN A C 1
ATOM 4693 O O . GLN A 1 603 ? 0.233 -32.5 -25.672 1 98 603 GLN A O 1
ATOM 4698 N N . PRO A 1 604 ? -1.159 -34.188 -25.281 1 97.69 604 PRO A N 1
ATOM 4699 C CA . PRO A 1 604 ? -0.328 -35.156 -26 1 97.69 604 PRO A CA 1
ATOM 4700 C C . PRO A 1 604 ? -0.27 -34.875 -27.516 1 97.69 604 PRO A C 1
ATOM 4702 O O . PRO A 1 604 ? -1.291 -34.562 -28.125 1 97.69 604 PRO A O 1
ATOM 4705 N N . MET A 1 605 ? 0.886 -34.906 -28.031 1 95.31 605 MET A N 1
ATOM 4706 C CA . MET A 1 605 ? 1.162 -34.844 -29.453 1 95.31 605 MET A CA 1
ATOM 4707 C C . MET A 1 605 ? 1.89 -36.094 -29.938 1 95.31 605 MET A C 1
ATOM 4709 O O . MET A 1 605 ? 2.953 -36.031 -30.547 1 95.31 605 MET A O 1
ATOM 4713 N N . THR A 1 606 ? 1.308 -37.219 -29.781 1 86.31 606 THR A N 1
ATOM 4714 C CA . THR A 1 606 ? 2.127 -38.438 -29.688 1 86.31 606 THR A CA 1
ATOM 4715 C C . THR A 1 606 ? 1.965 -39.281 -30.953 1 86.31 606 THR A C 1
ATOM 4717 O O . THR A 1 606 ? 2.445 -40.438 -31 1 86.31 606 THR A O 1
ATOM 4720 N N . ALA A 1 607 ? 1.389 -38.844 -32.031 1 93 607 ALA A N 1
ATOM 4721 C CA . ALA A 1 607 ? 1.369 -39.594 -33.281 1 93 607 ALA A CA 1
ATOM 4722 C C . ALA A 1 607 ? 2.785 -39.906 -33.75 1 93 607 ALA A C 1
ATOM 4724 O O . ALA A 1 607 ? 3.09 -41.031 -34.156 1 93 607 ALA A O 1
ATOM 4725 N N . VAL A 1 608 ? 3.576 -38.969 -33.656 1 96.19 608 VAL A N 1
ATOM 4726 C CA . VAL A 1 608 ? 4.93 -39.031 -34.188 1 96.19 608 VAL A CA 1
ATOM 4727 C C . VAL A 1 608 ? 5.723 -40.094 -33.438 1 96.19 608 VAL A C 1
ATOM 4729 O O . VAL A 1 608 ? 6.496 -40.844 -34.031 1 96.19 608 VAL A O 1
ATOM 4732 N N . THR A 1 609 ? 5.57 -40.25 -32.188 1 97.62 609 THR A N 1
ATOM 4733 C CA . THR A 1 609 ? 6.324 -41.219 -31.391 1 97.62 609 THR A CA 1
ATOM 4734 C C . THR A 1 609 ? 5.867 -42.656 -31.719 1 97.62 609 THR A C 1
ATOM 4736 O O . THR A 1 609 ? 6.688 -43.562 -31.828 1 97.62 609 THR A O 1
ATOM 4739 N N . LEU A 1 610 ? 4.637 -42.812 -31.906 1 97 610 LEU A N 1
ATOM 4740 C CA . LEU A 1 610 ? 4.094 -44.125 -32.219 1 97 610 LEU A CA 1
ATOM 4741 C C . LEU A 1 610 ? 4.43 -44.531 -33.625 1 97 610 LEU A C 1
ATOM 4743 O O . LEU A 1 610 ? 4.703 -45.719 -33.906 1 97 610 LEU A O 1
ATOM 4747 N N . PHE A 1 611 ? 4.418 -43.594 -34.562 1 97.88 611 PHE A N 1
ATOM 4748 C CA . PHE A 1 611 ? 4.852 -43.844 -35.906 1 97.88 611 PHE A CA 1
ATOM 4749 C C . PHE A 1 611 ? 6.32 -44.281 -35.938 1 97.88 611 PHE A C 1
ATOM 4751 O O . PHE A 1 611 ? 6.707 -45.156 -36.719 1 97.88 611 PHE A O 1
ATOM 4758 N N . TRP A 1 612 ? 7.078 -43.625 -35.156 1 97.94 612 TRP A N 1
ATOM 4759 C CA . TRP A 1 612 ? 8.492 -43.969 -35.125 1 97.94 612 TRP A CA 1
ATOM 4760 C C . TRP A 1 612 ? 8.695 -45.406 -34.656 1 97.94 612 TRP A C 1
ATOM 4762 O O . TRP A 1 612 ? 9.484 -46.156 -35.25 1 97.94 612 TRP A O 1
ATOM 4772 N N . LEU A 1 613 ? 8.016 -45.781 -33.594 1 97.56 613 LEU A N 1
ATOM 4773 C CA . LEU A 1 613 ? 8.148 -47.125 -33.094 1 97.56 613 LEU A CA 1
ATOM 4774 C C . LEU A 1 613 ? 7.73 -48.156 -34.156 1 97.56 613 LEU A C 1
ATOM 4776 O O . LEU A 1 613 ? 8.383 -49.188 -34.312 1 97.56 613 LEU A O 1
ATOM 4780 N N . ARG A 1 614 ? 6.633 -47.906 -34.844 1 97.19 614 ARG A N 1
ATOM 4781 C CA . ARG A 1 614 ? 6.223 -48.812 -35.906 1 97.19 614 ARG A CA 1
ATOM 4782 C C . ARG A 1 614 ? 7.27 -48.875 -37.031 1 97.19 614 ARG A C 1
ATOM 4784 O O . ARG A 1 614 ? 7.566 -49.938 -37.562 1 97.19 614 ARG A O 1
ATOM 4791 N N . TRP A 1 615 ? 7.77 -47.688 -37.375 1 97.38 615 TRP A N 1
ATOM 4792 C CA . TRP A 1 615 ? 8.828 -47.594 -38.375 1 97.38 615 TRP A CA 1
ATOM 4793 C C . TRP A 1 615 ? 10.031 -48.438 -38 1 97.38 615 TRP A C 1
ATOM 4795 O O . TRP A 1 615 ? 10.602 -49.156 -38.812 1 97.38 615 TRP A O 1
ATOM 4805 N N . LEU A 1 616 ? 10.398 -48.375 -36.781 1 96.56 616 LEU A N 1
ATOM 4806 C CA . LEU A 1 616 ? 11.555 -49.094 -36.25 1 96.56 616 LEU A CA 1
ATOM 4807 C C . LEU A 1 616 ? 11.312 -50.594 -36.25 1 96.56 616 LEU A C 1
ATOM 4809 O O . LEU A 1 616 ? 12.195 -51.375 -36.625 1 96.56 616 LEU A O 1
ATOM 4813 N N . TRP A 1 617 ? 10.133 -51.031 -35.875 1 96.75 617 TRP A N 1
ATOM 4814 C CA . TRP A 1 617 ? 9.883 -52.438 -35.625 1 96.75 617 TRP A CA 1
ATOM 4815 C C . TRP A 1 617 ? 9.359 -53.125 -36.875 1 96.75 617 TRP A C 1
ATOM 4817 O O . TRP A 1 617 ? 9.664 -54.312 -37.094 1 96.75 617 TRP A O 1
ATOM 4827 N N . GLU A 1 618 ? 8.523 -52.406 -37.625 1 96.88 618 GLU A N 1
ATOM 4828 C CA . GLU A 1 618 ? 7.879 -53.062 -38.781 1 96.88 618 GLU A CA 1
ATOM 4829 C C . GLU A 1 618 ? 8.461 -52.531 -40.094 1 96.88 618 GLU A C 1
ATOM 4831 O O . GLU A 1 618 ? 8.109 -53.031 -41.156 1 96.88 618 GLU A O 1
ATOM 4836 N N . GLY A 1 619 ? 9.234 -51.562 -40.031 1 96.12 619 GLY A N 1
ATOM 4837 C CA . GLY A 1 619 ? 9.93 -51.062 -41.188 1 96.12 619 GLY A CA 1
ATOM 4838 C C . GLY A 1 619 ? 9.125 -50.031 -41.969 1 96.12 619 GLY A C 1
ATOM 4839 O O . GLY A 1 619 ? 7.91 -49.906 -41.781 1 96.12 619 GLY A O 1
ATOM 4840 N N . PRO A 1 620 ? 9.695 -49.375 -42.906 1 95.88 620 PRO A N 1
ATOM 4841 C CA . PRO A 1 620 ? 9.031 -48.344 -43.688 1 95.88 620 PRO A CA 1
ATOM 4842 C C . PRO A 1 620 ? 7.879 -48.906 -44.531 1 95.88 620 PRO A C 1
ATOM 4844 O O . PRO A 1 620 ? 6.945 -48.188 -44.875 1 95.88 620 PRO A O 1
ATOM 4847 N N . SER A 1 621 ? 7.957 -50.188 -44.844 1 95.38 621 SER A N 1
ATOM 4848 C CA . SER A 1 621 ? 6.961 -50.812 -45.719 1 95.38 621 SER A CA 1
ATOM 4849 C C . SER A 1 621 ? 5.613 -50.906 -45 1 95.38 621 SER A C 1
ATOM 4851 O O . SER A 1 621 ? 4.598 -51.188 -45.625 1 95.38 621 SER A O 1
ATOM 4853 N N . SER A 1 622 ? 5.645 -50.656 -43.688 1 95.5 622 SER A N 1
ATOM 4854 C CA . SER A 1 622 ? 4.395 -50.656 -42.938 1 95.5 622 SER A CA 1
ATOM 4855 C C . SER A 1 622 ? 3.557 -49.438 -43.25 1 95.5 622 SER A C 1
ATOM 4857 O O . SER A 1 622 ? 2.396 -49.344 -42.844 1 95.5 622 SER A O 1
ATOM 4859 N N . PHE A 1 623 ? 4.105 -48.531 -43.969 1 96.56 623 PHE A N 1
ATOM 4860 C CA . PHE A 1 623 ? 3.412 -47.312 -44.406 1 96.56 623 PHE A CA 1
ATOM 4861 C C . PHE A 1 623 ? 3.285 -47.281 -45.938 1 96.56 623 PHE A C 1
ATOM 4863 O O . PHE A 1 623 ? 4.047 -47.938 -46.625 1 96.56 623 PHE A O 1
ATOM 4870 N N . SER A 1 624 ? 2.305 -46.562 -46.406 1 95.81 624 SER A N 1
ATOM 4871 C CA . SER A 1 624 ? 2.211 -46.344 -47.844 1 95.81 624 SER A CA 1
ATOM 4872 C C . SER A 1 624 ? 3.42 -45.594 -48.375 1 95.81 624 SER A C 1
ATOM 4874 O O . SER A 1 624 ? 4.129 -44.938 -47.625 1 95.81 624 SER A O 1
ATOM 4876 N N . GLU A 1 625 ? 3.648 -45.656 -49.656 1 95.88 625 GLU A N 1
ATOM 4877 C CA . GLU A 1 625 ? 4.785 -44.969 -50.25 1 95.88 625 GLU A CA 1
ATOM 4878 C C . GLU A 1 625 ? 4.727 -43.469 -50 1 95.88 625 GLU A C 1
ATOM 4880 O O . GLU A 1 625 ? 5.742 -42.844 -49.688 1 95.88 625 GLU A O 1
ATOM 4885 N N . LYS A 1 626 ? 3.547 -42.969 -50.125 1 94.94 626 LYS A N 1
ATOM 4886 C CA . LYS A 1 626 ? 3.348 -41.531 -49.875 1 94.94 626 LYS A CA 1
ATOM 4887 C C . LYS A 1 626 ? 3.684 -41.156 -48.438 1 94.94 626 LYS A C 1
ATOM 4889 O O . LYS A 1 626 ? 4.395 -40.188 -48.188 1 94.94 626 LYS A O 1
ATOM 4894 N N . HIS A 1 627 ? 3.191 -41.906 -47.562 1 97.25 627 HIS A N 1
ATOM 4895 C CA . HIS A 1 627 ? 3.398 -41.656 -46.156 1 97.25 627 HIS A CA 1
ATOM 4896 C C . HIS A 1 627 ? 4.844 -41.906 -45.75 1 97.25 627 HIS A C 1
ATOM 4898 O O . HIS A 1 627 ? 5.383 -41.219 -44.875 1 97.25 627 HIS A O 1
ATOM 4904 N N . ARG A 1 628 ? 5.465 -42.812 -46.344 1 97 628 ARG A N 1
ATOM 4905 C CA . ARG A 1 628 ? 6.871 -43.094 -46.094 1 97 628 ARG A CA 1
ATOM 4906 C C . ARG A 1 628 ? 7.738 -41.875 -46.406 1 97 628 ARG A C 1
ATOM 4908 O O . ARG A 1 628 ? 8.617 -41.531 -45.625 1 97 628 ARG A O 1
ATOM 4915 N N . LYS A 1 629 ? 7.473 -41.281 -47.5 1 96.19 629 LYS A N 1
ATOM 4916 C CA . LYS A 1 629 ? 8.234 -40.094 -47.906 1 96.19 629 LYS A CA 1
ATOM 4917 C C . LYS A 1 629 ? 8.047 -38.938 -46.906 1 96.19 629 LYS A C 1
ATOM 4919 O O . LYS A 1 629 ? 9 -38.25 -46.562 1 96.19 629 LYS A O 1
ATOM 4924 N N . LEU A 1 630 ? 6.828 -38.781 -46.5 1 96.19 630 LEU A N 1
ATOM 4925 C CA . LEU A 1 630 ? 6.531 -37.781 -45.5 1 96.19 630 LEU A CA 1
ATOM 4926 C C . LEU A 1 630 ? 7.281 -38.031 -44.188 1 96.19 630 LEU A C 1
ATOM 4928 O O . LEU A 1 630 ? 7.879 -37.125 -43.625 1 96.19 630 LEU A O 1
ATOM 4932 N N . LEU A 1 631 ? 7.273 -39.25 -43.75 1 98 631 LEU A N 1
ATOM 4933 C CA . LEU A 1 631 ? 7.852 -39.625 -42.469 1 98 631 LEU A CA 1
ATOM 4934 C C . LEU A 1 631 ? 9.375 -39.531 -42.5 1 98 631 LEU A C 1
ATOM 4936 O O . LEU A 1 631 ? 10 -39.188 -41.469 1 98 631 LEU A O 1
ATOM 4940 N N . GLU A 1 632 ? 9.977 -39.812 -43.625 1 97.62 632 GLU A N 1
ATOM 4941 C CA . GLU A 1 632 ? 11.422 -39.625 -43.75 1 97.62 632 GLU A CA 1
ATOM 4942 C C . GLU A 1 632 ? 11.844 -38.219 -43.438 1 97.62 632 GLU A C 1
ATOM 4944 O O . GLU A 1 632 ? 12.844 -37.969 -42.75 1 97.62 632 GLU A O 1
ATOM 4949 N N . ARG A 1 633 ? 11.047 -37.312 -43.906 1 97.25 633 ARG A N 1
ATOM 4950 C CA . ARG A 1 633 ? 11.312 -35.906 -43.594 1 97.25 633 ARG A CA 1
ATOM 4951 C C . ARG A 1 633 ? 11.078 -35.625 -42.094 1 97.25 633 ARG A C 1
ATOM 4953 O O . ARG A 1 633 ? 11.836 -34.875 -41.5 1 97.25 633 ARG A O 1
ATOM 4960 N N . VAL A 1 634 ? 10.047 -36.125 -41.594 1 98.12 634 VAL A N 1
ATOM 4961 C CA . VAL A 1 634 ? 9.688 -35.969 -40.188 1 98.12 634 VAL A CA 1
ATOM 4962 C C . VAL A 1 634 ? 10.836 -36.438 -39.312 1 98.12 634 VAL A C 1
ATOM 4964 O O . VAL A 1 634 ? 11.234 -35.75 -38.375 1 98.12 634 VAL A O 1
ATOM 4967 N N . TRP A 1 635 ? 11.406 -37.656 -39.625 1 98.06 635 TRP A N 1
ATOM 4968 C CA . TRP A 1 635 ? 12.461 -38.25 -38.781 1 98.06 635 TRP A CA 1
ATOM 4969 C C . TRP A 1 635 ? 13.711 -37.375 -38.812 1 98.06 635 TRP A C 1
ATOM 4971 O O . TRP A 1 635 ? 14.352 -37.188 -37.75 1 98.06 635 TRP A O 1
ATOM 4981 N N . GLN A 1 636 ? 14.008 -36.812 -39.938 1 97.75 636 GLN A N 1
ATOM 4982 C CA . GLN A 1 636 ? 15.18 -35.938 -40.031 1 97.75 636 GLN A CA 1
ATOM 4983 C C . GLN A 1 636 ? 15.055 -34.719 -39.125 1 97.75 636 GLN A C 1
ATOM 4985 O O . GLN A 1 636 ? 15.961 -34.438 -38.344 1 97.75 636 GLN A O 1
ATOM 4990 N N . ASP A 1 637 ? 13.984 -34.125 -39.188 1 98 637 ASP A N 1
ATOM 4991 C CA . ASP A 1 637 ? 13.766 -32.906 -38.438 1 98 637 ASP A CA 1
ATOM 4992 C C . ASP A 1 637 ? 13.602 -33.219 -36.938 1 98 637 ASP A C 1
ATOM 4994 O O . ASP A 1 637 ? 14.094 -32.469 -36.094 1 98 637 ASP A O 1
ATOM 4998 N N . LEU A 1 638 ? 12.906 -34.25 -36.625 1 98.06 638 LEU A N 1
ATOM 4999 C CA . LEU A 1 638 ? 12.664 -34.625 -35.25 1 98.06 638 LEU A CA 1
ATOM 5000 C C . LEU A 1 638 ? 13.977 -34.938 -34.531 1 98.06 638 LEU A C 1
ATOM 5002 O O . LEU A 1 638 ? 14.195 -34.531 -33.406 1 98.06 638 LEU A O 1
ATOM 5006 N N . LYS A 1 639 ? 14.844 -35.688 -35.156 1 97.88 639 LYS A N 1
ATOM 5007 C CA . LYS A 1 639 ? 16.141 -36.062 -34.594 1 97.88 639 LYS A CA 1
ATOM 5008 C C . LYS A 1 639 ? 17.016 -34.844 -34.375 1 97.88 639 LYS A C 1
ATOM 5010 O O . LYS A 1 639 ? 17.781 -34.781 -33.406 1 97.88 639 LYS A O 1
ATOM 5015 N N . ARG A 1 640 ? 16.859 -33.875 -35.25 1 97.62 640 ARG A N 1
ATOM 5016 C CA . ARG A 1 640 ? 17.625 -32.625 -35.094 1 97.62 640 ARG A CA 1
ATOM 5017 C C . ARG A 1 640 ? 17.109 -31.812 -33.906 1 97.62 640 ARG A C 1
ATOM 5019 O O . ARG A 1 640 ? 17.906 -31.156 -33.219 1 97.62 640 ARG A O 1
ATOM 5026 N N . LEU A 1 641 ? 15.844 -31.797 -33.781 1 98.06 641 LEU A N 1
ATOM 5027 C CA . LEU A 1 641 ? 15.227 -31.031 -32.688 1 98.06 641 LEU A CA 1
ATOM 5028 C C . LEU A 1 641 ? 15.539 -31.656 -31.344 1 98.06 641 LEU A C 1
ATOM 5030 O O . LEU A 1 641 ? 15.789 -30.938 -30.359 1 98.06 641 LEU A O 1
ATOM 5034 N N . PHE A 1 642 ? 15.484 -32.969 -31.281 1 98.06 642 PHE A N 1
ATOM 5035 C CA . PHE A 1 642 ? 15.773 -33.719 -30.047 1 98.06 642 PHE A CA 1
ATOM 5036 C C . PHE A 1 642 ? 17.094 -34.469 -30.172 1 98.06 642 PHE A C 1
ATOM 5038 O O . PHE A 1 642 ? 17.125 -35.688 -30.016 1 98.06 642 PHE A O 1
ATOM 5045 N N . ALA A 1 643 ? 18.141 -33.719 -30.25 1 96.19 643 ALA A N 1
ATOM 5046 C CA . ALA A 1 643 ? 19.469 -34.281 -30.562 1 96.19 643 ALA A CA 1
ATOM 5047 C C . ALA A 1 643 ? 20 -35.125 -29.406 1 96.19 643 ALA A C 1
ATOM 5049 O O . ALA A 1 643 ? 20.844 -36 -29.609 1 96.19 643 ALA A O 1
ATOM 5050 N N . SER A 1 644 ? 19.516 -34.906 -28.25 1 95.62 644 SER A N 1
ATOM 5051 C CA . SER A 1 644 ? 20.016 -35.625 -27.078 1 95.62 644 SER A CA 1
ATOM 5052 C C . SER A 1 644 ? 19.312 -36.969 -26.906 1 95.62 644 SER A C 1
ATOM 5054 O O . SER A 1 644 ? 19.688 -37.75 -26.047 1 95.62 644 SER A O 1
ATOM 5056 N N . VAL A 1 645 ? 18.328 -37.25 -27.672 1 97.56 645 VAL A N 1
ATOM 5057 C CA . VAL A 1 645 ? 17.578 -38.5 -27.594 1 97.56 645 VAL A CA 1
ATOM 5058 C C . VAL A 1 645 ? 18.266 -39.562 -28.469 1 97.56 645 VAL A C 1
ATOM 5060 O O . VAL A 1 645 ? 18.641 -39.281 -29.609 1 97.56 645 VAL A O 1
ATOM 5063 N N . ASP A 1 646 ? 18.484 -40.719 -27.953 1 97.44 646 ASP A N 1
ATOM 5064 C CA . ASP A 1 646 ? 18.953 -41.844 -28.75 1 97.44 646 ASP A CA 1
ATOM 5065 C C . ASP A 1 646 ? 17.781 -42.656 -29.328 1 97.44 646 ASP A C 1
ATOM 5067 O O . ASP A 1 646 ? 17.297 -43.594 -28.719 1 97.44 646 ASP A O 1
ATOM 5071 N N . PHE A 1 647 ? 17.453 -42.406 -30.5 1 96.81 647 PHE A N 1
ATOM 5072 C CA . PHE A 1 647 ? 16.25 -42.906 -31.141 1 96.81 647 PHE A CA 1
ATOM 5073 C C . PHE A 1 647 ? 16.375 -44.406 -31.391 1 96.81 647 PHE A C 1
ATOM 5075 O O . PHE A 1 647 ? 15.383 -45.094 -31.672 1 96.81 647 PHE A O 1
ATOM 5082 N N . GLU A 1 648 ? 17.547 -45 -31.266 1 94.81 648 GLU A N 1
ATOM 5083 C CA . GLU A 1 648 ? 17.75 -46.406 -31.531 1 94.81 648 GLU A CA 1
ATOM 5084 C C . GLU A 1 648 ? 17.781 -47.219 -30.234 1 94.81 648 GLU A C 1
ATOM 5086 O O . GLU A 1 648 ? 17.641 -48.438 -30.25 1 94.81 648 GLU A O 1
ATOM 5091 N N . LYS A 1 649 ? 17.938 -46.5 -29.172 1 96.94 649 LYS A N 1
ATOM 5092 C CA . LYS A 1 649 ? 18.109 -47.219 -27.906 1 96.94 649 LYS A CA 1
ATOM 5093 C C . LYS A 1 649 ? 17.031 -46.812 -26.906 1 96.94 649 LYS A C 1
ATOM 5095 O O . LYS A 1 649 ? 16.828 -47.5 -25.891 1 96.94 649 LYS A O 1
ATOM 5100 N N . GLN A 1 650 ? 16.406 -45.812 -27.234 1 98.12 650 GLN A N 1
ATOM 5101 C CA . GLN A 1 650 ? 15.406 -45.312 -26.297 1 98.12 650 GLN A CA 1
ATOM 5102 C C . GLN A 1 650 ? 14.008 -45.344 -26.906 1 98.12 650 GLN A C 1
ATOM 5104 O O . GLN A 1 650 ? 13.82 -44.969 -28.062 1 98.12 650 GLN A O 1
ATOM 5109 N N . GLY A 1 651 ? 13.062 -45.875 -26.125 1 98.19 651 GLY A N 1
ATOM 5110 C CA . GLY A 1 651 ? 11.664 -45.844 -26.516 1 98.19 651 GLY A CA 1
ATOM 5111 C C . GLY A 1 651 ? 11.031 -44.469 -26.328 1 98.19 651 GLY A C 1
ATOM 5112 O O . GLY A 1 651 ? 11.219 -43.844 -25.297 1 98.19 651 GLY A O 1
ATOM 5113 N N . LEU A 1 652 ? 10.398 -44 -27.359 1 98.25 652 LEU A N 1
ATOM 5114 C CA . LEU A 1 652 ? 9.664 -42.75 -27.266 1 98.25 652 LEU A CA 1
ATOM 5115 C C . LEU A 1 652 ? 8.32 -42.938 -26.578 1 98.25 652 LEU A C 1
ATOM 5117 O O . LEU A 1 652 ? 7.438 -43.625 -27.125 1 98.25 652 LEU A O 1
ATOM 5121 N N . VAL A 1 653 ? 8.18 -42.375 -25.453 1 98.44 653 VAL A N 1
ATOM 5122 C CA . VAL A 1 653 ? 6.988 -42.594 -24.625 1 98.44 653 VAL A CA 1
ATOM 5123 C C . VAL A 1 653 ? 5.875 -41.656 -25.078 1 98.44 653 VAL A C 1
ATOM 5125 O O . VAL A 1 653 ? 4.754 -42.094 -25.344 1 98.44 653 VAL A O 1
ATOM 5128 N N . MET A 1 654 ? 6.223 -40.312 -25.109 1 98.31 654 MET A N 1
ATOM 5129 C CA . MET A 1 654 ? 5.199 -39.375 -25.516 1 98.31 654 MET A CA 1
ATOM 5130 C C . MET A 1 654 ? 5.82 -38 -25.844 1 98.31 654 MET A C 1
ATOM 5132 O O . MET A 1 654 ? 6.688 -37.531 -25.125 1 98.31 654 MET A O 1
ATOM 5136 N N . LEU A 1 655 ? 5.445 -37.469 -26.938 1 98.5 655 LEU A N 1
ATOM 5137 C CA . LEU A 1 655 ? 5.641 -36.031 -27.219 1 98.5 655 LEU A CA 1
ATOM 5138 C C . LEU A 1 655 ? 4.422 -35.25 -26.797 1 98.5 655 LEU A C 1
ATOM 5140 O O . LEU A 1 655 ? 3.283 -35.688 -26.969 1 98.5 655 LEU A O 1
ATOM 5144 N N . PHE A 1 656 ? 4.637 -34.031 -26.172 1 98.56 656 PHE A N 1
ATOM 5145 C CA . PHE A 1 656 ? 3.514 -33.219 -25.719 1 98.56 656 PHE A CA 1
ATOM 5146 C C . PHE A 1 656 ? 3.824 -31.734 -25.859 1 98.56 656 PHE A C 1
ATOM 5148 O O . PHE A 1 656 ? 4.98 -31.344 -26.047 1 98.56 656 PHE A O 1
ATOM 5155 N N . ARG A 1 657 ? 2.795 -30.938 -25.859 1 98.44 657 ARG A N 1
ATOM 5156 C CA . ARG A 1 657 ? 2.912 -29.484 -25.672 1 98.44 657 ARG A CA 1
ATOM 5157 C C . ARG A 1 657 ? 2.4 -29.062 -24.297 1 98.44 657 ARG A C 1
ATOM 5159 O O . ARG A 1 657 ? 1.571 -29.75 -23.703 1 98.44 657 ARG A O 1
ATOM 5166 N N . THR A 1 658 ? 2.938 -27.953 -23.797 1 98.31 658 THR A N 1
ATOM 5167 C CA . THR A 1 658 ? 2.518 -27.469 -22.484 1 98.31 658 THR A CA 1
ATOM 5168 C C . THR A 1 658 ? 2.682 -25.953 -22.391 1 98.31 658 THR A C 1
ATOM 5170 O O . THR A 1 658 ? 3.359 -25.344 -23.219 1 98.31 658 THR A O 1
ATOM 5173 N N . GLY A 1 659 ? 1.951 -25.406 -21.469 1 97.56 659 GLY A N 1
ATOM 5174 C CA . GLY A 1 659 ? 1.996 -23.969 -21.203 1 97.56 659 GLY A CA 1
ATOM 5175 C C . GLY A 1 659 ? 0.912 -23.5 -20.25 1 97.56 659 GLY A C 1
ATOM 5176 O O . GLY A 1 659 ? 0.029 -24.281 -19.891 1 97.56 659 GLY A O 1
ATOM 5177 N N . TYR A 1 660 ? 1.096 -22.281 -19.844 1 94.88 660 TYR A N 1
ATOM 5178 C CA . TYR A 1 660 ? 0.045 -21.672 -19.031 1 94.88 660 TYR A CA 1
ATOM 5179 C C . TYR A 1 660 ? -1.145 -21.281 -19.906 1 94.88 660 TYR A C 1
ATOM 5181 O O . TYR A 1 660 ? -0.972 -20.828 -21.031 1 94.88 660 TYR A O 1
ATOM 5189 N N . GLY A 1 661 ? -2.336 -21.453 -19.359 1 91.38 661 GLY A N 1
ATOM 5190 C CA . GLY A 1 661 ? -3.523 -21.094 -20.109 1 91.38 661 GLY A CA 1
ATOM 5191 C C . GLY A 1 661 ? -4.816 -21.469 -19.406 1 91.38 661 GLY A C 1
ATOM 5192 O O . GLY A 1 661 ? -4.793 -21.953 -18.266 1 91.38 661 GLY A O 1
ATOM 5193 N N . PRO A 1 662 ? -5.891 -21.203 -20.078 1 88.56 662 PRO A N 1
ATOM 5194 C CA . PRO A 1 662 ? -7.188 -21.516 -19.469 1 88.56 662 PRO A CA 1
ATOM 5195 C C . PRO A 1 662 ? -7.438 -23.016 -19.344 1 88.56 662 PRO A C 1
ATOM 5197 O O . PRO A 1 662 ? -6.91 -23.797 -20.141 1 88.56 662 PRO A O 1
ATOM 5200 N N . GLY A 1 663 ? -8.188 -23.375 -18.359 1 87.88 663 GLY A N 1
ATOM 5201 C CA . GLY A 1 663 ? -8.594 -24.766 -18.219 1 87.88 663 GLY A CA 1
ATOM 5202 C C . GLY A 1 663 ? -9.508 -25.25 -19.328 1 87.88 663 GLY A C 1
ATOM 5203 O O . GLY A 1 663 ? -10.109 -24.438 -20.031 1 87.88 663 GLY A O 1
ATOM 5204 N N . ILE A 1 664 ? -9.578 -26.547 -19.438 1 88.88 664 ILE A N 1
ATOM 5205 C CA . ILE A 1 664 ? -10.43 -27.141 -20.453 1 88.88 664 ILE A CA 1
ATOM 5206 C C . ILE A 1 664 ? -11.898 -26.906 -20.109 1 88.88 664 ILE A C 1
ATOM 5208 O O . ILE A 1 664 ? -12.25 -26.766 -18.938 1 88.88 664 ILE A O 1
ATOM 5212 N N . ARG A 1 665 ? -12.844 -26.891 -21.094 1 81.75 665 ARG A N 1
ATOM 5213 C CA . ARG A 1 665 ? -14.258 -26.625 -20.875 1 81.75 665 ARG A CA 1
ATOM 5214 C C . ARG A 1 665 ? -15.031 -27.922 -20.672 1 81.75 665 ARG A C 1
ATOM 5216 O O . ARG A 1 665 ? -16.031 -27.953 -19.953 1 81.75 665 ARG A O 1
ATOM 5223 N N . HIS A 1 666 ? -14.508 -28.906 -21.453 1 87.81 666 HIS A N 1
ATOM 5224 C CA . HIS A 1 666 ? -15.156 -30.203 -21.422 1 87.81 666 HIS A CA 1
ATOM 5225 C C . HIS A 1 666 ? -14.141 -31.312 -21.219 1 87.81 666 HIS A C 1
ATOM 5227 O O . HIS A 1 666 ? -13.289 -31.562 -22.078 1 87.81 666 HIS A O 1
ATOM 5233 N N . ARG A 1 667 ? -14.336 -32.031 -20.141 1 91.56 667 ARG A N 1
ATOM 5234 C CA . ARG A 1 667 ? -13.406 -33.125 -19.828 1 91.56 667 ARG A CA 1
ATOM 5235 C C . ARG A 1 667 ? -13.906 -34.438 -20.391 1 91.56 667 ARG A C 1
ATOM 5237 O O . ARG A 1 667 ? -15.078 -34.562 -20.75 1 91.56 667 ARG A O 1
ATOM 5244 N N . THR A 1 668 ? -13.016 -35.375 -20.516 1 94.75 668 THR A N 1
ATOM 5245 C CA . THR A 1 668 ? -13.383 -36.75 -20.891 1 94.75 668 THR A CA 1
ATOM 5246 C C . THR A 1 668 ? -13.953 -37.469 -19.688 1 94.75 668 THR A C 1
ATOM 5248 O O . THR A 1 668 ? -13.727 -37.094 -18.531 1 94.75 668 THR A O 1
ATOM 5251 N N . LEU A 1 669 ? -14.672 -38.531 -19.969 1 93.94 669 LEU A N 1
ATOM 5252 C CA . LEU A 1 669 ? -15.297 -39.312 -18.922 1 93.94 669 LEU A CA 1
ATOM 5253 C C . LEU A 1 669 ? -14.508 -40.594 -18.672 1 93.94 669 LEU A C 1
ATOM 5255 O O . LEU A 1 669 ? -13.688 -41 -19.484 1 93.94 669 LEU A O 1
ATOM 5259 N N . ARG A 1 670 ? -14.664 -41.156 -17.5 1 94.69 670 ARG A N 1
ATOM 5260 C CA . ARG A 1 670 ? -14.047 -42.406 -17.109 1 94.69 670 ARG A CA 1
ATOM 5261 C C . ARG A 1 670 ? -15.102 -43.438 -16.75 1 94.69 670 ARG A C 1
ATOM 5263 O O . ARG A 1 670 ? -16.125 -43.125 -16.141 1 94.69 670 ARG A O 1
ATOM 5270 N N . ARG A 1 671 ? -14.781 -44.688 -17.109 1 94.38 671 ARG A N 1
ATOM 5271 C CA . ARG A 1 671 ? -15.609 -45.781 -16.609 1 94.38 671 ARG A CA 1
ATOM 5272 C C . ARG A 1 671 ? -15.477 -45.938 -15.109 1 94.38 671 ARG A C 1
ATOM 5274 O O . ARG A 1 671 ? -14.5 -45.469 -14.508 1 94.38 671 ARG A O 1
ATOM 5281 N N . GLY A 1 672 ? -16.5 -46.5 -14.516 1 91 672 GLY A N 1
ATOM 5282 C CA . GLY A 1 672 ? -16.438 -46.719 -13.078 1 91 672 GLY A CA 1
ATOM 5283 C C . GLY A 1 672 ? -15.367 -47.719 -12.672 1 91 672 GLY A C 1
ATOM 5284 O O . GLY A 1 672 ? -14.961 -48.562 -13.477 1 91 672 GLY A O 1
ATOM 5285 N N . ALA A 1 673 ? -14.93 -47.594 -11.445 1 88.75 673 ALA A N 1
ATOM 5286 C CA . ALA A 1 673 ? -13.922 -48.531 -10.93 1 88.75 673 ALA A CA 1
ATOM 5287 C C . ALA A 1 673 ? -14.398 -49.969 -11.016 1 88.75 673 ALA A C 1
ATOM 5289 O O . ALA A 1 673 ? -13.602 -50.875 -11.281 1 88.75 673 ALA A O 1
ATOM 5290 N N . GLY A 1 674 ? -15.609 -50.188 -10.797 1 87.25 674 GLY A N 1
ATOM 5291 C CA . GLY A 1 674 ? -16.188 -51.531 -10.859 1 87.25 674 GLY A CA 1
ATOM 5292 C C . GLY A 1 674 ? -16.125 -52.156 -12.242 1 87.25 674 GLY A C 1
ATOM 5293 O O . GLY A 1 674 ? -16.016 -53.375 -12.391 1 87.25 674 GLY A O 1
ATOM 5294 N N . ASP A 1 675 ? -16.156 -51.344 -13.242 1 86.06 675 ASP A N 1
ATOM 5295 C CA . ASP A 1 675 ? -16.125 -51.781 -14.633 1 86.06 675 ASP A CA 1
ATOM 5296 C C . ASP A 1 675 ? -14.75 -52.312 -15.008 1 86.06 675 ASP A C 1
ATOM 5298 O O . ASP A 1 675 ? -14.617 -53.094 -15.969 1 86.06 675 ASP A O 1
ATOM 5302 N N . SER A 1 676 ? -13.758 -51.969 -14.234 1 88.31 676 SER A N 1
ATOM 5303 C CA . SER A 1 676 ? -12.391 -52.344 -14.562 1 88.31 676 SER A CA 1
ATOM 5304 C C . SER A 1 676 ? -11.891 -53.469 -13.656 1 88.31 676 SER A C 1
ATOM 5306 O O . SER A 1 676 ? -10.727 -53.875 -13.727 1 88.31 676 SER A O 1
ATOM 5308 N N . LEU A 1 677 ? -12.727 -53.938 -12.828 1 90.88 677 LEU A N 1
ATOM 5309 C CA . LEU A 1 677 ? -12.359 -55 -11.914 1 90.88 677 LEU A CA 1
ATOM 5310 C C . LEU A 1 677 ? -12.633 -56.375 -12.547 1 90.88 677 LEU A C 1
ATOM 5312 O O . LEU A 1 677 ? -13.727 -56.594 -13.062 1 90.88 677 LEU A O 1
ATOM 5316 N N . MET A 1 678 ? -11.562 -57.125 -12.508 1 84.75 678 MET A N 1
ATOM 5317 C CA . MET A 1 678 ? -11.719 -58.5 -13.016 1 84.75 678 MET A CA 1
ATOM 5318 C C . MET A 1 678 ? -12.469 -59.344 -12.016 1 84.75 678 MET A C 1
ATOM 5320 O O . MET A 1 678 ? -12.258 -59.25 -10.805 1 84.75 678 MET A O 1
ATOM 5324 N N . LYS A 1 679 ? -13.547 -60.094 -12.57 1 65.94 679 LYS A N 1
ATOM 5325 C CA . LYS A 1 679 ? -14.297 -61.031 -11.727 1 65.94 679 LYS A CA 1
ATOM 5326 C C . LYS A 1 679 ? -13.469 -62.281 -11.414 1 65.94 679 LYS A C 1
ATOM 5328 O O . LYS A 1 679 ? -12.648 -62.688 -12.227 1 65.94 679 LYS A O 1
ATOM 5333 N N . MET B 1 1 ? 16.266 -20.203 21.172 1 57.69 1 MET B N 1
ATOM 5334 C CA . MET B 1 1 ? 15.383 -20.562 22.281 1 57.69 1 MET B CA 1
ATOM 5335 C C . MET B 1 1 ? 13.922 -20.297 21.922 1 57.69 1 MET B C 1
ATOM 5337 O O . MET B 1 1 ? 13.07 -21.172 22.078 1 57.69 1 MET B O 1
ATOM 5341 N N . LYS B 1 2 ? 13.68 -19.281 21.266 1 81.62 2 LYS B N 1
ATOM 5342 C CA . LYS B 1 2 ? 12.273 -18.984 21 1 81.62 2 LYS B CA 1
ATOM 5343 C C . LYS B 1 2 ? 11.75 -19.797 19.812 1 81.62 2 LYS B C 1
ATOM 5345 O O . LYS B 1 2 ? 10.633 -20.312 19.859 1 81.62 2 LYS B O 1
ATOM 5350 N N . ARG B 1 3 ? 12.695 -20.047 18.969 1 91 3 ARG B N 1
ATOM 5351 C CA . ARG B 1 3 ? 12.273 -20.797 17.797 1 91 3 ARG B CA 1
ATOM 5352 C C . ARG B 1 3 ? 11.898 -22.219 18.156 1 91 3 ARG B C 1
ATOM 5354 O O . ARG B 1 3 ? 10.883 -22.75 17.688 1 91 3 ARG B O 1
ATOM 5361 N N . ASP B 1 4 ? 12.648 -22.828 19 1 93.12 4 ASP B N 1
ATOM 5362 C CA . ASP B 1 4 ? 12.391 -24.203 19.422 1 93.12 4 ASP B CA 1
ATOM 5363 C C . ASP B 1 4 ? 11.055 -24.312 20.172 1 93.12 4 ASP B C 1
ATOM 5365 O O . ASP B 1 4 ? 10.344 -25.297 20.031 1 93.12 4 ASP B O 1
ATOM 5369 N N . GLU B 1 5 ? 10.836 -23.297 20.875 1 94.81 5 GLU B N 1
ATOM 5370 C CA . GLU B 1 5 ? 9.555 -23.266 21.578 1 94.81 5 GLU B CA 1
ATOM 5371 C C . GLU B 1 5 ? 8.391 -23.188 20.594 1 94.81 5 GLU B C 1
ATOM 5373 O O . GLU B 1 5 ? 7.352 -23.812 20.812 1 94.81 5 GLU B O 1
ATOM 5378 N N . HIS B 1 6 ? 8.578 -22.438 19.531 1 96.25 6 HIS B N 1
ATOM 5379 C CA . HIS B 1 6 ? 7.539 -22.328 18.516 1 96.25 6 HIS B CA 1
ATOM 5380 C C . HIS B 1 6 ? 7.312 -23.656 17.812 1 96.25 6 HIS B C 1
ATOM 5382 O O . HIS B 1 6 ? 6.172 -24.062 17.578 1 96.25 6 HIS B O 1
ATOM 5388 N N . LEU B 1 7 ? 8.383 -24.359 17.547 1 95.56 7 LEU B N 1
ATOM 5389 C CA . LEU B 1 7 ? 8.289 -25.672 16.891 1 95.56 7 LEU B CA 1
ATOM 5390 C C . LEU B 1 7 ? 7.574 -26.672 17.797 1 95.56 7 LEU B C 1
ATOM 5392 O O . LEU B 1 7 ? 6.77 -27.469 17.312 1 95.56 7 LEU B O 1
ATOM 5396 N N . ALA B 1 8 ? 7.832 -26.578 19.062 1 94.75 8 ALA B N 1
ATOM 5397 C CA . ALA B 1 8 ? 7.164 -27.453 20.016 1 94.75 8 ALA B CA 1
ATOM 5398 C C . ALA B 1 8 ? 5.668 -27.172 20.078 1 94.75 8 ALA B C 1
ATOM 5400 O O . ALA B 1 8 ? 4.855 -28.094 20.156 1 94.75 8 ALA B O 1
ATOM 5401 N N . THR B 1 9 ? 5.379 -25.922 20 1 94.75 9 THR B N 1
ATOM 5402 C CA . THR B 1 9 ? 3.977 -25.531 20 1 94.75 9 THR B CA 1
ATOM 5403 C C . THR B 1 9 ? 3.26 -26.062 18.766 1 94.75 9 THR B C 1
ATOM 5405 O O . THR B 1 9 ? 2.139 -26.562 18.859 1 94.75 9 THR B O 1
ATOM 5408 N N . LEU B 1 10 ? 3.855 -25.969 17.641 1 95.12 10 LEU B N 1
ATOM 5409 C CA . LEU B 1 10 ? 3.266 -26.469 16.391 1 95.12 10 LEU B CA 1
ATOM 5410 C C . LEU B 1 10 ? 3.086 -27.969 16.453 1 95.12 10 LEU B C 1
ATOM 5412 O O . LEU B 1 10 ? 2.061 -28.5 16.016 1 95.12 10 LEU B O 1
ATOM 5416 N N . GLN B 1 11 ? 4.047 -28.625 16.984 1 93.5 11 GLN B N 1
ATOM 5417 C CA . GLN B 1 11 ? 3.949 -30.078 17.125 1 93.5 11 GLN B CA 1
ATOM 5418 C C . GLN B 1 11 ? 2.754 -30.469 18 1 93.5 11 GLN B C 1
ATOM 5420 O O . GLN B 1 11 ? 2.055 -31.438 17.703 1 93.5 11 GLN B O 1
ATOM 5425 N N . ALA B 1 12 ? 2.555 -29.734 18.984 1 93 12 ALA B N 1
ATOM 5426 C CA . ALA B 1 12 ? 1.428 -29.984 19.875 1 93 12 ALA B CA 1
ATOM 5427 C C . ALA B 1 12 ? 0.099 -29.766 19.156 1 93 12 ALA B C 1
ATOM 5429 O O . ALA B 1 12 ? -0.911 -30.375 19.516 1 93 12 ALA B O 1
ATOM 5430 N N . LEU B 1 13 ? 0.123 -28.984 18.109 1 92.75 13 LEU B N 1
ATOM 5431 C CA . LEU B 1 13 ? -1.079 -28.703 17.344 1 92.75 13 LEU B CA 1
ATOM 5432 C C . LEU B 1 13 ? -1.212 -29.672 16.172 1 92.75 13 LEU B C 1
ATOM 5434 O O . LEU B 1 13 ? -2.086 -29.5 15.312 1 92.75 13 LEU B O 1
ATOM 5438 N N . GLY B 1 14 ? -0.3 -30.609 16.062 1 90.19 14 GLY B N 1
ATOM 5439 C CA . GLY B 1 14 ? -0.363 -31.609 15.016 1 90.19 14 GLY B CA 1
ATOM 5440 C C . GLY B 1 14 ? 0.35 -31.188 13.742 1 90.19 14 GLY B C 1
ATOM 5441 O O . GLY B 1 14 ? 0.185 -31.812 12.695 1 90.19 14 GLY B O 1
ATOM 5442 N N . ILE B 1 15 ? 1.005 -30.094 13.781 1 91.88 15 ILE B N 1
ATOM 5443 C CA . ILE B 1 15 ? 1.791 -29.609 12.656 1 91.88 15 ILE B CA 1
ATOM 5444 C C . ILE B 1 15 ? 3.264 -29.953 12.867 1 91.88 15 ILE B C 1
ATOM 5446 O O . ILE B 1 15 ? 3.982 -29.234 13.57 1 91.88 15 ILE B O 1
ATOM 5450 N N . SER B 1 16 ? 3.68 -30.969 12.188 1 87.38 16 SER B N 1
ATOM 5451 C CA . SER B 1 16 ? 4.973 -31.531 12.57 1 87.38 16 SER B CA 1
ATOM 5452 C C . SER B 1 16 ? 6.031 -31.25 11.508 1 87.38 16 SER B C 1
ATOM 5454 O O . SER B 1 16 ? 7.211 -31.562 11.711 1 87.38 16 SER B O 1
ATOM 5456 N N . SER B 1 17 ? 5.617 -30.734 10.391 1 91 17 SER B N 1
ATOM 5457 C CA . SER B 1 17 ? 6.59 -30.5 9.328 1 91 17 SER B CA 1
ATOM 5458 C C . SER B 1 17 ? 6.363 -29.156 8.648 1 91 17 SER B C 1
ATOM 5460 O O . SER B 1 17 ? 5.289 -28.562 8.789 1 91 17 SER B O 1
ATOM 5462 N N . ALA B 1 18 ? 7.41 -28.688 7.973 1 94.19 18 ALA B N 1
ATOM 5463 C CA . ALA B 1 18 ? 7.324 -27.453 7.207 1 94.19 18 ALA B CA 1
ATOM 5464 C C . ALA B 1 18 ? 6.227 -27.531 6.152 1 94.19 18 ALA B C 1
ATOM 5466 O O . ALA B 1 18 ? 5.523 -26.547 5.895 1 94.19 18 ALA B O 1
ATOM 5467 N N . ALA B 1 19 ? 6.109 -28.672 5.551 1 91.25 19 ALA B N 1
ATOM 5468 C CA . ALA B 1 19 ? 5.121 -28.875 4.496 1 91.25 19 ALA B CA 1
ATOM 5469 C C . ALA B 1 19 ? 3.701 -28.766 5.047 1 91.25 19 ALA B C 1
ATOM 5471 O O . ALA B 1 19 ? 2.854 -28.094 4.449 1 91.25 19 ALA B O 1
ATOM 5472 N N . THR B 1 20 ? 3.477 -29.391 6.16 1 91.25 20 THR B N 1
ATOM 5473 C CA . THR B 1 20 ? 2.156 -29.344 6.777 1 91.25 20 THR B CA 1
ATOM 5474 C C . THR B 1 20 ? 1.834 -27.922 7.242 1 91.25 20 THR B C 1
ATOM 5476 O O . THR B 1 20 ? 0.692 -27.469 7.125 1 91.25 20 THR B O 1
ATOM 5479 N N . TYR B 1 21 ? 2.785 -27.266 7.793 1 95.62 21 TYR B N 1
ATOM 5480 C CA . TYR B 1 21 ? 2.588 -25.875 8.203 1 95.62 21 TYR B CA 1
ATOM 5481 C C . TYR B 1 21 ? 2.238 -25 7.016 1 95.62 21 TYR B C 1
ATOM 5483 O O . TYR B 1 21 ? 1.328 -24.172 7.094 1 95.62 21 TYR B O 1
ATOM 5491 N N . ARG B 1 22 ? 2.965 -25.156 5.953 1 95.19 22 ARG B N 1
ATOM 5492 C CA . ARG B 1 22 ? 2.744 -24.359 4.746 1 95.19 22 ARG B CA 1
ATOM 5493 C C . ARG B 1 22 ? 1.321 -24.547 4.227 1 95.19 22 ARG B C 1
ATOM 5495 O O . ARG B 1 22 ? 0.681 -23.578 3.811 1 95.19 22 ARG B O 1
ATOM 5502 N N . GLU B 1 23 ? 0.834 -25.703 4.262 1 91.56 23 GLU B N 1
ATOM 5503 C CA . GLU B 1 23 ? -0.514 -25.984 3.783 1 91.56 23 GLU B CA 1
ATOM 5504 C C . GLU B 1 23 ? -1.564 -25.266 4.617 1 91.56 23 GLU B C 1
ATOM 5506 O O . GLU B 1 23 ? -2.568 -24.781 4.082 1 91.56 23 GLU B O 1
ATOM 5511 N N . ALA B 1 24 ? -1.306 -25.188 5.82 1 93.81 24 ALA B N 1
ATOM 5512 C CA . ALA B 1 24 ? -2.26 -24.531 6.715 1 93.81 24 ALA B CA 1
ATOM 5513 C C . ALA B 1 24 ? -2.092 -23.016 6.691 1 93.81 24 ALA B C 1
ATOM 5515 O O . ALA B 1 24 ? -3.057 -22.281 6.469 1 93.81 24 ALA B O 1
ATOM 5516 N N . ALA B 1 25 ? -0.923 -22.578 6.828 1 96.69 25 ALA B N 1
ATOM 5517 C CA . ALA B 1 25 ? -0.607 -21.172 7.059 1 96.69 25 ALA B CA 1
ATOM 5518 C C . ALA B 1 25 ? -0.847 -20.344 5.797 1 96.69 25 ALA B C 1
ATOM 5520 O O . ALA B 1 25 ? -1.193 -19.156 5.879 1 96.69 25 ALA B O 1
ATOM 5521 N N . PHE B 1 26 ? -0.716 -20.969 4.633 1 96.31 26 PHE B N 1
ATOM 5522 C CA . PHE B 1 26 ? -0.777 -20.188 3.408 1 96.31 26 PHE B CA 1
ATOM 5523 C C . PHE B 1 26 ? -1.933 -20.641 2.525 1 96.31 26 PHE B C 1
ATOM 5525 O O . PHE B 1 26 ? -1.934 -20.391 1.318 1 96.31 26 PHE B O 1
ATOM 5532 N N . SER B 1 27 ? -2.916 -21.281 3.133 1 92.62 27 SER B N 1
ATOM 5533 C CA . SER B 1 27 ? -4.051 -21.859 2.414 1 92.62 27 SER B CA 1
ATOM 5534 C C . SER B 1 27 ? -4.883 -20.766 1.742 1 92.62 27 SER B C 1
ATOM 5536 O O . SER B 1 27 ? -5.496 -21 0.698 1 92.62 27 SER B O 1
ATOM 5538 N N . ARG B 1 28 ? -4.801 -19.531 2.281 1 93.25 28 ARG B N 1
ATOM 5539 C CA . ARG B 1 28 ? -5.656 -18.469 1.765 1 93.25 28 ARG B CA 1
ATOM 5540 C C . ARG B 1 28 ? -4.98 -17.734 0.615 1 93.25 28 ARG B C 1
ATOM 5542 O O . ARG B 1 28 ? -5.543 -16.797 0.055 1 93.25 28 ARG B O 1
ATOM 5549 N N . ASN B 1 29 ? -3.762 -18.234 0.234 1 95.12 29 ASN B N 1
ATOM 5550 C CA . ASN B 1 29 ? -3.164 -17.75 -1.01 1 95.12 29 ASN B CA 1
ATOM 5551 C C . ASN B 1 29 ? -3.799 -18.422 -2.227 1 95.12 29 ASN B C 1
ATOM 5553 O O . ASN B 1 29 ? -3.398 -18.156 -3.361 1 95.12 29 ASN B O 1
ATOM 5557 N N . ILE B 1 30 ? -4.848 -19.156 -2.006 1 89.5 30 ILE B N 1
ATOM 5558 C CA . ILE B 1 30 ? -5.531 -19.984 -2.998 1 89.5 30 ILE B CA 1
ATOM 5559 C C . ILE B 1 30 ? -6.02 -19.109 -4.148 1 89.5 30 ILE B C 1
ATOM 5561 O O . ILE B 1 30 ? -6.492 -17.984 -3.926 1 89.5 30 ILE B O 1
ATOM 5565 N N . GLY B 1 31 ? -5.77 -19.578 -5.359 1 89.94 31 GLY B N 1
ATOM 5566 C CA . GLY B 1 31 ? -6.215 -18.859 -6.539 1 89.94 31 GLY B CA 1
ATOM 5567 C C . GLY B 1 31 ? -5.188 -17.875 -7.059 1 89.94 31 GLY B C 1
ATOM 5568 O O . GLY B 1 31 ? -5.27 -17.422 -8.203 1 89.94 31 GLY B O 1
ATOM 5569 N N . LEU B 1 32 ? -4.254 -17.531 -6.168 1 94.62 32 LEU B N 1
ATOM 5570 C CA . LEU B 1 32 ? -3.229 -16.578 -6.59 1 94.62 32 LEU B CA 1
ATOM 5571 C C . LEU B 1 32 ? -1.933 -17.297 -6.941 1 94.62 32 LEU B C 1
ATOM 5573 O O . LEU B 1 32 ? -1.198 -16.875 -7.832 1 94.62 32 LEU B O 1
ATOM 5577 N N . PHE B 1 33 ? -1.679 -18.328 -6.164 1 95.62 33 PHE B N 1
ATOM 5578 C CA . PHE B 1 33 ? -0.524 -19.172 -6.414 1 95.62 33 PHE B CA 1
ATOM 5579 C C . PHE B 1 33 ? -0.957 -20.625 -6.605 1 95.62 33 PHE B C 1
ATOM 5581 O O . PHE B 1 33 ? -1.848 -21.109 -5.906 1 95.62 33 PHE B O 1
ATOM 5588 N N . SER B 1 34 ? -0.35 -21.281 -7.617 1 93.81 34 SER B N 1
ATOM 5589 C CA . SER B 1 34 ? -0.466 -22.734 -7.664 1 93.81 34 SER B CA 1
ATOM 5590 C C . SER B 1 34 ? 0.296 -23.391 -6.512 1 93.81 34 SER B C 1
ATOM 5592 O O . SER B 1 34 ? 1.141 -22.75 -5.883 1 93.81 34 SER B O 1
ATOM 5594 N N . PRO B 1 35 ? -0.026 -24.641 -6.188 1 94.19 35 PRO B N 1
ATOM 5595 C CA . PRO B 1 35 ? 0.763 -25.312 -5.156 1 94.19 35 PRO B CA 1
ATOM 5596 C C . PRO B 1 35 ? 2.258 -25.328 -5.465 1 94.19 35 PRO B C 1
ATOM 5598 O O . PRO B 1 35 ? 3.082 -25.188 -4.559 1 94.19 35 PRO B O 1
ATOM 5601 N N . GLY B 1 36 ? 2.592 -25.5 -6.699 1 95.25 36 GLY B N 1
ATOM 5602 C CA . GLY B 1 36 ? 3.988 -25.453 -7.102 1 95.25 36 GLY B CA 1
ATOM 5603 C C . GLY B 1 36 ? 4.625 -24.094 -6.875 1 95.25 36 GLY B C 1
ATOM 5604 O O . GLY B 1 36 ? 5.781 -24 -6.457 1 95.25 36 GLY B O 1
ATOM 5605 N N . GLU B 1 37 ? 3.877 -23.109 -7.191 1 96.75 37 GLU B N 1
ATOM 5606 C CA . GLU B 1 37 ? 4.371 -21.75 -6.965 1 96.75 37 GLU B CA 1
ATOM 5607 C C . GLU B 1 37 ? 4.559 -21.469 -5.477 1 96.75 37 GLU B C 1
ATOM 5609 O O . GLU B 1 37 ? 5.516 -20.812 -5.082 1 96.75 37 GLU B O 1
ATOM 5614 N N . GLN B 1 38 ? 3.646 -21.953 -4.68 1 97 38 GLN B N 1
ATOM 5615 C CA . GLN B 1 38 ? 3.787 -21.812 -3.236 1 97 38 GLN B CA 1
ATOM 5616 C C . GLN B 1 38 ? 5.047 -22.5 -2.73 1 97 38 GLN B C 1
ATOM 5618 O O . GLN B 1 38 ? 5.758 -21.969 -1.874 1 97 38 GLN B O 1
ATOM 5623 N N . GLU B 1 39 ? 5.281 -23.656 -3.23 1 96.44 39 GLU B N 1
ATOM 5624 C CA . GLU B 1 39 ? 6.5 -24.391 -2.885 1 96.44 39 GLU B CA 1
ATOM 5625 C C . GLU B 1 39 ? 7.742 -23.641 -3.34 1 96.44 39 GLU B C 1
ATOM 5627 O O . GLU B 1 39 ? 8.75 -23.594 -2.627 1 96.44 39 GLU B O 1
ATOM 5632 N N . ARG B 1 40 ? 7.648 -23.047 -4.539 1 97.38 40 ARG B N 1
ATOM 5633 C CA . ARG B 1 40 ? 8.758 -22.266 -5.07 1 97.38 40 ARG B CA 1
ATOM 5634 C C . ARG B 1 40 ? 9.078 -21.094 -4.16 1 97.38 40 ARG B C 1
ATOM 5636 O O . ARG B 1 40 ? 10.25 -20.781 -3.922 1 97.38 40 ARG B O 1
ATOM 5643 N N . LEU B 1 41 ? 8.055 -20.469 -3.654 1 98.31 41 LEU B N 1
ATOM 5644 C CA . LEU B 1 41 ? 8.258 -19.359 -2.73 1 98.31 41 LEU B CA 1
ATOM 5645 C C . LEU B 1 41 ? 9 -19.828 -1.482 1 98.31 41 LEU B C 1
ATOM 5647 O O . LEU B 1 41 ? 9.891 -19.125 -0.99 1 98.31 41 LEU B O 1
ATOM 5651 N N . ALA B 1 42 ? 8.688 -20.984 -0.96 1 97.88 42 ALA B N 1
ATOM 5652 C CA . ALA B 1 42 ? 9.305 -21.516 0.253 1 97.88 42 ALA B CA 1
ATOM 5653 C C . ALA B 1 42 ? 10.789 -21.781 0.044 1 97.88 42 ALA B C 1
ATOM 5655 O O . ALA B 1 42 ? 11.578 -21.734 0.994 1 97.88 42 ALA B O 1
ATOM 5656 N N . LYS B 1 43 ? 11.195 -21.984 -1.168 1 97.19 43 LYS B N 1
ATOM 5657 C CA . LYS B 1 43 ? 12.586 -22.312 -1.486 1 97.19 43 LYS B CA 1
ATOM 5658 C C . LYS B 1 43 ? 13.344 -21.062 -1.936 1 97.19 43 LYS B C 1
ATOM 5660 O O . LYS B 1 43 ? 14.578 -21.078 -2.008 1 97.19 43 LYS B O 1
ATOM 5665 N N . ALA B 1 44 ? 12.633 -20 -2.248 1 98.44 44 ALA B N 1
ATOM 5666 C CA . ALA B 1 44 ? 13.258 -18.766 -2.732 1 98.44 44 ALA B CA 1
ATOM 5667 C C . ALA B 1 44 ? 14.023 -18.078 -1.618 1 98.44 44 ALA B C 1
ATOM 5669 O O . ALA B 1 44 ? 13.617 -18.094 -0.456 1 98.44 44 ALA B O 1
ATOM 5670 N N . ARG B 1 45 ? 15.164 -17.484 -1.95 1 98.81 45 ARG B N 1
ATOM 5671 C CA . ARG B 1 45 ? 15.984 -16.719 -1.012 1 98.81 45 ARG B CA 1
ATOM 5672 C C . ARG B 1 45 ? 15.977 -15.234 -1.352 1 98.81 45 ARG B C 1
ATOM 5674 O O . ARG B 1 45 ? 16.312 -14.852 -2.477 1 98.81 45 ARG B O 1
ATOM 5681 N N . VAL B 1 46 ? 15.594 -14.406 -0.421 1 98.94 46 VAL B N 1
ATOM 5682 C CA . VAL B 1 46 ? 15.539 -12.961 -0.589 1 98.94 46 VAL B CA 1
ATOM 5683 C C . VAL B 1 46 ? 16.531 -12.289 0.35 1 98.94 46 VAL B C 1
ATOM 5685 O O . VAL B 1 46 ? 16.641 -12.656 1.523 1 98.94 46 VAL B O 1
ATOM 5688 N N . ALA B 1 47 ? 17.328 -11.375 -0.19 1 98.94 47 ALA B N 1
ATOM 5689 C CA . ALA B 1 47 ? 18.25 -10.594 0.621 1 98.94 47 ALA B CA 1
ATOM 5690 C C . ALA B 1 47 ? 17.688 -9.203 0.917 1 98.94 47 ALA B C 1
ATOM 5692 O O . ALA B 1 47 ? 17.172 -8.539 0.021 1 98.94 47 ALA B O 1
ATOM 5693 N N . ILE B 1 48 ? 17.703 -8.789 2.182 1 98.88 48 ILE B N 1
ATOM 5694 C CA . ILE B 1 48 ? 17.25 -7.469 2.596 1 98.88 48 ILE B CA 1
ATOM 5695 C C . ILE B 1 48 ? 18.359 -6.766 3.391 1 98.88 48 ILE B C 1
ATOM 5697 O O . ILE B 1 48 ? 18.562 -7.066 4.57 1 98.88 48 ILE B O 1
ATOM 5701 N N . PRO B 1 49 ? 19.047 -5.82 2.717 1 98.31 49 PRO B N 1
ATOM 5702 C CA . PRO B 1 49 ? 20.094 -5.07 3.398 1 98.31 49 PRO B CA 1
ATOM 5703 C C . PRO B 1 49 ? 19.547 -3.912 4.234 1 98.31 49 PRO B C 1
ATOM 5705 O O . PRO B 1 49 ? 19.547 -2.766 3.779 1 98.31 49 PRO B O 1
ATOM 5708 N N . GLY B 1 50 ? 19.109 -4.141 5.449 1 97.62 50 GLY B N 1
ATOM 5709 C CA . GLY B 1 50 ? 18.578 -3.123 6.344 1 97.62 50 GLY B CA 1
ATOM 5710 C C . GLY B 1 50 ? 17.234 -3.496 6.938 1 97.62 50 GLY B C 1
ATOM 5711 O O . GLY B 1 50 ? 16.344 -3.963 6.227 1 97.62 50 GLY B O 1
ATOM 5712 N N . MET B 1 51 ? 17.047 -3.27 8.188 1 97.5 51 MET B N 1
ATOM 5713 C CA . MET B 1 51 ? 15.812 -3.594 8.898 1 97.5 51 MET B CA 1
ATOM 5714 C C . MET B 1 51 ? 15.156 -2.332 9.445 1 97.5 51 MET B C 1
ATOM 5716 O O . MET B 1 51 ? 14.531 -2.363 10.508 1 97.5 51 MET B O 1
ATOM 5720 N N . GLY B 1 52 ? 15.305 -1.212 8.703 1 94.69 52 GLY B N 1
ATOM 5721 C CA . GLY B 1 52 ? 14.758 0.059 9.148 1 94.69 52 GLY B CA 1
ATOM 5722 C C . GLY B 1 52 ? 13.32 0.269 8.719 1 94.69 52 GLY B C 1
ATOM 5723 O O . GLY B 1 52 ? 12.469 -0.604 8.922 1 94.69 52 GLY B O 1
ATOM 5724 N N . GLY B 1 53 ? 12.969 1.439 8.164 1 92.69 53 GLY B N 1
ATOM 5725 C CA . GLY B 1 53 ? 11.625 1.877 7.84 1 92.69 53 GLY B CA 1
ATOM 5726 C C . GLY B 1 53 ? 10.906 0.942 6.887 1 92.69 53 GLY B C 1
ATOM 5727 O O . GLY B 1 53 ? 9.719 0.656 7.062 1 92.69 53 GLY B O 1
ATOM 5728 N N . VAL B 1 54 ? 11.57 0.446 5.914 1 95.62 54 VAL B N 1
ATOM 5729 C CA . VAL B 1 54 ? 10.875 -0.389 4.941 1 95.62 54 VAL B CA 1
ATOM 5730 C C . VAL B 1 54 ? 11.375 -1.828 5.043 1 95.62 54 VAL B C 1
ATOM 5732 O O . VAL B 1 54 ? 10.625 -2.773 4.793 1 95.62 54 VAL B O 1
ATOM 5735 N N . GLY B 1 55 ? 12.641 -2.059 5.469 1 98.06 55 GLY B N 1
ATOM 5736 C CA . GLY B 1 55 ? 13.227 -3.391 5.48 1 98.06 55 GLY B CA 1
ATOM 5737 C C . GLY B 1 55 ? 12.477 -4.367 6.363 1 98.06 55 GLY B C 1
ATOM 5738 O O . GLY B 1 55 ? 12.227 -5.508 5.973 1 98.06 55 GLY B O 1
ATOM 5739 N N . GLY B 1 56 ? 12.172 -3.93 7.562 1 98.12 56 GLY B N 1
ATOM 5740 C CA . GLY B 1 56 ? 11.414 -4.789 8.461 1 98.12 56 GLY B CA 1
ATOM 5741 C C . GLY B 1 56 ? 10.047 -5.156 7.914 1 98.12 56 GLY B C 1
ATOM 5742 O O . GLY B 1 56 ? 9.609 -6.301 8.039 1 98.12 56 GLY B O 1
ATOM 5743 N N . VAL B 1 57 ? 9.367 -4.211 7.328 1 97.94 57 VAL B N 1
ATOM 5744 C CA . VAL B 1 57 ? 8.039 -4.441 6.758 1 97.94 57 VAL B CA 1
ATOM 5745 C C . VAL B 1 57 ? 8.156 -5.367 5.547 1 97.94 57 VAL B C 1
ATOM 5747 O O . VAL B 1 57 ? 7.309 -6.242 5.348 1 97.94 57 VAL B O 1
ATOM 5750 N N . HIS B 1 58 ? 9.227 -5.176 4.723 1 98.69 58 HIS B N 1
ATOM 5751 C CA . HIS B 1 58 ? 9.484 -6.094 3.619 1 98.69 58 HIS B CA 1
ATOM 5752 C C . HIS B 1 58 ? 9.57 -7.535 4.109 1 98.69 58 HIS B C 1
ATOM 5754 O O . HIS B 1 58 ? 8.906 -8.422 3.566 1 98.69 58 HIS B O 1
ATOM 5760 N N . LEU B 1 59 ? 10.391 -7.699 5.117 1 98.81 59 LEU B N 1
ATOM 5761 C CA . LEU B 1 59 ? 10.633 -9.039 5.641 1 98.81 59 LEU B CA 1
ATOM 5762 C C . LEU B 1 59 ? 9.32 -9.711 6.043 1 98.81 59 LEU B C 1
ATOM 5764 O O . LEU B 1 59 ? 9.023 -10.812 5.582 1 98.81 59 LEU B O 1
ATOM 5768 N N . ILE B 1 60 ? 8.531 -9.055 6.832 1 98.56 60 ILE B N 1
ATOM 5769 C CA . ILE B 1 60 ? 7.316 -9.648 7.383 1 98.56 60 ILE B CA 1
ATOM 5770 C C . ILE B 1 60 ? 6.312 -9.898 6.266 1 98.56 60 ILE B C 1
ATOM 5772 O O . ILE B 1 60 ? 5.645 -10.938 6.242 1 98.56 60 ILE B O 1
ATOM 5776 N N . ASN B 1 61 ? 6.188 -8.953 5.359 1 98.44 61 ASN B N 1
ATOM 5777 C CA . ASN B 1 61 ? 5.293 -9.133 4.223 1 98.44 61 ASN B CA 1
ATOM 5778 C C . ASN B 1 61 ? 5.672 -10.367 3.4 1 98.44 61 ASN B C 1
ATOM 5780 O O . ASN B 1 61 ? 4.801 -11.156 3.021 1 98.44 61 ASN B O 1
ATOM 5784 N N . LEU B 1 62 ? 6.953 -10.555 3.164 1 98.81 62 LEU B N 1
ATOM 5785 C CA . LEU B 1 62 ? 7.43 -11.68 2.373 1 98.81 62 LEU B CA 1
ATOM 5786 C C . LEU B 1 62 ? 7.262 -12.992 3.137 1 98.81 62 LEU B C 1
ATOM 5788 O O . LEU B 1 62 ? 6.887 -14.008 2.555 1 98.81 62 LEU B O 1
ATOM 5792 N N . VAL B 1 63 ? 7.52 -12.945 4.453 1 98.75 63 VAL B N 1
ATOM 5793 C CA . VAL B 1 63 ? 7.32 -14.125 5.285 1 98.75 63 VAL B CA 1
ATOM 5794 C C . VAL B 1 63 ? 5.859 -14.578 5.199 1 98.75 63 VAL B C 1
ATOM 5796 O O . VAL B 1 63 ? 5.578 -15.758 4.992 1 98.75 63 VAL B O 1
ATOM 5799 N N . ARG B 1 64 ? 4.965 -13.68 5.277 1 98.62 64 ARG B N 1
ATOM 5800 C CA . ARG B 1 64 ? 3.539 -14 5.293 1 98.62 64 ARG B CA 1
ATOM 5801 C C . ARG B 1 64 ? 3.045 -14.367 3.898 1 98.62 64 ARG B C 1
ATOM 5803 O O . ARG B 1 64 ? 1.968 -14.953 3.752 1 98.62 64 ARG B O 1
ATOM 5810 N N . THR B 1 65 ? 3.852 -14.047 2.895 1 98.25 65 THR B N 1
ATOM 5811 C CA . THR B 1 65 ? 3.525 -14.445 1.528 1 98.25 65 THR B CA 1
ATOM 5812 C C . THR B 1 65 ? 3.963 -15.883 1.258 1 98.25 65 THR B C 1
ATOM 5814 O O . THR B 1 65 ? 3.459 -16.531 0.336 1 98.25 65 THR B O 1
ATOM 5817 N N . GLY B 1 66 ? 4.938 -16.359 2.047 1 98.31 66 GLY B N 1
ATOM 5818 C CA . GLY B 1 66 ? 5.348 -17.75 1.93 1 98.31 66 GLY B CA 1
ATOM 5819 C C . GLY B 1 66 ? 6.809 -17.922 1.554 1 98.31 66 GLY B C 1
ATOM 5820 O O . GLY B 1 66 ? 7.27 -19.031 1.311 1 98.31 66 GLY B O 1
ATOM 5821 N N . ILE B 1 67 ? 7.598 -16.812 1.479 1 98.69 67 ILE B N 1
ATOM 5822 C CA . ILE B 1 67 ? 9.023 -16.922 1.202 1 98.69 67 ILE B CA 1
ATOM 5823 C C . ILE B 1 67 ? 9.727 -17.594 2.383 1 98.69 67 ILE B C 1
ATOM 5825 O O . ILE B 1 67 ? 9.422 -17.297 3.541 1 98.69 67 ILE B O 1
ATOM 5829 N N . GLY B 1 68 ? 10.742 -18.469 2.082 1 98.56 68 GLY B N 1
ATOM 5830 C CA . GLY B 1 68 ? 11.219 -19.328 3.158 1 98.56 68 GLY B CA 1
ATOM 5831 C C . GLY B 1 68 ? 12.656 -19.047 3.543 1 98.56 68 GLY B C 1
ATOM 5832 O O . GLY B 1 68 ? 13.125 -19.484 4.594 1 98.56 68 GLY B O 1
ATOM 5833 N N . ARG B 1 69 ? 13.43 -18.297 2.738 1 98.81 69 ARG B N 1
ATOM 5834 C CA . ARG B 1 69 ? 14.844 -18.094 3.021 1 98.81 69 ARG B CA 1
ATOM 5835 C C . ARG B 1 69 ? 15.234 -16.625 2.889 1 98.81 69 ARG B C 1
ATOM 5837 O O . ARG B 1 69 ? 14.742 -15.93 1.996 1 98.81 69 ARG B O 1
ATOM 5844 N N . PHE B 1 70 ? 16.125 -16.203 3.859 1 98.88 70 PHE B N 1
ATOM 5845 C CA . PHE B 1 70 ? 16.469 -14.781 3.859 1 98.88 70 PHE B CA 1
ATOM 5846 C C . PHE B 1 70 ? 17.938 -14.586 4.227 1 98.88 70 PHE B C 1
ATOM 5848 O O . PHE B 1 70 ? 18.484 -15.32 5.047 1 98.88 70 PHE B O 1
ATOM 5855 N N . ASN B 1 71 ? 18.625 -13.68 3.541 1 98.88 71 ASN B N 1
ATOM 5856 C CA . ASN B 1 71 ? 19.812 -12.992 4.031 1 98.88 71 ASN B CA 1
ATOM 5857 C C . ASN B 1 71 ? 19.484 -11.602 4.559 1 98.88 71 ASN B C 1
ATOM 5859 O O . ASN B 1 71 ? 19 -10.75 3.811 1 98.88 71 ASN B O 1
ATOM 5863 N N . LEU B 1 72 ? 19.703 -11.391 5.895 1 98.81 72 LEU B N 1
ATOM 5864 C CA . LEU B 1 72 ? 19.297 -10.141 6.527 1 98.81 72 LEU B CA 1
ATOM 5865 C C . LEU B 1 72 ? 20.484 -9.414 7.133 1 98.81 72 LEU B C 1
ATOM 5867 O O . LEU B 1 72 ? 21.312 -10.031 7.82 1 98.81 72 LEU B O 1
ATOM 5871 N N . ALA B 1 73 ? 20.578 -8.117 6.828 1 98.5 73 ALA B N 1
ATOM 5872 C CA . ALA B 1 73 ? 21.688 -7.34 7.359 1 98.5 73 ALA B CA 1
ATOM 5873 C C . ALA B 1 73 ? 21.203 -6.074 8.047 1 98.5 73 ALA B C 1
ATOM 5875 O O . ALA B 1 73 ? 20.312 -5.379 7.531 1 98.5 73 ALA B O 1
ATOM 5876 N N . ASP B 1 74 ? 21.625 -5.793 9.18 1 97.94 74 ASP B N 1
ATOM 5877 C CA . ASP B 1 74 ? 21.406 -4.559 9.93 1 97.94 74 ASP B CA 1
ATOM 5878 C C . ASP B 1 74 ? 22.312 -4.488 11.156 1 97.94 74 ASP B C 1
ATOM 5880 O O . ASP B 1 74 ? 22.547 -5.5 11.82 1 97.94 74 ASP B O 1
ATOM 5884 N N . PHE B 1 75 ? 22.797 -3.293 11.508 1 96.88 75 PHE B N 1
ATOM 5885 C CA . PHE B 1 75 ? 23.703 -3.178 12.641 1 96.88 75 PHE B CA 1
ATOM 5886 C C . PHE B 1 75 ? 23.141 -2.238 13.695 1 96.88 75 PHE B C 1
ATOM 5888 O O . PHE B 1 75 ? 23.766 -2.018 14.742 1 96.88 75 PHE B O 1
ATOM 5895 N N . ASP B 1 76 ? 21.953 -1.584 13.484 1 96.5 76 ASP B N 1
ATOM 5896 C CA . ASP B 1 76 ? 21.391 -0.572 14.367 1 96.5 76 ASP B CA 1
ATOM 5897 C C . ASP B 1 76 ? 20.531 -1.215 15.469 1 96.5 76 ASP B C 1
ATOM 5899 O O . ASP B 1 76 ? 20.266 -2.416 15.422 1 96.5 76 ASP B O 1
ATOM 5903 N N . GLN B 1 77 ? 20.156 -0.362 16.406 1 98.12 77 GLN B N 1
ATOM 5904 C CA . GLN B 1 77 ? 19.25 -0.731 17.484 1 98.12 77 GLN B CA 1
ATOM 5905 C C . GLN B 1 77 ? 17.953 0.078 17.422 1 98.12 77 GLN B C 1
ATOM 5907 O O . GLN B 1 77 ? 17.922 1.138 16.781 1 98.12 77 GLN B O 1
ATOM 5912 N N . TYR B 1 78 ? 16.906 -0.421 18.031 1 98 78 TYR B N 1
ATOM 5913 C CA . TYR B 1 78 ? 15.648 0.307 18.047 1 98 78 TYR B CA 1
ATOM 5914 C C . TYR B 1 78 ? 15.664 1.401 19.109 1 98 78 TYR B C 1
ATOM 5916 O O . TYR B 1 78 ? 16.188 1.203 20.203 1 98 78 TYR B O 1
ATOM 5924 N N . GLU B 1 79 ? 15.133 2.5 18.75 1 96.69 79 GLU B N 1
ATOM 5925 C CA . GLU B 1 79 ? 14.953 3.672 19.609 1 96.69 79 GLU B CA 1
ATOM 5926 C C . GLU B 1 79 ? 13.547 4.242 19.469 1 96.69 79 GLU B C 1
ATOM 5928 O O . GLU B 1 79 ? 12.836 3.936 18.5 1 96.69 79 GLU B O 1
ATOM 5933 N N . PRO B 1 80 ? 13.125 5.074 20.375 1 96.25 80 PRO B N 1
ATOM 5934 C CA . PRO B 1 80 ? 11.773 5.633 20.297 1 96.25 80 PRO B CA 1
ATOM 5935 C C . PRO B 1 80 ? 11.508 6.363 18.984 1 96.25 80 PRO B C 1
ATOM 5937 O O . PRO B 1 80 ? 10.383 6.316 18.469 1 96.25 80 PRO B O 1
ATOM 5940 N N . VAL B 1 81 ? 12.516 6.965 18.375 1 94.5 81 VAL B N 1
ATOM 5941 C CA . VAL B 1 81 ? 12.367 7.75 17.156 1 94.5 81 VAL B CA 1
ATOM 5942 C C . VAL B 1 81 ? 11.938 6.836 16 1 94.5 81 VAL B C 1
ATOM 5944 O O . VAL B 1 81 ? 11.391 7.305 15 1 94.5 81 VAL B O 1
ATOM 5947 N N . ASN B 1 82 ? 12.086 5.473 16.188 1 96.88 82 ASN B N 1
ATOM 5948 C CA . ASN B 1 82 ? 11.781 4.512 15.133 1 96.88 82 ASN B CA 1
ATOM 5949 C C . ASN B 1 82 ? 10.32 4.074 15.18 1 96.88 82 ASN B C 1
ATOM 5951 O O . ASN B 1 82 ? 9.836 3.436 14.25 1 96.88 82 ASN B O 1
ATOM 5955 N N . VAL B 1 83 ? 9.531 4.465 16.141 1 97.38 83 VAL B N 1
ATOM 5956 C CA . VAL B 1 83 ? 8.219 3.918 16.469 1 97.38 83 VAL B CA 1
ATOM 5957 C C . VAL B 1 83 ? 7.227 4.254 15.359 1 97.38 83 VAL B C 1
ATOM 5959 O O . VAL B 1 83 ? 6.383 3.426 15.008 1 97.38 83 VAL B O 1
ATOM 5962 N N . ASN B 1 84 ? 7.355 5.348 14.781 1 97.12 84 ASN B N 1
ATOM 5963 C CA . ASN B 1 84 ? 6.324 5.82 13.859 1 97.12 84 ASN B CA 1
ATOM 5964 C C . ASN B 1 84 ? 6.297 5 12.578 1 97.12 84 ASN B C 1
ATOM 5966 O O . ASN B 1 84 ? 5.312 5.027 11.836 1 97.12 84 ASN B O 1
ATOM 5970 N N . ARG B 1 85 ? 7.422 4.152 12.328 1 96.25 85 ARG B N 1
ATOM 5971 C CA . ARG B 1 85 ? 7.355 3.576 10.984 1 96.25 85 ARG B CA 1
ATOM 5972 C C . ARG B 1 85 ? 8.047 2.217 10.945 1 96.25 85 ARG B C 1
ATOM 5974 O O . ARG B 1 85 ? 7.898 1.472 9.969 1 96.25 85 ARG B O 1
ATOM 5981 N N . GLN B 1 86 ? 8.828 1.867 11.93 1 98 86 GLN B N 1
ATOM 5982 C CA . GLN B 1 86 ? 9.578 0.619 11.82 1 98 86 GLN B CA 1
ATOM 5983 C C . GLN B 1 86 ? 8.844 -0.521 12.523 1 98 86 GLN B C 1
ATOM 5985 O O . GLN B 1 86 ? 8.461 -0.395 13.688 1 98 86 GLN B O 1
ATOM 5990 N N . TYR B 1 87 ? 8.727 -1.612 11.898 1 97.81 87 TYR B N 1
ATOM 5991 C CA . TYR B 1 87 ? 7.875 -2.729 12.297 1 97.81 87 TYR B CA 1
ATOM 5992 C C . TYR B 1 87 ? 8.227 -3.219 13.695 1 97.81 87 TYR B C 1
ATOM 5994 O O . TYR B 1 87 ? 7.34 -3.465 14.516 1 97.81 87 TYR B O 1
ATOM 6002 N N . GLY B 1 88 ? 9.461 -3.33 14.008 1 98 88 GLY B N 1
ATOM 6003 C CA . GLY B 1 88 ? 9.906 -3.928 15.258 1 98 88 GLY B CA 1
ATOM 6004 C C . GLY B 1 88 ? 10.078 -2.918 16.375 1 98 88 GLY B C 1
ATOM 6005 O O . GLY B 1 88 ? 10.422 -3.283 17.5 1 98 88 GLY B O 1
ATOM 6006 N N . ALA B 1 89 ? 9.867 -1.67 16.062 1 98.19 89 ALA B N 1
ATOM 6007 C CA . ALA B 1 89 ? 10.07 -0.62 17.062 1 98.19 89 ALA B CA 1
ATOM 6008 C C . ALA B 1 89 ? 8.914 -0.579 18.047 1 98.19 89 ALA B C 1
ATOM 6010 O O . ALA B 1 89 ? 7.832 -0.083 17.734 1 98.19 89 ALA B O 1
ATOM 6011 N N . ARG B 1 90 ? 9.125 -0.992 19.219 1 97.5 90 ARG B N 1
ATOM 6012 C CA . ARG B 1 90 ? 8.203 -1.002 20.359 1 97.5 90 ARG B CA 1
ATOM 6013 C C . ARG B 1 90 ? 8.961 -0.915 21.672 1 97.5 90 ARG B C 1
ATOM 6015 O O . ARG B 1 90 ? 10.188 -1.047 21.703 1 97.5 90 ARG B O 1
ATOM 6022 N N . VAL B 1 91 ? 8.273 -0.72 22.719 1 97.56 91 VAL B N 1
ATOM 6023 C CA . VAL B 1 91 ? 8.867 -0.408 24.016 1 97.56 91 VAL B CA 1
ATOM 6024 C C . VAL B 1 91 ? 9.789 -1.55 24.453 1 97.56 91 VAL B C 1
ATOM 6026 O O . VAL B 1 91 ? 10.938 -1.319 24.828 1 97.56 91 VAL B O 1
ATOM 6029 N N . PRO B 1 92 ? 9.352 -2.799 24.25 1 96.38 92 PRO B N 1
ATOM 6030 C CA . PRO B 1 92 ? 10.227 -3.879 24.703 1 96.38 92 PRO B CA 1
ATOM 6031 C C . PRO B 1 92 ? 11.469 -4.043 23.828 1 96.38 92 PRO B C 1
ATOM 6033 O O . PRO B 1 92 ? 12.422 -4.719 24.234 1 96.38 92 PRO B O 1
ATOM 6036 N N . SER B 1 93 ? 11.445 -3.488 22.688 1 97.81 93 SER B N 1
ATOM 6037 C CA . SER B 1 93 ? 12.555 -3.701 21.766 1 97.81 93 SER B CA 1
ATOM 6038 C C . SER B 1 93 ? 13.586 -2.582 21.859 1 97.81 93 SER B C 1
ATOM 6040 O O . SER B 1 93 ? 14.68 -2.682 21.297 1 97.81 93 SER B O 1
ATOM 6042 N N . PHE B 1 94 ? 13.305 -1.521 22.656 1 97.62 94 PHE B N 1
ATOM 6043 C CA . PHE B 1 94 ? 14.234 -0.402 22.75 1 97.62 94 PHE B CA 1
ATOM 6044 C C . PHE B 1 94 ? 15.586 -0.864 23.281 1 97.62 94 PHE B C 1
ATOM 6046 O O . PHE B 1 94 ? 15.648 -1.579 24.281 1 97.62 94 PHE B O 1
ATOM 6053 N N . GLY B 1 95 ? 16.656 -0.522 22.531 1 97.06 95 GLY B N 1
ATOM 6054 C CA . GLY B 1 95 ? 18.016 -0.872 22.938 1 97.06 95 GLY B CA 1
ATOM 6055 C C . GLY B 1 95 ? 18.469 -2.205 22.375 1 97.06 95 GLY B C 1
ATOM 6056 O O . GLY B 1 95 ? 19.656 -2.535 22.438 1 97.06 95 GLY B O 1
ATOM 6057 N N . ARG B 1 96 ? 17.594 -2.951 21.781 1 97.81 96 ARG B N 1
ATOM 6058 C CA . ARG B 1 96 ? 17.938 -4.238 21.188 1 97.81 96 ARG B CA 1
ATOM 6059 C C . ARG B 1 96 ? 18.328 -4.078 19.719 1 97.81 96 ARG B C 1
ATOM 6061 O O . ARG B 1 96 ? 17.797 -3.199 19.031 1 97.81 96 ARG B O 1
ATOM 6068 N N . PRO B 1 97 ? 19.234 -4.973 19.25 1 98.38 97 PRO B N 1
ATOM 6069 C CA . PRO B 1 97 ? 19.578 -4.93 17.828 1 98.38 97 PRO B CA 1
ATOM 6070 C C . PRO B 1 97 ? 18.359 -5.203 16.922 1 98.38 97 PRO B C 1
ATOM 6072 O O . PRO B 1 97 ? 17.609 -6.141 17.172 1 98.38 97 PRO B O 1
ATOM 6075 N N . LYS B 1 98 ? 18.219 -4.352 15.93 1 98.38 98 LYS B N 1
ATOM 6076 C CA . LYS B 1 98 ? 17.094 -4.488 15.016 1 98.38 98 LYS B CA 1
ATOM 6077 C C . LYS B 1 98 ? 17.047 -5.883 14.398 1 98.38 98 LYS B C 1
ATOM 6079 O O . LYS B 1 98 ? 15.977 -6.48 14.273 1 98.38 98 LYS B O 1
ATOM 6084 N N . LEU B 1 99 ? 18.203 -6.375 13.977 1 98.38 99 LEU B N 1
ATOM 6085 C CA . LEU B 1 99 ? 18.297 -7.664 13.305 1 98.38 99 LEU B CA 1
ATOM 6086 C C . LEU B 1 99 ? 17.781 -8.789 14.195 1 98.38 99 LEU B C 1
ATOM 6088 O O . LEU B 1 99 ? 17.016 -9.648 13.742 1 98.38 99 LEU B O 1
ATOM 6092 N N . GLU B 1 100 ? 18.141 -8.812 15.445 1 98.12 100 GLU B N 1
ATOM 6093 C CA . GLU B 1 100 ? 17.719 -9.836 16.391 1 98.12 100 GLU B CA 1
ATOM 6094 C C . GLU B 1 100 ? 16.203 -9.797 16.594 1 98.12 100 GLU B C 1
ATOM 6096 O O . GLU B 1 100 ? 15.547 -10.844 16.578 1 98.12 100 GLU B O 1
ATOM 6101 N N . VAL B 1 101 ? 15.68 -8.609 16.781 1 98.19 101 VAL B N 1
ATOM 6102 C CA . VAL B 1 101 ? 14.25 -8.43 17.016 1 98.19 101 VAL B CA 1
ATOM 6103 C C . VAL B 1 101 ? 13.469 -8.93 15.805 1 98.19 101 VAL B C 1
ATOM 6105 O O . VAL B 1 101 ? 12.484 -9.656 15.953 1 98.19 101 VAL B O 1
ATOM 6108 N N . MET B 1 102 ? 13.906 -8.586 14.617 1 98.5 102 MET B N 1
ATOM 6109 C CA . MET B 1 102 ? 13.164 -8.922 13.406 1 98.5 102 MET B CA 1
ATOM 6110 C C . MET B 1 102 ? 13.258 -10.406 13.102 1 98.5 102 MET B C 1
ATOM 6112 O O . MET B 1 102 ? 12.305 -11.008 12.586 1 98.5 102 MET B O 1
ATOM 6116 N N . ILE B 1 103 ? 14.383 -11.039 13.391 1 98.5 103 ILE B N 1
ATOM 6117 C CA . ILE B 1 103 ? 14.516 -12.484 13.219 1 98.5 103 ILE B CA 1
ATOM 6118 C C . ILE B 1 103 ? 13.555 -13.203 14.164 1 98.5 103 ILE B C 1
ATOM 6120 O O . ILE B 1 103 ? 12.883 -14.156 13.773 1 98.5 103 ILE B O 1
ATOM 6124 N N . ASP B 1 104 ? 13.469 -12.695 15.414 1 97.94 104 ASP B N 1
ATOM 6125 C CA . ASP B 1 104 ? 12.523 -13.25 16.375 1 97.94 104 ASP B CA 1
ATOM 6126 C C . ASP B 1 104 ? 11.086 -13.125 15.859 1 97.94 104 ASP B C 1
ATOM 6128 O O . ASP B 1 104 ? 10.297 -14.062 15.969 1 97.94 104 ASP B O 1
ATOM 6132 N N . GLU B 1 105 ? 10.797 -11.953 15.312 1 97.69 105 GLU B N 1
ATOM 6133 C CA . GLU B 1 105 ? 9.469 -11.719 14.758 1 97.69 105 GLU B CA 1
ATOM 6134 C C . GLU B 1 105 ? 9.172 -12.695 13.617 1 97.69 105 GLU B C 1
ATOM 6136 O O . GLU B 1 105 ? 8.094 -13.289 13.57 1 97.69 105 GLU B O 1
ATOM 6141 N N . ALA B 1 106 ? 10.086 -12.82 12.742 1 98.5 106 ALA B N 1
ATOM 6142 C CA . ALA B 1 106 ? 9.898 -13.695 11.586 1 98.5 106 ALA B CA 1
ATOM 6143 C C . ALA B 1 106 ? 9.703 -15.148 12.016 1 98.5 106 ALA B C 1
ATOM 6145 O O . ALA B 1 106 ? 8.797 -15.828 11.539 1 98.5 106 ALA B O 1
ATOM 6146 N N . HIS B 1 107 ? 10.516 -15.617 12.945 1 98.44 107 HIS B N 1
ATOM 6147 C CA . HIS B 1 107 ? 10.438 -17 13.414 1 98.44 107 HIS B CA 1
ATOM 6148 C C . HIS B 1 107 ? 9.141 -17.25 14.188 1 98.44 107 HIS B C 1
ATOM 6150 O O . HIS B 1 107 ? 8.633 -18.359 14.211 1 98.44 107 HIS B O 1
ATOM 6156 N N . SER B 1 108 ? 8.625 -16.188 14.828 1 98.06 108 SER B N 1
ATOM 6157 C CA . SER B 1 108 ? 7.359 -16.359 15.531 1 98.06 108 SER B CA 1
ATOM 6158 C C . SER B 1 108 ? 6.215 -16.594 14.547 1 98.06 108 SER B C 1
ATOM 6160 O O . SER B 1 108 ? 5.199 -17.188 14.898 1 98.06 108 SER B O 1
ATOM 6162 N N . ILE B 1 109 ? 6.328 -16.109 13.336 1 98.25 109 ILE B N 1
ATOM 6163 C CA . ILE B 1 109 ? 5.324 -16.281 12.289 1 98.25 109 ILE B CA 1
ATOM 6164 C C . ILE B 1 109 ? 5.527 -17.609 11.586 1 98.25 109 ILE B C 1
ATOM 6166 O O . ILE B 1 109 ? 4.57 -18.359 11.383 1 98.25 109 ILE B O 1
ATOM 6170 N N . ASN B 1 110 ? 6.75 -17.922 11.242 1 98.25 110 ASN B N 1
ATOM 6171 C CA . ASN B 1 110 ? 7.133 -19.172 10.594 1 98.25 110 ASN B CA 1
ATOM 6172 C C . ASN B 1 110 ? 8.461 -19.703 11.133 1 98.25 110 ASN B C 1
ATOM 6174 O O . ASN B 1 110 ? 9.531 -19.312 10.664 1 98.25 110 ASN B O 1
ATOM 6178 N N . PRO B 1 111 ? 8.406 -20.594 12.008 1 97.88 111 PRO B N 1
ATOM 6179 C CA . PRO B 1 111 ? 9.625 -21.094 12.656 1 97.88 111 PRO B CA 1
ATOM 6180 C C . PRO B 1 111 ? 10.484 -21.938 11.711 1 97.88 111 PRO B C 1
ATOM 6182 O O . PRO B 1 111 ? 11.602 -22.328 12.07 1 97.88 111 PRO B O 1
ATOM 6185 N N . PHE B 1 112 ? 10.07 -22.25 10.516 1 97.56 112 PHE B N 1
ATOM 6186 C CA . PHE B 1 112 ? 10.797 -23.109 9.586 1 97.56 112 PHE B CA 1
ATOM 6187 C C . PHE B 1 112 ? 11.672 -22.266 8.656 1 97.56 112 PHE B C 1
ATOM 6189 O O . PHE B 1 112 ? 12.336 -22.812 7.77 1 97.56 112 PHE B O 1
ATOM 6196 N N . LEU B 1 113 ? 11.734 -20.984 8.844 1 98.25 113 LEU B N 1
ATOM 6197 C CA . LEU B 1 113 ? 12.508 -20.094 7.98 1 98.25 113 LEU B CA 1
ATOM 6198 C C . LEU B 1 113 ? 14 -20.391 8.086 1 98.25 113 LEU B C 1
ATOM 6200 O O . LEU B 1 113 ? 14.5 -20.719 9.164 1 98.25 113 LEU B O 1
ATOM 6204 N N . ASP B 1 114 ? 14.633 -20.359 6.953 1 98.38 114 ASP B N 1
ATOM 6205 C CA . ASP B 1 114 ? 16.094 -20.359 6.871 1 98.38 114 ASP B CA 1
ATOM 6206 C C . ASP B 1 114 ? 16.641 -18.938 6.754 1 98.38 114 ASP B C 1
ATOM 6208 O O . ASP B 1 114 ? 16.594 -18.328 5.68 1 98.38 114 ASP B O 1
ATOM 6212 N N . ILE B 1 115 ? 17.203 -18.391 7.863 1 98.62 115 ILE B N 1
ATOM 6213 C CA . ILE B 1 115 ? 17.656 -17 7.883 1 98.62 115 ILE B CA 1
ATOM 6214 C C . ILE B 1 115 ? 19.156 -16.953 8.148 1 98.62 115 ILE B C 1
ATOM 6216 O O . ILE B 1 115 ? 19.641 -17.516 9.125 1 98.62 115 ILE B O 1
ATOM 6220 N N . THR B 1 116 ? 19.922 -16.328 7.254 1 98.69 116 THR B N 1
ATOM 6221 C CA . THR B 1 116 ? 21.328 -16.016 7.473 1 98.69 116 THR B CA 1
ATOM 6222 C C . THR B 1 116 ? 21.5 -14.562 7.898 1 98.69 116 THR B C 1
ATOM 6224 O O . THR B 1 116 ? 21.281 -13.641 7.102 1 98.69 116 THR B O 1
ATOM 6227 N N . PRO B 1 117 ? 21.906 -14.32 9.117 1 98.56 117 PRO B N 1
ATOM 6228 C CA . PRO B 1 117 ? 22.031 -12.953 9.633 1 98.56 117 PRO B CA 1
ATOM 6229 C C . PRO B 1 117 ? 23.406 -12.344 9.359 1 98.56 117 PRO B C 1
ATOM 6231 O O . PRO B 1 117 ? 24.406 -13.047 9.391 1 98.56 117 PRO B O 1
ATOM 6234 N N . TYR B 1 118 ? 23.453 -11.094 9.07 1 98.44 118 TYR B N 1
ATOM 6235 C CA . TYR B 1 118 ? 24.656 -10.273 8.969 1 98.44 118 TYR B CA 1
ATOM 6236 C C . TYR B 1 118 ? 24.594 -9.109 9.953 1 98.44 118 TYR B C 1
ATOM 6238 O O . TYR B 1 118 ? 24.281 -7.977 9.562 1 98.44 118 TYR B O 1
ATOM 6246 N N . PRO B 1 119 ? 24.953 -9.336 11.211 1 97.62 119 PRO B N 1
ATOM 6247 C CA . PRO B 1 119 ? 24.766 -8.359 12.281 1 97.62 119 PRO B CA 1
ATOM 6248 C C . PRO B 1 119 ? 25.656 -7.125 12.125 1 97.62 119 PRO B C 1
ATOM 6250 O O . PRO B 1 119 ? 25.359 -6.066 12.68 1 97.62 119 PRO B O 1
ATOM 6253 N N . ALA B 1 120 ? 26.766 -7.246 11.375 1 96.38 120 ALA B N 1
ATOM 6254 C CA . ALA B 1 120 ? 27.656 -6.113 11.156 1 96.38 120 ALA B CA 1
ATOM 6255 C C . ALA B 1 120 ? 27.109 -5.184 10.07 1 96.38 120 ALA B C 1
ATOM 6257 O O . ALA B 1 120 ? 27.688 -4.125 9.805 1 96.38 120 ALA B O 1
ATOM 6258 N N . GLY B 1 121 ? 25.984 -5.539 9.539 1 96.62 121 GLY B N 1
ATOM 6259 C CA . GLY B 1 121 ? 25.5 -4.809 8.375 1 96.62 121 GLY B CA 1
ATOM 6260 C C . GLY B 1 121 ? 26.156 -5.234 7.082 1 96.62 121 GLY B C 1
ATOM 6261 O O . GLY B 1 121 ? 26.953 -6.176 7.062 1 96.62 121 GLY B O 1
ATOM 6262 N N . LEU B 1 122 ? 25.719 -4.574 6.043 1 95.81 122 LEU B N 1
ATOM 6263 C CA . LEU B 1 122 ? 26.328 -4.836 4.742 1 95.81 122 LEU B CA 1
ATOM 6264 C C . LEU B 1 122 ? 27.625 -4.066 4.582 1 95.81 122 LEU B C 1
ATOM 6266 O O . LEU B 1 122 ? 27.688 -2.863 4.852 1 95.81 122 LEU B O 1
ATOM 6270 N N . THR B 1 123 ? 28.672 -4.762 4.25 1 94.81 123 THR B N 1
ATOM 6271 C CA . THR B 1 123 ? 29.984 -4.172 3.998 1 94.81 123 THR B CA 1
ATOM 6272 C C . THR B 1 123 ? 30.547 -4.656 2.664 1 94.81 123 THR B C 1
ATOM 6274 O O . THR B 1 123 ? 30 -5.582 2.055 1 94.81 123 THR B O 1
ATOM 6277 N N . ALA B 1 124 ? 31.594 -4.02 2.26 1 93.44 124 ALA B N 1
ATOM 6278 C CA . ALA B 1 124 ? 32.25 -4.438 1.023 1 93.44 124 ALA B CA 1
ATOM 6279 C C . ALA B 1 124 ? 32.75 -5.875 1.13 1 93.44 124 ALA B C 1
ATOM 6281 O O . ALA B 1 124 ? 32.75 -6.617 0.144 1 93.44 124 ALA B O 1
ATOM 6282 N N . ASP B 1 125 ? 33.062 -6.281 2.283 1 95.62 125 ASP B N 1
ATOM 6283 C CA . ASP B 1 125 ? 33.688 -7.578 2.494 1 95.62 125 ASP B CA 1
ATOM 6284 C C . ASP B 1 125 ? 32.656 -8.703 2.473 1 95.62 125 ASP B C 1
ATOM 6286 O O . ASP B 1 125 ? 32.969 -9.836 2.096 1 95.62 125 ASP B O 1
ATOM 6290 N N . ASN B 1 126 ? 31.453 -8.445 2.863 1 97.56 126 ASN B N 1
ATOM 6291 C CA . ASN B 1 126 ? 30.484 -9.523 2.99 1 97.56 126 ASN B CA 1
ATOM 6292 C C . ASN B 1 126 ? 29.422 -9.453 1.902 1 97.56 126 ASN B C 1
ATOM 6294 O O . ASN B 1 126 ? 28.547 -10.312 1.824 1 97.56 126 ASN B O 1
ATOM 6298 N N . MET B 1 127 ? 29.5 -8.523 1.062 1 97.88 127 MET B N 1
ATOM 6299 C CA . MET B 1 127 ? 28.469 -8.25 0.076 1 97.88 127 MET B CA 1
ATOM 6300 C C . MET B 1 127 ? 28.297 -9.414 -0.889 1 97.88 127 MET B C 1
ATOM 6302 O O . MET B 1 127 ? 27.172 -9.797 -1.229 1 97.88 127 MET B O 1
ATOM 6306 N N . GLU B 1 128 ? 29.422 -9.969 -1.384 1 98 128 GLU B N 1
ATOM 6307 C CA . GLU B 1 128 ? 29.359 -11.094 -2.316 1 98 128 GLU B CA 1
ATOM 6308 C C . GLU B 1 128 ? 28.641 -12.289 -1.696 1 98 128 GLU B C 1
ATOM 6310 O O . GLU B 1 128 ? 27.781 -12.898 -2.328 1 98 128 GLU B O 1
ATOM 6315 N N . THR B 1 129 ? 29 -12.625 -0.476 1 98.38 129 THR B N 1
ATOM 6316 C CA . THR B 1 129 ? 28.359 -13.742 0.217 1 98.38 129 THR B CA 1
ATOM 6317 C C . THR B 1 129 ? 26.891 -13.438 0.477 1 98.38 129 THR B C 1
ATOM 6319 O O . THR B 1 129 ? 26.047 -14.328 0.389 1 98.38 129 THR B O 1
ATOM 6322 N N . PHE B 1 130 ? 26.625 -12.219 0.814 1 98.5 130 PHE B N 1
ATOM 6323 C CA . PHE B 1 130 ? 25.266 -11.758 1.078 1 98.5 130 PHE B CA 1
ATOM 6324 C C . PHE B 1 130 ? 24.375 -11.969 -0.14 1 98.5 130 PHE B C 1
ATOM 6326 O O . PHE B 1 130 ? 23.188 -12.234 -0.002 1 98.5 130 PHE B O 1
ATOM 6333 N N . LEU B 1 131 ? 24.953 -11.922 -1.345 1 98.62 131 LEU B N 1
ATOM 6334 C CA . LEU B 1 131 ? 24.203 -11.969 -2.592 1 98.62 131 LEU B CA 1
ATOM 6335 C C . LEU B 1 131 ? 24.25 -13.367 -3.201 1 98.62 131 LEU B C 1
ATOM 6337 O O . LEU B 1 131 ? 23.594 -13.633 -4.211 1 98.62 131 LEU B O 1
ATOM 6341 N N . THR B 1 132 ? 24.984 -14.305 -2.611 1 98.12 132 THR B N 1
ATOM 6342 C CA . THR B 1 132 ? 25.156 -15.641 -3.174 1 98.12 132 THR B CA 1
ATOM 6343 C C . THR B 1 132 ? 23.859 -16.438 -3.047 1 98.12 132 THR B C 1
ATOM 6345 O O . THR B 1 132 ? 23.266 -16.5 -1.971 1 98.12 132 THR B O 1
ATOM 6348 N N . ASP B 1 133 ? 23.391 -17.047 -4.109 1 96.88 133 ASP B N 1
ATOM 6349 C CA . ASP B 1 133 ? 22.234 -17.922 -4.207 1 96.88 133 ASP B CA 1
ATOM 6350 C C . ASP B 1 133 ? 20.938 -17.172 -3.869 1 96.88 133 ASP B C 1
ATOM 6352 O O . ASP B 1 133 ? 20.047 -17.734 -3.232 1 96.88 133 ASP B O 1
ATOM 6356 N N . VAL B 1 134 ? 20.953 -15.836 -4.137 1 98.5 134 VAL B N 1
ATOM 6357 C CA . VAL B 1 134 ? 19.797 -14.984 -3.863 1 98.5 134 VAL B CA 1
ATOM 6358 C C . VAL B 1 134 ? 18.969 -14.812 -5.137 1 98.5 134 VAL B C 1
ATOM 6360 O O . VAL B 1 134 ? 19.531 -14.602 -6.219 1 98.5 134 VAL B O 1
ATOM 6363 N N . ASP B 1 135 ? 17.656 -14.93 -4.941 1 98.56 135 ASP B N 1
ATOM 6364 C CA . ASP B 1 135 ? 16.75 -14.781 -6.082 1 98.56 135 ASP B CA 1
ATOM 6365 C C . ASP B 1 135 ? 16.469 -13.305 -6.367 1 98.56 135 ASP B C 1
ATOM 6367 O O . ASP B 1 135 ? 16.281 -12.914 -7.523 1 98.56 135 ASP B O 1
ATOM 6371 N N . VAL B 1 136 ? 16.406 -12.508 -5.348 1 98.81 136 VAL B N 1
ATOM 6372 C CA . VAL B 1 136 ? 16.094 -11.094 -5.508 1 98.81 136 VAL B CA 1
ATOM 6373 C C . VAL B 1 136 ? 16.484 -10.328 -4.242 1 98.81 136 VAL B C 1
ATOM 6375 O O . VAL B 1 136 ? 16.469 -10.891 -3.145 1 98.81 136 VAL B O 1
ATOM 6378 N N . VAL B 1 137 ? 16.906 -9.094 -4.398 1 98.88 137 VAL B N 1
ATOM 6379 C CA . VAL B 1 137 ? 17.219 -8.195 -3.287 1 98.88 137 VAL B CA 1
ATOM 6380 C C . VAL B 1 137 ? 16.109 -7.164 -3.127 1 98.88 137 VAL B C 1
ATOM 6382 O O . VAL B 1 137 ? 15.641 -6.59 -4.113 1 98.88 137 VAL B O 1
ATOM 6385 N N . LEU B 1 138 ? 15.586 -6.969 -1.908 1 98.75 138 LEU B N 1
ATOM 6386 C CA . LEU B 1 138 ? 14.75 -5.82 -1.576 1 98.75 138 LEU B CA 1
ATOM 6387 C C . LEU B 1 138 ? 15.531 -4.797 -0.762 1 98.75 138 LEU B C 1
ATOM 6389 O O . LEU B 1 138 ? 15.852 -5.039 0.403 1 98.75 138 LEU B O 1
ATOM 6393 N N . ASP B 1 139 ? 15.75 -3.693 -1.401 1 97.88 139 ASP B N 1
ATOM 6394 C CA . ASP B 1 139 ? 16.547 -2.621 -0.822 1 97.88 139 ASP B CA 1
ATOM 6395 C C . ASP B 1 139 ? 15.891 -2.049 0.427 1 97.88 139 ASP B C 1
ATOM 6397 O O . ASP B 1 139 ? 14.773 -1.525 0.359 1 97.88 139 ASP B O 1
ATOM 6401 N N . GLY B 1 140 ? 16.531 -2.172 1.565 1 95.94 140 GLY B N 1
ATOM 6402 C CA . GLY B 1 140 ? 16.062 -1.605 2.822 1 95.94 140 GLY B CA 1
ATOM 6403 C C . GLY B 1 140 ? 17.078 -0.669 3.463 1 95.94 140 GLY B C 1
ATOM 6404 O O . GLY B 1 140 ? 17.016 -0.424 4.672 1 95.94 140 GLY B O 1
ATOM 6405 N N . LEU B 1 141 ? 18 -0.182 2.678 1 92.88 141 LEU B N 1
ATOM 6406 C CA . LEU B 1 141 ? 19.062 0.68 3.188 1 92.88 141 LEU B CA 1
ATOM 6407 C C . LEU B 1 141 ? 18.531 2.092 3.438 1 92.88 141 LEU B C 1
ATOM 6409 O O . LEU B 1 141 ? 17.625 2.557 2.742 1 92.88 141 LEU B O 1
ATOM 6413 N N . ASP B 1 142 ? 19.141 2.66 4.367 1 84 142 ASP B N 1
ATOM 6414 C CA . ASP B 1 142 ? 18.828 4.051 4.676 1 84 142 ASP B CA 1
ATOM 6415 C C . ASP B 1 142 ? 19.172 4.965 3.504 1 84 142 ASP B C 1
ATOM 6417 O O . ASP B 1 142 ? 20.141 4.719 2.781 1 84 142 ASP B O 1
ATOM 6421 N N . PHE B 1 143 ? 18.484 5.961 3.432 1 74.69 143 PHE B N 1
ATOM 6422 C CA . PHE B 1 143 ? 18.641 6.902 2.33 1 74.69 143 PHE B CA 1
ATOM 6423 C C . PHE B 1 143 ? 20.047 7.469 2.299 1 74.69 143 PHE B C 1
ATOM 6425 O O . PHE B 1 143 ? 20.609 7.715 1.224 1 74.69 143 PHE B O 1
ATOM 6432 N N . PHE B 1 144 ? 20.766 7.488 3.387 1 75.62 144 PHE B N 1
ATOM 6433 C CA . PHE B 1 144 ? 22.047 8.195 3.484 1 75.62 144 PHE B CA 1
ATOM 6434 C C . PHE B 1 144 ? 23.203 7.223 3.35 1 75.62 144 PHE B C 1
ATOM 6436 O O . PHE B 1 144 ? 24.375 7.637 3.346 1 75.62 144 PHE B O 1
ATOM 6443 N N . GLN B 1 145 ? 22.844 6.035 3.154 1 83.81 145 GLN B N 1
ATOM 6444 C CA . GLN B 1 145 ? 23.859 5.031 2.871 1 83.81 145 GLN B CA 1
ATOM 6445 C C . GLN B 1 145 ? 24.047 4.844 1.367 1 83.81 145 GLN B C 1
ATOM 6447 O O . GLN B 1 145 ? 23.859 3.738 0.85 1 83.81 145 GLN B O 1
ATOM 6452 N N . PHE B 1 146 ? 24.578 5.816 0.776 1 90.19 146 PHE B N 1
ATOM 6453 C CA . PHE B 1 146 ? 24.578 5.887 -0.68 1 90.19 146 PHE B CA 1
ATOM 6454 C C . PHE B 1 146 ? 25.641 4.969 -1.263 1 90.19 146 PHE B C 1
ATOM 6456 O O . PHE B 1 146 ? 25.375 4.199 -2.188 1 90.19 146 PHE B O 1
ATOM 6463 N N . GLU B 1 147 ? 26.859 4.969 -0.722 1 92.38 147 GLU B N 1
ATOM 6464 C CA . GLU B 1 147 ? 27.953 4.23 -1.333 1 92.38 147 GLU B CA 1
ATOM 6465 C C . GLU B 1 147 ? 27.734 2.723 -1.211 1 92.38 147 GLU B C 1
ATOM 6467 O O . GLU B 1 147 ? 28.047 1.97 -2.137 1 92.38 147 GLU B O 1
ATOM 6472 N N . ILE B 1 148 ? 27.297 2.33 -0.103 1 94.69 148 ILE B N 1
ATOM 6473 C CA . ILE B 1 148 ? 27.047 0.908 0.093 1 94.69 148 ILE B CA 1
ATOM 6474 C C . ILE B 1 148 ? 25.906 0.462 -0.82 1 94.69 148 ILE B C 1
ATOM 6476 O O . ILE B 1 148 ? 25.906 -0.665 -1.322 1 94.69 148 ILE B O 1
ATOM 6480 N N . ARG B 1 149 ? 24.922 1.272 -0.984 1 95.88 149 ARG B N 1
ATOM 6481 C CA . ARG B 1 149 ? 23.828 0.986 -1.896 1 95.88 149 ARG B CA 1
ATOM 6482 C C . ARG B 1 149 ? 24.328 0.849 -3.332 1 95.88 149 ARG B C 1
ATOM 6484 O O . ARG B 1 149 ? 23.969 -0.106 -4.027 1 95.88 149 ARG B O 1
ATOM 6491 N N . ARG B 1 150 ? 25.078 1.871 -3.713 1 96.06 150 ARG B N 1
ATOM 6492 C CA . ARG B 1 150 ? 25.656 1.843 -5.055 1 96.06 150 ARG B CA 1
ATOM 6493 C C . ARG B 1 150 ? 26.438 0.561 -5.285 1 96.06 150 ARG B C 1
ATOM 6495 O O . ARG B 1 150 ? 26.266 -0.107 -6.309 1 96.06 150 ARG B O 1
ATOM 6502 N N . ALA B 1 151 ? 27.25 0.227 -4.324 1 96.75 151 ALA B N 1
ATOM 6503 C CA . ALA B 1 151 ? 28.062 -0.983 -4.426 1 96.75 151 ALA B CA 1
ATOM 6504 C C . ALA B 1 151 ? 27.188 -2.227 -4.516 1 96.75 151 ALA B C 1
ATOM 6506 O O . ALA B 1 151 ? 27.484 -3.148 -5.281 1 96.75 151 ALA B O 1
ATOM 6507 N N . LEU B 1 152 ? 26.156 -2.291 -3.766 1 97.88 152 LEU B N 1
ATOM 6508 C CA . LEU B 1 152 ? 25.219 -3.414 -3.748 1 97.88 152 LEU B CA 1
ATOM 6509 C C . LEU B 1 152 ? 24.594 -3.613 -5.121 1 97.88 152 LEU B C 1
ATOM 6511 O O . LEU B 1 152 ? 24.547 -4.73 -5.637 1 97.88 152 LEU B O 1
ATOM 6515 N N . PHE B 1 153 ? 24.078 -2.547 -5.664 1 97.88 153 PHE B N 1
ATOM 6516 C CA . PHE B 1 153 ? 23.375 -2.613 -6.949 1 97.88 153 PHE B CA 1
ATOM 6517 C C . PHE B 1 153 ? 24.328 -3.074 -8.047 1 97.88 153 PHE B C 1
ATOM 6519 O O . PHE B 1 153 ? 23.953 -3.895 -8.891 1 97.88 153 PHE B O 1
ATOM 6526 N N . ASN B 1 154 ? 25.516 -2.547 -8.023 1 97.31 154 ASN B N 1
ATOM 6527 C CA . ASN B 1 154 ? 26.5 -2.918 -9.039 1 97.31 154 ASN B CA 1
ATOM 6528 C C . ASN B 1 154 ? 26.938 -4.371 -8.891 1 97.31 154 ASN B C 1
ATOM 6530 O O . ASN B 1 154 ? 27.062 -5.094 -9.883 1 97.31 154 ASN B O 1
ATOM 6534 N N . MET B 1 155 ? 27.188 -4.789 -7.691 1 98.06 155 MET B N 1
ATOM 6535 C CA . MET B 1 155 ? 27.594 -6.176 -7.457 1 98.06 155 MET B CA 1
ATOM 6536 C C . MET B 1 155 ? 26.469 -7.137 -7.805 1 98.06 155 MET B C 1
ATOM 6538 O O . MET B 1 155 ? 26.703 -8.18 -8.414 1 98.06 155 MET B O 1
ATOM 6542 N N . ALA B 1 156 ? 25.266 -6.816 -7.383 1 98.5 156 ALA B N 1
ATOM 6543 C CA . ALA B 1 156 ? 24.109 -7.648 -7.719 1 98.5 156 ALA B CA 1
ATOM 6544 C C . ALA B 1 156 ? 23.984 -7.828 -9.227 1 98.5 156 ALA B C 1
ATOM 6546 O O . ALA B 1 156 ? 23.734 -8.938 -9.703 1 98.5 156 ALA B O 1
ATOM 6547 N N . ARG B 1 157 ? 24.156 -6.75 -9.961 1 97.94 157 ARG B N 1
ATOM 6548 C CA . ARG B 1 157 ? 24.094 -6.809 -11.422 1 97.94 157 ARG B CA 1
ATOM 6549 C C . ARG B 1 157 ? 25.141 -7.766 -11.977 1 97.94 157 ARG B C 1
ATOM 6551 O O . ARG B 1 157 ? 24.844 -8.602 -12.828 1 97.94 157 ARG B O 1
ATOM 6558 N N . SER B 1 158 ? 26.344 -7.621 -11.484 1 97.56 158 SER B N 1
ATOM 6559 C CA . SER B 1 158 ? 27.438 -8.461 -11.953 1 97.56 158 SER B CA 1
ATOM 6560 C C . SER B 1 158 ? 27.188 -9.938 -11.641 1 97.56 158 SER B C 1
ATOM 6562 O O . SER B 1 158 ? 27.625 -10.82 -12.375 1 97.56 158 SER B O 1
ATOM 6564 N N . MET B 1 159 ? 26.438 -10.172 -10.57 1 98.12 159 MET B N 1
ATOM 6565 C CA . MET B 1 159 ? 26.172 -11.539 -10.125 1 98.12 159 MET B CA 1
ATOM 6566 C C . MET B 1 159 ? 24.859 -12.055 -10.695 1 98.12 159 MET B C 1
ATOM 6568 O O . MET B 1 159 ? 24.453 -13.18 -10.398 1 98.12 159 MET B O 1
ATOM 6572 N N . GLY B 1 160 ? 24.156 -11.234 -11.43 1 97.69 160 GLY B N 1
ATOM 6573 C CA . GLY B 1 160 ? 22.938 -11.648 -12.086 1 97.69 160 GLY B CA 1
ATOM 6574 C C . GLY B 1 160 ? 21.719 -11.609 -11.164 1 97.69 160 GLY B C 1
ATOM 6575 O O . GLY B 1 160 ? 20.734 -12.297 -11.414 1 97.69 160 GLY B O 1
ATOM 6576 N N . VAL B 1 161 ? 21.766 -10.82 -10.062 1 98.62 161 VAL B N 1
ATOM 6577 C CA . VAL B 1 161 ? 20.688 -10.781 -9.07 1 98.62 161 VAL B CA 1
ATOM 6578 C C . VAL B 1 161 ? 19.891 -9.5 -9.227 1 98.62 161 VAL B C 1
ATOM 6580 O O . VAL B 1 161 ? 20.438 -8.398 -9.141 1 98.62 161 VAL B O 1
ATOM 6583 N N . PRO B 1 162 ? 18.578 -9.555 -9.484 1 98.75 162 PRO B N 1
ATOM 6584 C CA . PRO B 1 162 ? 17.766 -8.336 -9.547 1 98.75 162 PRO B CA 1
ATOM 6585 C C . PRO B 1 162 ? 17.641 -7.637 -8.195 1 98.75 162 PRO B C 1
ATOM 6587 O O . PRO B 1 162 ? 17.688 -8.289 -7.152 1 98.75 162 PRO B O 1
ATOM 6590 N N . VAL B 1 163 ? 17.5 -6.297 -8.242 1 98.81 163 VAL B N 1
ATOM 6591 C CA . VAL B 1 163 ? 17.328 -5.484 -7.043 1 98.81 163 VAL B CA 1
ATOM 6592 C C . VAL B 1 163 ? 16.078 -4.613 -7.168 1 98.81 163 VAL B C 1
ATOM 6594 O O . VAL B 1 163 ? 15.891 -3.947 -8.188 1 98.81 163 VAL B O 1
ATOM 6597 N N . ILE B 1 164 ? 15.242 -4.691 -6.129 1 98.81 164 ILE B N 1
ATOM 6598 C CA . ILE B 1 164 ? 14.047 -3.855 -6.047 1 98.81 164 ILE B CA 1
ATOM 6599 C C . ILE B 1 164 ? 14.266 -2.75 -5.016 1 98.81 164 ILE B C 1
ATOM 6601 O O . ILE B 1 164 ? 14.688 -3.016 -3.891 1 98.81 164 ILE B O 1
ATOM 6605 N N . THR B 1 165 ? 14.023 -1.536 -5.402 1 98 165 THR B N 1
ATOM 6606 C CA . THR B 1 165 ? 14.062 -0.422 -4.461 1 98 165 THR B CA 1
ATOM 6607 C C . THR B 1 165 ? 12.75 0.354 -4.492 1 98 165 THR B C 1
ATOM 6609 O O . THR B 1 165 ? 12.289 0.77 -5.555 1 98 165 THR B O 1
ATOM 6612 N N . ALA B 1 166 ? 12.156 0.465 -3.369 1 97.19 166 ALA B N 1
ATOM 6613 C CA . ALA B 1 166 ? 10.961 1.279 -3.16 1 97.19 166 ALA B CA 1
ATOM 6614 C C . ALA B 1 166 ? 11.172 2.277 -2.023 1 97.19 166 ALA B C 1
ATOM 6616 O O . ALA B 1 166 ? 11.703 1.924 -0.971 1 97.19 166 ALA B O 1
ATOM 6617 N N . GLY B 1 167 ? 10.836 3.553 -2.283 1 96.5 167 GLY B N 1
ATOM 6618 C CA . GLY B 1 167 ? 11.039 4.574 -1.267 1 96.5 167 GLY B CA 1
ATOM 6619 C C . GLY B 1 167 ? 9.742 5.242 -0.833 1 96.5 167 GLY B C 1
ATOM 6620 O O . GLY B 1 167 ? 8.914 5.602 -1.671 1 96.5 167 GLY B O 1
ATOM 6621 N N . PRO B 1 168 ? 9.531 5.289 0.48 1 96.38 168 PRO B N 1
ATOM 6622 C CA . PRO B 1 168 ? 8.398 6.07 0.992 1 96.38 168 PRO B CA 1
ATOM 6623 C C . PRO B 1 168 ? 8.625 7.578 0.866 1 96.38 168 PRO B C 1
ATOM 6625 O O . PRO B 1 168 ? 9.672 8.086 1.264 1 96.38 168 PRO B O 1
ATOM 6628 N N . LEU B 1 169 ? 7.746 8.297 0.262 1 95.19 169 LEU B N 1
ATOM 6629 C CA . LEU B 1 169 ? 7.773 9.742 0.044 1 95.19 169 LEU B CA 1
ATOM 6630 C C . LEU B 1 169 ? 6.445 10.375 0.447 1 95.19 169 LEU B C 1
ATOM 6632 O O . LEU B 1 169 ? 5.492 10.391 -0.337 1 95.19 169 LEU B O 1
ATOM 6636 N N . GLY B 1 170 ? 6.414 11.062 1.676 1 95.69 170 GLY B N 1
ATOM 6637 C CA . GLY B 1 170 ? 5.125 11.508 2.172 1 95.69 170 GLY B CA 1
ATOM 6638 C C . GLY B 1 170 ? 4.137 10.375 2.379 1 95.69 170 GLY B C 1
ATOM 6639 O O . GLY B 1 170 ? 4.445 9.398 3.061 1 95.69 170 GLY B O 1
ATOM 6640 N N . PHE B 1 171 ? 3.018 10.484 1.69 1 97.75 171 PHE B N 1
ATOM 6641 C CA . PHE B 1 171 ? 2.035 9.406 1.699 1 97.75 171 PHE B CA 1
ATOM 6642 C C . PHE B 1 171 ? 2.281 8.438 0.548 1 97.75 171 PHE B C 1
ATOM 6644 O O . PHE B 1 171 ? 1.67 7.367 0.487 1 97.75 171 PHE B O 1
ATOM 6651 N N . SER B 1 172 ? 3.201 8.75 -0.311 1 97.56 172 SER B N 1
ATOM 6652 C CA . SER B 1 172 ? 3.365 8.047 -1.579 1 97.56 172 SER B CA 1
ATOM 6653 C C . SER B 1 172 ? 4.566 7.105 -1.539 1 97.56 172 SER B C 1
ATOM 6655 O O . SER B 1 172 ? 5.289 7.055 -0.543 1 97.56 172 SER B O 1
ATOM 6657 N N . SER B 1 173 ? 4.703 6.336 -2.566 1 97.88 173 SER B N 1
ATOM 6658 C CA . SER B 1 173 ? 5.848 5.453 -2.746 1 97.88 173 SER B CA 1
ATOM 6659 C C . SER B 1 173 ? 6.309 5.434 -4.199 1 97.88 173 SER B C 1
ATOM 6661 O O . SER B 1 173 ? 5.492 5.547 -5.117 1 97.88 173 SER B O 1
ATOM 6663 N N . ALA B 1 174 ? 7.609 5.422 -4.367 1 98.06 174 ALA B N 1
ATOM 6664 C CA . ALA B 1 174 ? 8.242 5.254 -5.676 1 98.06 174 ALA B CA 1
ATOM 6665 C C . ALA B 1 174 ? 8.922 3.891 -5.781 1 98.06 174 ALA B C 1
ATOM 6667 O O . ALA B 1 174 ? 9.5 3.4 -4.809 1 98.06 174 ALA B O 1
ATOM 6668 N N . LEU B 1 175 ? 8.875 3.291 -6.953 1 98.44 175 LEU B N 1
ATOM 6669 C CA . LEU B 1 175 ? 9.391 1.939 -7.152 1 98.44 175 LEU B CA 1
ATOM 6670 C C . LEU B 1 175 ? 10.289 1.874 -8.383 1 98.44 175 LEU B C 1
ATOM 6672 O O . LEU B 1 175 ? 9.93 2.383 -9.445 1 98.44 175 LEU B O 1
ATOM 6676 N N . LEU B 1 176 ? 11.453 1.276 -8.234 1 98.5 176 LEU B N 1
ATOM 6677 C CA . LEU B 1 176 ? 12.375 0.923 -9.312 1 98.5 176 LEU B CA 1
ATOM 6678 C C . LEU B 1 176 ? 12.82 -0.53 -9.188 1 98.5 176 LEU B C 1
ATOM 6680 O O . LEU B 1 176 ? 13.039 -1.026 -8.078 1 98.5 176 LEU B O 1
ATOM 6684 N N . VAL B 1 177 ? 12.898 -1.179 -10.289 1 98.75 177 VAL B N 1
ATOM 6685 C CA . VAL B 1 177 ? 13.453 -2.527 -10.359 1 98.75 177 VAL B CA 1
ATOM 6686 C C . VAL B 1 177 ? 14.68 -2.537 -11.266 1 98.75 177 VAL B C 1
ATOM 6688 O O . VAL B 1 177 ? 14.609 -2.098 -12.414 1 98.75 177 VAL B O 1
ATOM 6691 N N . PHE B 1 178 ? 15.781 -3.057 -10.766 1 98.75 178 PHE B N 1
ATOM 6692 C CA . PHE B 1 178 ? 17 -3.197 -11.555 1 98.75 178 PHE B CA 1
ATOM 6693 C C . PHE B 1 178 ? 17.281 -4.664 -11.859 1 98.75 178 PHE B C 1
ATOM 6695 O O . PHE B 1 178 ? 17.344 -5.492 -10.953 1 98.75 178 PHE B O 1
ATOM 6702 N N . THR B 1 179 ? 17.422 -4.973 -13.102 1 97.88 179 THR B N 1
ATOM 6703 C CA . THR B 1 179 ? 17.797 -6.312 -13.539 1 97.88 179 THR B CA 1
ATOM 6704 C C . THR B 1 179 ? 19.156 -6.305 -14.227 1 97.88 179 THR B C 1
ATOM 6706 O O . THR B 1 179 ? 19.625 -5.25 -14.648 1 97.88 179 THR B O 1
ATOM 6709 N N . PRO B 1 180 ? 19.781 -7.426 -14.305 1 95.38 180 PRO B N 1
ATOM 6710 C CA . PRO B 1 180 ? 21.094 -7.496 -14.953 1 95.38 180 PRO B CA 1
ATOM 6711 C C . PRO B 1 180 ? 21.062 -7.027 -16.406 1 95.38 180 PRO B C 1
ATOM 6713 O O . PRO B 1 180 ? 22.078 -6.531 -16.922 1 95.38 180 PRO B O 1
ATOM 6716 N N . GLN B 1 181 ? 19.969 -7.133 -17.094 1 92.94 181 GLN B N 1
ATOM 6717 C CA . GLN B 1 181 ? 19.859 -6.801 -18.516 1 92.94 181 GLN B CA 1
ATOM 6718 C C . GLN B 1 181 ? 19.406 -5.359 -18.703 1 92.94 181 GLN B C 1
ATOM 6720 O O . GLN B 1 181 ? 19.5 -4.812 -19.812 1 92.94 181 GLN B O 1
ATOM 6725 N N . GLY B 1 182 ? 18.906 -4.727 -17.672 1 93.88 182 GLY B N 1
ATOM 6726 C CA . GLY B 1 182 ? 18.391 -3.373 -17.781 1 93.88 182 GLY B CA 1
ATOM 6727 C C . GLY B 1 182 ? 19.453 -2.311 -17.547 1 93.88 182 GLY B C 1
ATOM 6728 O O . GLY B 1 182 ? 20.641 -2.619 -17.484 1 93.88 182 GLY B O 1
ATOM 6729 N N . MET B 1 183 ? 19 -1.06 -17.453 1 96.38 183 MET B N 1
ATOM 6730 C CA . MET B 1 183 ? 19.906 0.052 -17.156 1 96.38 183 MET B CA 1
ATOM 6731 C C . MET B 1 183 ? 20.484 -0.078 -15.75 1 96.38 183 MET B C 1
ATOM 6733 O O . MET B 1 183 ? 19.766 -0.428 -14.812 1 96.38 183 MET B O 1
ATOM 6737 N N . GLY B 1 184 ? 21.734 0.183 -15.648 1 97.06 184 GLY B N 1
ATOM 6738 C CA . GLY B 1 184 ? 22.406 0.054 -14.359 1 97.06 184 GLY B CA 1
ATOM 6739 C C . GLY B 1 184 ? 22.188 1.248 -13.453 1 97.06 184 GLY B C 1
ATOM 6740 O O . GLY B 1 184 ? 21.781 2.316 -13.906 1 97.06 184 GLY B O 1
ATOM 6741 N N . PHE B 1 185 ? 22.5 1.041 -12.195 1 97.56 185 PHE B N 1
ATOM 6742 C CA . PHE B 1 185 ? 22.312 2.035 -11.148 1 97.56 185 PHE B CA 1
ATOM 6743 C C . PHE B 1 185 ? 23.062 3.322 -11.484 1 97.56 185 PHE B C 1
ATOM 6745 O O . PHE B 1 185 ? 22.484 4.41 -11.445 1 97.56 185 PHE B O 1
ATOM 6752 N N . ASP B 1 186 ? 24.328 3.268 -11.82 1 97 186 ASP B N 1
ATOM 6753 C CA . ASP B 1 186 ? 25.156 4.43 -12.094 1 97 186 ASP B CA 1
ATOM 6754 C C . ASP B 1 186 ? 24.625 5.223 -13.289 1 97 186 ASP B C 1
ATOM 6756 O O . ASP B 1 186 ? 24.609 6.453 -13.258 1 97 186 ASP B O 1
ATOM 6760 N N . ASP B 1 187 ? 24.219 4.508 -14.273 1 96.56 187 ASP B N 1
ATOM 6761 C CA . ASP B 1 187 ? 23.703 5.16 -15.477 1 96.56 187 ASP B CA 1
ATOM 6762 C C . ASP B 1 187 ? 22.344 5.801 -15.211 1 96.56 187 ASP B C 1
ATOM 6764 O O . ASP B 1 187 ? 22.078 6.918 -15.664 1 96.56 187 ASP B O 1
ATOM 6768 N N . TYR B 1 188 ? 21.5 5.125 -14.508 1 97.88 188 TYR B N 1
ATOM 6769 C CA . TYR B 1 188 ? 20.156 5.609 -14.258 1 97.88 188 TYR B CA 1
ATOM 6770 C C . TYR B 1 188 ? 20.188 6.875 -13.406 1 97.88 188 TYR B C 1
ATOM 6772 O O . TYR B 1 188 ? 19.516 7.863 -13.727 1 97.88 188 TYR B O 1
ATOM 6780 N N . PHE B 1 189 ? 21 6.855 -12.352 1 97.38 189 PHE B N 1
ATOM 6781 C CA . PHE B 1 189 ? 21.016 7.969 -11.406 1 97.38 189 PHE B CA 1
ATOM 6782 C C . PHE B 1 189 ? 22.078 8.984 -11.781 1 97.38 189 PHE B C 1
ATOM 6784 O O . PHE B 1 189 ? 22.172 10.055 -11.18 1 97.38 189 PHE B O 1
ATOM 6791 N N . ASP B 1 190 ? 22.938 8.695 -12.789 1 95.81 190 ASP B N 1
ATOM 6792 C CA . ASP B 1 190 ? 24.031 9.547 -13.242 1 95.81 190 ASP B CA 1
ATOM 6793 C C . ASP B 1 190 ? 25 9.859 -12.102 1 95.81 190 ASP B C 1
ATOM 6795 O O . ASP B 1 190 ? 25.25 11.031 -11.797 1 95.81 190 ASP B O 1
ATOM 6799 N N . VAL B 1 191 ? 25.547 8.742 -11.508 1 94.19 191 VAL B N 1
ATOM 6800 C CA . VAL B 1 191 ? 26.391 8.922 -10.328 1 94.19 191 VAL B CA 1
ATOM 6801 C C . VAL B 1 191 ? 27.703 8.18 -10.508 1 94.19 191 VAL B C 1
ATOM 6803 O O . VAL B 1 191 ? 28.422 7.914 -9.539 1 94.19 191 VAL B O 1
ATOM 6806 N N . GLY B 1 192 ? 28.125 7.848 -11.648 1 85.19 192 GLY B N 1
ATOM 6807 C CA . GLY B 1 192 ? 29.328 7.105 -11.938 1 85.19 192 GLY B CA 1
ATOM 6808 C C . GLY B 1 192 ? 30.594 7.918 -11.711 1 85.19 192 GLY B C 1
ATOM 6809 O O . GLY B 1 192 ? 31.656 7.359 -11.438 1 85.19 192 GLY B O 1
ATOM 6810 N N . GLY B 1 193 ? 30.469 9.195 -11.758 1 82.5 193 GLY B N 1
ATOM 6811 C CA . GLY B 1 193 ? 31.641 10.031 -11.609 1 82.5 193 GLY B CA 1
ATOM 6812 C C . GLY B 1 193 ? 31.859 10.516 -10.188 1 82.5 193 GLY B C 1
ATOM 6813 O O . GLY B 1 193 ? 31.172 10.062 -9.266 1 82.5 193 GLY B O 1
ATOM 6814 N N . LYS B 1 194 ? 33.031 11.219 -9.953 1 86.06 194 LYS B N 1
ATOM 6815 C CA . LYS B 1 194 ? 33.312 11.836 -8.656 1 86.06 194 LYS B CA 1
ATOM 6816 C C . LYS B 1 194 ? 32.375 13 -8.383 1 86.06 194 LYS B C 1
ATOM 6818 O O . LYS B 1 194 ? 32.375 14 -9.109 1 86.06 194 LYS B O 1
ATOM 6823 N N . LEU B 1 195 ? 31.359 12.773 -7.512 1 90.44 195 LEU B N 1
ATOM 6824 C CA . LEU B 1 195 ? 30.375 13.789 -7.137 1 90.44 195 LEU B CA 1
ATOM 6825 C C . LEU B 1 195 ? 30.359 14 -5.625 1 90.44 195 LEU B C 1
ATOM 6827 O O . LEU B 1 195 ? 30.594 13.055 -4.859 1 90.44 195 LEU B O 1
ATOM 6831 N N . PRO B 1 196 ? 30.219 15.234 -5.289 1 89.06 196 PRO B N 1
ATOM 6832 C CA . PRO B 1 196 ? 30 15.453 -3.857 1 89.06 196 PRO B CA 1
ATOM 6833 C C . PRO B 1 196 ? 28.797 14.688 -3.318 1 89.06 196 PRO B C 1
ATOM 6835 O O . PRO B 1 196 ? 27.859 14.391 -4.07 1 89.06 196 PRO B O 1
ATOM 6838 N N . GLU B 1 197 ? 28.797 14.383 -2.068 1 87.12 197 GLU B N 1
ATOM 6839 C CA . GLU B 1 197 ? 27.766 13.562 -1.421 1 87.12 197 GLU B CA 1
ATOM 6840 C C . GLU B 1 197 ? 26.391 14.172 -1.583 1 87.12 197 GLU B C 1
ATOM 6842 O O . GLU B 1 197 ? 25.406 13.461 -1.831 1 87.12 197 GLU B O 1
ATOM 6847 N N . GLU B 1 198 ? 26.266 15.398 -1.44 1 84.31 198 GLU B N 1
ATOM 6848 C CA . GLU B 1 198 ? 24.984 16.094 -1.542 1 84.31 198 GLU B CA 1
ATOM 6849 C C . GLU B 1 198 ? 24.375 15.93 -2.936 1 84.31 198 GLU B C 1
ATOM 6851 O O . GLU B 1 198 ? 23.156 15.805 -3.08 1 84.31 198 GLU B O 1
ATOM 6856 N N . GLN B 1 199 ? 25.234 15.945 -3.861 1 89.06 199 GLN B N 1
ATOM 6857 C CA . GLN B 1 199 ? 24.766 15.781 -5.238 1 89.06 199 GLN B CA 1
ATOM 6858 C C . GLN B 1 199 ? 24.297 14.359 -5.496 1 89.06 199 GLN B C 1
ATOM 6860 O O . GLN B 1 199 ? 23.359 14.141 -6.27 1 89.06 199 GLN B O 1
ATOM 6865 N N . LYS B 1 200 ? 25 13.453 -4.906 1 91.81 200 LYS B N 1
ATOM 6866 C CA . LYS B 1 200 ? 24.594 12.055 -5.047 1 91.81 200 LYS B CA 1
ATOM 6867 C C . LYS B 1 200 ? 23.203 11.82 -4.48 1 91.81 200 LYS B C 1
ATOM 6869 O O . LYS B 1 200 ? 22.375 11.141 -5.102 1 91.81 200 LYS B O 1
ATOM 6874 N N . TYR B 1 201 ? 22.969 12.383 -3.338 1 89.19 201 TYR B N 1
ATOM 6875 C CA . TYR B 1 201 ? 21.656 12.25 -2.699 1 89.19 201 TYR B CA 1
ATOM 6876 C C . TYR B 1 201 ? 20.578 12.891 -3.551 1 89.19 201 TYR B C 1
ATOM 6878 O O . TYR B 1 201 ? 19.469 12.344 -3.684 1 89.19 201 TYR B O 1
ATOM 6886 N N . LEU B 1 202 ? 20.875 14.023 -4.043 1 90.06 202 LEU B N 1
ATOM 6887 C CA . LEU B 1 202 ? 19.906 14.727 -4.867 1 90.06 202 LEU B CA 1
ATOM 6888 C C . LEU B 1 202 ? 19.594 13.945 -6.137 1 90.06 202 LEU B C 1
ATOM 6890 O O . LEU B 1 202 ? 18.422 13.836 -6.535 1 90.06 202 LEU B O 1
ATOM 6894 N N . ARG B 1 203 ? 20.625 13.461 -6.777 1 94 203 ARG B N 1
ATOM 6895 C CA . ARG B 1 203 ? 20.438 12.68 -7.996 1 94 203 ARG B CA 1
ATOM 6896 C C . ARG B 1 203 ? 19.672 11.398 -7.719 1 94 203 ARG B C 1
ATOM 6898 O O . ARG B 1 203 ? 18.859 10.961 -8.539 1 94 203 ARG B O 1
ATOM 6905 N N . PHE B 1 204 ? 19.922 10.797 -6.645 1 94.19 204 PHE B N 1
ATOM 6906 C CA . PHE B 1 204 ? 19.188 9.617 -6.23 1 94.19 204 PHE B CA 1
ATOM 6907 C C . PHE B 1 204 ? 17.703 9.938 -6.051 1 94.19 204 PHE B C 1
ATOM 6909 O O . PHE B 1 204 ? 16.844 9.234 -6.574 1 94.19 204 PHE B O 1
ATOM 6916 N N . ALA B 1 205 ? 17.453 11.023 -5.312 1 91.88 205 ALA B N 1
ATOM 6917 C CA . ALA B 1 205 ? 16.078 11.422 -5.039 1 91.88 205 ALA B CA 1
ATOM 6918 C C . ALA B 1 205 ? 15.328 11.734 -6.336 1 91.88 205 ALA B C 1
ATOM 6920 O O . ALA B 1 205 ? 14.18 11.336 -6.508 1 91.88 205 ALA B O 1
ATOM 6921 N N . MET B 1 206 ? 16 12.375 -7.219 1 93.12 206 MET B N 1
ATOM 6922 C CA . MET B 1 206 ? 15.375 12.805 -8.469 1 93.12 206 MET B CA 1
ATOM 6923 C C . MET B 1 206 ? 15.109 11.617 -9.383 1 93.12 206 MET B C 1
ATOM 6925 O O . MET B 1 206 ? 14.133 11.602 -10.125 1 93.12 206 MET B O 1
ATOM 6929 N N . GLY B 1 207 ? 16.016 10.727 -9.344 1 95.69 207 GLY B N 1
ATOM 6930 C CA . GLY B 1 207 ? 15.82 9.523 -10.133 1 95.69 207 GLY B CA 1
ATOM 6931 C C . GLY B 1 207 ? 14.758 8.602 -9.562 1 95.69 207 GLY B C 1
ATOM 6932 O O . GLY B 1 207 ? 14.023 7.953 -10.312 1 95.69 207 GLY B O 1
ATOM 6933 N N . LEU B 1 208 ? 14.68 8.523 -8.266 1 95.31 208 LEU B N 1
ATOM 6934 C CA . LEU B 1 208 ? 13.719 7.66 -7.594 1 95.31 208 LEU B CA 1
ATOM 6935 C C . LEU B 1 208 ? 12.289 8.125 -7.867 1 95.31 208 LEU B C 1
ATOM 6937 O O . LEU B 1 208 ? 11.398 7.309 -8.102 1 95.31 208 LEU B O 1
ATOM 6941 N N . ALA B 1 209 ? 12.117 9.438 -7.82 1 95 209 ALA B N 1
ATOM 6942 C CA . ALA B 1 209 ? 10.805 10.023 -8.07 1 95 209 ALA B CA 1
ATOM 6943 C C . ALA B 1 209 ? 10.891 11.141 -9.109 1 95 209 ALA B C 1
ATOM 6945 O O . ALA B 1 209 ? 10.828 12.32 -8.758 1 95 209 ALA B O 1
ATOM 6946 N N . PRO B 1 210 ? 10.938 10.797 -10.367 1 95.44 210 PRO B N 1
ATOM 6947 C CA . PRO B 1 210 ? 11.07 11.797 -11.43 1 95.44 210 PRO B CA 1
ATOM 6948 C C . PRO B 1 210 ? 9.859 12.734 -11.508 1 95.44 210 PRO B C 1
ATOM 6950 O O . PRO B 1 210 ? 9.977 13.852 -12.016 1 95.44 210 PRO B O 1
ATOM 6953 N N . ARG B 1 211 ? 8.703 12.352 -11.039 1 94.5 211 ARG B N 1
ATOM 6954 C CA . ARG B 1 211 ? 7.48 13.141 -10.961 1 94.5 211 ARG B CA 1
ATOM 6955 C C . ARG B 1 211 ? 6.945 13.188 -9.539 1 94.5 211 ARG B C 1
ATOM 6957 O O . ARG B 1 211 ? 5.926 12.562 -9.227 1 94.5 211 ARG B O 1
ATOM 6964 N N . PRO B 1 212 ? 7.578 13.977 -8.719 1 92 212 PRO B N 1
ATOM 6965 C CA . PRO B 1 212 ? 7.277 13.938 -7.285 1 92 212 PRO B CA 1
ATOM 6966 C C . PRO B 1 212 ? 5.902 14.508 -6.957 1 92 212 PRO B C 1
ATOM 6968 O O . PRO B 1 212 ? 5.672 15.711 -7.105 1 92 212 PRO B O 1
ATOM 6971 N N . THR B 1 213 ? 5.047 13.703 -6.5 1 94.06 213 THR B N 1
ATOM 6972 C CA . THR B 1 213 ? 3.682 14.109 -6.188 1 94.06 213 THR B CA 1
ATOM 6973 C C . THR B 1 213 ? 3.572 14.57 -4.738 1 94.06 213 THR B C 1
ATOM 6975 O O . THR B 1 213 ? 2.643 15.297 -4.379 1 94.06 213 THR B O 1
ATOM 6978 N N . HIS B 1 214 ? 4.527 14.219 -3.895 1 93.38 214 HIS B N 1
ATOM 6979 C CA . HIS B 1 214 ? 4.453 14.414 -2.451 1 93.38 214 HIS B CA 1
ATOM 6980 C C . HIS B 1 214 ? 4.824 15.844 -2.072 1 93.38 214 HIS B C 1
ATOM 6982 O O . HIS B 1 214 ? 4.457 16.312 -0.993 1 93.38 214 HIS B O 1
ATOM 6988 N N . ILE B 1 215 ? 5.52 16.578 -2.891 1 89 215 ILE B N 1
ATOM 6989 C CA . ILE B 1 215 ? 6.031 17.906 -2.574 1 89 215 ILE B CA 1
ATOM 6990 C C . ILE B 1 215 ? 4.867 18.875 -2.338 1 89 215 ILE B C 1
ATOM 6992 O O . ILE B 1 215 ? 4.949 19.766 -1.489 1 89 215 ILE B O 1
ATOM 6996 N N . GLY B 1 216 ? 3.781 18.547 -2.965 1 87.62 216 GLY B N 1
ATOM 6997 C CA . GLY B 1 216 ? 2.646 19.469 -2.922 1 87.62 216 GLY B CA 1
ATOM 6998 C C . GLY B 1 216 ? 1.977 19.516 -1.562 1 87.62 216 GLY B C 1
ATOM 6999 O O . GLY B 1 216 ? 1.257 20.469 -1.258 1 87.62 216 GLY B O 1
ATOM 7000 N N . TYR B 1 217 ? 2.211 18.5 -0.727 1 91.88 217 TYR B N 1
ATOM 7001 C CA . TYR B 1 217 ? 1.529 18.531 0.563 1 91.88 217 TYR B CA 1
ATOM 7002 C C . TYR B 1 217 ? 2.529 18.438 1.71 1 91.88 217 TYR B C 1
ATOM 7004 O O . TYR B 1 217 ? 2.145 18.234 2.865 1 91.88 217 TYR B O 1
ATOM 7012 N N . MET B 1 218 ? 3.75 18.625 1.427 1 90.19 218 MET B N 1
ATOM 7013 C CA . MET B 1 218 ? 4.777 18.625 2.463 1 90.19 218 MET B CA 1
ATOM 7014 C C . MET B 1 218 ? 5.211 20.047 2.799 1 90.19 218 MET B C 1
ATOM 7016 O O . MET B 1 218 ? 5.293 20.906 1.915 1 90.19 218 MET B O 1
ATOM 7020 N N . ASP B 1 219 ? 5.457 20.266 4.055 1 87 219 ASP B N 1
ATOM 7021 C CA . ASP B 1 219 ? 6.082 21.516 4.48 1 87 219 ASP B CA 1
ATOM 7022 C C . ASP B 1 219 ? 7.602 21.391 4.523 1 87 219 ASP B C 1
ATOM 7024 O O . ASP B 1 219 ? 8.172 21.016 5.551 1 87 219 ASP B O 1
ATOM 7028 N N . LEU B 1 220 ? 8.234 21.781 3.512 1 80.75 220 LEU B N 1
ATOM 7029 C CA . LEU B 1 220 ? 9.664 21.578 3.33 1 80.75 220 LEU B CA 1
ATOM 7030 C C . LEU B 1 220 ? 10.469 22.453 4.289 1 80.75 220 LEU B C 1
ATOM 7032 O O . LEU B 1 220 ? 11.641 22.188 4.559 1 80.75 220 LEU B O 1
ATOM 7036 N N . SER B 1 221 ? 9.844 23.484 4.785 1 77.25 221 SER B N 1
ATOM 7037 C CA . SER B 1 221 ? 10.539 24.375 5.707 1 77.25 221 SER B CA 1
ATOM 7038 C C . SER B 1 221 ? 10.805 23.688 7.043 1 77.25 221 SER B C 1
ATOM 7040 O O . SER B 1 221 ? 11.664 24.125 7.812 1 77.25 221 SER B O 1
ATOM 7042 N N . ARG B 1 222 ? 10.109 22.656 7.223 1 79.38 222 ARG B N 1
ATOM 7043 C CA . ARG B 1 222 ? 10.258 21.953 8.492 1 79.38 222 ARG B CA 1
ATOM 7044 C C . ARG B 1 222 ? 11.188 20.75 8.336 1 79.38 222 ARG B C 1
ATOM 7046 O O . ARG B 1 222 ? 11.57 20.125 9.328 1 79.38 222 ARG B O 1
ATOM 7053 N N . VAL B 1 223 ? 11.453 20.469 7.082 1 76.69 223 VAL B N 1
ATOM 7054 C CA . VAL B 1 223 ? 12.242 19.266 6.816 1 76.69 223 VAL B CA 1
ATOM 7055 C C . VAL B 1 223 ? 13.727 19.594 6.906 1 76.69 223 VAL B C 1
ATOM 7057 O O . VAL B 1 223 ? 14.172 20.641 6.43 1 76.69 223 VAL B O 1
ATOM 7060 N N . ASP B 1 224 ? 14.414 18.812 7.68 1 70.06 224 ASP B N 1
ATOM 7061 C CA . ASP B 1 224 ? 15.859 18.953 7.812 1 70.06 224 ASP B CA 1
ATOM 7062 C C . ASP B 1 224 ? 16.594 17.797 7.137 1 70.06 224 ASP B C 1
ATOM 7064 O O . ASP B 1 224 ? 16.984 16.828 7.801 1 70.06 224 ASP B O 1
ATOM 7068 N N . LEU B 1 225 ? 16.812 17.969 5.91 1 64.62 225 LEU B N 1
ATOM 7069 C CA . LEU B 1 225 ? 17.453 16.891 5.176 1 64.62 225 LEU B CA 1
ATOM 7070 C C . LEU B 1 225 ? 18.938 16.812 5.531 1 64.62 225 LEU B C 1
ATOM 7072 O O . LEU B 1 225 ? 19.516 15.719 5.594 1 64.62 225 LEU B O 1
ATOM 7076 N N . LYS B 1 226 ? 19.547 18 5.824 1 62.09 226 LYS B N 1
ATOM 7077 C CA . LYS B 1 226 ? 20.969 18.047 6.16 1 62.09 226 LYS B CA 1
ATOM 7078 C C . LYS B 1 226 ? 21.25 17.375 7.5 1 62.09 226 LYS B C 1
ATOM 7080 O O . LYS B 1 226 ? 22.281 16.719 7.68 1 62.09 226 LYS B O 1
ATOM 7085 N N . GLY B 1 227 ? 20.188 17.484 8.352 1 61.56 227 GLY B N 1
ATOM 7086 C CA . GLY B 1 227 ? 20.344 16.875 9.664 1 61.56 227 GLY B CA 1
ATOM 7087 C C . GLY B 1 227 ? 19.984 15.398 9.68 1 61.56 227 GLY B C 1
ATOM 7088 O O . GLY B 1 227 ? 20 14.758 10.734 1 61.56 227 GLY B O 1
ATOM 7089 N N . GLY B 1 228 ? 19.703 14.969 8.5 1 63.5 228 GLY B N 1
ATOM 7090 C CA . GLY B 1 228 ? 19.422 13.547 8.391 1 63.5 228 GLY B CA 1
ATOM 7091 C C . GLY B 1 228 ? 18.016 13.18 8.859 1 63.5 228 GLY B C 1
ATOM 7092 O O . GLY B 1 228 ? 17.75 12.023 9.203 1 63.5 228 GLY B O 1
ATOM 7093 N N . LYS B 1 229 ? 17.188 14.109 9.062 1 71.06 229 LYS B N 1
ATOM 7094 C CA . LYS B 1 229 ? 15.844 13.82 9.562 1 71.06 229 LYS B CA 1
ATOM 7095 C C . LYS B 1 229 ? 14.789 14.156 8.516 1 71.06 229 LYS B C 1
ATOM 7097 O O . LYS B 1 229 ? 14.281 15.281 8.477 1 71.06 229 LYS B O 1
ATOM 7102 N N . GLY B 1 230 ? 14.531 13.227 7.664 1 79.06 230 GLY B N 1
ATOM 7103 C CA . GLY B 1 230 ? 13.484 13.43 6.676 1 79.06 230 GLY B CA 1
ATOM 7104 C C . GLY B 1 230 ? 12.172 12.766 7.055 1 79.06 230 GLY B C 1
ATOM 7105 O O . GLY B 1 230 ? 12.133 11.914 7.941 1 79.06 230 GLY B O 1
ATOM 7106 N N . PRO B 1 231 ? 11.125 13.234 6.477 1 88 231 PRO B N 1
ATOM 7107 C CA . PRO B 1 231 ? 9.797 12.672 6.746 1 88 231 PRO B CA 1
ATOM 7108 C C . PRO B 1 231 ? 9.68 11.211 6.305 1 88 231 PRO B C 1
ATOM 7110 O O . PRO B 1 231 ? 10.195 10.836 5.246 1 88 231 PRO B O 1
ATOM 7113 N N . SER B 1 232 ? 9.156 10.414 7.137 1 91.62 232 SER B N 1
ATOM 7114 C CA . SER B 1 232 ? 8.82 9.031 6.82 1 91.62 232 SER B CA 1
ATOM 7115 C C . SER B 1 232 ? 7.582 8.578 7.582 1 91.62 232 SER B C 1
ATOM 7117 O O . SER B 1 232 ? 7.555 8.602 8.812 1 91.62 232 SER B O 1
ATOM 7119 N N . LEU B 1 233 ? 6.629 8.211 6.879 1 95.69 233 LEU B N 1
ATOM 7120 C CA . LEU B 1 233 ? 5.328 7.84 7.422 1 95.69 233 LEU B CA 1
ATOM 7121 C C . LEU B 1 233 ? 5.074 6.348 7.25 1 95.69 233 LEU B C 1
ATOM 7123 O O . LEU B 1 233 ? 5.355 5.781 6.188 1 95.69 233 LEU B O 1
ATOM 7127 N N . ASN B 1 234 ? 4.598 5.695 8.336 1 97.25 234 ASN B N 1
ATOM 7128 C CA . ASN B 1 234 ? 4.328 4.262 8.266 1 97.25 234 ASN B CA 1
ATOM 7129 C C . ASN B 1 234 ? 3.377 3.928 7.121 1 97.25 234 ASN B C 1
ATOM 7131 O O . ASN B 1 234 ? 3.49 2.867 6.5 1 97.25 234 ASN B O 1
ATOM 7135 N N . ILE B 1 235 ? 2.359 4.754 6.852 1 98 235 ILE B N 1
ATOM 7136 C CA . ILE B 1 235 ? 1.4 4.559 5.773 1 98 235 ILE B CA 1
ATOM 7137 C C . ILE B 1 235 ? 2.143 4.34 4.457 1 98 235 ILE B C 1
ATOM 7139 O O . ILE B 1 235 ? 1.855 3.389 3.725 1 98 235 ILE B O 1
ATOM 7143 N N . ALA B 1 236 ? 3.123 5.176 4.223 1 98 236 ALA B N 1
ATOM 7144 C CA . ALA B 1 236 ? 3.918 5.078 3 1 98 236 ALA B CA 1
ATOM 7145 C C . ALA B 1 236 ? 4.828 3.854 3.035 1 98 236 ALA B C 1
ATOM 7147 O O . ALA B 1 236 ? 5.082 3.232 2 1 98 236 ALA B O 1
ATOM 7148 N N . CYS B 1 237 ? 5.348 3.51 4.211 1 97.81 237 CYS B N 1
ATOM 7149 C CA . CYS B 1 237 ? 6.211 2.34 4.34 1 97.81 237 CYS B CA 1
ATOM 7150 C C . CYS B 1 237 ? 5.453 1.062 4.008 1 97.81 237 CYS B C 1
ATOM 7152 O O . CYS B 1 237 ? 5.992 0.168 3.352 1 97.81 237 CYS B O 1
ATOM 7154 N N . GLN B 1 238 ? 4.176 0.976 4.457 1 97.88 238 GLN B N 1
ATOM 7155 C CA . GLN B 1 238 ? 3.34 -0.166 4.105 1 97.88 238 GLN B CA 1
ATOM 7156 C C . GLN B 1 238 ? 3.102 -0.232 2.6 1 97.88 238 GLN B C 1
ATOM 7158 O O . GLN B 1 238 ? 3.15 -1.311 2.006 1 97.88 238 GLN B O 1
ATOM 7163 N N . LEU B 1 239 ? 2.828 0.923 2.021 1 98.31 239 LEU B N 1
ATOM 7164 C CA . LEU B 1 239 ? 2.648 1.002 0.575 1 98.31 239 LEU B CA 1
ATOM 7165 C C . LEU B 1 239 ? 3.9 0.525 -0.154 1 98.31 239 LEU B C 1
ATOM 7167 O O . LEU B 1 239 ? 3.809 -0.238 -1.118 1 98.31 239 LEU B O 1
ATOM 7171 N N . CYS B 1 240 ? 5.043 0.969 0.329 1 97.44 240 CYS B N 1
ATOM 7172 C CA . CYS B 1 240 ? 6.328 0.579 -0.243 1 97.44 240 CYS B CA 1
ATOM 7173 C C . CYS B 1 240 ? 6.484 -0.937 -0.249 1 97.44 240 CYS B C 1
ATOM 7175 O O . CYS B 1 240 ? 6.875 -1.521 -1.262 1 97.44 240 CYS B O 1
ATOM 7177 N N . SER B 1 241 ? 6.211 -1.489 0.857 1 98.12 241 SER B N 1
ATOM 7178 C CA . SER B 1 241 ? 6.383 -2.932 0.991 1 98.12 241 SER B CA 1
ATOM 7179 C C . SER B 1 241 ? 5.422 -3.689 0.083 1 98.12 241 SER B C 1
ATOM 7181 O O . SER B 1 241 ? 5.766 -4.746 -0.452 1 98.12 241 SER B O 1
ATOM 7183 N N . SER B 1 242 ? 4.191 -3.191 -0.053 1 98.31 242 SER B N 1
ATOM 7184 C CA . SER B 1 242 ? 3.227 -3.822 -0.947 1 98.31 242 SER B CA 1
ATOM 7185 C C . SER B 1 242 ? 3.721 -3.814 -2.389 1 98.31 242 SER B C 1
ATOM 7187 O O . SER B 1 242 ? 3.645 -4.828 -3.084 1 98.31 242 SER B O 1
ATOM 7189 N N . LEU B 1 243 ? 4.242 -2.678 -2.822 1 98.62 243 LEU B N 1
ATOM 7190 C CA . LEU B 1 243 ? 4.75 -2.559 -4.188 1 98.62 243 LEU B CA 1
ATOM 7191 C C . LEU B 1 243 ? 5.961 -3.463 -4.395 1 98.62 243 LEU B C 1
ATOM 7193 O O . LEU B 1 243 ? 6.02 -4.215 -5.375 1 98.62 243 LEU B O 1
ATOM 7197 N N . ALA B 1 244 ? 6.898 -3.402 -3.467 1 98.75 244 ALA B N 1
ATOM 7198 C CA . ALA B 1 244 ? 8.141 -4.16 -3.59 1 98.75 244 ALA B CA 1
ATOM 7199 C C . ALA B 1 244 ? 7.875 -5.664 -3.537 1 98.75 244 ALA B C 1
ATOM 7201 O O . ALA B 1 244 ? 8.438 -6.43 -4.32 1 98.75 244 ALA B O 1
ATOM 7202 N N . ALA B 1 245 ? 7.047 -6.098 -2.609 1 98.75 245 ALA B N 1
ATOM 7203 C CA . ALA B 1 245 ? 6.746 -7.52 -2.461 1 98.75 245 ALA B CA 1
ATOM 7204 C C . ALA B 1 245 ? 6.039 -8.062 -3.699 1 98.75 245 ALA B C 1
ATOM 7206 O O . ALA B 1 245 ? 6.254 -9.211 -4.09 1 98.75 245 ALA B O 1
ATOM 7207 N N . THR B 1 246 ? 5.16 -7.254 -4.297 1 98.75 246 THR B N 1
ATOM 7208 C CA . THR B 1 246 ? 4.504 -7.652 -5.539 1 98.75 246 THR B CA 1
ATOM 7209 C C . THR B 1 246 ? 5.539 -7.977 -6.613 1 98.75 246 THR B C 1
ATOM 7211 O O . THR B 1 246 ? 5.449 -9.016 -7.273 1 98.75 246 THR B O 1
ATOM 7214 N N . GLU B 1 247 ? 6.531 -7.164 -6.77 1 98.75 247 GLU B N 1
ATOM 7215 C CA . GLU B 1 247 ? 7.555 -7.383 -7.789 1 98.75 247 GLU B CA 1
ATOM 7216 C C . GLU B 1 247 ? 8.461 -8.555 -7.422 1 98.75 247 GLU B C 1
ATOM 7218 O O . GLU B 1 247 ? 8.938 -9.273 -8.297 1 98.75 247 GLU B O 1
ATOM 7223 N N . ALA B 1 248 ? 8.695 -8.719 -6.117 1 98.81 248 ALA B N 1
ATOM 7224 C CA . ALA B 1 248 ? 9.477 -9.875 -5.691 1 98.81 248 ALA B CA 1
ATOM 7225 C C . ALA B 1 248 ? 8.812 -11.18 -6.125 1 98.81 248 ALA B C 1
ATOM 7227 O O . ALA B 1 248 ? 9.477 -12.07 -6.668 1 98.81 248 ALA B O 1
ATOM 7228 N N . VAL B 1 249 ? 7.52 -11.258 -5.906 1 98.56 249 VAL B N 1
ATOM 7229 C CA . VAL B 1 249 ? 6.766 -12.445 -6.305 1 98.56 249 VAL B CA 1
ATOM 7230 C C . VAL B 1 249 ? 6.832 -12.609 -7.824 1 98.56 249 VAL B C 1
ATOM 7232 O O . VAL B 1 249 ? 7.035 -13.719 -8.32 1 98.56 249 VAL B O 1
ATOM 7235 N N . ARG B 1 250 ? 6.68 -11.539 -8.531 1 98.12 250 ARG B N 1
ATOM 7236 C CA . ARG B 1 250 ? 6.75 -11.57 -9.992 1 98.12 250 ARG B CA 1
ATOM 7237 C C . ARG B 1 250 ? 8.086 -12.141 -10.461 1 98.12 250 ARG B C 1
ATOM 7239 O O . ARG B 1 250 ? 8.117 -12.992 -11.352 1 98.12 250 ARG B O 1
ATOM 7246 N N . ILE B 1 251 ? 9.148 -11.688 -9.852 1 98.38 251 ILE B N 1
ATOM 7247 C CA . ILE B 1 251 ? 10.492 -12.086 -10.25 1 98.38 251 ILE B CA 1
ATOM 7248 C C . ILE B 1 251 ? 10.719 -13.555 -9.906 1 98.38 251 ILE B C 1
ATOM 7250 O O . ILE B 1 251 ? 11.195 -14.328 -10.734 1 98.38 251 ILE B O 1
ATOM 7254 N N . ILE B 1 252 ? 10.32 -13.961 -8.727 1 98.38 252 ILE B N 1
ATOM 7255 C CA . ILE B 1 252 ? 10.562 -15.32 -8.242 1 98.38 252 ILE B CA 1
ATOM 7256 C C . ILE B 1 252 ? 9.789 -16.312 -9.109 1 98.38 252 ILE B C 1
ATOM 7258 O O . ILE B 1 252 ? 10.305 -17.375 -9.445 1 98.38 252 ILE B O 1
ATOM 7262 N N . HIS B 1 253 ? 8.586 -15.938 -9.508 1 97.06 253 HIS B N 1
ATOM 7263 C CA . HIS B 1 253 ? 7.73 -16.828 -10.281 1 97.06 253 HIS B CA 1
ATOM 7264 C C . HIS B 1 253 ? 7.938 -16.625 -11.773 1 97.06 253 HIS B C 1
ATOM 7266 O O . HIS B 1 253 ? 7.363 -17.359 -12.594 1 97.06 253 HIS B O 1
ATOM 7272 N N . CYS B 1 254 ? 8.734 -15.617 -12.172 1 95.44 254 CYS B N 1
ATOM 7273 C CA . CYS B 1 254 ? 8.953 -15.273 -13.578 1 95.44 254 CYS B CA 1
ATOM 7274 C C . CYS B 1 254 ? 7.637 -14.945 -14.273 1 95.44 254 CYS B C 1
ATOM 7276 O O . CYS B 1 254 ? 7.367 -15.453 -15.359 1 95.44 254 CYS B O 1
ATOM 7278 N N . LYS B 1 255 ? 6.785 -14.219 -13.578 1 94.94 255 LYS B N 1
ATOM 7279 C CA . LYS B 1 255 ? 5.523 -13.773 -14.172 1 94.94 255 LYS B CA 1
ATOM 7280 C C . LYS B 1 255 ? 5.746 -12.609 -15.133 1 94.94 255 LYS B C 1
ATOM 7282 O O . LYS B 1 255 ? 6.703 -11.844 -14.977 1 94.94 255 LYS B O 1
ATOM 7287 N N . PRO B 1 256 ? 4.875 -12.453 -16.125 1 93.06 256 PRO B N 1
ATOM 7288 C CA . PRO B 1 256 ? 5.055 -11.367 -17.094 1 93.06 256 PRO B CA 1
ATOM 7289 C C . PRO B 1 256 ? 4.738 -9.992 -16.516 1 93.06 256 PRO B C 1
ATOM 7291 O O . PRO B 1 256 ? 4.082 -9.898 -15.469 1 93.06 256 PRO B O 1
ATOM 7294 N N . GLY B 1 257 ? 5.254 -8.969 -17.141 1 93.94 257 GLY B N 1
ATOM 7295 C CA . GLY B 1 257 ? 4.863 -7.605 -16.812 1 93.94 257 GLY B CA 1
ATOM 7296 C C . GLY B 1 257 ? 5.922 -6.855 -16.031 1 93.94 257 GLY B C 1
ATOM 7297 O O . GLY B 1 257 ? 5.695 -5.727 -15.594 1 93.94 257 GLY B O 1
ATOM 7298 N N . LEU B 1 258 ? 7.102 -7.441 -15.797 1 96.31 258 LEU B N 1
ATOM 7299 C CA . LEU B 1 258 ? 8.203 -6.758 -15.117 1 96.31 258 LEU B CA 1
ATOM 7300 C C . LEU B 1 258 ? 8.68 -5.559 -15.93 1 96.31 258 LEU B C 1
ATOM 7302 O O . LEU B 1 258 ? 8.867 -5.664 -17.141 1 96.31 258 LEU B O 1
ATOM 7306 N N . LYS B 1 259 ? 8.828 -4.438 -15.336 1 97.44 259 LYS B N 1
ATOM 7307 C CA . LYS B 1 259 ? 9.305 -3.217 -15.977 1 97.44 259 LYS B CA 1
ATOM 7308 C C . LYS B 1 259 ? 10.539 -2.67 -15.273 1 97.44 259 LYS B C 1
ATOM 7310 O O . LYS B 1 259 ? 10.438 -1.769 -14.438 1 97.44 259 LYS B O 1
ATOM 7315 N N . PRO B 1 260 ? 11.656 -3.125 -15.594 1 97.94 260 PRO B N 1
ATOM 7316 C CA . PRO B 1 260 ? 12.891 -2.688 -14.945 1 97.94 260 PRO B CA 1
ATOM 7317 C C . PRO B 1 260 ? 13.32 -1.283 -15.367 1 97.94 260 PRO B C 1
ATOM 7319 O O . PRO B 1 260 ? 12.805 -0.751 -16.359 1 97.94 260 PRO B O 1
ATOM 7322 N N . ALA B 1 261 ? 14.211 -0.663 -14.562 1 97.75 261 ALA B N 1
ATOM 7323 C CA . ALA B 1 261 ? 14.836 0.584 -14.992 1 97.75 261 ALA B CA 1
ATOM 7324 C C . ALA B 1 261 ? 15.312 0.489 -16.438 1 97.75 261 ALA B C 1
ATOM 7326 O O . ALA B 1 261 ? 15.891 -0.521 -16.844 1 97.75 261 ALA B O 1
ATOM 7327 N N . PRO B 1 262 ? 14.953 1.504 -17.312 1 97.56 262 PRO B N 1
ATOM 7328 C CA . PRO B 1 262 ? 14.719 2.867 -16.828 1 97.56 262 PRO B CA 1
ATOM 7329 C C . PRO B 1 262 ? 13.234 3.17 -16.609 1 97.56 262 PRO B C 1
ATOM 7331 O O . PRO B 1 262 ? 12.836 4.336 -16.594 1 97.56 262 PRO B O 1
ATOM 7334 N N . HIS B 1 263 ? 12.398 2.121 -16.578 1 98 263 HIS B N 1
ATOM 7335 C CA . HIS B 1 263 ? 11.008 2.346 -16.219 1 98 263 HIS B CA 1
ATOM 7336 C C . HIS B 1 263 ? 10.883 2.697 -14.734 1 98 263 HIS B C 1
ATOM 7338 O O . HIS B 1 263 ? 11.633 2.18 -13.906 1 98 263 HIS B O 1
ATOM 7344 N N . PHE B 1 264 ? 9.984 3.643 -14.391 1 98 264 PHE B N 1
ATOM 7345 C CA . PHE B 1 264 ? 9.711 3.988 -13 1 98 264 PHE B CA 1
ATOM 7346 C C . PHE B 1 264 ? 8.211 3.984 -12.727 1 98 264 PHE B C 1
ATOM 7348 O O . PHE B 1 264 ? 7.402 4.109 -13.656 1 98 264 PHE B O 1
ATOM 7355 N N . LEU B 1 265 ? 7.852 3.746 -11.461 1 98.44 265 LEU B N 1
ATOM 7356 C CA . LEU B 1 265 ? 6.469 3.76 -11 1 98.44 265 LEU B CA 1
ATOM 7357 C C . LEU B 1 265 ? 6.34 4.539 -9.695 1 98.44 265 LEU B C 1
ATOM 7359 O O . LEU B 1 265 ? 7.168 4.391 -8.797 1 98.44 265 LEU B O 1
ATOM 7363 N N . GLN B 1 266 ? 5.375 5.441 -9.609 1 98.19 266 GLN B N 1
ATOM 7364 C CA . GLN B 1 266 ? 5.031 6.172 -8.398 1 98.19 266 GLN B CA 1
ATOM 7365 C C . GLN B 1 266 ? 3.523 6.184 -8.164 1 98.19 266 GLN B C 1
ATOM 7367 O O . GLN B 1 266 ? 2.75 6.426 -9.094 1 98.19 266 GLN B O 1
ATOM 7372 N N . PHE B 1 267 ? 3.15 5.863 -6.965 1 98.56 267 PHE B N 1
ATOM 7373 C CA . PHE B 1 267 ? 1.742 5.93 -6.594 1 98.56 267 PHE B CA 1
ATOM 7374 C C . PHE B 1 267 ? 1.553 6.773 -5.34 1 98.56 267 PHE B C 1
ATOM 7376 O O . PHE B 1 267 ? 2.273 6.605 -4.355 1 98.56 267 PHE B O 1
ATOM 7383 N N . ASP B 1 268 ? 0.622 7.711 -5.395 1 98.5 268 ASP B N 1
ATOM 7384 C CA . ASP B 1 268 ? 0.284 8.609 -4.297 1 98.5 268 ASP B CA 1
ATOM 7385 C C . ASP B 1 268 ? -1.19 8.484 -3.92 1 98.5 268 ASP B C 1
ATOM 7387 O O . ASP B 1 268 ? -2.055 9.07 -4.578 1 98.5 268 ASP B O 1
ATOM 7391 N N . PRO B 1 269 ? -1.464 7.773 -2.85 1 98.19 269 PRO B N 1
ATOM 7392 C CA . PRO B 1 269 ? -2.867 7.594 -2.473 1 98.19 269 PRO B CA 1
ATOM 7393 C C . PRO B 1 269 ? -3.52 8.891 -1.989 1 98.19 269 PRO B C 1
ATOM 7395 O O . PRO B 1 269 ? -4.738 9.047 -2.102 1 98.19 269 PRO B O 1
ATOM 7398 N N . PHE B 1 270 ? -2.785 9.797 -1.403 1 98.12 270 PHE B N 1
ATOM 7399 C CA . PHE B 1 270 ? -3.344 11.055 -0.911 1 98.12 270 PHE B CA 1
ATOM 7400 C C . PHE B 1 270 ? -3.879 11.891 -2.062 1 98.12 270 PHE B C 1
ATOM 7402 O O . PHE B 1 270 ? -4.969 12.461 -1.971 1 98.12 270 PHE B O 1
ATOM 7409 N N . ARG B 1 271 ? -3.129 11.922 -3.119 1 97.62 271 ARG B N 1
ATOM 7410 C CA . ARG B 1 271 ? -3.551 12.656 -4.309 1 97.62 271 ARG B CA 1
ATOM 7411 C C . ARG B 1 271 ? -4.359 11.766 -5.242 1 97.62 271 ARG B C 1
ATOM 7413 O O . ARG B 1 271 ? -4.996 12.25 -6.18 1 97.62 271 ARG B O 1
ATOM 7420 N N . GLN B 1 272 ? -4.348 10.492 -5.039 1 97.62 272 GLN B N 1
ATOM 7421 C CA . GLN B 1 272 ? -4.988 9.477 -5.875 1 97.62 272 GLN B CA 1
ATOM 7422 C C . GLN B 1 272 ? -4.477 9.547 -7.309 1 97.62 272 GLN B C 1
ATOM 7424 O O . GLN B 1 272 ? -5.27 9.633 -8.25 1 97.62 272 GLN B O 1
ATOM 7429 N N . VAL B 1 273 ? -3.125 9.461 -7.422 1 97.94 273 VAL B N 1
ATOM 7430 C CA . VAL B 1 273 ? -2.475 9.586 -8.727 1 97.94 273 VAL B CA 1
ATOM 7431 C C . VAL B 1 273 ? -1.446 8.469 -8.891 1 97.94 273 VAL B C 1
ATOM 7433 O O . VAL B 1 273 ? -0.742 8.117 -7.945 1 97.94 273 VAL B O 1
ATOM 7436 N N . LEU B 1 274 ? -1.43 7.859 -10.055 1 98.31 274 LEU B N 1
ATOM 7437 C CA . LEU B 1 274 ? -0.404 6.914 -10.484 1 98.31 274 LEU B CA 1
ATOM 7438 C C . LEU B 1 274 ? 0.458 7.52 -11.586 1 98.31 274 LEU B C 1
ATOM 7440 O O . LEU B 1 274 ? -0.062 7.961 -12.617 1 98.31 274 LEU B O 1
ATOM 7444 N N . ARG B 1 275 ? 1.779 7.617 -11.344 1 97.88 275 ARG B N 1
ATOM 7445 C CA . ARG B 1 275 ? 2.734 8.094 -12.344 1 97.88 275 ARG B CA 1
ATOM 7446 C C . ARG B 1 275 ? 3.672 6.973 -12.781 1 97.88 275 ARG B C 1
ATOM 7448 O O . ARG B 1 275 ? 4.293 6.312 -11.945 1 97.88 275 ARG B O 1
ATOM 7455 N N . LYS B 1 276 ? 3.664 6.648 -13.992 1 96.75 276 LYS B N 1
ATOM 7456 C CA . LYS B 1 276 ? 4.613 5.691 -14.555 1 96.75 276 LYS B CA 1
ATOM 7457 C C . LYS B 1 276 ? 5.215 6.211 -15.859 1 96.75 276 LYS B C 1
ATOM 7459 O O . LYS B 1 276 ? 4.602 7.023 -16.547 1 96.75 276 LYS B O 1
ATOM 7464 N N . GLY B 1 277 ? 6.438 5.859 -16.156 1 95.81 277 GLY B N 1
ATOM 7465 C CA . GLY B 1 277 ? 7.133 6.301 -17.359 1 95.81 277 GLY B CA 1
ATOM 7466 C C . GLY B 1 277 ? 8.508 5.688 -17.5 1 95.81 277 GLY B C 1
ATOM 7467 O O . GLY B 1 277 ? 8.828 4.684 -16.859 1 95.81 277 GLY B O 1
ATOM 7468 N N . ARG B 1 278 ? 9.234 6.191 -18.469 1 95.56 278 ARG B N 1
ATOM 7469 C CA . ARG B 1 278 ? 10.586 5.742 -18.781 1 95.56 278 ARG B CA 1
ATOM 7470 C C . ARG B 1 278 ? 11.555 6.914 -18.828 1 95.56 278 ARG B C 1
ATOM 7472 O O . ARG B 1 278 ? 11.305 7.91 -19.516 1 95.56 278 ARG B O 1
ATOM 7479 N N . LEU B 1 279 ? 12.617 6.82 -18.016 1 95.62 279 LEU B N 1
ATOM 7480 C CA . LEU B 1 279 ? 13.734 7.75 -18.156 1 95.62 279 LEU B CA 1
ATOM 7481 C C . LEU B 1 279 ? 14.812 7.16 -19.047 1 95.62 279 LEU B C 1
ATOM 7483 O O . LEU B 1 279 ? 15.844 6.684 -18.562 1 95.62 279 LEU B O 1
ATOM 7487 N N . ALA B 1 280 ? 14.68 7.293 -20.297 1 94.06 280 ALA B N 1
ATOM 7488 C CA . ALA B 1 280 ? 15.5 6.598 -21.281 1 94.06 280 ALA B CA 1
ATOM 7489 C C . ALA B 1 280 ? 16.984 6.844 -21.047 1 94.06 280 ALA B C 1
ATOM 7491 O O . ALA B 1 280 ? 17.812 5.957 -21.266 1 94.06 280 ALA B O 1
ATOM 7492 N N . ARG B 1 281 ? 17.359 8.055 -20.641 1 95.25 281 ARG B N 1
ATOM 7493 C CA . ARG B 1 281 ? 18.766 8.352 -20.375 1 95.25 281 ARG B CA 1
ATOM 7494 C C . ARG B 1 281 ? 18.984 8.594 -18.891 1 95.25 281 ARG B C 1
ATOM 7496 O O . ARG B 1 281 ? 19.922 9.312 -18.5 1 95.25 281 ARG B O 1
ATOM 7503 N N . GLY B 1 282 ? 18.062 8.055 -18.031 1 95.94 282 GLY B N 1
ATOM 7504 C CA . GLY B 1 282 ? 18.172 8.32 -16.609 1 95.94 282 GLY B CA 1
ATOM 7505 C C . GLY B 1 282 ? 18.172 9.797 -16.266 1 95.94 282 GLY B C 1
ATOM 7506 O O . GLY B 1 282 ? 17.453 10.578 -16.891 1 95.94 282 GLY B O 1
ATOM 7507 N N . ASN B 1 283 ? 18.906 10.141 -15.281 1 96.06 283 ASN B N 1
ATOM 7508 C CA . ASN B 1 283 ? 19.016 11.523 -14.82 1 96.06 283 ASN B CA 1
ATOM 7509 C C . ASN B 1 283 ? 19.734 12.398 -15.844 1 96.06 283 ASN B C 1
ATOM 7511 O O . ASN B 1 283 ? 19.766 13.617 -15.695 1 96.06 283 ASN B O 1
ATOM 7515 N N . ARG B 1 284 ? 20.188 11.82 -16.891 1 94.31 284 ARG B N 1
ATOM 7516 C CA . ARG B 1 284 ? 20.938 12.578 -17.891 1 94.31 284 ARG B CA 1
ATOM 7517 C C . ARG B 1 284 ? 19.984 13.227 -18.906 1 94.31 284 ARG B C 1
ATOM 7519 O O . ARG B 1 284 ? 20.406 14.055 -19.719 1 94.31 284 ARG B O 1
ATOM 7526 N N . SER B 1 285 ? 18.75 12.828 -18.828 1 93.56 285 SER B N 1
ATOM 7527 C CA . SER B 1 285 ? 17.781 13.461 -19.719 1 93.56 285 SER B CA 1
ATOM 7528 C C . SER B 1 285 ? 17.719 14.969 -19.469 1 93.56 285 SER B C 1
ATOM 7530 O O . SER B 1 285 ? 17.969 15.43 -18.359 1 93.56 285 SER B O 1
ATOM 7532 N N . LEU B 1 286 ? 17.344 15.781 -20.438 1 92.25 286 LEU B N 1
ATOM 7533 C CA . LEU B 1 286 ? 17.328 17.234 -20.359 1 92.25 286 LEU B CA 1
ATOM 7534 C C . LEU B 1 286 ? 16.344 17.719 -19.312 1 92.25 286 LEU B C 1
ATOM 7536 O O . LEU B 1 286 ? 16.641 18.656 -18.562 1 92.25 286 LEU B O 1
ATOM 7540 N N . SER B 1 287 ? 15.242 17.094 -19.344 1 91.69 287 SER B N 1
ATOM 7541 C CA . SER B 1 287 ? 14.234 17.484 -18.359 1 91.69 287 SER B CA 1
ATOM 7542 C C . SER B 1 287 ? 14.719 17.234 -16.938 1 91.69 287 SER B C 1
ATOM 7544 O O . SER B 1 287 ? 14.523 18.062 -16.047 1 91.69 287 SER B O 1
ATOM 7546 N N . GLN B 1 288 ? 15.367 16.141 -16.734 1 93.75 288 GLN B N 1
ATOM 7547 C CA . GLN B 1 288 ? 15.875 15.812 -15.406 1 93.75 288 GLN B CA 1
ATOM 7548 C C . GLN B 1 288 ? 17.016 16.75 -15 1 93.75 288 GLN B C 1
ATOM 7550 O O . GLN B 1 288 ? 17.109 17.156 -13.844 1 93.75 288 GLN B O 1
ATOM 7555 N N . ARG B 1 289 ? 17.797 17.078 -15.906 1 92.56 289 ARG B N 1
ATOM 7556 C CA . ARG B 1 289 ? 18.891 17.984 -15.633 1 92.56 289 ARG B CA 1
ATOM 7557 C C . ARG B 1 289 ? 18.375 19.375 -15.266 1 92.56 289 ARG B C 1
ATOM 7559 O O . ARG B 1 289 ? 18.922 20.031 -14.367 1 92.56 289 ARG B O 1
ATOM 7566 N N . ALA B 1 290 ? 17.375 19.797 -15.922 1 94 290 ALA B N 1
ATOM 7567 C CA . ALA B 1 290 ? 16.766 21.078 -15.617 1 94 290 ALA B CA 1
ATOM 7568 C C . ALA B 1 290 ? 16.141 21.078 -14.219 1 94 290 ALA B C 1
ATOM 7570 O O . ALA B 1 290 ? 16.281 22.047 -13.477 1 94 290 ALA B O 1
ATOM 7571 N N . LYS B 1 291 ? 15.484 20.031 -13.906 1 92.75 291 LYS B N 1
ATOM 7572 C CA . LYS B 1 291 ? 14.891 19.891 -12.578 1 92.75 291 LYS B CA 1
ATOM 7573 C C . LYS B 1 291 ? 15.961 19.891 -11.492 1 92.75 291 LYS B C 1
ATOM 7575 O O . LYS B 1 291 ? 15.789 20.516 -10.438 1 92.75 291 LYS B O 1
ATOM 7580 N N . LEU B 1 292 ? 16.984 19.156 -11.773 1 91 292 LEU B N 1
ATOM 7581 C CA . LEU B 1 292 ? 18.094 19.078 -10.82 1 91 292 LEU B CA 1
ATOM 7582 C C . LEU B 1 292 ? 18.672 20.469 -10.562 1 91 292 LEU B C 1
ATOM 7584 O O . LEU B 1 292 ? 18.953 20.828 -9.414 1 91 292 LEU B O 1
ATOM 7588 N N . TRP B 1 293 ? 18.859 21.141 -11.555 1 90.56 293 TRP B N 1
ATOM 7589 C CA . TRP B 1 293 ? 19.375 22.5 -11.43 1 90.56 293 TRP B CA 1
ATOM 7590 C C . TRP B 1 293 ? 18.422 23.375 -10.609 1 90.56 293 TRP B C 1
ATOM 7592 O O . TRP B 1 293 ? 18.859 24.125 -9.734 1 90.56 293 TRP B O 1
ATOM 7602 N N . TYR B 1 294 ? 17.203 23.25 -10.875 1 90 294 TYR B N 1
ATOM 7603 C CA . TYR B 1 294 ? 16.188 24.047 -10.18 1 90 294 TYR B CA 1
ATOM 7604 C C . TYR B 1 294 ? 16.156 23.703 -8.695 1 90 294 TYR B C 1
ATOM 7606 O O . TYR B 1 294 ? 16.125 24.609 -7.844 1 90 294 TYR B O 1
ATOM 7614 N N . VAL B 1 295 ? 16.172 22.484 -8.367 1 87.25 295 VAL B N 1
ATOM 7615 C CA . VAL B 1 295 ? 16.109 22.047 -6.977 1 87.25 295 VAL B CA 1
ATOM 7616 C C . VAL B 1 295 ? 17.359 22.5 -6.234 1 87.25 295 VAL B C 1
ATOM 7618 O O . VAL B 1 295 ? 17.281 23.031 -5.121 1 87.25 295 VAL B O 1
ATOM 7621 N N . GLN B 1 296 ? 18.438 22.391 -6.91 1 85.94 296 GLN B N 1
ATOM 7622 C CA . GLN B 1 296 ? 19.719 22.703 -6.293 1 85.94 296 GLN B CA 1
ATOM 7623 C C . GLN B 1 296 ? 19.891 24.203 -6.102 1 85.94 296 GLN B C 1
ATOM 7625 O O . GLN B 1 296 ? 20.422 24.656 -5.082 1 85.94 296 GLN B O 1
ATOM 7630 N N . ASN B 1 297 ? 19.438 24.891 -7.035 1 86.19 297 ASN B N 1
ATOM 7631 C CA . ASN B 1 297 ? 19.828 26.297 -7.051 1 86.19 297 ASN B CA 1
ATOM 7632 C C . ASN B 1 297 ? 18.688 27.188 -6.609 1 86.19 297 ASN B C 1
ATOM 7634 O O . ASN B 1 297 ? 18.891 28.359 -6.289 1 86.19 297 ASN B O 1
ATOM 7638 N N . VAL B 1 298 ? 17.531 26.625 -6.566 1 83.31 298 VAL B N 1
ATOM 7639 C CA . VAL B 1 298 ? 16.406 27.5 -6.27 1 83.31 298 VAL B CA 1
ATOM 7640 C C . VAL B 1 298 ? 15.664 26.969 -5.043 1 83.31 298 VAL B C 1
ATOM 7642 O O . VAL B 1 298 ? 15.625 27.641 -4.004 1 83.31 298 VAL B O 1
ATOM 7645 N N . LEU B 1 299 ? 15.273 25.812 -5.098 1 79.94 299 LEU B N 1
ATOM 7646 C CA . LEU B 1 299 ? 14.383 25.281 -4.066 1 79.94 299 LEU B CA 1
ATOM 7647 C C . LEU B 1 299 ? 15.117 25.125 -2.74 1 79.94 299 LEU B C 1
ATOM 7649 O O . LEU B 1 299 ? 14.609 25.531 -1.693 1 79.94 299 LEU B O 1
ATOM 7653 N N . ILE B 1 300 ? 16.219 24.562 -2.752 1 78.88 300 ILE B N 1
ATOM 7654 C CA . ILE B 1 300 ? 16.984 24.312 -1.527 1 78.88 300 ILE B CA 1
ATOM 7655 C C . ILE B 1 300 ? 17.406 25.641 -0.905 1 78.88 300 ILE B C 1
ATOM 7657 O O . ILE B 1 300 ? 17.312 25.828 0.312 1 78.88 300 ILE B O 1
ATOM 7661 N N . LYS B 1 301 ? 17.812 26.531 -1.694 1 77.12 301 LYS B N 1
ATOM 7662 C CA . LYS B 1 301 ? 18.219 27.844 -1.198 1 77.12 301 LYS B CA 1
ATOM 7663 C C . LYS B 1 301 ? 17.016 28.594 -0.599 1 77.12 301 LYS B C 1
ATOM 7665 O O . LYS B 1 301 ? 17.141 29.219 0.457 1 77.12 301 LYS B O 1
ATOM 7670 N N . ALA B 1 302 ? 15.992 28.469 -1.264 1 75.5 302 ALA B N 1
ATOM 7671 C CA . ALA B 1 302 ? 14.781 29.141 -0.788 1 75.5 302 ALA B CA 1
ATOM 7672 C C . ALA B 1 302 ? 14.312 28.547 0.536 1 75.5 302 ALA B C 1
ATOM 7674 O O . ALA B 1 302 ? 13.891 29.266 1.437 1 75.5 302 ALA B O 1
ATOM 7675 N N . THR B 1 303 ? 14.453 27.328 0.66 1 77.06 303 THR B N 1
ATOM 7676 C CA . THR B 1 303 ? 14.008 26.641 1.865 1 77.06 303 THR B CA 1
ATOM 7677 C C . THR B 1 303 ? 14.938 26.938 3.037 1 77.06 303 THR B C 1
ATOM 7679 O O . THR B 1 303 ? 14.484 27.094 4.172 1 77.06 303 THR B O 1
ATOM 7682 N N . ASP B 1 304 ? 16.172 27.031 2.729 1 76.62 304 ASP B N 1
ATOM 7683 C CA . ASP B 1 304 ? 17.156 27.359 3.762 1 76.62 304 ASP B CA 1
ATOM 7684 C C . ASP B 1 304 ? 16.953 28.781 4.277 1 76.62 304 ASP B C 1
ATOM 7686 O O . ASP B 1 304 ? 17.109 29.047 5.473 1 76.62 304 ASP B O 1
ATOM 7690 N N . GLN B 1 305 ? 16.625 29.594 3.408 1 72.94 305 GLN B N 1
ATOM 7691 C CA . GLN B 1 305 ? 16.375 30.984 3.779 1 72.94 305 GLN B CA 1
ATOM 7692 C C . GLN B 1 305 ? 15.094 31.125 4.578 1 72.94 305 GLN B C 1
ATOM 7694 O O . GLN B 1 305 ? 14.984 32 5.445 1 72.94 305 GLN B O 1
ATOM 7699 N N . ALA B 1 306 ? 14.227 30.234 4.371 1 75.12 306 ALA B N 1
ATOM 7700 C CA . ALA B 1 306 ? 12.922 30.312 5.012 1 75.12 306 ALA B CA 1
ATOM 7701 C C . ALA B 1 306 ? 12.945 29.656 6.391 1 75.12 306 ALA B C 1
ATOM 7703 O O . ALA B 1 306 ? 12.07 29.922 7.223 1 75.12 306 ALA B O 1
ATOM 7704 N N . ARG B 1 307 ? 13.945 28.922 6.668 1 80.44 307 ARG B N 1
ATOM 7705 C CA . ARG B 1 307 ? 14.031 28.219 7.945 1 80.44 307 ARG B CA 1
ATOM 7706 C C . ARG B 1 307 ? 14.406 29.172 9.07 1 80.44 307 ARG B C 1
ATOM 7708 O O . ARG B 1 307 ? 15.375 29.938 8.953 1 80.44 307 ARG B O 1
ATOM 7715 N N . VAL B 1 308 ? 13.594 29.172 10.102 1 82.38 308 VAL B N 1
ATOM 7716 C CA . VAL B 1 308 ? 13.844 30.016 11.266 1 82.38 308 VAL B CA 1
ATOM 7717 C C . VAL B 1 308 ? 14.656 29.234 12.297 1 82.38 308 VAL B C 1
ATOM 7719 O O . VAL B 1 308 ? 14.32 28.094 12.625 1 82.38 308 VAL B O 1
ATOM 7722 N N 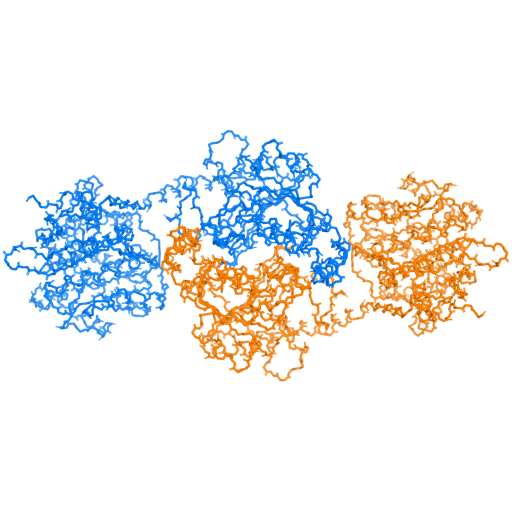. ARG B 1 309 ? 15.688 29.797 12.703 1 83.25 309 ARG B N 1
ATOM 7723 C CA . ARG B 1 309 ? 16.5 29.156 13.742 1 83.25 309 ARG B CA 1
ATOM 7724 C C . ARG B 1 309 ? 15.906 29.422 15.125 1 83.25 309 ARG B C 1
ATOM 7726 O O . ARG B 1 309 ? 15.75 30.578 15.523 1 83.25 309 ARG B O 1
ATOM 7733 N N . ILE B 1 310 ? 15.578 28.438 15.758 1 88.81 310 ILE B N 1
ATOM 7734 C CA . ILE B 1 310 ? 15.078 28.531 17.125 1 88.81 310 ILE B CA 1
ATOM 7735 C C . ILE B 1 310 ? 16.234 28.422 18.109 1 88.81 310 ILE B C 1
ATOM 7737 O O . ILE B 1 310 ? 16.969 27.438 18.125 1 88.81 310 ILE B O 1
ATOM 7741 N N . PRO B 1 311 ? 16.453 29.438 18.906 1 92.06 311 PRO B N 1
ATOM 7742 C CA . PRO B 1 311 ? 17.547 29.359 19.875 1 92.06 311 PRO B CA 1
ATOM 7743 C C . PRO B 1 311 ? 17.328 28.281 20.938 1 92.06 311 PRO B C 1
ATOM 7745 O O . PRO B 1 311 ? 16.203 28.062 21.375 1 92.06 311 PRO B O 1
ATOM 7748 N N . ASP B 1 312 ? 18.422 27.703 21.359 1 91.69 312 ASP B N 1
ATOM 7749 C CA . ASP B 1 312 ? 18.359 26.719 22.453 1 91.69 312 ASP B CA 1
ATOM 7750 C C . ASP B 1 312 ? 18.219 27.406 23.797 1 91.69 312 ASP B C 1
ATOM 7752 O O . ASP B 1 312 ? 18.922 28.391 24.094 1 91.69 312 ASP B O 1
ATOM 7756 N N . PRO B 1 313 ? 17.328 26.891 24.531 1 92.56 313 PRO B N 1
ATOM 7757 C CA . PRO B 1 313 ? 17.281 27.438 25.891 1 92.56 313 PRO B CA 1
ATOM 7758 C C . PRO B 1 313 ? 18.547 27.141 26.703 1 92.56 313 PRO B C 1
ATOM 7760 O O . PRO B 1 313 ? 19.125 26.062 26.562 1 92.56 313 PRO B O 1
ATOM 7763 N N . PRO B 1 314 ? 18.891 28.078 27.469 1 90.56 314 PRO B N 1
ATOM 7764 C CA . PRO B 1 314 ? 20.094 27.828 28.281 1 90.56 314 PRO B CA 1
ATOM 7765 C C . PRO B 1 314 ? 19.906 26.703 29.281 1 90.56 314 PRO B C 1
ATOM 7767 O O . PRO B 1 314 ? 18.797 26.5 29.797 1 90.56 314 PRO B O 1
ATOM 7770 N N . ALA B 1 315 ? 20.953 25.906 29.562 1 81.19 315 ALA B N 1
ATOM 7771 C CA . ALA B 1 315 ? 20.953 24.859 30.562 1 81.19 315 ALA B CA 1
ATOM 7772 C C . ALA B 1 315 ? 20.938 25.438 31.984 1 81.19 315 ALA B C 1
ATOM 7774 O O . ALA B 1 315 ? 21.656 26.391 32.281 1 81.19 315 ALA B O 1
ATOM 7775 N N . LEU B 1 316 ? 19.969 25.031 32.719 1 78.38 316 LEU B N 1
ATOM 7776 C CA . LEU B 1 316 ? 19.906 25.5 34.094 1 78.38 316 LEU B CA 1
ATOM 7777 C C . LEU B 1 316 ? 20.812 24.672 35 1 78.38 316 LEU B C 1
ATOM 7779 O O . LEU B 1 316 ? 20.672 23.438 35.062 1 78.38 316 LEU B O 1
ATOM 7783 N N . SER B 1 317 ? 21.969 25.109 35.312 1 63.25 317 SER B N 1
ATOM 7784 C CA . SER B 1 317 ? 22.906 24.391 36.188 1 63.25 317 SER B CA 1
ATOM 7785 C C . SER B 1 317 ? 22.453 24.406 37.625 1 63.25 317 SER B C 1
ATOM 7787 O O . SER B 1 317 ? 22.969 23.641 38.469 1 63.25 317 SER B O 1
ATOM 7789 N N . VAL B 1 318 ? 21.594 25.312 38.094 1 66.19 318 VAL B N 1
ATOM 7790 C CA . VAL B 1 318 ? 21.297 25.453 39.531 1 66.19 318 VAL B CA 1
ATOM 7791 C C . VAL B 1 318 ? 19.797 25.25 39.75 1 66.19 318 VAL B C 1
ATOM 7793 O O . VAL B 1 318 ? 18.969 25.719 38.938 1 66.19 318 VAL B O 1
ATOM 7796 N N . ALA B 1 319 ? 19.531 24.672 40.719 1 64.81 319 ALA B N 1
ATOM 7797 C CA . ALA B 1 319 ? 18.172 24.375 41.156 1 64.81 319 ALA B CA 1
ATOM 7798 C C . ALA B 1 319 ? 17.516 25.609 41.781 1 64.81 319 ALA B C 1
ATOM 7800 O O . ALA B 1 319 ? 16.281 25.719 41.781 1 64.81 319 ALA B O 1
ATOM 7801 N N . HIS B 1 320 ? 18.344 26.469 42.344 1 75.56 320 HIS B N 1
ATOM 7802 C CA . HIS B 1 320 ? 17.859 27.672 43 1 75.56 320 HIS B CA 1
ATOM 7803 C C . HIS B 1 320 ? 18.734 28.875 42.688 1 75.56 320 HIS B C 1
ATOM 7805 O O . HIS B 1 320 ? 19.938 28.75 42.531 1 75.56 320 HIS B O 1
ATOM 7811 N N . PHE B 1 321 ? 18.062 30 42.438 1 78.81 321 PHE B N 1
ATOM 7812 C CA . PHE B 1 321 ? 18.812 31.234 42.219 1 78.81 321 PHE B CA 1
ATOM 7813 C C . PHE B 1 321 ? 18.125 32.406 42.906 1 78.81 321 PHE B C 1
ATOM 7815 O O . PHE B 1 321 ? 16.891 32.469 42.938 1 78.81 321 PHE B O 1
ATOM 7822 N N . ASP B 1 322 ? 18.922 33.25 43.469 1 79.81 322 ASP B N 1
ATOM 7823 C CA . ASP B 1 322 ? 18.422 34.5 44.062 1 79.81 322 ASP B CA 1
ATOM 7824 C C . ASP B 1 322 ? 18.188 35.562 43 1 79.81 322 ASP B C 1
ATOM 7826 O O . ASP B 1 322 ? 17.375 36.469 43.188 1 79.81 322 ASP B O 1
ATOM 7830 N N . SER B 1 323 ? 19.062 35.469 41.906 1 88.44 323 SER B N 1
ATOM 7831 C CA . SER B 1 323 ? 18.906 36.344 40.75 1 88.44 323 SER B CA 1
ATOM 7832 C C . SER B 1 323 ? 18.969 35.562 39.438 1 88.44 323 SER B C 1
ATOM 7834 O O . SER B 1 323 ? 19.703 34.562 39.344 1 88.44 323 SER B O 1
ATOM 7836 N N . LEU B 1 324 ? 18.203 36.094 38.531 1 90.38 324 LEU B N 1
ATOM 7837 C CA . LEU B 1 324 ? 18.141 35.438 37.219 1 90.38 324 LEU B CA 1
ATOM 7838 C C . LEU B 1 324 ? 19.547 35.312 36.625 1 90.38 324 LEU B C 1
ATOM 7840 O O . LEU B 1 324 ? 20.234 36.312 36.469 1 90.38 324 LEU B O 1
ATOM 7844 N N . PRO B 1 325 ? 19.922 34.125 36.344 1 90.62 325 PRO B N 1
ATOM 7845 C CA . PRO B 1 325 ? 21.188 34 35.625 1 90.62 325 PRO B CA 1
ATOM 7846 C C . PRO B 1 325 ? 21.203 34.781 34.312 1 90.62 325 PRO B C 1
ATOM 7848 O O . PRO B 1 325 ? 20.188 34.812 33.625 1 90.62 325 PRO B O 1
ATOM 7851 N N . GLN B 1 326 ? 22.344 35.312 33.938 1 89.19 326 GLN B N 1
ATOM 7852 C CA . GLN B 1 326 ? 22.469 36.188 32.812 1 89.19 326 GLN B CA 1
ATOM 7853 C C . GLN B 1 326 ? 21.969 35.531 31.531 1 89.19 326 GLN B C 1
ATOM 7855 O O . GLN B 1 326 ? 21.25 36.125 30.734 1 89.19 326 GLN B O 1
ATOM 7860 N N . GLY B 1 327 ? 22.375 34.312 31.297 1 91.62 327 GLY B N 1
ATOM 7861 C CA . GLY B 1 327 ? 21.953 33.594 30.109 1 91.62 327 GLY B CA 1
ATOM 7862 C C . GLY B 1 327 ? 20.453 33.438 30.031 1 91.62 327 GLY B C 1
ATOM 7863 O O . GLY B 1 327 ? 19.859 33.5 28.938 1 91.62 327 GLY B O 1
ATOM 7864 N N . VAL B 1 328 ? 19.844 33.188 31.172 1 93.94 328 VAL B N 1
ATOM 7865 C CA . VAL B 1 328 ? 18.406 33 31.25 1 93.94 328 VAL B CA 1
ATOM 7866 C C . VAL B 1 328 ? 17.688 34.312 30.953 1 93.94 328 VAL B C 1
ATOM 7868 O O . VAL B 1 328 ? 16.734 34.344 30.172 1 93.94 328 VAL B O 1
ATOM 7871 N N . GLY B 1 329 ? 18.203 35.344 31.594 1 93.81 329 GLY B N 1
ATOM 7872 C CA . GLY B 1 329 ? 17.641 36.656 31.328 1 93.81 329 GLY B CA 1
ATOM 7873 C C . GLY B 1 329 ? 17.703 37.062 29.875 1 93.81 329 GLY B C 1
ATOM 7874 O O . GLY B 1 329 ? 16.719 37.562 29.312 1 93.81 329 GLY B O 1
ATOM 7875 N N . THR B 1 330 ? 18.781 36.844 29.25 1 94.56 330 THR B N 1
ATOM 7876 C CA . THR B 1 330 ? 18.984 37.156 27.844 1 94.56 330 THR B CA 1
ATOM 7877 C C . THR B 1 330 ? 18.016 36.375 26.969 1 94.56 330 THR B C 1
ATOM 7879 O O . THR B 1 330 ? 17.422 36.906 26.047 1 94.56 330 THR B O 1
ATOM 7882 N N . TYR B 1 331 ? 17.891 35.094 27.266 1 96.12 331 TYR B N 1
ATOM 7883 C CA . TYR B 1 331 ? 17 34.219 26.484 1 96.12 331 TYR B CA 1
ATOM 7884 C C . TYR B 1 331 ? 15.547 34.688 26.594 1 96.12 331 TYR B C 1
ATOM 7886 O O . TYR B 1 331 ? 14.836 34.75 25.578 1 96.12 331 TYR B O 1
ATOM 7894 N N . LEU B 1 332 ? 15.148 35.031 27.781 1 97.19 332 LEU B N 1
ATOM 7895 C CA . LEU B 1 332 ? 13.781 35.469 28 1 97.19 332 LEU B CA 1
ATOM 7896 C C . LEU B 1 332 ? 13.531 36.812 27.312 1 97.19 332 LEU B C 1
ATOM 7898 O O . LEU B 1 332 ? 12.438 37.062 26.781 1 97.19 332 LEU B O 1
ATOM 7902 N N . LEU B 1 333 ? 14.508 37.719 27.281 1 96.94 333 LEU B N 1
ATOM 7903 C CA . LEU B 1 333 ? 14.375 39 26.609 1 96.94 333 LEU B CA 1
ATOM 7904 C C . LEU B 1 333 ? 14.344 38.812 25.094 1 96.94 333 LEU B C 1
ATOM 7906 O O . LEU B 1 333 ? 13.617 39.5 24.391 1 96.94 333 LEU B O 1
ATOM 7910 N N . GLN B 1 334 ? 15.148 37.906 24.609 1 96.69 334 GLN B N 1
ATOM 7911 C CA . GLN B 1 334 ? 15.102 37.594 23.188 1 96.69 334 GLN B CA 1
ATOM 7912 C C . GLN B 1 334 ? 13.711 37.094 22.781 1 96.69 334 GLN B C 1
ATOM 7914 O O . GLN B 1 334 ? 13.234 37.406 21.688 1 96.69 334 GLN B O 1
ATOM 7919 N N . ALA B 1 335 ? 13.094 36.281 23.656 1 98.06 335 ALA B N 1
ATOM 7920 C CA . ALA B 1 335 ? 11.734 35.812 23.406 1 98.06 335 ALA B CA 1
ATOM 7921 C C . ALA B 1 335 ? 10.75 37 23.438 1 98.06 335 ALA B C 1
ATOM 7923 O O . ALA B 1 335 ? 9.844 37.062 22.609 1 98.06 335 ALA B O 1
ATOM 7924 N N . ALA B 1 336 ? 10.93 37.875 24.344 1 98.25 336 ALA B N 1
ATOM 7925 C CA . ALA B 1 336 ? 10.039 39 24.531 1 98.25 336 ALA B CA 1
ATOM 7926 C C . ALA B 1 336 ? 10 39.875 23.266 1 98.25 336 ALA B C 1
ATOM 7928 O O . ALA B 1 336 ? 8.922 40.281 22.828 1 98.25 336 ALA B O 1
ATOM 7929 N N . ILE B 1 337 ? 11.109 40.094 22.656 1 97.31 337 ILE B N 1
ATOM 7930 C CA . ILE B 1 337 ? 11.211 41.062 21.578 1 97.31 337 ILE B CA 1
ATOM 7931 C C . ILE B 1 337 ? 10.656 40.469 20.297 1 97.31 337 ILE B C 1
ATOM 7933 O O . ILE B 1 337 ? 10.5 41.156 19.281 1 97.31 337 ILE B O 1
ATOM 7937 N N . GLN B 1 338 ? 10.336 39.156 20.328 1 97.5 338 GLN B N 1
ATOM 7938 C CA . GLN B 1 338 ? 9.711 38.531 19.156 1 97.5 338 GLN B CA 1
ATOM 7939 C C . GLN B 1 338 ? 8.234 38.906 19.062 1 97.5 338 GLN B C 1
ATOM 7941 O O . GLN B 1 338 ? 7.566 38.594 18.078 1 97.5 338 GLN B O 1
ATOM 7946 N N . ALA B 1 339 ? 7.684 39.625 20.062 1 98.25 339 ALA B N 1
ATOM 7947 C CA . ALA B 1 339 ? 6.266 39.969 20.094 1 98.25 339 ALA B CA 1
ATOM 7948 C C . ALA B 1 339 ? 5.898 40.875 18.922 1 98.25 339 ALA B C 1
ATOM 7950 O O . ALA B 1 339 ? 6.742 41.625 18.406 1 98.25 339 ALA B O 1
ATOM 7951 N N . PRO B 1 340 ? 4.668 40.812 18.484 1 97.88 340 PRO B N 1
ATOM 7952 C CA . PRO B 1 340 ? 4.227 41.719 17.438 1 97.88 340 PRO B CA 1
ATOM 7953 C C . PRO B 1 340 ? 4.02 43.156 17.953 1 97.88 340 PRO B C 1
ATOM 7955 O O . PRO B 1 340 ? 3.809 43.344 19.141 1 97.88 340 PRO B O 1
ATOM 7958 N N . SER B 1 341 ? 4.148 44.094 17.094 1 97.81 341 SER B N 1
ATOM 7959 C CA . SER B 1 341 ? 3.828 45.5 17.359 1 97.81 341 SER B CA 1
ATOM 7960 C C . SER B 1 341 ? 3.398 46.219 16.078 1 97.81 341 SER B C 1
ATOM 7962 O O . SER B 1 341 ? 3.691 45.75 14.977 1 97.81 341 SER B O 1
ATOM 7964 N N . GLY B 1 342 ? 2.588 47.219 16.266 1 96.44 342 GLY B N 1
ATOM 7965 C CA . GLY B 1 342 ? 2.18 48 15.109 1 96.44 342 GLY B CA 1
ATOM 7966 C C . GLY B 1 342 ? 3.344 48.438 14.242 1 96.44 342 GLY B C 1
ATOM 7967 O O . GLY B 1 342 ? 4.293 49.062 14.742 1 96.44 342 GLY B O 1
ATOM 7968 N N . ASP B 1 343 ? 3.283 48.062 12.992 1 96.38 343 ASP B N 1
ATOM 7969 C CA . ASP B 1 343 ? 4.289 48.406 12 1 96.38 343 ASP B CA 1
ATOM 7970 C C . ASP B 1 343 ? 5.691 48.062 12.484 1 96.38 343 ASP B C 1
ATOM 7972 O O . ASP B 1 343 ? 6.676 48.656 12.055 1 96.38 343 ASP B O 1
ATOM 7976 N N . ASN B 1 344 ? 5.746 47.188 13.477 1 97.69 344 ASN B N 1
ATOM 7977 C CA . ASN B 1 344 ? 7.008 46.688 14.023 1 97.69 344 ASN B CA 1
ATOM 7978 C C . ASN B 1 344 ? 7.836 47.812 14.633 1 97.69 344 ASN B C 1
ATOM 7980 O O . ASN B 1 344 ? 9.047 47.875 14.422 1 97.69 344 ASN B O 1
ATOM 7984 N N . VAL B 1 345 ? 7.215 48.656 15.406 1 97.38 345 VAL B N 1
ATOM 7985 C CA . VAL B 1 345 ? 7.879 49.781 16.047 1 97.38 345 VAL B CA 1
ATOM 7986 C C . VAL B 1 345 ? 8.625 49.312 17.297 1 97.38 345 VAL B C 1
ATOM 7988 O O . VAL B 1 345 ? 9.523 50 17.781 1 97.38 345 VAL B O 1
ATOM 7991 N N . GLN B 1 346 ? 8.18 48.156 17.922 1 97.88 346 GLN B N 1
ATOM 7992 C CA . GLN B 1 346 ? 8.844 47.562 19.078 1 97.88 346 GLN B CA 1
ATOM 7993 C C . GLN B 1 346 ? 8.836 48.531 20.266 1 97.88 346 GLN B C 1
ATOM 7995 O O . GLN B 1 346 ? 9.891 48.875 20.781 1 97.88 346 GLN B O 1
ATOM 8000 N N . PRO B 1 347 ? 7.559 48.781 20.781 1 97.56 347 PRO B N 1
ATOM 8001 C CA . PRO B 1 347 ? 7.363 49.875 21.766 1 97.56 347 PRO B CA 1
ATOM 8002 C C . PRO B 1 347 ? 7.605 49.406 23.188 1 97.56 347 PRO B C 1
ATOM 8004 O O . PRO B 1 347 ? 6.848 49.781 24.094 1 97.56 347 PRO B O 1
ATOM 8007 N N . TRP B 1 348 ? 8.586 48.625 23.469 1 97.12 348 TRP B N 1
ATOM 8008 C CA . TRP B 1 348 ? 8.828 48.062 24.797 1 97.12 348 TRP B CA 1
ATOM 8009 C C . TRP B 1 348 ? 10.266 48.312 25.234 1 97.12 348 TRP B C 1
ATOM 8011 O O . TRP B 1 348 ? 11.156 48.469 24.391 1 97.12 348 TRP B O 1
ATOM 8021 N N . GLN B 1 349 ? 10.461 48.375 26.516 1 96.12 349 GLN B N 1
ATOM 8022 C CA . GLN B 1 349 ? 11.75 48.344 27.203 1 96.12 349 GLN B CA 1
ATOM 8023 C C . GLN B 1 349 ? 11.688 47.406 28.422 1 96.12 349 GLN B C 1
ATOM 8025 O O . GLN B 1 349 ? 10.609 47.156 28.969 1 96.12 349 GLN B O 1
ATOM 8030 N N . PHE B 1 350 ? 12.828 46.938 28.812 1 96.81 350 PHE B N 1
ATOM 8031 C CA . PHE B 1 350 ? 12.852 45.969 29.891 1 96.81 350 PHE B CA 1
ATOM 8032 C C . PHE B 1 350 ? 13.906 46.344 30.922 1 96.81 350 PHE B C 1
ATOM 8034 O O . PHE B 1 350 ? 14.898 47 30.609 1 96.81 350 PHE B O 1
ATOM 8041 N N . ARG B 1 351 ? 13.672 45.969 32.125 1 95.19 351 ARG B N 1
ATOM 8042 C CA . ARG B 1 351 ? 14.656 46.031 33.188 1 95.19 351 ARG B CA 1
ATOM 8043 C C . ARG B 1 351 ? 14.688 44.719 34 1 95.19 351 ARG B C 1
ATOM 8045 O O . ARG B 1 351 ? 13.641 44.188 34.375 1 95.19 351 ARG B O 1
ATOM 8052 N N . LEU B 1 352 ? 15.859 44.219 34.156 1 94.12 352 LEU B N 1
ATOM 8053 C CA . LEU B 1 352 ? 16.047 43.031 34.969 1 94.12 352 LEU B CA 1
ATOM 8054 C C . LEU B 1 352 ? 16.438 43.406 36.406 1 94.12 352 LEU B C 1
ATOM 8056 O O . LEU B 1 352 ? 17.375 44.188 36.594 1 94.12 352 LEU B O 1
ATOM 8060 N N . ALA B 1 353 ? 15.711 42.906 37.375 1 93.19 353 ALA B N 1
ATOM 8061 C CA . ALA B 1 353 ? 15.992 43.156 38.781 1 93.19 353 ALA B CA 1
ATOM 8062 C C . ALA B 1 353 ? 15.734 41.875 39.625 1 93.19 353 ALA B C 1
ATOM 8064 O O . ALA B 1 353 ? 14.586 41.562 39.938 1 93.19 353 ALA B O 1
ATOM 8065 N N . GLY B 1 354 ? 16.828 41.219 40.031 1 92.81 354 GLY B N 1
ATOM 8066 C CA . GLY B 1 354 ? 16.656 39.938 40.688 1 92.81 354 GLY B CA 1
ATOM 8067 C C . GLY B 1 354 ? 16.016 38.875 39.812 1 92.81 354 GLY B C 1
ATOM 8068 O O . GLY B 1 354 ? 16.531 38.594 38.719 1 92.81 354 GLY B O 1
ATOM 8069 N N . ASN B 1 355 ? 14.828 38.5 40.312 1 94.06 355 ASN B N 1
ATOM 8070 C CA . ASN B 1 355 ? 14.094 37.5 39.531 1 94.06 355 ASN B CA 1
ATOM 8071 C C . ASN B 1 355 ? 12.953 38.125 38.75 1 94.06 355 ASN B C 1
ATOM 8073 O O . ASN B 1 355 ? 12.117 37.406 38.188 1 94.06 355 ASN B O 1
ATOM 8077 N N . ASP B 1 356 ? 13.031 39.438 38.75 1 94.88 356 ASP B N 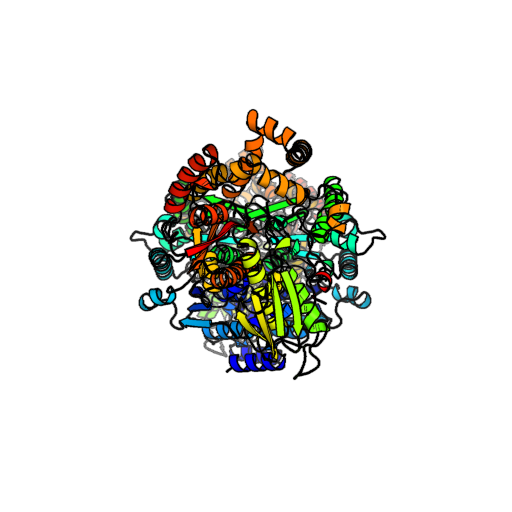1
ATOM 8078 C CA . ASP B 1 356 ? 11.922 40.156 38.094 1 94.88 356 ASP B CA 1
ATOM 8079 C C . ASP B 1 356 ? 12.336 40.719 36.75 1 94.88 356 ASP B C 1
ATOM 8081 O O . ASP B 1 356 ? 13.461 41.219 36.594 1 94.88 356 ASP B O 1
ATOM 8085 N N . ILE B 1 357 ? 11.469 40.594 35.875 1 96.38 357 ILE B N 1
ATOM 8086 C CA . ILE B 1 357 ? 11.562 41.312 34.594 1 96.38 357 ILE B CA 1
ATOM 8087 C C . ILE B 1 357 ? 10.469 42.375 34.531 1 96.38 357 ILE B C 1
ATOM 8089 O O . ILE B 1 357 ? 9.281 42.062 34.5 1 96.38 357 ILE B O 1
ATOM 8093 N N . HIS B 1 358 ? 10.898 43.625 34.531 1 95.69 358 HIS B N 1
ATOM 8094 C CA . HIS B 1 358 ? 9.953 44.719 34.406 1 95.69 358 HIS B CA 1
ATOM 8095 C C . HIS B 1 358 ? 9.742 45.125 32.969 1 95.69 358 HIS B C 1
ATOM 8097 O O . HIS B 1 358 ? 10.711 45.312 32.219 1 95.69 358 HIS B O 1
ATOM 8103 N N . VAL B 1 359 ? 8.523 45.219 32.531 1 96.81 359 VAL B N 1
ATOM 8104 C CA . VAL B 1 359 ? 8.156 45.594 31.172 1 96.81 359 VAL B CA 1
ATOM 8105 C C . VAL B 1 359 ? 7.684 47.062 31.156 1 96.81 359 VAL B C 1
ATOM 8107 O O . VAL B 1 359 ? 6.707 47.406 31.828 1 96.81 359 VAL B O 1
ATOM 8110 N N . PHE B 1 360 ? 8.367 47.844 30.375 1 96.19 360 PHE B N 1
ATOM 8111 C CA . PHE B 1 360 ? 8.031 49.281 30.25 1 96.19 360 PHE B CA 1
ATOM 8112 C C . PHE B 1 360 ? 7.523 49.594 28.844 1 96.19 360 PHE B C 1
ATOM 8114 O O . PHE B 1 360 ? 8 49 27.875 1 96.19 360 PHE B O 1
ATOM 8121 N N . LEU B 1 361 ? 6.57 50.5 28.797 1 96.25 361 LEU B N 1
ATOM 8122 C CA . LEU B 1 361 ? 6.117 51.062 27.531 1 96.25 361 LEU B CA 1
ATOM 8123 C C . LEU B 1 361 ? 7.02 52.219 27.094 1 96.25 361 LEU B C 1
ATOM 8125 O O . LEU B 1 361 ? 7.41 53.062 27.922 1 96.25 361 LEU B O 1
ATOM 8129 N N . ASN B 1 362 ? 7.477 52.188 25.891 1 95.81 362 ASN B N 1
ATOM 8130 C CA . ASN B 1 362 ? 8.109 53.344 25.266 1 95.81 362 ASN B CA 1
ATOM 8131 C C . ASN B 1 362 ? 7.125 54.125 24.406 1 95.81 362 ASN B C 1
ATOM 8133 O O . ASN B 1 362 ? 6.988 53.844 23.203 1 95.81 362 ASN B O 1
ATOM 8137 N N . PRO B 1 363 ? 6.551 55.125 24.922 1 95.12 363 PRO B N 1
ATOM 8138 C CA . PRO B 1 363 ? 5.477 55.812 24.203 1 95.12 363 PRO B CA 1
ATOM 8139 C C . PRO B 1 363 ? 5.973 56.562 22.969 1 95.12 363 PRO B C 1
ATOM 8141 O O . PRO B 1 363 ? 5.188 56.906 22.078 1 95.12 363 PRO B O 1
ATOM 8144 N N . GLU B 1 364 ? 7.246 56.875 22.859 1 95.38 364 GLU B N 1
ATOM 8145 C CA . GLU B 1 364 ? 7.797 57.656 21.75 1 95.38 364 GLU B CA 1
ATOM 8146 C C . GLU B 1 364 ? 7.945 56.781 20.5 1 95.38 364 GLU B C 1
ATOM 8148 O O . GLU B 1 364 ? 8.117 57.312 19.391 1 95.38 364 GLU B O 1
ATOM 8153 N N . ALA B 1 365 ? 7.883 55.5 20.688 1 95.56 365 ALA B N 1
ATOM 8154 C CA . ALA B 1 365 ? 8.094 54.594 19.562 1 95.56 365 ALA B CA 1
ATOM 8155 C C . ALA B 1 365 ? 6.992 54.75 18.516 1 95.56 365 ALA B C 1
ATOM 8157 O O . ALA B 1 365 ? 7.219 54.5 17.328 1 95.56 365 ALA B O 1
ATOM 8158 N N . ASP B 1 366 ? 5.801 55.125 18.938 1 96.81 366 ASP B N 1
ATOM 8159 C CA . ASP B 1 366 ? 4.676 55.281 18.016 1 96.81 366 ASP B CA 1
ATOM 8160 C C . ASP B 1 366 ? 3.738 56.406 18.5 1 96.81 366 ASP B C 1
ATOM 8162 O O . ASP B 1 366 ? 2.977 56.219 19.453 1 96.81 366 ASP B O 1
ATOM 8166 N N . VAL B 1 367 ? 3.752 57.438 17.844 1 95.69 367 VAL B N 1
ATOM 8167 C CA . VAL B 1 367 ? 2.889 58.562 18.172 1 95.69 367 VAL B CA 1
ATOM 8168 C C . VAL B 1 367 ? 1.913 58.812 17.031 1 95.69 367 VAL B C 1
ATOM 8170 O O . VAL B 1 367 ? 1.397 59.906 16.875 1 95.69 367 VAL B O 1
ATOM 8173 N N . SER B 1 368 ? 1.716 57.938 16.234 1 95 368 SER B N 1
ATOM 8174 C CA . SER B 1 368 ? 0.898 58.062 15.023 1 95 368 SER B CA 1
ATOM 8175 C C . SER B 1 368 ? -0.579 58.219 15.375 1 95 368 SER B C 1
ATOM 8177 O O . SER B 1 368 ? -0.987 57.906 16.5 1 95 368 SER B O 1
ATOM 8179 N N . PHE B 1 369 ? -1.368 58.562 14.391 1 95.31 369 PHE B N 1
ATOM 8180 C CA . PHE B 1 369 ? -2.811 58.75 14.508 1 95.31 369 PHE B CA 1
ATOM 8181 C C . PHE B 1 369 ? -3.49 57.438 14.898 1 95.31 369 PHE B C 1
ATOM 8183 O O . PHE B 1 369 ? -4.52 57.438 15.578 1 95.31 369 PHE B O 1
ATOM 8190 N N . PHE B 1 370 ? -2.979 56.312 14.547 1 92.75 370 PHE B N 1
ATOM 8191 C CA . PHE B 1 370 ? -3.533 55 14.859 1 92.75 370 PHE B CA 1
ATOM 8192 C C . PHE B 1 370 ? -3.477 54.719 16.359 1 92.75 370 PHE B C 1
ATOM 8194 O O . PHE B 1 370 ? -4.418 54.156 16.922 1 92.75 370 PHE B O 1
ATOM 8201 N N . ASN B 1 371 ? -2.393 55.094 16.969 1 97.06 371 ASN B N 1
ATOM 8202 C CA . ASN B 1 371 ? -2.072 54.625 18.312 1 97.06 371 ASN B CA 1
ATOM 8203 C C . ASN B 1 371 ? -2.727 55.5 19.391 1 97.06 371 ASN B C 1
ATOM 8205 O O . ASN B 1 371 ? -2.047 56 20.281 1 97.06 371 ASN B O 1
ATOM 8209 N N . VAL B 1 372 ? -4.027 55.531 19.297 1 96.31 372 VAL B N 1
ATOM 8210 C CA . VAL B 1 372 ? -4.812 56.312 20.234 1 96.31 372 VAL B CA 1
ATOM 8211 C C . VAL B 1 372 ? -4.586 55.812 21.656 1 96.31 372 VAL B C 1
ATOM 8213 O O . VAL B 1 372 ? -4.699 54.625 21.922 1 96.31 372 VAL B O 1
ATOM 8216 N N . ARG B 1 373 ? -4.141 56.688 22.547 1 95.88 373 ARG B N 1
ATOM 8217 C CA . ARG B 1 373 ? -3.893 56.438 23.953 1 95.88 373 ARG B CA 1
ATOM 8218 C C . ARG B 1 373 ? -2.877 55.312 24.141 1 95.88 373 ARG B C 1
ATOM 8220 O O . ARG B 1 373 ? -2.951 54.562 25.109 1 95.88 373 ARG B O 1
ATOM 8227 N N . GLN B 1 374 ? -2.045 55.062 23.125 1 96.56 374 GLN B N 1
ATOM 8228 C CA . GLN B 1 374 ? -0.964 54.094 23.141 1 96.56 374 GLN B CA 1
ATOM 8229 C C . GLN B 1 374 ? -1.511 52.656 23.172 1 96.56 374 GLN B C 1
ATOM 8231 O O . GLN B 1 374 ? -0.827 51.719 23.625 1 96.56 374 GLN B O 1
ATOM 8236 N N . THR B 1 375 ? -2.705 52.5 22.766 1 97.62 375 THR B N 1
ATOM 8237 C CA . THR B 1 375 ? -3.383 51.219 22.922 1 97.62 375 THR B CA 1
ATOM 8238 C C . THR B 1 375 ? -2.645 50.125 22.156 1 97.62 375 THR B C 1
ATOM 8240 O O . THR B 1 375 ? -2.414 49.031 22.688 1 97.62 375 THR B O 1
ATOM 8243 N N . ALA B 1 376 ? -2.297 50.375 20.906 1 98.12 376 ALA B N 1
ATOM 8244 C CA . ALA B 1 376 ? -1.566 49.375 20.125 1 98.12 376 ALA B CA 1
ATOM 8245 C C . ALA B 1 376 ? -0.252 49 20.797 1 98.12 376 ALA B C 1
ATOM 8247 O O . ALA B 1 376 ? 0.136 47.844 20.812 1 98.12 376 ALA B O 1
ATOM 8248 N N . SER B 1 377 ? 0.453 49.969 21.344 1 98.12 377 SER B N 1
ATOM 8249 C CA . SER B 1 377 ? 1.721 49.75 22.031 1 98.12 377 SER B CA 1
ATOM 8250 C C . SER B 1 377 ? 1.524 48.938 23.297 1 98.12 377 SER B C 1
ATOM 8252 O O . SER B 1 377 ? 2.35 48.094 23.625 1 98.12 377 SER B O 1
ATOM 8254 N N . ILE B 1 378 ? 0.452 49.219 23.984 1 97.75 378 ILE B N 1
ATOM 8255 C CA . ILE B 1 378 ? 0.139 48.5 25.219 1 97.75 378 ILE B CA 1
ATOM 8256 C C . ILE B 1 378 ? -0.157 47.031 24.891 1 97.75 378 ILE B C 1
ATOM 8258 O O . ILE B 1 378 ? 0.312 46.125 25.594 1 97.75 378 ILE B O 1
ATOM 8262 N N . ILE B 1 379 ? -0.937 46.781 23.875 1 98.38 379 ILE B N 1
ATOM 8263 C CA . ILE B 1 379 ? -1.225 45.438 23.406 1 98.38 379 ILE B CA 1
ATOM 8264 C C . ILE B 1 379 ? 0.081 44.719 23.094 1 98.38 379 ILE B C 1
ATOM 8266 O O . ILE B 1 379 ? 0.259 43.562 23.453 1 98.38 379 ILE B O 1
ATOM 8270 N N . ALA B 1 380 ? 1.007 45.375 22.438 1 98.56 380 ALA B N 1
ATOM 8271 C CA . ALA B 1 380 ? 2.311 44.812 22.109 1 98.56 380 ALA B CA 1
ATOM 8272 C C . ALA B 1 380 ? 3.08 44.406 23.359 1 98.56 380 ALA B C 1
ATOM 8274 O O . ALA B 1 380 ? 3.732 43.375 23.406 1 98.56 380 ALA B O 1
ATOM 8275 N N . CYS B 1 381 ? 3.066 45.25 24.344 1 98.06 381 CYS B N 1
ATOM 8276 C CA . CYS B 1 381 ? 3.721 44.938 25.609 1 98.06 381 CYS B CA 1
ATOM 8277 C C . CYS B 1 381 ? 3.109 43.719 26.25 1 98.06 381 CYS B C 1
ATOM 8279 O O . CYS B 1 381 ? 3.822 42.906 26.844 1 98.06 381 CYS B O 1
ATOM 8281 N N . GLY B 1 382 ? 1.771 43.625 26.172 1 98.19 382 GLY B N 1
ATOM 8282 C CA . GLY B 1 382 ? 1.118 42.406 26.656 1 98.19 382 GLY B CA 1
ATOM 8283 C C . GLY B 1 382 ? 1.601 41.156 25.953 1 98.19 382 GLY B C 1
ATOM 8284 O O . GLY B 1 382 ? 1.797 40.125 26.594 1 98.19 382 GLY B O 1
ATOM 8285 N N . ALA B 1 383 ? 1.72 41.25 24.656 1 98.69 383 ALA B N 1
ATOM 8286 C CA . ALA B 1 383 ? 2.23 40.125 23.875 1 98.69 383 ALA B CA 1
ATOM 8287 C C . ALA B 1 383 ? 3.658 39.781 24.297 1 98.69 383 ALA B C 1
ATOM 8289 O O . ALA B 1 383 ? 4.012 38.594 24.391 1 98.69 383 ALA B O 1
ATOM 8290 N N . ALA B 1 384 ? 4.496 40.75 24.484 1 98.44 384 ALA B N 1
ATOM 8291 C CA . ALA B 1 384 ? 5.871 40.531 24.922 1 98.44 384 ALA B CA 1
ATOM 8292 C C . ALA B 1 384 ? 5.914 39.844 26.281 1 98.44 384 ALA B C 1
ATOM 8294 O O . ALA B 1 384 ? 6.734 38.938 26.484 1 98.44 384 ALA B O 1
ATOM 8295 N N . MET B 1 385 ? 5.082 40.281 27.172 1 97.88 385 MET B N 1
ATOM 8296 C CA . MET B 1 385 ? 4.98 39.656 28.484 1 97.88 385 MET B CA 1
ATOM 8297 C C . MET B 1 385 ? 4.613 38.188 28.359 1 97.88 385 MET B C 1
ATOM 8299 O O . MET B 1 385 ? 5.168 37.312 29.062 1 97.88 385 MET B O 1
ATOM 8303 N N . GLU B 1 386 ? 3.652 37.906 27.484 1 98.12 386 GLU B N 1
ATOM 8304 C CA . GLU B 1 386 ? 3.24 36.5 27.281 1 98.12 386 GLU B CA 1
ATOM 8305 C C . GLU B 1 386 ? 4.387 35.656 26.734 1 98.12 386 GLU B C 1
ATOM 8307 O O . GLU B 1 386 ? 4.539 34.5 27.109 1 98.12 386 GLU B O 1
ATOM 8312 N N . ASN B 1 387 ? 5.184 36.219 25.828 1 98.5 387 ASN B N 1
ATOM 8313 C CA . ASN B 1 387 ? 6.355 35.5 25.312 1 98.5 387 ASN B CA 1
ATOM 8314 C C . ASN B 1 387 ? 7.312 35.125 26.438 1 98.5 387 ASN B C 1
ATOM 8316 O O . ASN B 1 387 ? 7.848 34 26.453 1 98.5 387 ASN B O 1
ATOM 8320 N N . ILE B 1 388 ? 7.547 36.031 27.359 1 98.12 388 ILE B N 1
ATOM 8321 C CA . ILE B 1 388 ? 8.422 35.781 28.5 1 98.12 388 ILE B CA 1
ATOM 8322 C C . ILE B 1 388 ? 7.879 34.594 29.297 1 98.12 388 ILE B C 1
ATOM 8324 O O . ILE B 1 388 ? 8.625 33.656 29.641 1 98.12 388 ILE B O 1
ATOM 8328 N N . ARG B 1 389 ? 6.625 34.656 29.562 1 97.19 389 ARG B N 1
ATOM 8329 C CA . ARG B 1 389 ? 5.977 33.625 30.359 1 97.19 389 ARG B CA 1
ATOM 8330 C C . ARG B 1 389 ? 6.117 32.25 29.688 1 97.19 389 ARG B C 1
ATOM 8332 O O . ARG B 1 389 ? 6.5 31.266 30.344 1 97.19 389 ARG B O 1
ATOM 8339 N N . LEU B 1 390 ? 5.801 32.188 28.438 1 97.06 390 LEU B N 1
ATOM 8340 C CA . LEU B 1 390 ? 5.84 30.922 27.703 1 97.06 390 LEU B CA 1
ATOM 8341 C C . LEU B 1 390 ? 7.273 30.422 27.562 1 97.06 390 LEU B C 1
ATOM 8343 O O . LEU B 1 390 ? 7.531 29.219 27.688 1 97.06 390 LEU B O 1
ATOM 8347 N N . ALA B 1 391 ? 8.203 31.312 27.25 1 97.5 391 ALA B N 1
ATOM 8348 C CA . ALA B 1 391 ? 9.602 30.938 27.094 1 97.5 391 ALA B CA 1
ATOM 8349 C C . ALA B 1 391 ? 10.164 30.359 28.375 1 97.5 391 ALA B C 1
ATOM 8351 O O . ALA B 1 391 ? 11.008 29.453 28.359 1 97.5 391 ALA B O 1
ATOM 8352 N N . ALA B 1 392 ? 9.742 30.828 29.516 1 96.38 392 ALA B N 1
ATOM 8353 C CA . ALA B 1 392 ? 10.203 30.344 30.812 1 96.38 392 ALA B CA 1
ATOM 8354 C C . ALA B 1 392 ? 9.883 28.859 30.984 1 96.38 392 ALA B C 1
ATOM 8356 O O . ALA B 1 392 ? 10.664 28.125 31.594 1 96.38 392 ALA B O 1
ATOM 8357 N N . THR B 1 393 ? 8.797 28.438 30.469 1 94.38 393 THR B N 1
ATOM 8358 C CA . THR B 1 393 ? 8.383 27.062 30.625 1 94.38 393 THR B CA 1
ATOM 8359 C C . THR B 1 393 ? 9.352 26.109 29.906 1 94.38 393 THR B C 1
ATOM 8361 O O . THR B 1 393 ? 9.477 24.953 30.281 1 94.38 393 THR B O 1
ATOM 8364 N N . THR B 1 394 ? 9.992 26.562 28.844 1 93.69 394 THR B N 1
ATOM 8365 C CA . THR B 1 394 ? 10.914 25.719 28.094 1 93.69 394 THR B CA 1
ATOM 8366 C C . THR B 1 394 ? 12.109 25.328 28.969 1 93.69 394 THR B C 1
ATOM 8368 O O . THR B 1 394 ? 12.805 24.344 28.672 1 93.69 394 THR B O 1
ATOM 8371 N N . MET B 1 395 ? 12.32 26.047 30 1 92.69 395 MET B N 1
ATOM 8372 C CA . MET B 1 395 ? 13.406 25.766 30.938 1 92.69 395 MET B CA 1
ATOM 8373 C C . MET B 1 395 ? 12.859 25.188 32.25 1 92.69 395 MET B C 1
ATOM 8375 O O . MET B 1 395 ? 13.562 25.156 33.25 1 92.69 395 MET B O 1
ATOM 8379 N N . GLY B 1 396 ? 11.57 24.875 32.25 1 90.44 396 GLY B N 1
ATOM 8380 C CA . GLY B 1 396 ? 10.93 24.281 33.406 1 90.44 396 GLY B CA 1
ATOM 8381 C C . GLY B 1 396 ? 10.594 25.297 34.5 1 90.44 396 GLY B C 1
ATOM 8382 O O . GLY B 1 396 ? 10.289 24.922 35.625 1 90.44 396 GLY B O 1
ATOM 8383 N N . MET B 1 397 ? 10.609 26.547 34.219 1 93.12 397 MET B N 1
ATOM 8384 C CA . MET B 1 397 ? 10.414 27.578 35.219 1 93.12 397 MET B CA 1
ATOM 8385 C C . MET B 1 397 ? 8.969 28.078 35.219 1 93.12 397 MET B C 1
ATOM 8387 O O . MET B 1 397 ? 8.25 27.891 34.219 1 93.12 397 MET B O 1
ATOM 8391 N N . ASN B 1 398 ? 8.641 28.641 36.344 1 92.31 398 ASN B N 1
ATOM 8392 C CA . ASN B 1 398 ? 7.344 29.297 36.5 1 92.31 398 ASN B CA 1
ATOM 8393 C C . ASN B 1 398 ? 7.465 30.812 36.375 1 92.31 398 ASN B C 1
ATOM 8395 O O . ASN B 1 398 ? 8.492 31.391 36.719 1 92.31 398 ASN B O 1
ATOM 8399 N N . ALA B 1 399 ? 6.465 31.406 35.812 1 94.75 399 ALA B N 1
ATOM 8400 C CA . ALA B 1 399 ? 6.406 32.875 35.688 1 94.75 399 ALA B CA 1
ATOM 8401 C C . ALA B 1 399 ? 5.09 33.406 36.25 1 94.75 399 ALA B C 1
ATOM 8403 O O . ALA B 1 399 ? 4.012 32.969 35.844 1 94.75 399 ALA B O 1
ATOM 8404 N N . THR B 1 400 ? 5.188 34.25 37.188 1 93.56 400 THR B N 1
ATOM 8405 C CA . THR B 1 400 ? 4.023 34.938 37.719 1 93.56 400 THR B CA 1
ATOM 8406 C C . THR B 1 400 ? 4.008 36.406 37.219 1 93.56 400 THR B C 1
ATOM 8408 O O . THR B 1 400 ? 5.035 37.062 37.219 1 93.56 400 THR B O 1
ATOM 8411 N N . THR B 1 401 ? 2.871 36.844 36.781 1 93.69 401 THR B N 1
ATOM 8412 C CA . THR B 1 401 ? 2.789 38.156 36.188 1 93.69 401 THR B CA 1
ATOM 8413 C C . THR B 1 401 ? 1.936 39.094 37.031 1 93.69 401 THR B C 1
ATOM 8415 O O . THR B 1 401 ? 0.928 38.656 37.594 1 93.69 401 THR B O 1
ATOM 8418 N N . GLN B 1 402 ? 2.418 40.219 37.219 1 92.69 402 GLN B N 1
ATOM 8419 C CA . GLN B 1 402 ? 1.657 41.312 37.812 1 92.69 402 GLN B CA 1
ATOM 8420 C C . GLN B 1 402 ? 1.505 42.469 36.844 1 92.69 402 GLN B C 1
ATOM 8422 O O . GLN B 1 402 ? 2.488 43.125 36.469 1 92.69 402 GLN B O 1
ATOM 8427 N N . ILE B 1 403 ? 0.28 42.688 36.406 1 91.25 403 ILE B N 1
ATOM 8428 C CA . ILE B 1 403 ? -0.004 43.781 35.5 1 91.25 403 ILE B CA 1
ATOM 8429 C C . ILE B 1 403 ? -0.339 45.031 36.312 1 91.25 403 ILE B C 1
ATOM 8431 O O . ILE B 1 403 ? -1.368 45.094 37 1 91.25 403 ILE B O 1
ATOM 8435 N N . ARG B 1 404 ? 0.554 45.875 36.438 1 78.81 404 ARG B N 1
ATOM 8436 C CA . ARG B 1 404 ? 0.326 47.062 37.281 1 78.81 404 ARG B CA 1
ATOM 8437 C C . ARG B 1 404 ? 0.795 48.344 36.562 1 78.81 404 ARG B C 1
ATOM 8439 O O . ARG B 1 404 ? 1.902 48.812 36.812 1 78.81 404 ARG B O 1
ATOM 8446 N N . PRO B 1 405 ? -0.006 48.688 35.531 1 68 405 PRO B N 1
ATOM 8447 C CA . PRO B 1 405 ? 0.403 50.031 35.094 1 68 405 PRO B CA 1
ATOM 8448 C C . PRO B 1 405 ? 0.454 51.031 36.25 1 68 405 PRO B C 1
ATOM 8450 O O . PRO B 1 405 ? -0.505 51.125 37 1 68 405 PRO B O 1
ATOM 8453 N N . ASP B 1 406 ? 1.586 51.062 36.906 1 64.25 406 ASP B N 1
ATOM 8454 C CA . ASP B 1 406 ? 1.79 51.812 38.156 1 64.25 406 ASP B CA 1
ATOM 8455 C C . ASP B 1 406 ? 1.937 53.312 37.875 1 64.25 406 ASP B C 1
ATOM 8457 O O . ASP B 1 406 ? 2.84 53.719 37.125 1 64.25 406 ASP B O 1
ATOM 8461 N N . ALA B 1 407 ? 1.046 53.938 38.312 1 59.41 407 ALA B N 1
ATOM 8462 C CA . ALA B 1 407 ? 1.092 55.406 38.188 1 59.41 407 ALA B CA 1
ATOM 8463 C C . ALA B 1 407 ? 2.355 55.969 38.812 1 59.41 407 ALA B C 1
ATOM 8465 O O . ALA B 1 407 ? 2.859 57 38.406 1 59.41 407 ALA B O 1
ATOM 8466 N N . ALA B 1 408 ? 2.861 55.219 39.719 1 63.84 408 ALA B N 1
ATOM 8467 C CA . ALA B 1 408 ? 4.023 55.719 40.406 1 63.84 408 ALA B CA 1
ATOM 8468 C C . ALA B 1 408 ? 5.281 55.656 39.562 1 63.84 408 ALA B C 1
ATOM 8470 O O . ALA B 1 408 ? 6.184 56.469 39.688 1 63.84 408 ALA B O 1
ATOM 8471 N N . GLN B 1 409 ? 5.367 54.656 38.812 1 74.75 409 GLN B N 1
ATOM 8472 C CA . GLN B 1 409 ? 6.484 54.531 37.875 1 74.75 409 GLN B CA 1
ATOM 8473 C C . GLN B 1 409 ? 6.023 54.719 36.438 1 74.75 409 GLN B C 1
ATOM 8475 O O . GLN B 1 409 ? 5.309 53.875 35.906 1 74.75 409 GLN B O 1
ATOM 8480 N N . LYS B 1 410 ? 6.578 55.688 35.969 1 82.19 410 LYS B N 1
ATOM 8481 C CA . LYS B 1 410 ? 6.16 56.094 34.625 1 82.19 410 LYS B CA 1
ATOM 8482 C C . LYS B 1 410 ? 6.43 55 33.625 1 82.19 410 LYS B C 1
ATOM 8484 O O . LYS B 1 410 ? 7.512 54.406 33.594 1 82.19 410 LYS B O 1
ATOM 8489 N N . ASN B 1 411 ? 5.402 54.531 32.938 1 91.5 411 ASN B N 1
ATOM 8490 C CA . ASN B 1 411 ? 5.461 53.688 31.75 1 91.5 411 ASN B CA 1
ATOM 8491 C C . ASN B 1 411 ? 5.664 52.219 32.125 1 91.5 411 ASN B C 1
ATOM 8493 O O . ASN B 1 411 ? 5.805 51.375 31.266 1 91.5 411 ASN B O 1
ATOM 8497 N N . LEU B 1 412 ? 5.754 51.906 33.438 1 94.81 412 LEU B N 1
ATOM 8498 C CA . LEU B 1 412 ? 5.805 50.5 33.844 1 94.81 412 LEU B CA 1
ATOM 8499 C C . LEU B 1 412 ? 4.469 49.812 33.594 1 94.81 412 LEU B C 1
ATOM 8501 O O . LEU B 1 412 ? 3.432 50.25 34.094 1 94.81 412 LEU B O 1
ATOM 8505 N N . MET B 1 413 ? 4.504 48.812 32.812 1 95.25 413 MET B N 1
ATOM 8506 C CA . MET B 1 413 ? 3.271 48.125 32.406 1 95.25 413 MET B CA 1
ATOM 8507 C C . MET B 1 413 ? 3.049 46.875 33.219 1 95.25 413 MET B C 1
ATOM 8509 O O . MET B 1 413 ? 1.91 46.5 33.531 1 95.25 413 MET B O 1
ATOM 8513 N N . ALA B 1 414 ? 4.133 46.125 33.5 1 95.5 414 ALA B N 1
ATOM 8514 C CA . ALA B 1 414 ? 3.99 44.844 34.188 1 95.5 414 ALA B CA 1
ATOM 8515 C C . ALA B 1 414 ? 5.328 44.375 34.75 1 95.5 414 ALA B C 1
ATOM 8517 O O . ALA B 1 414 ? 6.387 44.875 34.344 1 95.5 414 ALA B O 1
ATOM 8518 N N . THR B 1 415 ? 5.262 43.5 35.688 1 95.38 415 THR B N 1
ATOM 8519 C CA . THR B 1 415 ? 6.398 42.75 36.25 1 95.38 415 THR B CA 1
ATOM 8520 C C . THR B 1 415 ? 6.184 41.25 36.125 1 95.38 415 THR B C 1
ATOM 8522 O O . THR B 1 415 ? 5.125 40.75 36.469 1 95.38 415 THR B O 1
ATOM 8525 N N . VAL B 1 416 ? 7.141 40.594 35.562 1 96.75 416 VAL B N 1
ATOM 8526 C CA . VAL B 1 416 ? 7.141 39.125 35.469 1 96.75 416 VAL B CA 1
ATOM 8527 C C . VAL B 1 416 ? 8.188 38.562 36.438 1 96.75 416 VAL B C 1
ATOM 8529 O O . VAL B 1 416 ? 9.383 38.781 36.25 1 96.75 416 VAL B O 1
ATOM 8532 N N . ARG B 1 417 ? 7.75 37.781 37.406 1 95.94 417 ARG B N 1
ATOM 8533 C CA . ARG B 1 417 ? 8.656 37.156 38.344 1 95.94 417 ARG B CA 1
ATOM 8534 C C . ARG B 1 417 ? 8.906 35.688 37.969 1 95.94 417 ARG B C 1
ATOM 8536 O O . ARG B 1 417 ? 7.961 34.906 37.844 1 95.94 417 ARG B O 1
ATOM 8543 N N . ILE B 1 418 ? 10.133 35.406 37.812 1 95.12 418 ILE B N 1
ATOM 8544 C CA . ILE B 1 418 ? 10.531 34.062 37.406 1 95.12 418 ILE B CA 1
ATOM 8545 C C . ILE B 1 418 ? 10.969 33.25 38.625 1 95.12 418 ILE B C 1
ATOM 8547 O O . ILE B 1 418 ? 11.773 33.719 39.438 1 95.12 418 ILE B O 1
ATOM 8551 N N . HIS B 1 419 ? 10.414 32 38.719 1 91.19 419 HIS B N 1
ATOM 8552 C CA . HIS B 1 419 ? 10.758 31.094 39.812 1 91.19 419 HIS B CA 1
ATOM 8553 C C . HIS B 1 419 ? 11.094 29.703 39.281 1 91.19 419 HIS B C 1
ATOM 8555 O O . HIS B 1 419 ? 10.516 29.266 38.281 1 91.19 419 HIS B O 1
ATOM 8561 N N . PRO B 1 420 ? 12.07 29.078 39.938 1 87.88 420 PRO B N 1
ATOM 8562 C CA . PRO B 1 420 ? 12.305 27.688 39.562 1 87.88 420 PRO B CA 1
ATOM 8563 C C . PRO B 1 420 ? 11.062 26.812 39.75 1 87.88 420 PRO B C 1
ATOM 8565 O O . PRO B 1 420 ? 10.25 27.062 40.625 1 87.88 420 PRO B O 1
ATOM 8568 N N . GLY B 1 421 ? 10.906 25.875 38.875 1 85.56 421 GLY B N 1
ATOM 8569 C CA . GLY B 1 421 ? 9.781 24.953 38.938 1 85.56 421 GLY B CA 1
ATOM 8570 C C . GLY B 1 421 ? 9.977 23.703 38.094 1 85.56 421 GLY B C 1
ATOM 8571 O O . GLY B 1 421 ? 11.109 23.328 37.781 1 85.56 421 GLY B O 1
ATOM 8572 N N . ASP B 1 422 ? 8.969 22.875 38 1 80.88 422 ASP B N 1
ATOM 8573 C CA . ASP B 1 422 ? 8.984 21.656 37.188 1 80.88 422 ASP B CA 1
ATOM 8574 C C . ASP B 1 422 ? 7.891 21.672 36.125 1 80.88 422 ASP B C 1
ATOM 8576 O O . ASP B 1 422 ? 7.258 20.656 35.844 1 80.88 422 ASP B O 1
ATOM 8580 N N . ARG B 1 423 ? 7.824 22.797 35.5 1 80.38 423 ARG B N 1
ATOM 8581 C CA . ARG B 1 423 ? 6.781 22.953 34.5 1 80.38 423 ARG B CA 1
ATOM 8582 C C . ARG B 1 423 ? 7.172 22.266 33.188 1 80.38 423 ARG B C 1
ATOM 8584 O O . ARG B 1 423 ? 8.336 22.297 32.781 1 80.38 423 ARG B O 1
ATOM 8591 N N . THR B 1 424 ? 6.211 21.609 32.625 1 84.5 424 THR B N 1
ATOM 8592 C CA . THR B 1 424 ? 6.391 21.125 31.281 1 84.5 424 THR B CA 1
ATOM 8593 C C . THR B 1 424 ? 6.355 22.266 30.281 1 84.5 424 THR B C 1
ATOM 8595 O O . THR B 1 424 ? 5.566 23.203 30.422 1 84.5 424 THR B O 1
ATOM 8598 N N . ALA B 1 425 ? 7.195 22.172 29.344 1 88.94 425 ALA B N 1
ATOM 8599 C CA . ALA B 1 425 ? 7.238 23.203 28.297 1 88.94 425 ALA B CA 1
ATOM 8600 C C . ALA B 1 425 ? 5.887 23.344 27.609 1 88.94 425 ALA B C 1
ATOM 8602 O O . ALA B 1 425 ? 5.289 22.359 27.203 1 88.94 425 ALA B O 1
ATOM 8603 N N . ASP B 1 426 ? 5.387 24.578 27.562 1 92.69 426 ASP B N 1
ATOM 8604 C CA . ASP B 1 426 ? 4.164 24.844 26.812 1 92.69 426 ASP B CA 1
ATOM 8605 C C . ASP B 1 426 ? 4.363 24.578 25.328 1 92.69 426 ASP B C 1
ATOM 8607 O O . ASP B 1 426 ? 5.371 24.984 24.75 1 92.69 426 ASP B O 1
ATOM 8611 N N . PRO B 1 427 ? 3.412 23.938 24.656 1 91.88 427 PRO B N 1
ATOM 8612 C CA . PRO B 1 427 ? 3.559 23.625 23.234 1 91.88 427 PRO B CA 1
ATOM 8613 C C . PRO B 1 427 ? 3.641 24.859 22.359 1 91.88 427 PRO B C 1
ATOM 8615 O O . PRO B 1 427 ? 4.141 24.797 21.234 1 91.88 427 PRO B O 1
ATOM 8618 N N . LEU B 1 428 ? 3.24 25.984 22.828 1 96.62 428 LEU B N 1
ATOM 8619 C CA . LEU B 1 428 ? 3.232 27.203 22.031 1 96.62 428 LEU B CA 1
ATOM 8620 C C . LEU B 1 428 ? 4.59 27.891 22.094 1 96.62 428 LEU B C 1
ATOM 8622 O O . LEU B 1 428 ? 4.875 28.781 21.281 1 96.62 428 LEU B O 1
ATOM 8626 N N . ALA B 1 429 ? 5.465 27.531 23.031 1 96.56 429 ALA B N 1
ATOM 8627 C CA . ALA B 1 429 ? 6.707 28.266 23.297 1 96.56 429 ALA B CA 1
ATOM 8628 C C . ALA B 1 429 ? 7.617 28.25 22.078 1 96.56 429 ALA B C 1
ATOM 8630 O O . ALA B 1 429 ? 8.266 29.25 21.766 1 96.56 429 ALA B O 1
ATOM 8631 N N . ARG B 1 430 ? 7.602 27.203 21.391 1 92.88 430 ARG B N 1
ATOM 8632 C CA . ARG B 1 430 ? 8.5 27.078 20.25 1 92.88 430 ARG B CA 1
ATOM 8633 C C . ARG B 1 430 ? 8.102 28.047 19.141 1 92.88 430 ARG B C 1
ATOM 8635 O O . ARG B 1 430 ? 8.945 28.484 18.359 1 92.88 430 ARG B O 1
ATOM 8642 N N . HIS B 1 431 ? 6.859 28.406 19.109 1 96.44 431 HIS B N 1
ATOM 8643 C CA . HIS B 1 431 ? 6.344 29.203 18 1 96.44 431 HIS B CA 1
ATOM 8644 C C . HIS B 1 431 ? 6.574 30.688 18.219 1 96.44 431 HIS B C 1
ATOM 8646 O O . HIS B 1 431 ? 6.293 31.5 17.344 1 96.44 431 HIS B O 1
ATOM 8652 N N . ILE B 1 432 ? 7.168 31 19.438 1 97.94 432 ILE B N 1
ATOM 8653 C CA . ILE B 1 432 ? 7.613 32.375 19.672 1 97.94 432 ILE B CA 1
ATOM 8654 C C . ILE B 1 432 ? 8.609 32.781 18.578 1 97.94 432 ILE B C 1
ATOM 8656 O O . ILE B 1 432 ? 8.586 33.938 18.109 1 97.94 432 ILE B O 1
ATOM 8660 N N . TRP B 1 433 ? 9.32 31.859 18.156 1 95.81 433 TRP B N 1
ATOM 8661 C CA . TRP B 1 433 ? 10.438 32.125 17.25 1 95.81 433 TRP B CA 1
ATOM 8662 C C . TRP B 1 433 ? 9.992 32.062 15.797 1 95.81 433 TRP B C 1
ATOM 8664 O O . TRP B 1 433 ? 10.57 32.719 14.938 1 95.81 433 TRP B O 1
ATOM 8674 N N . THR B 1 434 ? 8.953 31.312 15.531 1 93.5 434 THR B N 1
ATOM 8675 C CA . THR B 1 434 ? 8.562 31.094 14.141 1 93.5 434 THR B CA 1
ATOM 8676 C C . THR B 1 434 ? 7.406 32.031 13.758 1 93.5 434 THR B C 1
ATOM 8678 O O . THR B 1 434 ? 7.168 32.25 12.57 1 93.5 434 THR B O 1
ATOM 8681 N N . ARG B 1 435 ? 6.75 32.531 14.703 1 95.75 435 ARG B N 1
ATOM 8682 C CA . ARG B 1 435 ? 5.598 33.406 14.453 1 95.75 435 ARG B CA 1
ATOM 8683 C C . ARG B 1 435 ? 6.004 34.656 13.672 1 95.75 435 ARG B C 1
ATOM 8685 O O . ARG B 1 435 ? 7 35.281 14.008 1 95.75 435 ARG B O 1
ATOM 8692 N N . CYS B 1 436 ? 5.285 34.969 12.633 1 95.31 436 CYS B N 1
ATOM 8693 C CA . CYS B 1 436 ? 5.492 36.188 11.852 1 95.31 436 CYS B CA 1
ATOM 8694 C C . CYS B 1 436 ? 4.199 36.625 11.172 1 95.31 436 CYS B C 1
ATOM 8696 O O . CYS B 1 436 ? 3.232 35.875 11.117 1 95.31 436 CYS B O 1
ATOM 8698 N N . THR B 1 437 ? 4.133 37.844 10.797 1 96.75 437 THR B N 1
ATOM 8699 C CA . THR B 1 437 ? 3.049 38.344 9.945 1 96.75 437 THR B CA 1
ATOM 8700 C C . THR B 1 437 ? 3.242 37.875 8.508 1 96.75 437 THR B C 1
ATOM 8702 O O . THR B 1 437 ? 4.344 37.969 7.957 1 96.75 437 THR B O 1
ATOM 8705 N N . ASN B 1 438 ? 2.232 37.312 7.973 1 96 438 ASN B N 1
ATOM 8706 C CA . ASN B 1 438 ? 2.273 36.812 6.598 1 96 438 ASN B CA 1
ATOM 8707 C C . ASN B 1 438 ? 1.193 37.469 5.738 1 96 438 ASN B C 1
ATOM 8709 O O . ASN B 1 438 ? 0.001 37.25 5.973 1 96 438 ASN B O 1
ATOM 8713 N N . ARG B 1 439 ? 1.614 38.188 4.691 1 95.5 439 ARG B N 1
ATOM 8714 C CA . ARG B 1 439 ? 0.679 38.969 3.906 1 95.5 439 ARG B CA 1
ATOM 8715 C C . ARG B 1 439 ? 0.374 38.312 2.57 1 95.5 439 ARG B C 1
ATOM 8717 O O . ARG B 1 439 ? -0.284 38.906 1.71 1 95.5 439 ARG B O 1
ATOM 8724 N N . ARG B 1 440 ? 0.773 37.094 2.389 1 95 440 ARG B N 1
ATOM 8725 C CA . ARG B 1 440 ? 0.509 36.312 1.167 1 95 440 ARG B CA 1
ATOM 8726 C C . ARG B 1 440 ? -0.939 35.844 1.118 1 95 440 ARG B C 1
ATOM 8728 O O . ARG B 1 440 ? -1.638 35.875 2.133 1 95 440 ARG B O 1
ATOM 8735 N N . PRO B 1 441 ? -1.396 35.5 -0.133 1 95.81 441 PRO B N 1
ATOM 8736 C CA . PRO B 1 441 ? -2.717 34.875 -0.196 1 95.81 441 PRO B CA 1
ATOM 8737 C C . PRO B 1 441 ? -2.75 33.5 0.473 1 95.81 441 PRO B C 1
ATOM 8739 O O . PRO B 1 441 ? -1.775 32.75 0.396 1 95.81 441 PRO B O 1
ATOM 8742 N N . TYR B 1 442 ? -3.92 33.188 1.133 1 96.81 442 TYR B N 1
ATOM 8743 C CA . TYR B 1 442 ? -4.129 31.906 1.784 1 96.81 442 TYR B CA 1
ATOM 8744 C C . TYR B 1 442 ? -5.184 31.094 1.046 1 96.81 442 TYR B C 1
ATOM 8746 O O . TYR B 1 442 ? -5.773 31.562 0.072 1 96.81 442 TYR B O 1
ATOM 8754 N N . SER B 1 443 ? -5.289 29.891 1.528 1 95.06 443 SER B N 1
ATOM 8755 C CA . SER B 1 443 ? -6.367 29.047 1.031 1 95.06 443 SER B CA 1
ATOM 8756 C C . SER B 1 443 ? -7.73 29.562 1.476 1 95.06 443 SER B C 1
ATOM 8758 O O . SER B 1 443 ? -7.887 30.031 2.609 1 95.06 443 SER B O 1
ATOM 8760 N N . LYS B 1 444 ? -8.688 29.438 0.561 1 96.06 444 LYS B N 1
ATOM 8761 C CA . LYS B 1 444 ? -10.047 29.859 0.867 1 96.06 444 LYS B CA 1
ATOM 8762 C C . LYS B 1 444 ? -10.797 28.797 1.667 1 96.06 444 LYS B C 1
ATOM 8764 O O . LYS B 1 444 ? -11.914 29.047 2.139 1 96.06 444 LYS B O 1
ATOM 8769 N N . ARG B 1 445 ? -10.188 27.766 1.885 1 93.25 445 ARG B N 1
ATOM 8770 C CA . ARG B 1 445 ? -10.828 26.688 2.643 1 93.25 445 ARG B CA 1
ATOM 8771 C C . ARG B 1 445 ? -11.117 27.125 4.07 1 93.25 445 ARG B C 1
ATOM 8773 O O . ARG B 1 445 ? -10.234 27.625 4.77 1 93.25 445 ARG B O 1
ATOM 8780 N N . PRO B 1 446 ? -12.312 26.875 4.445 1 95.19 446 PRO B N 1
ATOM 8781 C CA . PRO B 1 446 ? -12.648 27.281 5.809 1 95.19 446 PRO B CA 1
ATOM 8782 C C . PRO B 1 446 ? -11.828 26.547 6.871 1 95.19 446 PRO B C 1
ATOM 8784 O O . PRO B 1 446 ? -11.516 25.375 6.703 1 95.19 446 PRO B O 1
ATOM 8787 N N . LEU B 1 447 ? -11.555 27.25 7.941 1 95.88 447 LEU B N 1
ATOM 8788 C CA . LEU B 1 447 ? -10.852 26.625 9.055 1 95.88 447 LEU B CA 1
ATOM 8789 C C . LEU B 1 447 ? -11.68 25.484 9.648 1 95.88 447 LEU B C 1
ATOM 8791 O O . LEU B 1 447 ? -12.867 25.641 9.914 1 95.88 447 LEU B O 1
ATOM 8795 N N . PRO B 1 448 ? -11.086 24.422 9.914 1 95.06 448 PRO B N 1
ATOM 8796 C CA . PRO B 1 448 ? -11.812 23.312 10.539 1 95.06 448 PRO B CA 1
ATOM 8797 C C . PRO B 1 448 ? -12.328 23.641 11.93 1 95.06 448 PRO B C 1
ATOM 8799 O O . PRO B 1 448 ? -11.688 24.406 12.664 1 95.06 448 PRO B O 1
ATOM 8802 N N . ASP B 1 449 ? -13.398 22.938 12.328 1 95.75 449 ASP B N 1
ATOM 8803 C CA . ASP B 1 449 ? -14.031 23.188 13.617 1 95.75 449 ASP B CA 1
ATOM 8804 C C . ASP B 1 449 ? -13.078 22.875 14.766 1 95.75 449 ASP B C 1
ATOM 8806 O O . ASP B 1 449 ? -13.039 23.578 15.766 1 95.75 449 ASP B O 1
ATOM 8810 N N . TRP B 1 450 ? -12.328 21.844 14.594 1 95.56 450 TRP B N 1
ATOM 8811 C CA . TRP B 1 450 ? -11.461 21.422 15.688 1 95.56 450 TRP B CA 1
ATOM 8812 C C . TRP B 1 450 ? -10.344 22.453 15.914 1 95.56 450 TRP B C 1
ATOM 8814 O O . TRP B 1 450 ? -9.898 22.656 17.047 1 95.56 450 TRP B O 1
ATOM 8824 N N . VAL B 1 451 ? -9.875 23.094 14.844 1 97.69 451 VAL B N 1
ATOM 8825 C CA . VAL B 1 451 ? -8.859 24.141 14.961 1 97.69 451 VAL B CA 1
ATOM 8826 C C . VAL B 1 451 ? -9.453 25.359 15.664 1 97.69 451 VAL B C 1
ATOM 8828 O O . VAL B 1 451 ? -8.828 25.938 16.562 1 97.69 451 VAL B O 1
ATOM 8831 N N . GLN B 1 452 ? -10.68 25.734 15.234 1 97.62 452 GLN B N 1
ATOM 8832 C CA . GLN B 1 452 ? -11.367 26.859 15.867 1 97.62 452 GLN B CA 1
ATOM 8833 C C . GLN B 1 452 ? -11.531 26.625 17.359 1 97.62 452 GLN B C 1
ATOM 8835 O O . GLN B 1 452 ? -11.258 27.516 18.172 1 97.62 452 GLN B O 1
ATOM 8840 N N . ALA B 1 453 ? -11.922 25.422 17.672 1 96.81 453 ALA B N 1
ATOM 8841 C CA . ALA B 1 453 ? -12.125 25.062 19.078 1 96.81 453 ALA B CA 1
ATOM 8842 C C . ALA B 1 453 ? -10.82 25.141 19.859 1 96.81 453 ALA B C 1
ATOM 8844 O O . ALA B 1 453 ? -10.797 25.562 21.016 1 96.81 453 ALA B O 1
ATOM 8845 N N . ASP B 1 454 ? -9.742 24.719 19.266 1 96.81 454 ASP B N 1
ATOM 8846 C CA . ASP B 1 454 ? -8.453 24.75 19.938 1 96.81 454 ASP B CA 1
ATOM 8847 C C . ASP B 1 454 ? -7.992 26.188 20.188 1 96.81 454 ASP B C 1
ATOM 8849 O O . ASP B 1 454 ? -7.438 26.484 21.25 1 96.81 454 ASP B O 1
ATOM 8853 N N . LEU B 1 455 ? -8.188 27.016 19.203 1 97.75 455 LEU B N 1
ATOM 8854 C CA . LEU B 1 455 ? -7.812 28.422 19.359 1 97.75 455 LEU B CA 1
ATOM 8855 C C . LEU B 1 455 ? -8.539 29.047 20.562 1 97.75 455 LEU B C 1
ATOM 8857 O O . LEU B 1 455 ? -7.941 29.781 21.344 1 97.75 455 LEU B O 1
ATOM 8861 N N . GLU B 1 456 ? -9.773 28.734 20.688 1 97.06 456 GLU B N 1
ATOM 8862 C CA . GLU B 1 456 ? -10.562 29.25 21.812 1 97.06 456 GLU B CA 1
ATOM 8863 C C . GLU B 1 456 ? -10.086 28.656 23.141 1 97.06 456 GLU B C 1
ATOM 8865 O O . GLU B 1 456 ? -10.031 29.359 24.141 1 97.06 456 GLU B O 1
ATOM 8870 N N . THR B 1 457 ? -9.75 27.453 23.094 1 96.38 457 THR B N 1
ATOM 8871 C CA . THR B 1 457 ? -9.312 26.766 24.297 1 96.38 457 THR B CA 1
ATOM 8872 C C . THR B 1 457 ? -8.008 27.359 24.828 1 96.38 457 THR B C 1
ATOM 8874 O O . THR B 1 457 ? -7.781 27.391 26.031 1 96.38 457 THR B O 1
ATOM 8877 N N . ARG B 1 458 ? -7.176 27.875 23.922 1 96.31 458 ARG B N 1
ATOM 8878 C CA . ARG B 1 458 ? -5.863 28.391 24.281 1 96.31 458 ARG B CA 1
ATOM 8879 C C . ARG B 1 458 ? -5.996 29.625 25.172 1 96.31 458 ARG B C 1
ATOM 8881 O O . ARG B 1 458 ? -5.055 29.984 25.891 1 96.31 458 ARG B O 1
ATOM 8888 N N . ILE B 1 459 ? -7.188 30.25 25.203 1 97.06 459 ILE B N 1
ATOM 8889 C CA . ILE B 1 459 ? -7.324 31.469 26 1 97.06 459 ILE B CA 1
ATOM 8890 C C . ILE B 1 459 ? -8.414 31.266 27.062 1 97.06 459 ILE B C 1
ATOM 8892 O O . ILE B 1 459 ? -8.898 32.25 27.641 1 97.06 459 ILE B O 1
ATOM 8896 N N . ARG B 1 460 ? -8.773 30.094 27.312 1 95.31 460 ARG B N 1
ATOM 8897 C CA . ARG B 1 460 ? -9.828 29.812 28.281 1 95.31 460 ARG B CA 1
ATOM 8898 C C . ARG B 1 460 ? -9.422 30.266 29.688 1 95.31 460 ARG B C 1
ATOM 8900 O O . ARG B 1 460 ? -10.273 30.609 30.5 1 95.31 460 ARG B O 1
ATOM 8907 N N . SER B 1 461 ? -8.133 30.219 29.953 1 94.25 461 SER B N 1
ATOM 8908 C CA . SER B 1 461 ? -7.629 30.625 31.266 1 94.25 461 SER B CA 1
ATOM 8909 C C . SER B 1 461 ? -7.711 32.125 31.438 1 94.25 461 SER B C 1
ATOM 8911 O O . SER B 1 461 ? -7.469 32.656 32.531 1 94.25 461 SER B O 1
ATOM 8913 N N . MET B 1 462 ? -8.055 32.906 30.422 1 96.06 462 MET B N 1
ATOM 8914 C CA . MET B 1 462 ? -8.258 34.344 30.453 1 96.06 462 MET B CA 1
ATOM 8915 C C . MET B 1 462 ? -9.719 34.688 30.188 1 96.06 462 MET B C 1
ATOM 8917 O O . MET B 1 462 ? -10.062 35.156 29.094 1 96.06 462 MET B O 1
ATOM 8921 N N . PRO B 1 463 ? -10.516 34.656 31.188 1 95.81 463 PRO B N 1
ATOM 8922 C CA . PRO B 1 463 ? -11.961 34.781 30.984 1 95.81 463 PRO B CA 1
ATOM 8923 C C . PRO B 1 463 ? -12.375 36.125 30.422 1 95.81 463 PRO B C 1
ATOM 8925 O O . PRO B 1 463 ? -13.445 36.25 29.812 1 95.81 463 PRO B O 1
ATOM 8928 N N . GLU B 1 464 ? -11.578 37.125 30.531 1 97.12 464 GLU B N 1
ATOM 8929 C CA . GLU B 1 464 ? -11.914 38.469 30.031 1 97.12 464 GLU B CA 1
ATOM 8930 C C . GLU B 1 464 ? -11.641 38.594 28.531 1 97.12 464 GLU B C 1
ATOM 8932 O O . GLU B 1 464 ? -12.102 39.531 27.891 1 97.12 464 GLU B O 1
ATOM 8937 N N . ALA B 1 465 ? -10.914 37.688 28 1 98.25 465 ALA B N 1
ATOM 8938 C CA . ALA B 1 465 ? -10.547 37.719 26.594 1 98.25 465 ALA B CA 1
ATOM 8939 C C . ALA B 1 465 ? -11.422 36.781 25.766 1 98.25 465 ALA B C 1
ATOM 8941 O O . ALA B 1 465 ? -11.75 35.688 26.203 1 98.25 465 ALA B O 1
ATOM 8942 N N . HIS B 1 466 ? -11.797 37.219 24.578 1 98.38 466 HIS B N 1
ATOM 8943 C CA . HIS B 1 466 ? -12.648 36.438 23.703 1 98.38 466 HIS B CA 1
ATOM 8944 C C . HIS B 1 466 ? -12.148 36.469 22.266 1 98.38 466 HIS B C 1
ATOM 8946 O O . HIS B 1 466 ? -11.555 37.438 21.828 1 98.38 466 HIS B O 1
ATOM 8952 N N . LEU B 1 467 ? -12.375 35.375 21.562 1 98.5 467 LEU B N 1
ATOM 8953 C CA . LEU B 1 467 ? -12.062 35.25 20.156 1 98.5 467 LEU B CA 1
ATOM 8954 C C . LEU B 1 467 ? -13.336 35 19.328 1 98.5 467 LEU B C 1
ATOM 8956 O O . LEU B 1 467 ? -14.125 34.125 19.641 1 98.5 467 LEU B O 1
ATOM 8960 N N . HIS B 1 468 ? -13.609 35.844 18.375 1 98.31 468 HIS B N 1
ATOM 8961 C CA . HIS B 1 468 ? -14.727 35.688 17.438 1 98.31 468 HIS B CA 1
ATOM 8962 C C . HIS B 1 468 ? -14.227 35.406 16.031 1 98.31 468 HIS B C 1
ATOM 8964 O O . HIS B 1 468 ? -13.5 36.219 15.445 1 98.31 468 HIS B O 1
ATOM 8970 N N . LEU B 1 469 ? -14.672 34.281 15.438 1 98 469 LEU B N 1
ATOM 8971 C CA . LEU B 1 469 ? -14.18 33.875 14.125 1 98 469 LEU B CA 1
ATOM 8972 C C . LEU B 1 469 ? -15.289 33.938 13.086 1 98 469 LEU B C 1
ATOM 8974 O O . LEU B 1 469 ? -16.453 33.688 13.391 1 98 469 LEU B O 1
ATOM 8978 N N . LEU B 1 470 ? -14.977 34.375 11.891 1 97.94 470 LEU B N 1
ATOM 8979 C CA . LEU B 1 470 ? -15.797 34.281 10.688 1 97.94 470 LEU B CA 1
ATOM 8980 C C . LEU B 1 470 ? -15.211 33.312 9.688 1 97.94 470 LEU B C 1
ATOM 8982 O O . LEU B 1 470 ? -14.078 33.469 9.234 1 97.94 470 LEU B O 1
ATOM 8986 N N . THR B 1 471 ? -15.945 32.281 9.352 1 96.56 471 THR B N 1
ATOM 8987 C CA . THR B 1 471 ? -15.445 31.297 8.398 1 96.56 471 THR B CA 1
ATOM 8988 C C . THR B 1 471 ? -16.359 31.203 7.18 1 96.56 471 THR B C 1
ATOM 8990 O O . THR B 1 471 ? -15.977 30.625 6.156 1 96.56 471 THR B O 1
ATOM 8993 N N . ASP B 1 472 ? -17.516 31.859 7.285 1 96.56 472 ASP B N 1
ATOM 8994 C CA . ASP B 1 472 ? -18.469 31.844 6.18 1 96.56 472 ASP B CA 1
ATOM 8995 C C . ASP B 1 472 ? -18.016 32.75 5.043 1 96.56 472 ASP B C 1
ATOM 8997 O O . ASP B 1 472 ? -17.609 33.906 5.277 1 96.56 472 ASP B O 1
ATOM 9001 N N . ARG B 1 473 ? -18.141 32.312 3.811 1 97 473 ARG B N 1
ATOM 9002 C CA . ARG B 1 473 ? -17.641 33.031 2.652 1 97 473 ARG B CA 1
ATOM 9003 C C . ARG B 1 473 ? -18.391 34.344 2.455 1 97 473 ARG B C 1
ATOM 9005 O O . ARG B 1 473 ? -17.812 35.344 2.061 1 97 473 ARG B O 1
ATOM 9012 N N . ALA B 1 474 ? -19.656 34.312 2.658 1 97.5 474 ALA B N 1
ATOM 9013 C CA . ALA B 1 474 ? -20.453 35.531 2.508 1 97.5 474 ALA B CA 1
ATOM 9014 C C . ALA B 1 474 ? -20.062 36.562 3.539 1 97.5 474 ALA B C 1
ATOM 9016 O O . ALA B 1 474 ? -20 37.781 3.23 1 97.5 474 ALA B O 1
ATOM 9017 N N . GLN B 1 475 ? -19.844 36.125 4.688 1 98.06 475 GLN B N 1
ATOM 9018 C CA . GLN B 1 475 ? -19.406 37.062 5.742 1 98.06 475 GLN B CA 1
ATOM 9019 C C . GLN B 1 475 ? -18.031 37.625 5.438 1 98.06 475 GLN B C 1
ATOM 9021 O O . GLN B 1 475 ? -17.766 38.812 5.688 1 98.06 475 GLN B O 1
ATOM 9026 N N . LEU B 1 476 ? -17.172 36.812 4.914 1 98.38 476 LEU B N 1
ATOM 9027 C CA . LEU B 1 476 ? -15.836 37.281 4.562 1 98.38 476 LEU B CA 1
ATOM 9028 C C . LEU B 1 476 ? -15.898 38.312 3.445 1 98.38 476 LEU B C 1
ATOM 9030 O O . LEU B 1 476 ? -15.117 39.281 3.428 1 98.38 476 LEU B O 1
ATOM 9034 N N . ARG B 1 477 ? -16.797 38.156 2.494 1 98.19 477 ARG B N 1
ATOM 9035 C CA . ARG B 1 477 ? -17 39.156 1.435 1 98.19 477 ARG B CA 1
ATOM 9036 C C . ARG B 1 477 ? -17.438 40.5 2.008 1 98.19 477 ARG B C 1
ATOM 9038 O O . ARG B 1 477 ? -16.953 41.562 1.589 1 98.19 477 ARG B O 1
ATOM 9045 N N . LYS B 1 478 ? -18.359 40.406 2.895 1 98.44 478 LYS B N 1
ATOM 9046 C CA . LYS B 1 478 ? -18.828 41.625 3.549 1 98.44 478 LYS B CA 1
ATOM 9047 C C . LYS B 1 478 ? -17.719 42.281 4.344 1 98.44 478 LYS B C 1
ATOM 9049 O O . LYS B 1 478 ? -17.594 43.5 4.352 1 98.44 478 LYS B O 1
ATOM 9054 N N . LEU B 1 479 ? -16.984 41.469 4.996 1 98.62 479 LEU B N 1
ATOM 9055 C CA . LEU B 1 479 ? -15.867 42 5.766 1 98.62 479 LEU B CA 1
ATOM 9056 C C . LEU B 1 479 ? -14.836 42.656 4.852 1 98.62 479 LEU B C 1
ATOM 9058 O O . LEU B 1 479 ? -14.234 43.656 5.211 1 98.62 479 LEU B O 1
ATOM 9062 N N . ALA B 1 480 ? -14.602 42.031 3.713 1 98.56 480 ALA B N 1
ATOM 9063 C CA . ALA B 1 480 ? -13.672 42.625 2.742 1 98.56 480 ALA B CA 1
ATOM 9064 C C . ALA B 1 480 ? -14.07 44.031 2.377 1 98.56 480 ALA B C 1
ATOM 9066 O O . ALA B 1 480 ? -13.211 44.906 2.221 1 98.56 480 ALA B O 1
ATOM 9067 N N . LYS B 1 481 ? -15.312 44.25 2.25 1 98 481 LYS B N 1
ATOM 9068 C CA . LYS B 1 481 ? -15.82 45.594 1.953 1 98 481 LYS B CA 1
ATOM 9069 C C . LYS B 1 481 ? -15.547 46.562 3.107 1 98 481 LYS B C 1
ATOM 9071 O O . LYS B 1 481 ? -15.18 47.719 2.885 1 98 481 LYS B O 1
ATOM 9076 N N . VAL B 1 482 ? -15.805 46.062 4.266 1 98.19 482 VAL B N 1
ATOM 9077 C CA . VAL B 1 482 ? -15.555 46.875 5.469 1 98.19 482 VAL B CA 1
ATOM 9078 C C . VAL B 1 482 ? -14.086 47.281 5.516 1 98.19 482 VAL B C 1
ATOM 9080 O O . VAL B 1 482 ? -13.766 48.438 5.77 1 98.19 482 VAL B O 1
ATOM 9083 N N . ILE B 1 483 ? -13.219 46.344 5.27 1 98 483 ILE B N 1
ATOM 9084 C CA . ILE B 1 483 ? -11.781 46.594 5.332 1 98 483 ILE B CA 1
ATOM 9085 C C . ILE B 1 483 ? -11.367 47.531 4.215 1 98 483 ILE B C 1
ATOM 9087 O O . ILE B 1 483 ? -10.516 48.406 4.422 1 98 483 ILE B O 1
ATOM 9091 N N . TYR B 1 484 ? -11.938 47.375 3.059 1 97.5 484 TYR B N 1
ATOM 9092 C CA . TYR B 1 484 ? -11.68 48.281 1.947 1 97.5 484 TYR B CA 1
ATOM 9093 C C . TYR B 1 484 ? -11.969 49.719 2.344 1 97.5 484 TYR B C 1
ATOM 9095 O O . TYR B 1 484 ? -11.133 50.625 2.135 1 97.5 484 TYR B O 1
ATOM 9103 N N . LEU B 1 485 ? -13.102 49.969 2.908 1 96.94 485 LEU B N 1
ATOM 9104 C CA . LEU B 1 485 ? -13.523 51.312 3.277 1 96.94 485 LEU B CA 1
ATOM 9105 C C . LEU B 1 485 ? -12.617 51.906 4.355 1 96.94 485 LEU B C 1
ATOM 9107 O O . LEU B 1 485 ? -12.203 53.062 4.273 1 96.94 485 LEU B O 1
ATOM 9111 N N . ALA B 1 486 ? -12.328 51.094 5.316 1 96.44 486 ALA B N 1
ATOM 9112 C CA . ALA B 1 486 ? -11.484 51.562 6.418 1 96.44 486 ALA B CA 1
ATOM 9113 C C . ALA B 1 486 ? -10.062 51.875 5.938 1 96.44 486 ALA B C 1
ATOM 9115 O O . ALA B 1 486 ? -9.461 52.844 6.34 1 96.44 486 ALA B O 1
ATOM 9116 N N . ASP B 1 487 ? -9.547 51.062 5.09 1 95.38 487 ASP B N 1
ATOM 9117 C CA . ASP B 1 487 ? -8.141 51.188 4.688 1 95.38 487 ASP B CA 1
ATOM 9118 C C . ASP B 1 487 ? -7.949 52.281 3.67 1 95.38 487 ASP B C 1
ATOM 9120 O O . ASP B 1 487 ? -6.82 52.719 3.412 1 95.38 487 ASP B O 1
ATOM 9124 N N . ARG B 1 488 ? -8.984 52.781 3.098 1 95.25 488 ARG B N 1
ATOM 9125 C CA . ARG B 1 488 ? -8.883 54 2.277 1 95.25 488 ARG B CA 1
ATOM 9126 C C . ARG B 1 488 ? -8.344 55.156 3.088 1 95.25 488 ARG B C 1
ATOM 9128 O O . ARG B 1 488 ? -7.613 56 2.559 1 95.25 488 ARG B O 1
ATOM 9135 N N . ILE B 1 489 ? -8.758 55.156 4.297 1 96.19 489 ILE B N 1
ATOM 9136 C CA . ILE B 1 489 ? -8.383 56.25 5.168 1 96.19 489 ILE B CA 1
ATOM 9137 C C . ILE B 1 489 ? -6.867 56.281 5.348 1 96.19 489 ILE B C 1
ATOM 9139 O O . ILE B 1 489 ? -6.27 57.375 5.488 1 96.19 489 ILE B O 1
ATOM 9143 N N . ARG B 1 490 ? -6.223 55.156 5.266 1 92 490 ARG B N 1
ATOM 9144 C CA . ARG B 1 490 ? -4.785 55.031 5.484 1 92 490 ARG B CA 1
ATOM 9145 C C . ARG B 1 490 ? -4.004 55.844 4.449 1 92 490 ARG B C 1
ATOM 9147 O O . ARG B 1 490 ? -2.947 56.406 4.758 1 92 490 ARG B O 1
ATOM 9154 N N . THR B 1 491 ? -4.496 55.906 3.211 1 92.94 491 THR B N 1
ATOM 9155 C CA . THR B 1 491 ? -3.803 56.625 2.146 1 92.94 491 THR B CA 1
ATOM 9156 C C . THR B 1 491 ? -4.348 58.031 2.002 1 92.94 491 THR B C 1
ATOM 9158 O O . THR B 1 491 ? -3.66 58.938 1.497 1 92.94 491 THR B O 1
ATOM 9161 N N . GLU B 1 492 ? -5.516 58.281 2.51 1 96.06 492 GLU B N 1
ATOM 9162 C CA . GLU B 1 492 ? -6.168 59.594 2.32 1 96.06 492 GLU B CA 1
ATOM 9163 C C . GLU B 1 492 ? -5.859 60.531 3.475 1 96.06 492 GLU B C 1
ATOM 9165 O O . GLU B 1 492 ? -6.047 61.75 3.355 1 96.06 492 GLU B O 1
ATOM 9170 N N . HIS B 1 493 ? -5.504 59.969 4.574 1 95.62 493 HIS B N 1
ATOM 9171 C CA . HIS B 1 493 ? -5.117 60.75 5.738 1 95.62 493 HIS B CA 1
ATOM 9172 C C . HIS B 1 493 ? -3.617 61.031 5.746 1 95.62 493 HIS B C 1
ATOM 9174 O O . HIS B 1 493 ? -2.812 60.094 5.82 1 95.62 493 HIS B O 1
ATOM 9180 N N . GLN B 1 494 ? -3.221 62.312 5.746 1 95.56 494 GLN B N 1
ATOM 9181 C CA . GLN B 1 494 ? -1.822 62.688 5.586 1 95.56 494 GLN B CA 1
ATOM 9182 C C . GLN B 1 494 ? -0.958 62.094 6.699 1 95.56 494 GLN B C 1
ATOM 9184 O O . GLN B 1 494 ? 0.106 61.531 6.438 1 95.56 494 GLN B O 1
ATOM 9189 N N . GLY B 1 495 ? -1.378 62.219 7.91 1 95.69 495 GLY B N 1
ATOM 9190 C CA . GLY B 1 495 ? -0.614 61.719 9.039 1 95.69 495 GLY B CA 1
ATOM 9191 C C . GLY B 1 495 ? -0.375 60.219 8.984 1 95.69 495 GLY B C 1
ATOM 9192 O O . GLY B 1 495 ? 0.719 59.75 9.305 1 95.69 495 GLY B O 1
ATOM 9193 N N . LEU B 1 496 ? -1.416 59.562 8.625 1 95.69 496 LEU B N 1
ATOM 9194 C CA . LEU B 1 496 ? -1.304 58.094 8.531 1 95.69 496 LEU B CA 1
ATOM 9195 C C . LEU B 1 496 ? -0.378 57.688 7.391 1 95.69 496 LEU B C 1
ATOM 9197 O O . LEU B 1 496 ? 0.418 56.75 7.531 1 95.69 496 LEU B O 1
ATOM 9201 N N . HIS B 1 497 ? -0.495 58.312 6.258 1 95.56 497 HIS B N 1
ATOM 9202 C CA . HIS B 1 497 ? 0.368 58.031 5.117 1 95.56 497 HIS B CA 1
ATOM 9203 C C . HIS B 1 497 ? 1.832 58.312 5.453 1 95.56 497 HIS B C 1
ATOM 9205 O O . HIS B 1 497 ? 2.699 57.469 5.156 1 95.56 497 HIS B O 1
ATOM 9211 N N . GLU B 1 498 ? 2.066 59.406 6.055 1 96.19 498 GLU B N 1
ATOM 9212 C CA . GLU B 1 498 ? 3.438 59.781 6.391 1 96.19 498 GLU B CA 1
ATOM 9213 C C . GLU B 1 498 ? 4.031 58.844 7.426 1 96.19 498 GLU B C 1
ATOM 9215 O O . GLU B 1 498 ? 5.207 58.469 7.336 1 96.19 498 GLU B O 1
ATOM 9220 N N . HIS B 1 499 ? 3.242 58.469 8.336 1 95.38 499 HIS B N 1
ATOM 9221 C CA . HIS B 1 499 ? 3.715 57.5 9.297 1 95.38 499 HIS B CA 1
ATOM 9222 C C . HIS B 1 499 ? 4.047 56.156 8.617 1 95.38 499 HIS B C 1
ATOM 9224 O O . HIS B 1 499 ? 5.113 55.594 8.859 1 95.38 499 HIS B O 1
ATOM 9230 N N . PHE B 1 500 ? 3.166 55.719 7.816 1 94.19 500 PHE B N 1
ATOM 9231 C CA . PHE B 1 500 ? 3.34 54.438 7.121 1 94.19 500 PHE B CA 1
ATOM 9232 C C . PHE B 1 500 ? 4.613 54.438 6.289 1 94.19 500 PHE B C 1
ATOM 9234 O O . PHE B 1 500 ? 5.414 53.5 6.355 1 94.19 500 PHE B O 1
ATOM 9241 N N . THR B 1 501 ? 4.809 55.469 5.539 1 95.31 501 THR B N 1
ATOM 9242 C CA . THR B 1 501 ? 5.98 55.562 4.672 1 95.31 501 THR B CA 1
ATOM 9243 C C . THR B 1 501 ? 7.258 55.656 5.496 1 95.31 501 THR B C 1
ATOM 9245 O O . THR B 1 501 ? 8.312 55.156 5.09 1 95.31 501 THR B O 1
ATOM 9248 N N . SER B 1 502 ? 7.109 56.25 6.625 1 95.38 502 SER B N 1
ATOM 9249 C CA . SER B 1 502 ? 8.281 56.375 7.492 1 95.38 502 SER B CA 1
ATOM 9250 C C . SER B 1 502 ? 8.664 55 8.07 1 95.38 502 SER B C 1
ATOM 9252 O O . SER B 1 502 ? 9.812 54.812 8.477 1 95.38 502 SER B O 1
ATOM 9254 N N . MET B 1 503 ? 7.758 54.125 8.117 1 95.94 503 MET B N 1
ATOM 9255 C CA . MET B 1 503 ? 8 52.812 8.703 1 95.94 503 MET B CA 1
ATOM 9256 C C . MET B 1 503 ? 8.43 51.812 7.629 1 95.94 503 MET B C 1
ATOM 9258 O O . MET B 1 503 ? 8.93 50.719 7.949 1 95.94 503 MET B O 1
ATOM 9262 N N . ILE B 1 504 ? 8.25 52.125 6.395 1 96.31 504 ILE B N 1
ATOM 9263 C CA . ILE B 1 504 ? 8.711 51.25 5.32 1 96.31 504 ILE B CA 1
ATOM 9264 C C . ILE B 1 504 ? 10.219 51.438 5.133 1 96.31 504 ILE B C 1
ATOM 9266 O O . ILE B 1 504 ? 10.727 52.562 5.109 1 96.31 504 ILE B O 1
ATOM 9270 N N . ARG B 1 505 ? 10.883 50.344 5.125 1 96.62 505 ARG B N 1
ATOM 9271 C CA . ARG B 1 505 ? 12.297 50.344 4.777 1 96.62 505 ARG B CA 1
ATOM 9272 C C . ARG B 1 505 ? 12.5 50.031 3.301 1 96.62 505 ARG B C 1
ATOM 9274 O O . ARG B 1 505 ? 12.484 48.875 2.898 1 96.62 505 ARG B O 1
ATOM 9281 N N . PHE B 1 506 ? 12.781 51.062 2.559 1 93.56 506 PHE B N 1
ATOM 9282 C CA . PHE B 1 506 ? 12.797 50.969 1.104 1 93.56 506 PHE B CA 1
ATOM 9283 C C . PHE B 1 506 ? 14.109 50.344 0.622 1 93.56 506 PHE B C 1
ATOM 9285 O O . PHE B 1 506 ? 14.211 49.906 -0.524 1 93.56 506 PHE B O 1
ATOM 9292 N N . ASN B 1 507 ? 15.086 50.344 1.445 1 90.81 507 ASN B N 1
ATOM 9293 C CA . ASN B 1 507 ? 16.344 49.719 1.122 1 90.81 507 ASN B CA 1
ATOM 9294 C C . ASN B 1 507 ? 16.812 48.781 2.244 1 90.81 507 ASN B C 1
ATOM 9296 O O . ASN B 1 507 ? 16.562 49.062 3.42 1 90.81 507 ASN B O 1
ATOM 9300 N N . MET B 1 508 ? 17.422 47.719 1.883 1 89.12 508 MET B N 1
ATOM 9301 C CA . MET B 1 508 ? 17.797 46.688 2.83 1 89.12 508 MET B CA 1
ATOM 9302 C C . MET B 1 508 ? 18.844 47.188 3.816 1 89.12 508 MET B C 1
ATOM 9304 O O . MET B 1 508 ? 18.875 46.781 4.969 1 89.12 508 MET B O 1
ATOM 9308 N N . LYS B 1 509 ? 19.672 48.031 3.4 1 93.44 509 LYS B N 1
ATOM 9309 C CA . LYS B 1 509 ? 20.672 48.594 4.293 1 93.44 509 LYS B CA 1
ATOM 9310 C C . LYS B 1 509 ? 20 49.344 5.453 1 93.44 509 LYS B C 1
ATOM 9312 O O . LYS B 1 509 ? 20.422 49.219 6.602 1 93.44 509 LYS B O 1
ATOM 9317 N N . GLU B 1 510 ? 19.016 50.156 5.07 1 93.75 510 GLU B N 1
ATOM 9318 C CA . GLU B 1 510 ? 18.266 50.844 6.102 1 93.75 510 GLU B CA 1
ATOM 9319 C C . GLU B 1 510 ? 17.562 49.875 7.043 1 93.75 510 GLU B C 1
ATOM 9321 O O . GLU B 1 510 ? 17.547 50.094 8.258 1 93.75 510 GLU B O 1
ATOM 9326 N N . ALA B 1 511 ? 16.984 48.875 6.508 1 94.31 511 ALA B N 1
ATOM 9327 C CA . ALA B 1 511 ? 16.297 47.875 7.305 1 94.31 511 ALA B CA 1
ATOM 9328 C C . ALA B 1 511 ? 17.234 47.219 8.305 1 94.31 511 ALA B C 1
ATOM 9330 O O . ALA B 1 511 ? 16.875 47 9.469 1 94.31 511 ALA B O 1
ATOM 9331 N N . GLU B 1 512 ? 18.469 46.906 7.934 1 93.75 512 GLU B N 1
ATOM 9332 C CA . GLU B 1 512 ? 19.453 46.219 8.773 1 93.75 512 GLU B CA 1
ATOM 9333 C C . GLU B 1 512 ? 19.984 47.188 9.844 1 93.75 512 GLU B C 1
ATOM 9335 O O . GLU B 1 512 ? 20.312 46.75 10.953 1 93.75 512 GLU B O 1
ATOM 9340 N N . GLN B 1 513 ? 20.062 48.375 9.469 1 93.88 513 GLN B N 1
ATOM 9341 C CA . GLN B 1 513 ? 20.578 49.375 10.398 1 93.88 513 GLN B CA 1
ATOM 9342 C C . GLN B 1 513 ? 19.562 49.656 11.492 1 93.88 513 GLN B C 1
ATOM 9344 O O . GLN B 1 513 ? 19.906 49.719 12.68 1 93.88 513 GLN B O 1
ATOM 9349 N N . ARG B 1 514 ? 18.328 49.812 11.164 1 94 514 ARG B N 1
ATOM 9350 C CA . ARG B 1 514 ? 17.297 50.25 12.117 1 94 514 ARG B CA 1
ATOM 9351 C C . ARG B 1 514 ? 16.656 49.062 12.812 1 94 514 ARG B C 1
ATOM 9353 O O . ARG B 1 514 ? 16.281 49.156 13.977 1 94 514 ARG B O 1
ATOM 9360 N N . ARG B 1 515 ? 16.453 47.938 12.047 1 96.31 515 ARG B N 1
ATOM 9361 C CA . ARG B 1 515 ? 15.93 46.656 12.508 1 96.31 515 ARG B CA 1
ATOM 9362 C C . ARG B 1 515 ? 14.539 46.812 13.102 1 96.31 515 ARG B C 1
ATOM 9364 O O . ARG B 1 515 ? 14.188 46.125 14.07 1 96.31 515 ARG B O 1
ATOM 9371 N N . ASP B 1 516 ? 13.844 47.875 12.727 1 95.81 516 ASP B N 1
ATOM 9372 C CA . ASP B 1 516 ? 12.414 48.094 12.938 1 95.81 516 ASP B CA 1
ATOM 9373 C C . ASP B 1 516 ? 11.703 48.375 11.617 1 95.81 516 ASP B C 1
ATOM 9375 O O . ASP B 1 516 ? 12.312 48.312 10.547 1 95.81 516 ASP B O 1
ATOM 9379 N N . GLY B 1 517 ? 10.414 48.5 11.695 1 96.62 517 GLY B N 1
ATOM 9380 C CA . GLY B 1 517 ? 9.672 48.812 10.484 1 96.62 517 GLY B CA 1
ATOM 9381 C C . GLY B 1 517 ? 9.453 47.594 9.594 1 96.62 517 GLY B C 1
ATOM 9382 O O . GLY B 1 517 ? 9.5 46.438 10.062 1 96.62 517 GLY B O 1
ATOM 9383 N N . LEU B 1 518 ? 9.055 47.969 8.344 1 96.62 518 LEU B N 1
ATOM 9384 C CA . LEU B 1 518 ? 8.656 46.938 7.383 1 96.62 518 LEU B CA 1
ATOM 9385 C C . LEU B 1 518 ? 9.539 47 6.141 1 96.62 518 LEU B C 1
ATOM 9387 O O . LEU B 1 518 ? 9.43 47.906 5.328 1 96.62 518 LEU B O 1
ATOM 9391 N N . PRO B 1 519 ? 10.422 45.938 6 1 95.19 519 PRO B N 1
ATOM 9392 C CA . PRO B 1 519 ? 11.062 45.906 4.684 1 95.19 519 PRO B CA 1
ATOM 9393 C C . PRO B 1 519 ? 10.055 45.938 3.535 1 95.19 519 PRO B C 1
ATOM 9395 O O . PRO B 1 519 ? 8.992 45.312 3.619 1 95.19 519 PRO B O 1
ATOM 9398 N N . LEU B 1 520 ? 10.422 46.656 2.504 1 94.62 520 LEU B N 1
ATOM 9399 C CA . LEU B 1 520 ? 9.516 46.844 1.381 1 94.62 520 LEU B CA 1
ATOM 9400 C C . LEU B 1 520 ? 8.992 45.531 0.857 1 94.62 520 LEU B C 1
ATOM 9402 O O . LEU B 1 520 ? 7.801 45.375 0.583 1 94.62 520 LEU B O 1
ATOM 9406 N N . LYS B 1 521 ? 9.805 44.469 0.782 1 92.44 521 LYS B N 1
ATOM 9407 C CA . LYS B 1 521 ? 9.438 43.156 0.216 1 92.44 521 LYS B CA 1
ATOM 9408 C C . LYS B 1 521 ? 8.5 42.406 1.146 1 92.44 521 LYS B C 1
ATOM 9410 O O . LYS B 1 521 ? 7.785 41.5 0.711 1 92.44 521 LYS B O 1
ATOM 9415 N N . ASN B 1 522 ? 8.531 42.75 2.432 1 93.94 522 ASN B N 1
ATOM 9416 C CA . ASN B 1 522 ? 7.656 42.125 3.414 1 93.94 522 ASN B CA 1
ATOM 9417 C C . ASN B 1 522 ? 6.184 42.406 3.133 1 93.94 522 ASN B C 1
ATOM 9419 O O . ASN B 1 522 ? 5.301 41.656 3.559 1 93.94 522 ASN B O 1
ATOM 9423 N N . LEU B 1 523 ? 5.898 43.469 2.383 1 93.62 523 LEU B N 1
ATOM 9424 C CA . LEU B 1 523 ? 4.531 43.875 2.115 1 93.62 523 LEU B CA 1
ATOM 9425 C C . LEU B 1 523 ? 3.898 43.031 1.018 1 93.62 523 LEU B C 1
ATOM 9427 O O . LEU B 1 523 ? 2.68 43.062 0.823 1 93.62 523 LEU B O 1
ATOM 9431 N N . GLU B 1 524 ? 4.672 42.25 0.327 1 91.31 524 GLU B N 1
ATOM 9432 C CA . GLU B 1 524 ? 4.195 41.281 -0.677 1 91.31 524 GLU B CA 1
ATOM 9433 C C . GLU B 1 524 ? 3.291 41.969 -1.697 1 91.31 524 GLU B C 1
ATOM 9435 O O . GLU B 1 524 ? 2.203 41.469 -2 1 91.31 524 GLU B O 1
ATOM 9440 N N . ALA B 1 525 ? 3.711 43.156 -2.176 1 89.81 525 ALA B N 1
ATOM 9441 C CA . ALA B 1 525 ? 2.908 43.938 -3.125 1 89.81 525 ALA B CA 1
ATOM 9442 C C . ALA B 1 525 ? 3.348 43.656 -4.562 1 89.81 525 ALA B C 1
ATOM 9444 O O . ALA B 1 525 ? 2.775 44.219 -5.508 1 89.81 525 ALA B O 1
ATOM 9445 N N . GLY B 1 526 ? 4.285 42.906 -4.793 1 89.12 526 GLY B N 1
ATOM 9446 C CA . GLY B 1 526 ? 4.82 42.688 -6.121 1 89.12 526 GLY B CA 1
ATOM 9447 C C . GLY B 1 526 ? 5.598 43.844 -6.672 1 89.12 526 GLY B C 1
ATOM 9448 O O . GLY B 1 526 ? 5.645 44.906 -6.051 1 89.12 526 GLY B O 1
ATOM 9449 N N . LEU B 1 527 ? 6.121 43.688 -7.848 1 90.5 527 LEU B N 1
ATOM 9450 C CA . LEU B 1 527 ? 6.949 44.719 -8.461 1 90.5 527 LEU B CA 1
ATOM 9451 C C . LEU B 1 527 ? 6.137 45.969 -8.719 1 90.5 527 LEU B C 1
ATOM 9453 O O . LEU B 1 527 ? 6.586 47.094 -8.398 1 90.5 527 LEU B O 1
ATOM 9457 N N . PRO B 1 528 ? 4.977 45.844 -9.242 1 91.56 528 PRO B N 1
ATOM 9458 C CA . PRO B 1 528 ? 4.188 47.031 -9.461 1 91.56 528 PRO B CA 1
ATOM 9459 C C . PRO B 1 528 ? 3.816 47.75 -8.156 1 91.56 528 PRO B C 1
ATOM 9461 O O . PRO B 1 528 ? 3.824 48.969 -8.094 1 91.56 528 PRO B O 1
ATOM 9464 N N . GLY B 1 529 ? 3.471 47 -7.16 1 91.62 529 GLY B N 1
ATOM 9465 C CA . GLY B 1 529 ? 3.133 47.562 -5.871 1 91.62 529 GLY B CA 1
ATOM 9466 C C . GLY B 1 529 ? 4.301 48.281 -5.211 1 91.62 529 GLY B C 1
ATOM 9467 O O . GLY B 1 529 ? 4.129 49.312 -4.594 1 91.62 529 GLY B O 1
ATOM 9468 N N . GLU B 1 530 ? 5.41 47.688 -5.336 1 92.88 530 GLU B N 1
ATOM 9469 C CA . GLU B 1 530 ? 6.609 48.312 -4.781 1 92.88 530 GLU B CA 1
ATOM 9470 C C . GLU B 1 530 ? 6.91 49.625 -5.469 1 92.88 530 GLU B C 1
ATOM 9472 O O . GLU B 1 530 ? 7.285 50.625 -4.812 1 92.88 530 GLU B O 1
ATOM 9477 N N . ALA B 1 531 ? 6.789 49.625 -6.77 1 93.88 531 ALA B N 1
ATOM 9478 C CA . ALA B 1 531 ? 6.996 50.875 -7.527 1 93.88 531 ALA B CA 1
ATOM 9479 C C . ALA B 1 531 ? 5.996 51.938 -7.113 1 93.88 531 ALA B C 1
ATOM 9481 O O . ALA B 1 531 ? 6.352 53.094 -6.977 1 93.88 531 ALA B O 1
ATOM 9482 N N . PHE B 1 532 ? 4.852 51.562 -6.938 1 93.62 532 PHE B N 1
ATOM 9483 C CA . PHE B 1 532 ? 3.799 52.469 -6.516 1 93.62 532 PHE B CA 1
ATOM 9484 C C . PHE B 1 532 ? 4.133 53.094 -5.168 1 93.62 532 PHE B C 1
ATOM 9486 O O . PHE B 1 532 ? 4 54.312 -4.988 1 93.62 532 PHE B O 1
ATOM 9493 N N . LEU B 1 533 ? 4.551 52.25 -4.25 1 92.75 533 LEU B N 1
ATOM 9494 C CA . LEU B 1 533 ? 4.855 52.719 -2.906 1 92.75 533 LEU B CA 1
ATOM 9495 C C . LEU B 1 533 ? 6.047 53.688 -2.926 1 92.75 533 LEU B C 1
ATOM 9497 O O . LEU B 1 533 ? 6.074 54.656 -2.172 1 92.75 533 LEU B O 1
ATOM 9501 N N . ARG B 1 534 ? 6.996 53.438 -3.773 1 94.44 534 ARG B N 1
ATOM 9502 C CA . ARG B 1 534 ? 8.148 54.312 -3.912 1 94.44 534 ARG B CA 1
ATOM 9503 C C . ARG B 1 534 ? 7.734 55.656 -4.5 1 94.44 534 ARG B C 1
ATOM 9505 O O . ARG B 1 534 ? 8.188 56.719 -4.039 1 94.44 534 ARG B O 1
ATOM 9512 N N . LEU B 1 535 ? 6.875 55.562 -5.438 1 94.5 535 LEU B N 1
ATOM 9513 C CA . LEU B 1 535 ? 6.465 56.781 -6.156 1 94.5 535 LEU B CA 1
ATOM 9514 C C . LEU B 1 535 ? 5.566 57.656 -5.289 1 94.5 535 LEU B C 1
ATOM 9516 O O . LEU B 1 535 ? 5.578 58.875 -5.414 1 94.5 535 LEU B O 1
ATOM 9520 N N . THR B 1 536 ? 4.852 57.062 -4.41 1 95 536 THR B N 1
ATOM 9521 C CA . THR B 1 536 ? 3.865 57.812 -3.633 1 95 536 THR B CA 1
ATOM 9522 C C . THR B 1 536 ? 4.379 58.094 -2.221 1 95 536 THR B C 1
ATOM 9524 O O . THR B 1 536 ? 3.609 58.469 -1.337 1 95 536 THR B O 1
ATOM 9527 N N . LYS B 1 537 ? 5.574 57.844 -2.018 1 94.69 537 LYS B N 1
ATOM 9528 C CA . LYS B 1 537 ? 6.172 58.062 -0.708 1 94.69 537 LYS B CA 1
ATOM 9529 C C . LYS B 1 537 ? 5.914 59.5 -0.241 1 94.69 537 LYS B C 1
ATOM 9531 O O . LYS B 1 537 ? 5.461 59.719 0.884 1 94.69 537 LYS B O 1
ATOM 9536 N N . PRO B 1 538 ? 6.129 60.562 -1.1 1 96.31 538 PRO B N 1
ATOM 9537 C CA . PRO B 1 538 ? 5.812 61.906 -0.663 1 96.31 538 PRO B CA 1
ATOM 9538 C C . PRO B 1 538 ? 4.312 62.188 -0.658 1 96.31 538 PRO B C 1
ATOM 9540 O O . PRO B 1 538 ? 3.598 61.781 -1.571 1 96.31 538 PRO B O 1
ATOM 9543 N N . TRP B 1 539 ? 3.883 62.906 0.329 1 95.88 539 TRP B N 1
ATOM 9544 C CA . TRP B 1 539 ? 2.457 63.156 0.499 1 95.88 539 TRP B CA 1
ATOM 9545 C C . TRP B 1 539 ? 1.874 63.844 -0.739 1 95.88 539 TRP B C 1
ATOM 9547 O O . TRP B 1 539 ? 0.778 63.5 -1.186 1 95.88 539 TRP B O 1
ATOM 9557 N N . PRO B 1 540 ? 2.547 64.812 -1.371 1 96.75 540 PRO B N 1
ATOM 9558 C CA . PRO B 1 540 ? 1.964 65.438 -2.561 1 96.75 540 PRO B CA 1
ATOM 9559 C C . PRO B 1 540 ? 1.664 64.438 -3.67 1 96.75 540 PRO B C 1
ATOM 9561 O O . PRO B 1 540 ? 0.649 64.5 -4.359 1 96.75 540 PRO B O 1
ATOM 9564 N N . ALA B 1 541 ? 2.539 63.5 -3.787 1 96.94 541 ALA B N 1
ATOM 9565 C CA . ALA B 1 541 ? 2.316 62.469 -4.797 1 96.94 541 ALA B CA 1
ATOM 9566 C C . ALA B 1 541 ? 1.111 61.625 -4.438 1 96.94 541 ALA B C 1
ATOM 9568 O O . ALA B 1 541 ? 0.294 61.281 -5.305 1 96.94 541 ALA B O 1
ATOM 9569 N N . MET B 1 542 ? 1.016 61.281 -3.227 1 95.69 542 MET B N 1
ATOM 9570 C CA . MET B 1 542 ? -0.111 60.469 -2.783 1 95.69 542 MET B CA 1
ATOM 9571 C C . MET B 1 542 ? -1.42 61.25 -2.895 1 95.69 542 MET B C 1
ATOM 9573 O O . MET B 1 542 ? -2.457 60.656 -3.23 1 95.69 542 MET B O 1
ATOM 9577 N N . ARG B 1 543 ? -1.339 62.469 -2.598 1 95.25 543 ARG B N 1
ATOM 9578 C CA . ARG B 1 543 ? -2.52 63.312 -2.719 1 95.25 543 ARG B CA 1
ATOM 9579 C C . ARG B 1 543 ? -3.049 63.312 -4.148 1 95.25 543 ARG B C 1
ATOM 9581 O O . ARG B 1 543 ? -4.258 63.25 -4.367 1 95.25 543 ARG B O 1
ATOM 9588 N N . VAL B 1 544 ? -2.158 63.406 -5.059 1 95.94 544 VAL B N 1
ATOM 9589 C CA . VAL B 1 544 ? -2.535 63.344 -6.469 1 95.94 544 VAL B CA 1
ATOM 9590 C C . VAL B 1 544 ? -3.117 61.969 -6.805 1 95.94 544 VAL B C 1
ATOM 9592 O O . VAL B 1 544 ? -4.141 61.875 -7.484 1 95.94 544 VAL B O 1
ATOM 9595 N N . ALA B 1 545 ? -2.387 61 -6.352 1 95.5 545 ALA B N 1
ATOM 9596 C CA . ALA B 1 545 ? -2.857 59.625 -6.598 1 95.5 545 ALA B CA 1
ATOM 9597 C C . ALA B 1 545 ? -4.27 59.438 -6.051 1 95.5 545 ALA B C 1
ATOM 9599 O O . ALA B 1 545 ? -5.098 58.781 -6.684 1 95.5 545 ALA B O 1
ATOM 9600 N N . ASN B 1 546 ? -4.516 59.938 -4.863 1 94.38 546 ASN B N 1
ATOM 9601 C CA . ASN B 1 546 ? -5.844 59.844 -4.266 1 94.38 546 ASN B CA 1
ATOM 9602 C C . ASN B 1 546 ? -6.875 60.625 -5.09 1 94.38 546 ASN B C 1
ATOM 9604 O O . ASN B 1 546 ? -8.023 60.188 -5.203 1 94.38 546 ASN B O 1
ATOM 9608 N N . GLY B 1 547 ? -6.512 61.719 -5.609 1 94 547 GLY B N 1
ATOM 9609 C CA . GLY B 1 547 ? -7.398 62.562 -6.422 1 94 547 GLY B CA 1
ATOM 9610 C C . GLY B 1 547 ? -7.914 61.844 -7.652 1 94 547 GLY B C 1
ATOM 9611 O O . GLY B 1 547 ? -9.055 62.031 -8.07 1 94 547 GLY B O 1
ATOM 9612 N N . ILE B 1 548 ? -7.082 60.969 -8.148 1 94.25 548 ILE B N 1
ATOM 9613 C CA . ILE B 1 548 ? -7.504 60.281 -9.359 1 94.25 548 ILE B CA 1
ATOM 9614 C C . ILE B 1 548 ? -7.953 58.875 -9.016 1 94.25 548 ILE B C 1
ATOM 9616 O O . ILE B 1 548 ? -8.148 58.031 -9.906 1 94.25 548 ILE B O 1
ATOM 9620 N N . GLY B 1 549 ? -7.926 58.5 -7.824 1 91.25 549 GLY B N 1
ATOM 9621 C CA . GLY B 1 549 ? -8.5 57.25 -7.367 1 91.25 549 GLY B CA 1
ATOM 9622 C C . GLY B 1 549 ? -7.484 56.125 -7.281 1 91.25 549 GLY B C 1
ATOM 9623 O O . GLY B 1 549 ? -7.816 55 -6.879 1 91.25 549 GLY B O 1
ATOM 9624 N N . LEU B 1 550 ? -6.25 56.344 -7.582 1 90.12 550 LEU B N 1
ATOM 9625 C CA . LEU B 1 550 ? -5.215 55.312 -7.598 1 90.12 550 LEU B CA 1
ATOM 9626 C C . LEU B 1 550 ? -4.844 54.906 -6.18 1 90.12 550 LEU B C 1
ATOM 9628 O O . LEU B 1 550 ? -4.363 53.781 -5.965 1 90.12 550 LEU B O 1
ATOM 9632 N N . GLY B 1 551 ? -5.016 55.719 -5.238 1 89.19 551 GLY B N 1
ATOM 9633 C CA . GLY B 1 551 ? -4.754 55.375 -3.85 1 89.19 551 GLY B CA 1
ATOM 9634 C C . GLY B 1 551 ? -5.613 54.219 -3.338 1 89.19 551 GLY B C 1
ATOM 9635 O O . GLY B 1 551 ? -5.242 53.562 -2.381 1 89.19 551 GLY B O 1
ATOM 9636 N N . ARG B 1 552 ? -6.691 53.938 -4 1 91.06 552 ARG B N 1
ATOM 9637 C CA . ARG B 1 552 ? -7.637 52.906 -3.604 1 91.06 552 ARG B CA 1
ATOM 9638 C C . ARG B 1 552 ? -7.051 51.531 -3.832 1 91.06 552 ARG B C 1
ATOM 9640 O O . ARG B 1 552 ? -7.547 50.531 -3.287 1 91.06 552 ARG B O 1
ATOM 9647 N N . LEU B 1 553 ? -5.992 51.469 -4.578 1 89.62 553 LEU B N 1
ATOM 9648 C CA . LEU B 1 553 ? -5.355 50.188 -4.863 1 89.62 553 LEU B CA 1
ATOM 9649 C C . LEU B 1 553 ? -4.805 49.562 -3.588 1 89.62 553 LEU B C 1
ATOM 9651 O O . LEU B 1 553 ? -4.793 48.344 -3.449 1 89.62 553 LEU B O 1
ATOM 9655 N N . VAL B 1 554 ? -4.391 50.281 -2.693 1 89.62 554 VAL B N 1
ATOM 9656 C CA . VAL B 1 554 ? -3.877 49.812 -1.419 1 89.62 554 VAL B CA 1
ATOM 9657 C C . VAL B 1 554 ? -5.012 49.156 -0.615 1 89.62 554 VAL B C 1
ATOM 9659 O O . VAL B 1 554 ? -4.855 48.062 -0.064 1 89.62 554 VAL B O 1
ATOM 9662 N N . ALA B 1 555 ? -6.109 49.875 -0.579 1 93.06 555 ALA B N 1
ATOM 9663 C CA . ALA B 1 555 ? -7.285 49.344 0.119 1 93.06 555 ALA B CA 1
ATOM 9664 C C . ALA B 1 555 ? -7.809 48.094 -0.551 1 93.06 555 ALA B C 1
ATOM 9666 O O . ALA B 1 555 ? -8.273 47.156 0.125 1 93.06 555 ALA B O 1
ATOM 9667 N N . LEU B 1 556 ? -7.758 48.062 -1.849 1 93.5 556 LEU B N 1
ATOM 9668 C CA . LEU B 1 556 ? -8.203 46.875 -2.594 1 93.5 556 LEU B CA 1
ATOM 9669 C C . LEU B 1 556 ? -7.328 45.688 -2.289 1 93.5 556 LEU B C 1
ATOM 9671 O O . LEU B 1 556 ? -7.816 44.562 -2.232 1 93.5 556 LEU B O 1
ATOM 9675 N N . HIS B 1 557 ? -6.074 45.906 -2.145 1 93.12 557 HIS B N 1
ATOM 9676 C CA . HIS B 1 557 ? -5.141 44.844 -1.794 1 93.12 557 HIS B CA 1
ATOM 9677 C C . HIS B 1 557 ? -5.492 44.219 -0.448 1 93.12 557 HIS B C 1
ATOM 9679 O O . HIS B 1 557 ? -5.457 43 -0.297 1 93.12 557 HIS B O 1
ATOM 9685 N N . SER B 1 558 ? -5.844 45 0.504 1 94.94 558 SER B N 1
ATOM 9686 C CA . SER B 1 558 ? -6.25 44.531 1.819 1 94.94 558 SER B CA 1
ATOM 9687 C C . SER B 1 558 ? -7.543 43.719 1.735 1 94.94 558 SER B C 1
ATOM 9689 O O . SER B 1 558 ? -7.66 42.656 2.35 1 94.94 558 SER B O 1
ATOM 9691 N N . ALA B 1 559 ? -8.477 44.25 0.996 1 97.06 559 ALA B N 1
ATOM 9692 C CA . ALA B 1 559 ? -9.742 43.531 0.821 1 97.06 559 ALA B CA 1
ATOM 9693 C C . ALA B 1 559 ? -9.531 42.188 0.165 1 97.06 559 ALA B C 1
ATOM 9695 O O . ALA B 1 559 ? -10.172 41.188 0.54 1 97.06 559 ALA B O 1
ATOM 9696 N N . GLN B 1 560 ? -8.664 42.156 -0.787 1 96.31 560 GLN B N 1
ATOM 9697 C CA . GLN B 1 560 ? -8.344 40.906 -1.459 1 96.31 560 GLN B CA 1
ATOM 9698 C C . GLN B 1 560 ? -7.727 39.906 -0.489 1 96.31 560 GLN B C 1
ATOM 9700 O O . GLN B 1 560 ? -7.945 38.719 -0.611 1 96.31 560 GLN B O 1
ATOM 9705 N N . GLY B 1 561 ? -6.949 40.406 0.423 1 96.75 561 GLY B N 1
ATOM 9706 C CA . GLY B 1 561 ? -6.406 39.531 1.454 1 96.75 561 GLY B CA 1
ATOM 9707 C C . GLY B 1 561 ? -7.477 38.812 2.234 1 96.75 561 GLY B C 1
ATOM 9708 O O . GLY B 1 561 ? -7.359 37.594 2.469 1 96.75 561 GLY B O 1
ATOM 9709 N N . ILE B 1 562 ? -8.516 39.5 2.6 1 97.81 562 ILE B N 1
ATOM 9710 C CA . ILE B 1 562 ? -9.617 38.906 3.336 1 97.81 562 ILE B CA 1
ATOM 9711 C C . ILE B 1 562 ? -10.297 37.844 2.473 1 97.81 562 ILE B C 1
ATOM 9713 O O . ILE B 1 562 ? -10.633 36.781 2.957 1 97.81 562 ILE B O 1
ATOM 9717 N N . LEU B 1 563 ? -10.43 38.125 1.222 1 97.62 563 LEU B N 1
ATOM 9718 C CA . LEU B 1 563 ? -11.141 37.25 0.314 1 97.62 563 LEU B CA 1
ATOM 9719 C C . LEU B 1 563 ? -10.359 35.938 0.087 1 97.62 563 LEU B C 1
ATOM 9721 O O . LEU B 1 563 ? -10.938 34.906 -0.23 1 97.62 563 LEU B O 1
ATOM 9725 N N . THR B 1 564 ? -9.062 36.062 0.245 1 97.12 564 THR B N 1
ATOM 9726 C CA . THR B 1 564 ? -8.211 34.906 0.054 1 97.12 564 THR B CA 1
ATOM 9727 C C . THR B 1 564 ? -7.746 34.344 1.396 1 97.12 564 THR B C 1
ATOM 9729 O O . THR B 1 564 ? -6.547 34.188 1.634 1 97.12 564 THR B O 1
ATOM 9732 N N . SER B 1 565 ? -8.609 34.156 2.256 1 97.88 565 SER B N 1
ATOM 9733 C CA . SER B 1 565 ? -8.359 33.625 3.584 1 97.88 565 SER B CA 1
ATOM 9734 C C . SER B 1 565 ? -9.43 32.594 3.959 1 97.88 565 SER B C 1
ATOM 9736 O O . SER B 1 565 ? -10.539 32.625 3.43 1 97.88 565 SER B O 1
ATOM 9738 N N . GLY B 1 566 ? -9.039 31.672 4.801 1 97.31 566 GLY B N 1
ATOM 9739 C CA . GLY B 1 566 ? -9.992 30.688 5.273 1 97.31 566 GLY B CA 1
ATOM 9740 C C . GLY B 1 566 ? -10.867 31.188 6.402 1 97.31 566 GLY B C 1
ATOM 9741 O O . GLY B 1 566 ? -11.938 30.625 6.66 1 97.31 566 GLY B O 1
ATOM 9742 N N . ALA B 1 567 ? -10.375 32.188 7.082 1 98.44 567 ALA B N 1
ATOM 9743 C CA . ALA B 1 567 ? -11.117 32.781 8.188 1 98.44 567 ALA B CA 1
ATOM 9744 C C . ALA B 1 567 ? -10.609 34.188 8.5 1 98.44 567 ALA B C 1
ATOM 9746 O O . ALA B 1 567 ? -9.523 34.594 8.062 1 98.44 567 ALA B O 1
ATOM 9747 N N . ALA B 1 568 ? -11.445 34.938 9.156 1 98.38 568 ALA B N 1
ATOM 9748 C CA . ALA B 1 568 ? -11.062 36.156 9.852 1 98.38 568 ALA B CA 1
ATOM 9749 C C . ALA B 1 568 ? -11.492 36.125 11.32 1 98.38 568 ALA B C 1
ATOM 9751 O O . ALA B 1 568 ? -12.422 35.375 11.672 1 98.38 568 ALA B O 1
ATOM 9752 N N . GLY B 1 569 ? -10.75 36.812 12.117 1 98.06 569 GLY B N 1
ATOM 9753 C CA . GLY B 1 569 ? -11.086 36.781 13.539 1 98.06 569 GLY B CA 1
ATOM 9754 C C . GLY B 1 569 ? -10.867 38.125 14.227 1 98.06 569 GLY B C 1
ATOM 9755 O O . GLY B 1 569 ? -10.125 38.969 13.727 1 98.06 569 GLY B O 1
ATOM 9756 N N . MET B 1 570 ? -11.555 38.281 15.305 1 98.31 570 MET B N 1
ATOM 9757 C CA . MET B 1 570 ? -11.406 39.469 16.156 1 98.31 570 MET B CA 1
ATOM 9758 C C . MET B 1 570 ? -11.172 39.062 17.609 1 98.31 570 MET B C 1
ATOM 9760 O O . MET B 1 570 ? -11.938 38.25 18.156 1 98.31 570 MET B O 1
ATOM 9764 N N . VAL B 1 571 ? -10.109 39.531 18.141 1 98.62 571 VAL B N 1
ATOM 9765 C CA . VAL B 1 571 ? -9.828 39.344 19.562 1 98.62 571 VAL B CA 1
ATOM 9766 C C . VAL B 1 571 ? -10.336 40.562 20.344 1 98.62 571 VAL B C 1
ATOM 9768 O O . VAL B 1 571 ? -10.055 41.688 19.969 1 98.62 571 VAL B O 1
ATOM 9771 N N . VAL B 1 572 ? -11.086 40.281 21.406 1 98.62 572 VAL B N 1
ATOM 9772 C CA . VAL B 1 572 ? -11.617 41.375 22.203 1 98.62 572 VAL B CA 1
ATOM 9773 C C . VAL B 1 572 ? -11.328 41.125 23.688 1 98.62 572 VAL B C 1
ATOM 9775 O O . VAL B 1 572 ? -11.016 40 24.078 1 98.62 572 VAL B O 1
ATOM 9778 N N . ILE B 1 573 ? -11.312 42.156 24.453 1 98.56 573 ILE B N 1
ATOM 9779 C CA . ILE B 1 573 ? -11.078 42.094 25.891 1 98.56 573 ILE B CA 1
ATOM 9780 C C . ILE B 1 573 ? -12.141 42.875 26.641 1 98.56 573 ILE B C 1
ATOM 9782 O O . ILE B 1 573 ? -12.594 43.938 26.156 1 98.56 573 ILE B O 1
ATOM 9786 N N . ASP B 1 574 ? -12.555 42.406 27.797 1 98.19 574 ASP B N 1
ATOM 9787 C CA . ASP B 1 574 ? -13.5 43.156 28.594 1 98.19 574 ASP B CA 1
ATOM 9788 C C . ASP B 1 574 ? -12.836 44.406 29.234 1 98.19 574 ASP B C 1
ATOM 9790 O O . ASP B 1 574 ? -11.836 44.25 29.938 1 98.19 574 ASP B O 1
ATOM 9794 N N . GLY B 1 575 ? -13.406 45.531 28.938 1 97.44 575 GLY B N 1
ATOM 9795 C CA . GLY B 1 575 ? -12.883 46.781 29.5 1 97.44 575 GLY B CA 1
ATOM 9796 C C . GLY B 1 575 ? -12.055 47.562 28.5 1 97.44 575 GLY B C 1
ATOM 9797 O O . GLY B 1 575 ? -11.875 47.156 27.359 1 97.44 575 GLY B O 1
ATOM 9798 N N . PHE B 1 576 ? -11.586 48.812 29 1 96.81 576 PHE B N 1
ATOM 9799 C CA . PHE B 1 576 ? -10.906 49.719 28.109 1 96.81 576 PHE B CA 1
ATOM 9800 C C . PHE B 1 576 ? -9.641 50.281 28.75 1 96.81 576 PHE B C 1
ATOM 9802 O O . PHE B 1 576 ? -8.977 51.156 28.188 1 96.81 576 PHE B O 1
ATOM 9809 N N . GLU B 1 577 ? -9.312 49.719 29.859 1 94.69 577 GLU B N 1
ATOM 9810 C CA . GLU B 1 577 ? -8.148 50.25 30.578 1 94.69 577 GLU B CA 1
ATOM 9811 C C . GLU B 1 577 ? -6.859 49.625 30.078 1 94.69 577 GLU B C 1
ATOM 9813 O O . GLU B 1 577 ? -6.895 48.594 29.391 1 94.69 577 GLU B O 1
ATOM 9818 N N . SER B 1 578 ? -5.789 50.281 30.406 1 95.25 578 SER B N 1
ATOM 9819 C CA . SER B 1 578 ? -4.48 49.781 30 1 95.25 578 SER B CA 1
ATOM 9820 C C . SER B 1 578 ? -4.277 48.344 30.438 1 95.25 578 SER B C 1
ATOM 9822 O O . SER B 1 578 ? -3.723 47.531 29.703 1 95.25 578 SER B O 1
ATOM 9824 N N . ARG B 1 579 ? -4.707 48.031 31.641 1 95.25 579 ARG B N 1
ATOM 9825 C CA . ARG B 1 579 ? -4.609 46.656 32.156 1 95.25 579 ARG B CA 1
ATOM 9826 C C . ARG B 1 579 ? -5.348 45.688 31.25 1 95.25 579 ARG B C 1
ATOM 9828 O O . ARG B 1 579 ? -4.867 44.594 31 1 95.25 579 ARG B O 1
ATOM 9835 N N . ASP B 1 580 ? -6.555 46.125 30.844 1 97 580 ASP B N 1
ATOM 9836 C CA . ASP B 1 580 ? -7.359 45.281 29.969 1 97 580 ASP B CA 1
ATOM 9837 C C . ASP B 1 580 ? -6.645 45 28.656 1 97 580 ASP B C 1
ATOM 9839 O O . ASP B 1 580 ? -6.582 43.844 28.188 1 97 580 ASP B O 1
ATOM 9843 N N . PHE B 1 581 ? -6.086 46 28.078 1 97.75 581 PHE B N 1
ATOM 9844 C CA . PHE B 1 581 ? -5.43 45.844 26.797 1 97.75 581 PHE B CA 1
ATOM 9845 C C . PHE B 1 581 ? -4.129 45.062 26.938 1 97.75 581 PHE B C 1
ATOM 9847 O O . PHE B 1 581 ? -3.701 44.375 26 1 97.75 581 PHE B O 1
ATOM 9854 N N . MET B 1 582 ? -3.441 45.125 28.109 1 97.44 582 MET B N 1
ATOM 9855 C CA . MET B 1 582 ? -2.305 44.25 28.391 1 97.44 582 MET B CA 1
ATOM 9856 C C . MET B 1 582 ? -2.719 42.781 28.344 1 97.44 582 MET B C 1
ATOM 9858 O O . MET B 1 582 ? -2.043 41.969 27.734 1 97.44 582 MET B O 1
ATOM 9862 N N . LEU B 1 583 ? -3.855 42.5 28.969 1 97.56 583 LEU B N 1
ATOM 9863 C CA . LEU B 1 583 ? -4.402 41.156 28.953 1 97.56 583 LEU B CA 1
ATOM 9864 C C . LEU B 1 583 ? -4.789 40.75 27.531 1 97.56 583 LEU B C 1
ATOM 9866 O O . LEU B 1 583 ? -4.582 39.594 27.125 1 97.56 583 LEU B O 1
ATOM 9870 N N . GLY B 1 584 ? -5.375 41.688 26.859 1 98.19 584 GLY B N 1
ATOM 9871 C CA . GLY B 1 584 ? -5.695 41.438 25.469 1 98.19 584 GLY B CA 1
ATOM 9872 C C . GLY B 1 584 ? -4.48 41.062 24.625 1 98.19 584 GLY B C 1
ATOM 9873 O O . GLY B 1 584 ? -4.57 40.219 23.75 1 98.19 584 GLY B O 1
ATOM 9874 N N . GLY B 1 585 ? -3.375 41.75 24.891 1 98.44 585 GLY B N 1
ATOM 9875 C CA . GLY B 1 585 ? -2.133 41.438 24.203 1 98.44 585 GLY B CA 1
ATOM 9876 C C . GLY B 1 585 ? -1.654 40.031 24.484 1 98.44 585 GLY B C 1
ATOM 9877 O O . GLY B 1 585 ? -1.138 39.344 23.578 1 98.44 585 GLY B O 1
ATOM 9878 N N . GLN B 1 586 ? -1.801 39.562 25.703 1 98.12 586 GLN B N 1
ATOM 9879 C CA . GLN B 1 586 ? -1.477 38.188 26.062 1 98.12 586 GLN B CA 1
ATOM 9880 C C . GLN B 1 586 ? -2.334 37.188 25.266 1 98.12 586 GLN B C 1
ATOM 9882 O O . GLN B 1 586 ? -1.816 36.25 24.688 1 98.12 586 GLN B O 1
ATOM 9887 N N . ALA B 1 587 ? -3.596 37.469 25.281 1 98.56 587 ALA B N 1
ATOM 9888 C CA . ALA B 1 587 ? -4.531 36.594 24.594 1 98.56 587 ALA B CA 1
ATOM 9889 C C . ALA B 1 587 ? -4.23 36.562 23.094 1 98.56 587 ALA B C 1
ATOM 9891 O O . ALA B 1 587 ? -4.238 35.469 22.484 1 98.56 587 ALA B O 1
ATOM 9892 N N . LEU B 1 588 ? -4 37.719 22.562 1 98.62 588 LEU B N 1
ATOM 9893 C CA . LEU B 1 588 ? -3.68 37.812 21.141 1 98.62 588 LEU B CA 1
ATOM 9894 C C . LEU B 1 588 ? -2.453 36.969 20.797 1 98.62 588 LEU B C 1
ATOM 9896 O O . LEU B 1 588 ? -2.449 36.219 19.812 1 98.62 588 LEU B O 1
ATOM 9900 N N . GLN B 1 589 ? -1.471 37.094 21.578 1 98.62 589 GLN B N 1
ATOM 9901 C CA . GLN B 1 589 ? -0.232 36.375 21.328 1 98.62 589 GLN B CA 1
ATOM 9902 C C . GLN B 1 589 ? -0.45 34.875 21.422 1 98.62 589 GLN B C 1
ATOM 9904 O O . GLN B 1 589 ? 0.074 34.094 20.594 1 98.62 589 GLN B O 1
ATOM 9909 N N . ARG B 1 590 ? -1.191 34.406 22.359 1 98.31 590 ARG B N 1
ATOM 9910 C CA . ARG B 1 590 ? -1.501 33 22.469 1 98.31 590 ARG B CA 1
ATOM 9911 C C . ARG B 1 590 ? -2.234 32.469 21.234 1 98.31 590 ARG B C 1
ATOM 9913 O O . ARG B 1 590 ? -1.917 31.406 20.719 1 98.31 590 ARG B O 1
ATOM 9920 N N . ILE B 1 591 ? -3.193 33.219 20.812 1 98.56 591 ILE B N 1
ATOM 9921 C CA . ILE B 1 591 ? -3.963 32.844 19.641 1 98.56 591 ILE B CA 1
ATOM 9922 C C . ILE B 1 591 ? -3.045 32.781 18.422 1 98.56 591 ILE B C 1
ATOM 9924 O O . ILE B 1 591 ? -3.123 31.844 17.625 1 98.56 591 ILE B O 1
ATOM 9928 N N . TRP B 1 592 ? -2.18 33.781 18.297 1 98.69 592 TRP B N 1
ATOM 9929 C CA . TRP B 1 592 ? -1.264 33.875 17.156 1 98.69 592 TRP B CA 1
ATOM 9930 C C . TRP B 1 592 ? -0.295 32.688 17.172 1 98.69 592 TRP B C 1
ATOM 9932 O O . TRP B 1 592 ? -0.073 32.062 16.125 1 98.69 592 TRP B O 1
ATOM 9942 N N . LEU B 1 593 ? 0.241 32.344 18.281 1 98.44 593 LEU B N 1
ATOM 9943 C CA . LEU B 1 593 ? 1.14 31.219 18.406 1 98.44 593 LEU B CA 1
ATOM 9944 C C . LEU B 1 593 ? 0.396 29.906 18.156 1 98.44 593 LEU B C 1
ATOM 9946 O O . LEU B 1 593 ? 0.955 28.969 17.594 1 98.44 593 LEU B O 1
ATOM 9950 N N . ALA B 1 594 ? -0.825 29.844 18.625 1 98.25 594 ALA B N 1
ATOM 9951 C CA . ALA B 1 594 ? -1.64 28.656 18.359 1 98.25 594 ALA B CA 1
ATOM 9952 C C . ALA B 1 594 ? -1.882 28.469 16.875 1 98.25 594 ALA B C 1
ATOM 9954 O O . ALA B 1 594 ? -1.943 27.328 16.391 1 98.25 594 ALA B O 1
ATOM 9955 N N . MET B 1 595 ? -2.109 29.547 16.141 1 97.94 595 MET B N 1
ATOM 9956 C CA . MET B 1 595 ? -2.268 29.453 14.703 1 97.94 595 MET B CA 1
ATOM 9957 C C . MET B 1 595 ? -1.013 28.859 14.055 1 97.94 595 MET B C 1
ATOM 9959 O O . MET B 1 595 ? -1.102 27.984 13.195 1 97.94 595 MET B O 1
ATOM 9963 N N . GLU B 1 596 ? 0.121 29.359 14.516 1 95.88 596 GLU B N 1
ATOM 9964 C CA . GLU B 1 596 ? 1.377 28.781 14.047 1 95.88 596 GLU B CA 1
ATOM 9965 C C . GLU B 1 596 ? 1.464 27.297 14.383 1 95.88 596 GLU B C 1
ATOM 9967 O O . GLU B 1 596 ? 2.012 26.5 13.609 1 95.88 596 GLU B O 1
ATOM 9972 N N . HIS B 1 597 ? 1.029 26.984 15.57 1 96.31 597 HIS B N 1
ATOM 9973 C CA . HIS B 1 597 ? 1.014 25.609 16.047 1 96.31 597 HIS B CA 1
ATOM 9974 C C . HIS B 1 597 ? 0.212 24.703 15.109 1 96.31 597 HIS B C 1
ATOM 9976 O O . HIS B 1 597 ? 0.538 23.531 14.945 1 96.31 597 HIS B O 1
ATOM 9982 N N . HIS B 1 598 ? -0.757 25.203 14.461 1 96.5 598 HIS B N 1
ATOM 9983 C CA . HIS B 1 598 ? -1.639 24.469 13.57 1 96.5 598 HIS B CA 1
ATOM 9984 C C . HIS B 1 598 ? -1.243 24.656 12.109 1 96.5 598 HIS B C 1
ATOM 9986 O O . HIS B 1 598 ? -1.963 24.219 11.211 1 96.5 598 HIS B O 1
ATOM 9992 N N . GLY B 1 599 ? -0.108 25.359 11.859 1 93.5 599 GLY B N 1
ATOM 9993 C CA . GLY B 1 599 ? 0.381 25.578 10.508 1 93.5 599 GLY B CA 1
ATOM 9994 C C . GLY B 1 599 ? -0.359 26.688 9.773 1 93.5 599 GLY B C 1
ATOM 9995 O O . GLY B 1 599 ? -0.326 26.75 8.547 1 93.5 599 GLY B O 1
ATOM 9996 N N . LEU B 1 600 ? -1.063 27.531 10.461 1 96.62 600 LEU B N 1
ATOM 9997 C CA . LEU B 1 600 ? -1.827 28.625 9.867 1 96.62 600 LEU B CA 1
ATOM 9998 C C . LEU B 1 600 ? -0.979 29.891 9.773 1 96.62 600 LEU B C 1
ATOM 10000 O O . LEU B 1 600 ? -0.07 30.094 10.578 1 96.62 600 LEU B O 1
ATOM 10004 N N . GLN B 1 601 ? -1.29 30.641 8.742 1 96.56 601 GLN B N 1
ATOM 10005 C CA . GLN B 1 601 ? -0.712 31.969 8.57 1 96.56 601 GLN B CA 1
ATOM 10006 C C . GLN B 1 601 ? -1.662 33.031 9.086 1 96.56 601 GLN B C 1
ATOM 10008 O O . GLN B 1 601 ? -2.863 32.812 9.219 1 96.56 601 GLN B O 1
ATOM 10013 N N . MET B 1 602 ? -1.049 34.219 9.383 1 97.75 602 MET B N 1
ATOM 10014 C CA . MET B 1 602 ? -1.879 35.25 9.977 1 97.75 602 MET B CA 1
ATOM 10015 C C . MET B 1 602 ? -1.386 36.625 9.578 1 97.75 602 MET B C 1
ATOM 10017 O O . MET B 1 602 ? -0.179 36.875 9.469 1 97.75 602 MET B O 1
ATOM 10021 N N . GLN B 1 603 ? -2.371 37.5 9.273 1 98 603 GLN B N 1
ATOM 10022 C CA . GLN B 1 603 ? -2.09 38.906 8.992 1 98 603 GLN B CA 1
ATOM 10023 C C . GLN B 1 603 ? -3.025 39.812 9.781 1 98 603 GLN B C 1
ATOM 10025 O O . GLN B 1 603 ? -4.246 39.688 9.703 1 98 603 GLN B O 1
ATOM 10030 N N . PRO B 1 604 ? -2.498 40.781 10.57 1 97.69 604 PRO B N 1
ATOM 10031 C CA . PRO B 1 604 ? -3.338 41.781 11.234 1 97.69 604 PRO B CA 1
ATOM 10032 C C . PRO B 1 604 ? -4.078 42.688 10.25 1 97.69 604 PRO B C 1
ATOM 10034 O O . PRO B 1 604 ? -3.5 43.094 9.25 1 97.69 604 PRO B O 1
ATOM 10037 N N . MET B 1 605 ? -5.312 42.844 10.477 1 95.31 605 MET B N 1
ATOM 10038 C CA . MET B 1 605 ? -6.176 43.781 9.773 1 95.31 605 MET B CA 1
ATOM 10039 C C . MET B 1 605 ? -6.77 44.812 10.742 1 95.31 605 MET B C 1
ATOM 10041 O O . MET B 1 605 ? -7.988 44.969 10.789 1 95.31 605 MET B O 1
ATOM 10045 N N . THR B 1 606 ? -5.957 45.562 11.398 1 86.31 606 THR B N 1
ATOM 10046 C CA . THR B 1 606 ? -6.406 46.125 12.664 1 86.31 606 THR B CA 1
ATOM 10047 C C . THR B 1 606 ? -6.621 47.625 12.539 1 86.31 606 THR B C 1
ATOM 10049 O O . THR B 1 606 ? -6.82 48.312 13.547 1 86.31 606 THR B O 1
ATOM 10052 N N . ALA B 1 607 ? -6.664 48.25 11.383 1 93.12 607 ALA B N 1
ATOM 10053 C CA . ALA B 1 607 ? -7.012 49.656 11.273 1 93.12 607 ALA B CA 1
ATOM 10054 C C . ALA B 1 607 ? -8.398 49.938 11.836 1 93.12 607 ALA B C 1
ATOM 10056 O O . ALA B 1 607 ? -8.602 50.875 12.578 1 93.12 607 ALA B O 1
ATOM 10057 N N . VAL B 1 608 ? -9.266 49.062 11.531 1 96.19 608 VAL B N 1
ATOM 10058 C CA . VAL B 1 608 ? -10.664 49.25 11.891 1 96.19 608 VAL B CA 1
ATOM 10059 C C . VAL B 1 608 ? -10.82 49.25 13.406 1 96.19 608 VAL B C 1
ATOM 10061 O O . VAL B 1 608 ? -11.609 50.031 13.961 1 96.19 608 VAL B O 1
ATOM 10064 N N . THR B 1 609 ? -10.117 48.438 14.125 1 97.69 609 THR B N 1
ATOM 10065 C CA . THR B 1 609 ? -10.25 48.375 15.57 1 97.69 609 THR B CA 1
ATOM 10066 C C . THR B 1 609 ? -9.695 49.625 16.234 1 97.69 609 THR B C 1
ATOM 10068 O O . THR B 1 609 ? -10.281 50.125 17.188 1 97.69 609 THR B O 1
ATOM 10071 N N . LEU B 1 610 ? -8.648 50.125 15.742 1 97 610 LEU B N 1
ATOM 10072 C CA . LEU B 1 610 ? -8.031 51.312 16.312 1 97 610 LEU B CA 1
ATOM 10073 C C . LEU B 1 610 ? -8.844 52.562 15.977 1 97 610 LEU B C 1
ATOM 10075 O O . LEU B 1 610 ? -8.961 53.469 16.797 1 97 610 LEU B O 1
ATOM 10079 N N . PHE B 1 611 ? -9.422 52.594 14.789 1 97.94 611 PHE B N 1
ATOM 10080 C CA . PHE B 1 611 ? -10.328 53.688 14.43 1 97.94 611 PHE B CA 1
ATOM 10081 C C . PHE B 1 611 ? -11.547 53.688 15.336 1 97.94 611 PHE B C 1
ATOM 10083 O O . PHE B 1 611 ? -12.047 54.75 15.719 1 97.94 611 PHE B O 1
ATOM 10090 N N . TRP B 1 612 ? -12.008 52.531 15.617 1 98 612 TRP B N 1
ATOM 10091 C CA . TRP B 1 612 ? -13.172 52.438 16.484 1 98 612 TRP B CA 1
ATOM 10092 C C . TRP B 1 612 ? -12.859 53.031 17.875 1 98 612 TRP B C 1
ATOM 10094 O O . TRP B 1 612 ? -13.656 53.781 18.422 1 98 612 TRP B O 1
ATOM 10104 N N . LEU B 1 613 ? -11.75 52.625 18.422 1 97.56 613 LEU B N 1
ATOM 10105 C CA . LEU B 1 613 ? -11.375 53.125 19.734 1 97.56 613 LEU B CA 1
ATOM 10106 C C . LEU B 1 613 ? -11.234 54.625 19.734 1 97.56 613 LEU B C 1
ATOM 10108 O O . LEU B 1 613 ? -11.664 55.312 20.688 1 97.56 613 LEU B O 1
ATOM 10112 N N . ARG B 1 614 ? -10.609 55.219 18.719 1 97.25 614 ARG B N 1
ATOM 10113 C CA . ARG B 1 614 ? -10.508 56.656 18.625 1 97.25 614 ARG B CA 1
ATOM 10114 C C . ARG B 1 614 ? -11.891 57.281 18.516 1 97.25 614 ARG B C 1
ATOM 10116 O O . ARG B 1 614 ? -12.156 58.312 19.125 1 97.25 614 ARG B O 1
ATOM 10123 N N . TRP B 1 615 ? -12.734 56.688 17.656 1 97.38 615 TRP B N 1
ATOM 10124 C CA . TRP B 1 615 ? -14.109 57.156 17.5 1 97.38 615 TRP B CA 1
ATOM 10125 C C . TRP B 1 615 ? -14.828 57.188 18.844 1 97.38 615 TRP B C 1
ATOM 10127 O O . TRP B 1 615 ? -15.539 58.156 19.156 1 97.38 615 TRP B O 1
ATOM 10137 N N . LEU B 1 616 ? -14.664 56.188 19.609 1 96.62 616 LEU B N 1
ATOM 10138 C CA . LEU B 1 616 ? -15.32 56.031 20.891 1 96.62 616 LEU B CA 1
ATOM 10139 C C . LEU B 1 616 ? -14.789 57.062 21.891 1 96.62 616 LEU B C 1
ATOM 10141 O O . LEU B 1 616 ? -15.57 57.656 22.641 1 96.62 616 LEU B O 1
ATOM 10145 N N . TRP B 1 617 ? -13.508 57.312 21.922 1 96.88 617 TRP B N 1
ATOM 10146 C CA . TRP B 1 617 ? -12.875 58.094 22.984 1 96.88 617 TRP B CA 1
ATOM 10147 C C . TRP B 1 617 ? -12.805 59.562 22.594 1 96.88 617 TRP B C 1
ATOM 10149 O O . TRP B 1 617 ? -12.938 60.438 23.453 1 96.88 617 TRP B O 1
ATOM 10159 N N . GLU B 1 618 ? -12.539 59.812 21.297 1 96.94 618 GLU B N 1
ATOM 10160 C CA . GLU B 1 618 ? -12.32 61.188 20.875 1 96.94 618 GLU B CA 1
ATOM 10161 C C . GLU B 1 618 ? -13.492 61.688 20.047 1 96.94 618 GLU B C 1
ATOM 10163 O O . GLU B 1 618 ? -13.531 62.875 19.688 1 96.94 618 GLU B O 1
ATOM 10168 N N . GLY B 1 619 ? -14.344 60.844 19.688 1 96.12 619 GLY B N 1
ATOM 10169 C CA . GLY B 1 619 ? -15.555 61.25 18.984 1 96.12 619 GLY B CA 1
ATOM 10170 C C . GLY B 1 619 ? -15.375 61.312 17.484 1 96.12 619 GLY B C 1
ATOM 10171 O O . GLY B 1 619 ? -14.242 61.312 16.984 1 96.12 619 GLY B O 1
ATOM 10172 N N . PRO B 1 620 ? -16.422 61.406 16.734 1 95.88 620 PRO B N 1
ATOM 10173 C CA . PRO B 1 620 ? -16.375 61.469 15.273 1 95.88 620 PRO B CA 1
ATOM 10174 C C . PRO B 1 620 ? -15.594 62.656 14.742 1 95.88 620 PRO B C 1
ATOM 10176 O O . PRO B 1 620 ? -15.062 62.625 13.633 1 95.88 620 PRO B O 1
ATOM 10179 N N . SER B 1 621 ? -15.539 63.719 15.539 1 95.44 621 SER B N 1
ATOM 10180 C CA . SER B 1 621 ? -14.898 64.938 15.109 1 95.44 621 SER B CA 1
ATOM 10181 C C . SER B 1 621 ? -13.383 64.75 15 1 95.44 621 SER B C 1
ATOM 10183 O O . SER B 1 621 ? -12.695 65.625 14.422 1 95.44 621 SER B O 1
ATOM 10185 N N . SER B 1 622 ? -12.906 63.625 15.531 1 95.5 622 SER B N 1
ATOM 10186 C CA . SER B 1 622 ? -11.484 63.344 15.414 1 95.5 622 SER B CA 1
ATOM 10187 C C . SER B 1 622 ? -11.125 62.938 13.992 1 95.5 622 SER B C 1
ATOM 10189 O O . SER B 1 622 ? -9.945 62.781 13.656 1 95.5 622 SER B O 1
ATOM 10191 N N . PHE B 1 623 ? -12.117 62.75 13.164 1 96.56 623 PHE B N 1
ATOM 10192 C CA . PHE B 1 623 ? -11.938 62.438 11.758 1 96.56 623 PHE B CA 1
ATOM 10193 C C . PHE B 1 623 ? -12.469 63.531 10.859 1 96.56 623 PHE B C 1
ATOM 10195 O O . PHE B 1 623 ? -13.305 64.312 11.289 1 96.56 623 PHE B O 1
ATOM 10202 N N . SER B 1 624 ? -11.945 63.625 9.664 1 95.88 624 SER B N 1
ATOM 10203 C CA . SER B 1 624 ? -12.516 64.562 8.688 1 95.88 624 SER B CA 1
ATOM 10204 C C . SER B 1 624 ? -13.961 64.188 8.367 1 95.88 624 SER B C 1
ATOM 10206 O O . SER B 1 624 ? -14.398 63.062 8.594 1 95.88 624 SER B O 1
ATOM 10208 N N . GLU B 1 625 ? -14.688 65.125 7.828 1 95.88 625 GLU B N 1
ATOM 10209 C CA . GLU B 1 625 ? -16.094 64.875 7.488 1 95.88 625 GLU B CA 1
ATOM 10210 C C . GLU B 1 625 ? -16.234 63.75 6.504 1 95.88 625 GLU B C 1
ATOM 10212 O O . GLU B 1 625 ? -17.141 62.906 6.641 1 95.88 625 GLU B O 1
ATOM 10217 N N . LYS B 1 626 ? -15.352 63.719 5.57 1 95 626 LYS B N 1
ATOM 10218 C CA . LYS B 1 626 ? -15.367 62.656 4.574 1 95 626 LYS B CA 1
ATOM 10219 C C . LYS B 1 626 ? -15.133 61.281 5.227 1 95 626 LYS B C 1
ATOM 10221 O O . LYS B 1 626 ? -15.859 60.344 4.953 1 95 626 LYS B O 1
ATOM 10226 N N . HIS B 1 627 ? -14.164 61.25 6.043 1 97.25 627 HIS B N 1
ATOM 10227 C CA . HIS B 1 627 ? -13.805 59.969 6.695 1 97.25 627 HIS B CA 1
ATOM 10228 C C . HIS B 1 627 ? -14.859 59.562 7.715 1 97.25 627 HIS B C 1
ATOM 10230 O O . HIS B 1 627 ? -15.109 58.375 7.91 1 97.25 627 HIS B O 1
ATOM 10236 N N . ARG B 1 628 ? -15.477 60.5 8.305 1 96.94 628 ARG B N 1
ATOM 10237 C CA . ARG B 1 628 ? -16.547 60.219 9.25 1 96.94 628 ARG B CA 1
ATOM 10238 C C . ARG B 1 628 ? -17.703 59.469 8.57 1 96.94 628 ARG B C 1
ATOM 10240 O O . ARG B 1 628 ? -18.219 58.5 9.109 1 96.94 628 ARG B O 1
ATOM 10247 N N . LYS B 1 629 ? -18.062 59.906 7.422 1 96.06 629 LYS B N 1
ATOM 10248 C CA . LYS B 1 629 ? -19.141 59.281 6.676 1 96.06 629 LYS B CA 1
ATOM 10249 C C . LYS B 1 629 ? -18.781 57.844 6.301 1 96.06 629 LYS B C 1
ATOM 10251 O O . LYS B 1 629 ? -19.641 56.938 6.375 1 96.06 629 LYS B O 1
ATOM 10256 N N . LEU B 1 630 ? -17.578 57.688 5.875 1 96.25 630 LEU B N 1
ATOM 10257 C CA . LEU B 1 630 ? -17.094 56.344 5.547 1 96.25 630 LEU B CA 1
ATOM 10258 C C . LEU B 1 630 ? -17.156 55.438 6.766 1 96.25 630 LEU B C 1
ATOM 10260 O O . LEU B 1 630 ? -17.625 54.312 6.672 1 96.25 630 LEU B O 1
ATOM 10264 N N . LEU B 1 631 ? -16.703 55.875 7.887 1 98 631 LEU B N 1
ATOM 10265 C CA . LEU B 1 631 ? -16.594 55.094 9.102 1 98 631 LEU B CA 1
ATOM 10266 C C . LEU B 1 631 ? -17.969 54.75 9.656 1 98 631 LEU B C 1
ATOM 10268 O O . LEU B 1 631 ? -18.172 53.688 10.234 1 98 631 LEU B O 1
ATOM 10272 N N . GLU B 1 632 ? -18.922 55.656 9.5 1 97.62 632 GLU B N 1
ATOM 10273 C CA . GLU B 1 632 ? -20.281 55.344 9.922 1 97.62 632 GLU B CA 1
ATOM 10274 C C . GLU B 1 632 ? -20.812 54.094 9.227 1 97.62 632 GLU B C 1
ATOM 10276 O O . GLU B 1 632 ? -21.453 53.25 9.859 1 97.62 632 GLU B O 1
ATOM 10281 N N . ARG B 1 633 ? -20.5 54 8 1 97.25 633 ARG B N 1
ATOM 10282 C CA . ARG B 1 633 ? -20.891 52.812 7.262 1 97.25 633 ARG B CA 1
ATOM 10283 C C . ARG B 1 633 ? -20.109 51.594 7.75 1 97.25 633 ARG B C 1
ATOM 10285 O O . ARG B 1 633 ? -20.672 50.5 7.859 1 97.25 633 ARG B O 1
ATOM 10292 N N . VAL B 1 634 ? -18.875 51.75 7.957 1 98.12 634 VAL B N 1
ATOM 10293 C CA . VAL B 1 634 ? -18 50.688 8.445 1 98.12 634 VAL B CA 1
ATOM 10294 C C . VAL B 1 634 ? -18.547 50.125 9.758 1 98.12 634 VAL B C 1
ATOM 10296 O O . VAL B 1 634 ? -18.625 48.906 9.938 1 98.12 634 VAL B O 1
ATOM 10299 N N . TRP B 1 635 ? -18.938 51.031 10.711 1 98.06 635 TRP B N 1
ATOM 10300 C CA . TRP B 1 635 ? -19.391 50.625 12.023 1 98.06 635 TRP B CA 1
ATOM 10301 C C . TRP B 1 635 ? -20.688 49.781 11.922 1 98.06 635 TRP B C 1
ATOM 10303 O O . TRP B 1 635 ? -20.844 48.781 12.625 1 98.06 635 TRP B O 1
ATOM 10313 N N . GLN B 1 636 ? -21.531 50.188 11.047 1 97.75 636 GLN B N 1
ATOM 10314 C CA . GLN B 1 636 ? -22.781 49.469 10.859 1 97.75 636 GLN B CA 1
ATOM 10315 C C . GLN B 1 636 ? -22.531 48.031 10.406 1 97.75 636 GLN B C 1
ATOM 10317 O O . GLN B 1 636 ? -23.078 47.094 10.992 1 97.75 636 GLN B O 1
ATOM 10322 N N . ASP B 1 637 ? -21.75 47.875 9.461 1 98 637 ASP B N 1
ATOM 10323 C CA . ASP B 1 637 ? -21.484 46.562 8.898 1 98 637 ASP B CA 1
ATOM 10324 C C . ASP B 1 637 ? -20.641 45.719 9.859 1 98 637 ASP B C 1
ATOM 10326 O O . ASP B 1 637 ? -20.859 44.531 9.977 1 98 637 ASP B O 1
ATOM 10330 N N . LEU B 1 638 ? -19.688 46.312 10.484 1 98.06 638 LEU B N 1
ATOM 10331 C CA . LEU B 1 638 ? -18.812 45.625 11.414 1 98.06 638 LEU B CA 1
ATOM 10332 C C . LEU B 1 638 ? -19.609 45.031 12.578 1 98.06 638 LEU B C 1
ATOM 10334 O O . LEU B 1 638 ? -19.406 43.875 12.969 1 98.06 638 LEU B O 1
ATOM 10338 N N . LYS B 1 639 ? -20.484 45.812 13.156 1 97.81 639 LYS B N 1
ATOM 10339 C CA . LYS B 1 639 ? -21.312 45.375 14.273 1 97.81 639 LYS B CA 1
ATOM 10340 C C . LYS B 1 639 ? -22.25 44.25 13.867 1 97.81 639 LYS B C 1
ATOM 10342 O O . LYS B 1 639 ? -22.531 43.344 14.664 1 97.81 639 LYS B O 1
ATOM 10347 N N . ARG B 1 640 ? -22.672 44.281 12.633 1 97.62 640 ARG B N 1
ATOM 10348 C CA . ARG B 1 640 ? -23.531 43.219 12.133 1 97.62 640 ARG B CA 1
ATOM 10349 C C . ARG B 1 640 ? -22.75 41.906 11.969 1 97.62 640 ARG B C 1
ATOM 10351 O O . ARG B 1 640 ? -23.281 40.812 12.203 1 97.62 640 ARG B O 1
ATOM 10358 N N . LEU B 1 641 ? -21.578 42.031 11.484 1 98.06 641 LEU B N 1
ATOM 10359 C CA . LEU B 1 641 ? -20.734 40.875 11.25 1 98.06 641 LEU B CA 1
ATOM 10360 C C . LEU B 1 641 ? -20.312 40.25 12.57 1 98.06 641 LEU B C 1
ATOM 10362 O O . LEU B 1 641 ? -20.25 39 12.68 1 98.06 641 LEU B O 1
ATOM 10366 N N . PHE B 1 642 ? -19.969 41.062 13.531 1 98.06 642 PHE B N 1
ATOM 10367 C CA . PHE B 1 642 ? -19.547 40.594 14.852 1 98.06 642 PHE B CA 1
ATOM 10368 C C . PHE B 1 642 ? -20.609 40.938 15.898 1 98.06 642 PHE B C 1
ATOM 10370 O O . PHE B 1 642 ? -20.328 41.594 16.891 1 98.06 642 PHE B O 1
ATOM 10377 N N . ALA B 1 643 ? -21.719 40.312 15.773 1 96.19 643 ALA B N 1
ATOM 10378 C CA . ALA B 1 643 ? -22.906 40.625 16.562 1 96.19 643 ALA B CA 1
ATOM 10379 C C . ALA B 1 643 ? -22.719 40.219 18.016 1 96.19 643 ALA B C 1
ATOM 10381 O O . ALA B 1 643 ? -23.375 40.781 18.906 1 96.19 643 ALA B O 1
ATOM 10382 N N . SER B 1 644 ? -21.859 39.344 18.281 1 95.62 644 SER B N 1
ATOM 10383 C CA . SER B 1 644 ? -21.656 38.875 19.656 1 95.62 644 SER B CA 1
ATOM 10384 C C . SER B 1 644 ? -20.703 39.75 20.422 1 95.62 644 SER B C 1
ATOM 10386 O O . SER B 1 644 ? -20.516 39.594 21.625 1 95.62 644 SER B O 1
ATOM 10388 N N . VAL B 1 645 ? -20.078 40.688 19.797 1 97.5 645 VAL B N 1
ATOM 10389 C CA . VAL B 1 645 ? -19.141 41.594 20.438 1 97.5 645 VAL B CA 1
ATOM 10390 C C . VAL B 1 645 ? -19.891 42.781 21.016 1 97.5 645 VAL B C 1
ATOM 10392 O O . VAL B 1 645 ? -20.766 43.344 20.359 1 97.5 645 VAL B O 1
ATOM 10395 N N . ASP B 1 646 ? -19.625 43.156 22.234 1 97.5 646 ASP B N 1
ATOM 10396 C CA . ASP B 1 646 ? -20.156 44.375 22.828 1 97.5 646 ASP B CA 1
ATOM 10397 C C . ASP B 1 646 ? -19.203 45.531 22.594 1 97.5 646 ASP B C 1
ATOM 10399 O O . ASP B 1 646 ? -18.312 45.812 23.406 1 97.5 646 ASP B O 1
ATOM 10403 N N . PHE B 1 647 ? -19.453 46.312 21.656 1 96.75 647 PHE B N 1
ATOM 10404 C CA . PHE B 1 647 ? -18.547 47.344 21.172 1 96.75 647 PHE B CA 1
ATOM 10405 C C . PHE B 1 647 ? -18.469 48.5 22.188 1 96.75 647 PHE B C 1
ATOM 10407 O O . PHE B 1 647 ? -17.578 49.312 22.109 1 96.75 647 PHE B O 1
ATOM 10414 N N . GLU B 1 648 ? -19.328 48.531 23.172 1 94.81 648 GLU B N 1
ATOM 10415 C CA . GLU B 1 648 ? -19.328 49.625 24.156 1 94.81 648 GLU B CA 1
ATOM 10416 C C . GLU B 1 648 ? -18.641 49.188 25.453 1 94.81 648 GLU B C 1
ATOM 10418 O O . GLU B 1 648 ? -18.281 50.031 26.281 1 94.81 648 GLU B O 1
ATOM 10423 N N . LYS B 1 649 ? -18.484 47.906 25.562 1 97 649 LYS B N 1
ATOM 10424 C CA . LYS B 1 649 ? -17.953 47.406 26.828 1 97 649 LYS B CA 1
ATOM 10425 C C . LYS B 1 649 ? -16.656 46.656 26.625 1 97 649 LYS B C 1
ATOM 10427 O O . LYS B 1 649 ? -15.906 46.406 27.578 1 97 649 LYS B O 1
ATOM 10432 N N . GLN B 1 650 ? -16.453 46.344 25.453 1 98.12 650 GLN B N 1
ATOM 10433 C CA . GLN B 1 650 ? -15.273 45.531 25.156 1 98.12 650 GLN B CA 1
ATOM 10434 C C . GLN B 1 650 ? -14.289 46.281 24.266 1 98.12 650 GLN B C 1
ATOM 10436 O O . GLN B 1 650 ? -14.695 46.906 23.297 1 98.12 650 GLN B O 1
ATOM 10441 N N . GLY B 1 651 ? -13.023 46.25 24.688 1 98.25 651 GLY B N 1
ATOM 10442 C CA . GLY B 1 651 ? -11.961 46.781 23.844 1 98.25 651 GLY B CA 1
ATOM 10443 C C . GLY B 1 651 ? -11.602 45.875 22.672 1 98.25 651 GLY B C 1
ATOM 10444 O O . GLY B 1 651 ? -11.469 44.656 22.859 1 98.25 651 GLY B O 1
ATOM 10445 N N . LEU B 1 652 ? -11.578 46.438 21.5 1 98.25 652 LEU B N 1
ATOM 10446 C CA . LEU B 1 652 ? -11.148 45.688 20.328 1 98.25 652 LEU B CA 1
ATOM 10447 C C . LEU B 1 652 ? -9.625 45.594 20.281 1 98.25 652 LEU B C 1
ATOM 10449 O O . LEU B 1 652 ? -8.938 46.594 20.094 1 98.25 652 LEU B O 1
ATOM 10453 N N . VAL B 1 653 ? -9.133 44.438 20.406 1 98.44 653 VAL B N 1
ATOM 10454 C CA . VAL B 1 653 ? -7.695 44.219 20.5 1 98.44 653 VAL B CA 1
ATOM 10455 C C . VAL B 1 653 ? -7.09 44.125 19.094 1 98.44 653 VAL B C 1
ATOM 10457 O O . VAL B 1 653 ? -6.125 44.844 18.797 1 98.44 653 VAL B O 1
ATOM 10460 N N . MET B 1 654 ? -7.691 43.219 18.25 1 98.38 654 MET B N 1
ATOM 10461 C CA . MET B 1 654 ? -7.156 43.094 16.906 1 98.38 654 MET B CA 1
ATOM 10462 C C . MET B 1 654 ? -8.125 42.312 16 1 98.38 654 MET B C 1
ATOM 10464 O O . MET B 1 654 ? -8.68 41.312 16.422 1 98.38 654 MET B O 1
ATOM 10468 N N . LEU B 1 655 ? -8.359 42.844 14.867 1 98.5 655 LEU B N 1
ATOM 10469 C CA . LEU B 1 655 ? -8.938 42.062 13.766 1 98.5 655 LEU B CA 1
ATOM 10470 C C . LEU B 1 655 ? -7.848 41.469 12.891 1 98.5 655 LEU B C 1
ATOM 10472 O O . LEU B 1 655 ? -6.824 42.094 12.641 1 98.5 655 LEU B O 1
ATOM 10476 N N . PHE B 1 656 ? -8.023 40.188 12.445 1 98.56 656 PHE B N 1
ATOM 10477 C CA . PHE B 1 656 ? -7.004 39.531 11.617 1 98.56 656 PHE B CA 1
ATOM 10478 C C . PHE B 1 656 ? -7.641 38.594 10.594 1 98.56 656 PHE B C 1
ATOM 10480 O O . PHE B 1 656 ? -8.82 38.25 10.703 1 98.56 656 PHE B O 1
ATOM 10487 N N . ARG B 1 657 ? -6.895 38.281 9.57 1 98.38 657 ARG B N 1
ATOM 10488 C CA . ARG B 1 657 ? -7.215 37.156 8.672 1 98.38 657 ARG B CA 1
ATOM 10489 C C . ARG B 1 657 ? -6.27 36 8.891 1 98.38 657 ARG B C 1
ATOM 10491 O O . ARG B 1 657 ? -5.145 36.156 9.359 1 98.38 657 ARG B O 1
ATOM 10498 N N . THR B 1 658 ? -6.766 34.781 8.57 1 98.31 658 THR B N 1
ATOM 10499 C CA . THR B 1 658 ? -5.938 33.594 8.75 1 98.31 658 THR B CA 1
ATOM 10500 C C . THR B 1 658 ? -6.352 32.5 7.77 1 98.31 658 THR B C 1
ATOM 10502 O O . THR B 1 658 ? -7.422 32.562 7.168 1 98.31 658 THR B O 1
ATOM 10505 N N . GLY B 1 659 ? -5.434 31.625 7.562 1 97.5 659 GLY B N 1
ATOM 10506 C CA . GLY B 1 659 ? -5.652 30.484 6.688 1 97.5 659 GLY B CA 1
ATOM 10507 C C . GLY B 1 659 ? -4.387 29.688 6.402 1 97.5 659 GLY B C 1
ATOM 10508 O O . GLY B 1 659 ? -3.293 30.109 6.789 1 97.5 659 GLY B O 1
ATOM 10509 N N . TYR B 1 660 ? -4.625 28.547 5.812 1 94.81 660 TYR B N 1
ATOM 10510 C CA . TYR B 1 660 ? -3.48 27.766 5.352 1 94.81 660 TYR B CA 1
ATOM 10511 C C . TYR B 1 660 ? -2.879 28.375 4.09 1 94.81 660 TYR B C 1
ATOM 10513 O O . TYR B 1 660 ? -3.604 28.875 3.229 1 94.81 660 TYR B O 1
ATOM 10521 N N . GLY B 1 661 ? -1.556 28.328 4.004 1 91.38 661 GLY B N 1
ATOM 10522 C CA . GLY B 1 661 ? -0.898 28.891 2.832 1 91.38 661 GLY B CA 1
ATOM 10523 C C . GLY B 1 661 ? 0.615 28.875 2.934 1 91.38 661 GLY B C 1
ATOM 10524 O O . GLY B 1 661 ? 1.172 28.375 3.91 1 91.38 661 GLY B O 1
ATOM 10525 N N . PRO B 1 662 ? 1.236 29.406 1.917 1 88.56 662 PRO B N 1
ATOM 10526 C CA . PRO B 1 662 ? 2.701 29.422 1.924 1 88.56 662 PRO B CA 1
ATOM 10527 C C . PRO B 1 662 ? 3.271 30.375 2.973 1 88.56 662 PRO B C 1
ATOM 10529 O O . PRO B 1 662 ? 2.631 31.375 3.324 1 88.56 662 PRO B O 1
ATOM 10532 N N . GLY B 1 663 ? 4.426 30.047 3.461 1 87.88 663 GLY B N 1
ATOM 10533 C CA . GLY B 1 663 ? 5.125 30.938 4.375 1 87.88 663 GLY B CA 1
ATOM 10534 C C . GLY B 1 663 ? 5.57 32.25 3.729 1 87.88 663 GLY B C 1
ATOM 10535 O O . GLY B 1 663 ? 5.633 32.344 2.502 1 87.88 663 GLY B O 1
ATOM 10536 N N . ILE B 1 664 ? 5.848 33.188 4.57 1 89 664 ILE B N 1
ATOM 10537 C CA . ILE B 1 664 ? 6.289 34.469 4.09 1 89 664 ILE B CA 1
ATOM 10538 C C . ILE B 1 664 ? 7.688 34.375 3.488 1 89 664 ILE B C 1
ATOM 10540 O O . ILE B 1 664 ? 8.461 33.5 3.871 1 89 664 ILE B O 1
ATOM 10544 N N . ARG B 1 665 ? 8.07 35.25 2.543 1 81.19 665 ARG B N 1
ATOM 10545 C CA . ARG B 1 665 ? 9.367 35.188 1.872 1 81.19 665 ARG B CA 1
ATOM 10546 C C . ARG B 1 665 ? 10.398 36.031 2.607 1 81.19 665 ARG B C 1
ATOM 10548 O O . ARG B 1 665 ? 11.586 35.719 2.6 1 81.19 665 ARG B O 1
ATOM 10555 N N . HIS B 1 666 ? 9.82 37.156 3.094 1 87.62 666 HIS B N 1
ATOM 10556 C CA . HIS B 1 666 ? 10.672 38.125 3.789 1 87.62 666 HIS B CA 1
ATOM 10557 C C . HIS B 1 666 ? 10.094 38.5 5.145 1 87.62 666 HIS B C 1
ATOM 10559 O O . HIS B 1 666 ? 9.031 39.125 5.215 1 87.62 666 HIS B O 1
ATOM 10565 N N . ARG B 1 667 ? 10.844 38.219 6.16 1 91.44 667 ARG B N 1
ATOM 10566 C CA . ARG B 1 667 ? 10.383 38.531 7.516 1 91.44 667 ARG B CA 1
ATOM 10567 C C . ARG B 1 667 ? 10.844 39.906 7.965 1 91.44 667 ARG B C 1
ATOM 10569 O O . ARG B 1 667 ? 11.758 40.469 7.371 1 91.44 667 ARG B O 1
ATOM 10576 N N . THR B 1 668 ? 10.211 40.438 8.945 1 94.69 668 THR B N 1
ATOM 10577 C CA . THR B 1 668 ? 10.656 41.656 9.578 1 94.69 668 THR B CA 1
ATOM 10578 C C . THR B 1 668 ? 11.82 41.375 10.531 1 94.69 668 THR B C 1
ATOM 10580 O O . THR B 1 668 ? 12.016 40.25 10.969 1 94.69 668 THR B O 1
ATOM 10583 N N . LEU B 1 669 ? 12.547 42.406 10.82 1 93.94 669 LEU B N 1
ATOM 10584 C CA . LEU B 1 669 ? 13.703 42.281 11.695 1 93.94 669 LEU B CA 1
ATOM 10585 C C . LEU B 1 669 ? 13.383 42.781 13.102 1 93.94 669 LEU B C 1
ATOM 10587 O O . LEU B 1 669 ? 12.398 43.5 13.297 1 93.94 669 LEU B O 1
ATOM 10591 N N . ARG B 1 670 ? 14.109 42.344 14.07 1 94.69 670 ARG B N 1
ATOM 10592 C CA . ARG B 1 670 ? 13.992 42.781 15.461 1 94.69 670 ARG B CA 1
ATOM 10593 C C . ARG B 1 670 ? 15.289 43.406 15.961 1 94.69 670 ARG B C 1
ATOM 10595 O O . ARG B 1 670 ? 16.375 42.938 15.602 1 94.69 670 ARG B O 1
ATOM 10602 N N . ARG B 1 671 ? 15.102 44.375 16.797 1 94.31 671 ARG B N 1
ATOM 10603 C CA . ARG B 1 671 ? 16.266 44.906 17.5 1 94.31 671 ARG B CA 1
ATOM 10604 C C . ARG B 1 671 ? 16.812 43.875 18.484 1 94.31 671 ARG B C 1
ATOM 10606 O O . ARG B 1 671 ? 16.109 42.969 18.891 1 94.31 671 ARG B O 1
ATOM 10613 N N . GLY B 1 672 ? 18.094 44.031 18.781 1 91 672 GLY B N 1
ATOM 10614 C CA . GLY B 1 672 ? 18.688 43.125 19.75 1 91 672 GLY B CA 1
ATOM 10615 C C . GLY B 1 672 ? 18.125 43.281 21.141 1 91 672 GLY B C 1
ATOM 10616 O O . GLY B 1 672 ? 17.594 44.312 21.5 1 91 672 GLY B O 1
ATOM 10617 N N . ALA B 1 673 ? 18.234 42.219 21.906 1 88.5 673 ALA B N 1
ATOM 10618 C CA . ALA B 1 673 ? 17.75 42.25 23.281 1 88.5 673 ALA B CA 1
ATOM 10619 C C . ALA B 1 673 ? 18.438 43.344 24.094 1 88.5 673 ALA B C 1
ATOM 10621 O O . ALA B 1 673 ? 17.812 43.969 24.953 1 88.5 673 ALA B O 1
ATOM 10622 N N . GLY B 1 674 ? 19.656 43.562 23.859 1 87.19 674 GLY B N 1
ATOM 10623 C CA . GLY B 1 674 ? 20.406 44.594 24.547 1 87.19 674 GLY B CA 1
ATOM 10624 C C . GLY B 1 674 ? 19.891 46 24.266 1 87.19 674 GLY B C 1
ATOM 10625 O O . GLY B 1 674 ? 19.984 46.875 25.125 1 87.19 674 GLY B O 1
ATOM 10626 N N . ASP B 1 675 ? 19.328 46.219 23.125 1 85.69 675 ASP B N 1
ATOM 10627 C CA . ASP B 1 675 ? 18.812 47.5 22.734 1 85.69 675 ASP B CA 1
ATOM 10628 C C . ASP B 1 675 ? 17.547 47.875 23.5 1 85.69 675 ASP B C 1
ATOM 10630 O O . ASP B 1 675 ? 17.172 49.031 23.594 1 85.69 675 ASP B O 1
ATOM 10634 N N . SER B 1 676 ? 16.922 46.875 24.078 1 88.06 676 SER B N 1
ATOM 10635 C CA . SER B 1 676 ? 15.648 47.094 24.766 1 88.06 676 SER B CA 1
ATOM 10636 C C . SER B 1 676 ? 15.828 47.062 26.266 1 88.06 676 SER B C 1
ATOM 10638 O O . SER B 1 676 ? 14.844 47.125 27.016 1 88.06 676 SER B O 1
ATOM 10640 N N . LEU B 1 677 ? 17 46.906 26.703 1 90.69 677 LEU B N 1
ATOM 10641 C CA . LEU B 1 677 ? 17.281 46.875 28.125 1 90.69 677 LEU B CA 1
ATOM 10642 C C . LEU B 1 677 ? 17.531 48.281 28.656 1 90.69 677 LEU B C 1
ATOM 10644 O O . LEU B 1 677 ? 18.328 49.031 28.094 1 90.69 677 LEU B O 1
ATOM 10648 N N . MET B 1 678 ? 16.766 48.562 29.703 1 84.62 678 MET B N 1
ATOM 10649 C CA . MET B 1 678 ? 16.984 49.844 30.344 1 84.62 678 MET B CA 1
ATOM 10650 C C . MET B 1 678 ? 18.25 49.844 31.188 1 84.62 678 MET B C 1
ATOM 10652 O O . MET B 1 678 ? 18.547 48.844 31.844 1 84.62 678 MET B O 1
ATOM 10656 N N . LYS B 1 679 ? 19.109 50.938 30.969 1 65.81 679 LYS B N 1
ATOM 10657 C CA . LYS B 1 679 ? 20.328 51.094 31.766 1 65.81 679 LYS B CA 1
ATOM 10658 C C . LYS B 1 679 ? 19.984 51.5 33.188 1 65.81 679 LYS B C 1
ATOM 10660 O O . LYS B 1 679 ? 19 52.25 33.406 1 65.81 679 LYS B O 1
#

Nearest PDB structures (foldseek):
  1zfn-assembly1_A  TM=8.588E-01  e=1.091E-13  Escherichia coli
  2ymv-assembly1_A  TM=7.949E-01  e=2.820E-14  Mycolicibacterium smegmatis
  3dbl-assembly1_G  TM=5.120E-01  e=2.893E-07  Homo sapiens
  3dbh-assembly1_C  TM=2.852E-01  e=9.160E-09  Homo sapiens
  3dbl-assembly4_A  TM=2.845E-01  e=1.506E-07  Homo sapiens

Secondary structure (DSSP, 8-state):
-HHHHHHHHHHHTT--SHHHHHHHHTGGGBTTB-HHHHHHHHH-EEEEE--STTHHHHHHHHHHHT--EEEEE---BB-GGGTTT-TT-SGGGBTSBHHHHHHHHHHHH-TT-EEEEETT---TTTHHHHHTT-SEEE----TT-HHHHHHHHHHHHHTT--EEEEEEETTEEEEEEE-TTS--HHHHHT-SS---HHHHHHHHHHHH-SS--GGGG--GGG-BTTTTB----HHHHHHHHHHHHHHHHHHHHT-S----TTEEEEEETTTTEEEEEE-TTGGGSHHHHHHHHHIIIIIHHHHHHHPPPPPPPPP---S--SS--HHHHHHHHHHHTTS--GGG---EEEEEETTEEEEEE-GGG--STT-GGGHHHHHHHHHHHHHHHHHHHTTT-EEEEEE---SSSTTEEEEEEEE---PPPPTTTTHHHH-----S----SPPPHHHHHHHHHTTTT-TTEEEEEE--HHHHHHHHHHHHHHHHHHHHSHHHHHHHHHHEE-SHHHHHHH--SEEGGGG--HHHHHHHHHHT-SHHHHHHHHHTTTTHHHHHHHHHHHHTSSEEEEEEEEBSSHHHHHHHHHHHHHHHHHHHHTT-EEEE-THHHHHHHHHHHH-GGGS-HHHHHHHHHHHHHHHHHTTTS-TTTEEEEEEEEEES-PPPSSPPP---GGGGB--/-HHHHHHHHHHHTT--SHHHHHHHHTGGGBTTB-HHHHHHHHH-EEEEE--STTHHHHHHHHHHHT--EEEEE---BB-GGGTTT-TT-SGGGBTSBHHHHHHHHHHHH-TT-EEEEETT---TTTHHHHHTT-SEEE----TT-HHHHHHHHHHHHHTT--EEEEEEETTEEEEEEE-TTS--HHHHHT-SS---HHHHHHHHHHHH-SS-SGGGG--GGG-BTTTTB----HHHHHHHHHHHHHHHHHHHHT-S----TTEEEEEETTTTEEEEEE-TTGGGSHHHHHHHHHIIIIIHHHHHHHPPPPPPPPP---S--SS--HHHHHHHHHHHTTS--GGG---EEEEEETTEEEEEE-GGG--STT-GGGHHHHHHHHHHHHHHHHHHHTTT-EEEEEE---TTSTTEEEEEEEE---PPPPTTTTHHHH-----S----SPPPHHHHHHHHHTTTT-TTEEEEEE--HHHHHHHHHHHHHHHHHHHHSHHHHHHHHHHEE-SHHHHHHH--SEEGGGG--HHHHHHHHHHT-SHHHHHHHHHTTTTHHHHHHHHHHHHT-SEEEEEEEEBSSHHHHHHHHHHHHHHHHHHHHTT-EEEE--HHHHHHHHHHHH-GGGS-HHHHHHHHHHHHHHHHHTTTS-TTTEEEEEEEEEES-PPPSSPPP---GGGGB--

Solvent-accessible surface area (backbone atoms only — not comparable to full-atom values): 69196 Å² total; per-residue (Å²): 113,67,47,60,52,41,49,52,52,35,41,74,71,72,36,79,43,68,68,56,40,48,56,42,24,45,50,33,40,36,27,67,46,39,68,40,49,48,52,49,32,40,70,35,25,38,25,28,51,19,53,40,54,41,18,35,43,37,50,52,47,39,48,31,68,37,45,22,29,34,32,42,18,22,64,54,57,29,44,59,60,38,33,18,34,21,69,69,29,26,57,87,36,50,74,36,48,36,47,60,53,47,50,52,52,46,30,39,58,42,56,76,53,47,73,48,78,31,63,84,28,81,44,87,84,49,42,65,68,55,53,55,87,37,66,35,32,44,57,13,58,58,86,84,47,51,67,65,47,53,50,48,54,53,50,29,34,77,70,62,26,32,38,35,40,44,44,51,40,54,63,14,27,24,37,40,30,36,39,56,89,40,49,47,68,42,56,34,30,61,56,74,64,99,64,60,68,68,54,50,53,49,31,45,52,44,48,55,40,76,76,67,72,42,67,81,67,43,41,63,60,64,43,36,66,91,77,67,48,53,51,48,37,26,46,4,23,35,37,18,29,23,51,46,49,49,51,50,52,30,60,77,69,65,47,87,80,80,62,42,23,49,30,41,40,33,44,27,66,77,78,67,47,73,48,70,52,68,35,89,52,26,38,67,30,68,69,45,43,52,48,50,51,42,45,65,68,43,50,50,49,51,37,58,69,60,43,70,82,70,83,78,79,65,81,79,89,61,85,73,74,84,46,56,50,66,64,54,49,50,52,36,39,49,39,19,62,52,36,66,35,71,69,36,50,64,31,48,34,32,40,83,54,55,40,30,39,36,38,25,52,38,68,84,55,53,78,49,79,65,32,51,92,41,44,53,44,39,21,21,44,15,17,16,52,41,33,30,44,35,47,35,11,69,69,15,25,42,60,48,75,45,78,45,66,34,83,86,43,82,47,33,41,31,40,37,37,55,39,78,55,86,40,70,54,49,86,48,34,70,28,52,63,65,54,65,78,28,65,66,70,28,36,58,58,56,68,51,68,70,58,55,51,49,46,53,56,70,35,56,90,40,81,57,44,48,79,48,79,46,54,51,67,69,58,34,52,54,46,17,51,38,47,24,61,53,39,37,47,43,60,70,32,67,66,45,33,51,50,51,49,69,32,43,23,88,42,69,67,56,26,68,70,65,19,41,20,36,42,54,71,44,60,60,53,54,71,69,42,50,51,48,53,64,64,34,50,50,63,71,46,28,51,52,33,46,73,73,52,59,44,45,54,61,11,48,51,54,16,49,43,42,60,26,19,4,28,34,35,36,37,32,15,55,38,81,46,72,62,32,37,25,52,28,12,29,45,48,42,49,40,54,21,44,35,44,37,56,51,33,43,34,30,82,54,40,64,57,37,38,50,48,51,39,37,71,74,61,31,63,80,74,40,53,73,71,53,37,58,54,47,56,54,35,52,56,52,49,48,63,73,44,64,87,59,52,81,88,55,33,31,60,66,38,30,29,35,29,23,45,54,74,77,62,94,42,79,69,56,63,64,57,52,72,77,32,46,60,132,113,66,46,60,52,43,50,52,53,34,40,74,71,70,36,80,44,67,67,55,40,48,55,40,23,44,50,34,41,36,26,68,47,40,68,41,48,48,52,48,31,38,69,35,25,38,24,29,51,19,53,40,53,39,19,35,44,35,51,51,45,40,46,30,69,38,44,22,30,35,33,41,18,22,63,54,58,30,44,59,60,39,33,20,35,21,70,69,28,29,58,90,36,51,74,36,48,37,48,62,52,47,51,52,54,45,30,39,58,42,57,75,54,47,72,49,77,31,63,84,28,82,42,87,86,48,43,66,68,56,54,56,88,35,65,35,32,45,56,13,59,58,86,84,47,50,66,63,49,53,49,47,53,53,50,28,34,76,70,62,26,32,39,34,42,46,43,52,39,52,63,13,25,24,38,40,32,37,38,56,88,42,49,49,69,41,57,34,30,62,56,75,62,99,65,59,70,70,56,48,54,50,32,43,51,45,50,54,41,76,75,68,73,42,65,82,69,42,42,63,61,62,43,36,65,90,76,67,47,53,50,47,38,27,47,3,24,34,36,18,27,23,51,46,49,48,51,49,52,31,61,76,69,64,49,87,79,80,60,42,23,49,28,42,38,34,42,27,65,76,78,68,47,74,48,70,53,67,37,89,53,24,38,68,31,69,69,46,44,51,50,51,49,43,44,65,68,43,51,50,51,51,37,58,69,60,41,70,83,70,81,78,77,64,82,78,86,63,84,72,73,82,46,57,50,68,66,54,49,50,51,34,40,48,39,20,62,51,37,65,36,69,69,34,50,62,32,48,34,31,39,81,54,53,39,30,38,35,38,26,54,37,68,82,55,54,76,50,78,64,33,52,91,41,45,54,44,39,21,20,45,15,17,16,52,42,32,32,42,34,46,36,12,70,70,17,24,42,59,49,75,45,78,45,67,36,84,84,42,83,47,33,42,31,39,38,38,54,40,79,56,85,41,68,55,47,87,50,34,70,29,52,63,64,53,65,78,29,66,64,71,28,36,60,58,55,67,52,66,69,58,55,51,47,45,53,56,72,35,58,92,39,80,56,43,47,77,48,77,45,54,52,68,68,58,36,52,55,46,16,51,39,46,25,61,51,40,37,47,44,61,70,32,66,65,43,34,52,48,51,51,69,33,43,21,87,42,68,68,58,27,68,70,65,18,42,22,38,38,53,70,42,59,60,52,53,70,69,42,50,52,49,53,65,63,35,52,50,65,71,46,28,51,51,34,44,74,73,53,58,44,46,54,60,11,49,53,53,18,49,45,42,60,26,20,4,29,35,37,35,37,32,14,56,37,82,46,71,64,31,38,24,52,25,12,29,46,48,42,47,42,54,21,44,34,44,37,56,51,33,42,36,29,81,55,40,64,57,37,38,50,47,52,39,37,72,74,62,31,61,80,74,40,55,75,70,54,36,57,53,47,55,53,33,52,55,53,48,47,63,74,44,63,86,59,53,79,87,54,32,31,62,65,38,29,32,36,30,21,46,55,75,76,62,92,44,80,69,57,62,63,57,53,74,77,31,46,60,130

pLDDT: mean 94.14, std 6.47, range [56.78, 98.94]

Organism: Desulfomicrobium norvegicum (strain DSM 1741 / NCIMB 8310) (NCBI:txid52561)